Protein AF-0000000074127790 (afdb_homodimer)

Sequence (810 aa):
MAHENVTFEPETGVVMTSFTTVHQNMTSFNNGDETNGKPYKERYLEEALAYENTEAIDENEMELANRRDEEVSIQSRNGKGSQDVAQVRVKDPPPTPPQWQLYMHIAFFAMCGCLCRIGTDKIFGTLAVIENSGEVVNLSFISNMVGSFVLGALNASPMGSTRLGAMYKGLTTGFCGSYTTWSKWNQQLSLALVGETNTVSQSQVLSIVSWFIGFHSFIGSYCVGLDFGKDVGGRIGKKVSPNGPKISNIAVAVLLFSAAAGFIVGVIVDPTQTGKSIWMAVLFAPFGACIRAYLAKYKYERFMLPLGTLLANLLGALVLAAIHVINVRAVTCGSGTICWGSVVTYGIGTGFCACLTTVSTFMSEIYKLRPANPKFAYGYAILTVVICQVLCGIINGINYNYDTYMAHENVTFEPETGVVMTSFTTVHQNMTSFNNGDETNGKPYKERYLEEALAYENTEAIDENEMELANRRDEEVSIQSRNGKGSQDVAQVRVKDPPPTPPQWQLYMHIAFFAMCGCLCRIGTDKIFGTLAVIENSGEVVNLSFISNMVGSFVLGALNASPMGSTRLGAMYKGLTTGFCGSYTTWSKWNQQLSLALVGETNTVSQSQVLSIVSWFIGFHSFIGSYCVGLDFGKDVGGRIGKKVSPNGPKISNIAVAVLLFSAAAGFIVGVIVDPTQTGKSIWMAVLFAPFGACIRAYLAKYKYERFMLPLGTLLANLLGALVLAAIHVINVRAVTCGSGTICWGSVVTYGIGTGFCACLTTVSTFMSEIYKLRPANPKFAYGYAILTVVICQVLCGIINGINYNYDTY

pLDDT: mean 74.94, std 29.35, range [14.7, 98.81]

Organism: Ciona intestinalis (NCBI:txid7719)

Solvent-accessible surface area (backbone atoms only — not comparable to full-atom values): 42394 Å² total; per-residue (Å²): 126,90,83,76,91,72,87,73,85,90,80,82,88,88,81,85,88,78,91,74,85,74,78,86,88,84,80,85,77,85,72,86,71,84,72,86,81,73,86,83,68,80,79,69,57,80,78,60,60,79,70,53,73,72,57,78,67,70,74,66,67,60,54,55,58,55,45,56,59,46,58,66,54,60,83,60,69,75,84,67,81,82,70,72,71,70,66,72,66,71,70,71,74,72,79,78,71,60,66,68,56,34,49,49,29,19,28,37,27,5,27,51,11,31,49,49,26,54,48,43,36,56,54,43,21,63,33,46,67,16,71,47,60,72,44,63,58,33,57,48,48,65,27,21,25,53,19,8,18,51,39,19,19,48,72,42,19,45,52,71,76,32,79,42,46,39,57,42,43,6,48,44,54,7,18,20,18,15,20,4,32,31,19,60,44,50,47,40,39,27,43,16,44,66,28,75,61,42,57,50,68,30,13,38,47,23,31,54,51,25,52,54,43,46,53,20,25,28,40,39,28,21,51,52,13,29,57,49,10,43,60,50,25,67,70,70,54,67,86,69,63,90,58,42,46,61,52,51,52,52,52,43,50,52,48,34,54,51,47,54,53,51,32,53,50,38,41,72,64,42,87,45,62,66,56,22,20,53,28,36,11,35,68,30,8,27,59,15,23,49,50,31,58,59,35,54,73,44,61,41,72,94,69,69,40,63,46,16,58,52,49,27,30,43,53,17,27,45,52,40,46,52,50,50,53,51,59,72,68,44,80,78,60,63,89,94,56,77,44,61,69,59,27,51,50,38,9,42,38,61,4,19,21,18,13,22,3,36,37,27,60,54,38,51,51,36,60,66,34,31,85,79,36,47,69,57,24,52,46,54,52,50,49,56,50,51,55,43,42,53,56,34,27,50,57,52,38,53,57,56,52,49,70,76,96,137,80,92,75,94,76,80,79,77,84,82,80,90,82,75,89,71,87,75,76,89,80,85,80,82,71,74,79,83,65,79,72,73,81,73,76,79,74,76,77,72,78,69,60,67,70,63,56,75,71,56,69,85,61,60,85,65,70,68,69,69,60,55,58,60,55,47,59,61,47,57,65,53,58,75,57,67,76,87,78,84,76,72,76,73,74,67,74,68,74,74,72,74,74,79,80,72,59,66,69,56,34,49,47,27,18,27,38,28,7,28,51,10,29,47,50,25,54,49,44,34,58,53,43,21,63,36,46,66,16,71,47,60,74,43,62,59,32,57,49,48,65,27,21,25,51,19,8,18,53,38,19,18,50,72,42,19,44,52,73,77,32,80,40,48,37,58,42,44,7,48,43,53,6,17,21,20,14,20,4,33,32,18,62,42,50,47,40,38,27,42,17,44,67,28,75,61,43,58,52,67,29,12,37,46,24,32,53,50,25,51,56,44,46,54,20,25,28,40,39,27,20,51,52,12,28,55,48,11,43,59,51,26,66,70,69,52,66,86,69,64,91,58,42,47,62,53,50,51,52,51,43,50,53,49,34,55,52,47,53,52,50,33,54,49,38,42,71,66,43,86,45,60,66,56,22,19,52,27,36,11,36,69,29,6,27,60,15,22,49,52,30,57,60,34,52,73,44,64,40,73,93,70,68,40,64,46,15,57,53,49,28,32,42,52,17,28,46,53,38,46,52,48,50,53,50,59,72,68,43,82,77,64,63,90,94,55,79,44,61,70,59,26,52,51,38,9,42,39,60,5,20,21,18,14,23,3,36,36,28,60,54,36,51,52,38,61,65,34,30,84,80,35,48,68,57,24,51,46,55,53,50,50,56,50,50,55,44,40,54,56,33,27,51,58,52,39,51,57,56,49,49,71,77,96

InterPro domains:
  IPR003691 Fluoride-specific ion channel FluC [PF02537] (105-217)
  IPR003691 Fluoride-specific ion channel FluC [PF02537] (280-392)
  IPR003691 Fluoride-specific ion channel FluC [PTHR28259] (83-395)

Nearest PDB structures (foldseek):
  5d59-assembly1_A  TM=2.012E-01  e=2.785E-01  Streptococcus thermophilus LMG 18311
  5oxl-assembly1_A  TM=2.058E-01  e=3.542E-01  Streptococcus thermophilus LMG 18311
  6fmr-assembly1_A  TM=1.964E-01  e=4.504E-01  Streptococcus thermophilus LMG 18311
  6fmr-assembly1_A  TM=1.805E-01  e=5.978E-01  Streptococcus thermophilus LMG 18311
  5oxl-assembly1_A  TM=1.872E-01  e=3.696E-01  Streptococcus thermophilus LMG 18311

Radius of gyration: 36.31 Å; Cα contacts (8 Å, |Δi|>4): 1155; chains: 2; bounding box: 124×80×141 Å

Secondary structure (DSSP, 8-state):
-----------------------------------------GGGSTTSGGGGGGG---THHHHHHHHHHHHHHHTT-S--------------------HHHHHHHHHHHHHHHHHHHHHHHHHHHHHTT---TTSSS-TTHHHHHHHHHHHHHHHHSGGGGSS-HHHHHIIIIIIIHHHS-SHHHHHHHHHHHTTSSS-HHHHHHHHHHHHHHHHHHHHHHHHHHHHHHHHHHHHH-S---TTHHHHHHHHHHHHHHHHHHHHHHHHHH--SHHHHHHHHHHHHHHHHHHHHHHHTT--BTTTTB-HHHHHHHHHHHHHHHHHHHHHHHS-PPPTTS--HHHHHHHIIIIIIIHHH--SHHHHHHHHHHTTT-HHHHHHHHHHHHHHHHHHHHHHHHHHHHHHH-/---------------------------------------GGGGTHHHHTTTGGGS---THHHHHHHHHHHHHHHTT-S-S------------------HHHHHHHHHHHHHHHHHHHHHHHHHHHHHTT---TTSSS-TTHHHHHHHHHHHHHHHHSGGGGSS-HHHHHIIIIIIIHHHS-SHHHHHHHHHHHTTSSS-HHHHHHHHHHHHHHHHHHHHHHHHHHHHHHHHHHHHH-S---TTHHHHHHHHHHHHHHHHHHHHHHHHHH--SHHHHHHHHHHHHHHHHHHHHHHHTT--BTTTTB-HHHHHHHHHHHHHHHHHHHHHHHS-PPPTTS--HHHHHHHIIIIIIIHHH--SHHHHHHHHHHTTT-HHHHHHHHHHHHHHHHHHHHHHHHHHHHHHH-

Structure (mmCIF, N/CA/C/O backbone):
data_AF-0000000074127790-model_v1
#
loop_
_entity.id
_entity.type
_entity.pdbx_description
1 polymer 'Fluoride export protein 2'
#
loop_
_atom_site.group_PDB
_atom_site.id
_atom_site.type_symbol
_atom_site.label_atom_id
_atom_site.label_alt_id
_atom_site.label_comp_id
_atom_site.label_asym_id
_atom_site.label_entity_id
_atom_site.label_seq_id
_atom_site.pdbx_PDB_ins_code
_atom_site.Cartn_x
_atom_site.Cartn_y
_atom_site.Cartn_z
_atom_site.occupancy
_atom_site.B_iso_or_equiv
_atom_site.auth_seq_id
_atom_site.auth_comp_id
_atom_site.auth_asym_id
_atom_site.auth_atom_id
_atom_site.pdbx_PDB_model_num
ATOM 1 N N . MET A 1 1 ? -57.656 -28.078 -11.961 1 15.44 1 MET A N 1
ATOM 2 C CA . MET A 1 1 ? -57.594 -28.75 -13.258 1 15.44 1 MET A CA 1
ATOM 3 C C . MET A 1 1 ? -56.625 -28.047 -14.188 1 15.44 1 MET A C 1
ATOM 5 O O . MET A 1 1 ? -56.062 -28.672 -15.094 1 15.44 1 MET A O 1
ATOM 9 N N . ALA A 1 2 ? -56.688 -26.719 -14.43 1 18.33 2 ALA A N 1
ATOM 10 C CA . ALA A 1 2 ? -56.562 -26.453 -15.859 1 18.33 2 ALA A CA 1
ATOM 11 C C . ALA A 1 2 ? -55.156 -26.75 -16.375 1 18.33 2 ALA A C 1
ATOM 13 O O . ALA A 1 2 ? -54.156 -26.422 -15.703 1 18.33 2 ALA A O 1
ATOM 14 N N . HIS A 1 3 ? -55.031 -27.516 -17.391 1 17.53 3 HIS A N 1
ATOM 15 C CA . HIS A 1 3 ? -54.094 -28.219 -18.266 1 17.53 3 HIS A CA 1
ATOM 16 C C . HIS A 1 3 ? -53 -27.266 -18.766 1 17.53 3 HIS A C 1
ATOM 18 O O . HIS A 1 3 ? -53.125 -26.047 -18.641 1 17.53 3 HIS A O 1
ATOM 24 N N . GLU A 1 4 ? -52.438 -27.469 -20.016 1 17.39 4 GLU A N 1
ATOM 25 C CA . GLU A 1 4 ? -51.281 -28.031 -20.719 1 17.39 4 GLU A CA 1
ATOM 26 C C . GLU A 1 4 ? -50.594 -26.984 -21.578 1 17.39 4 GLU A C 1
ATOM 28 O O . GLU A 1 4 ? -49.375 -27.109 -21.859 1 17.39 4 GLU A O 1
ATOM 33 N N . ASN A 1 5 ? -51.156 -25.875 -22.141 1 17.92 5 ASN A N 1
ATOM 34 C CA . ASN A 1 5 ? -50.938 -25.781 -23.578 1 17.92 5 ASN A CA 1
ATOM 35 C C . ASN A 1 5 ? -49.5 -25.375 -23.891 1 17.92 5 ASN A C 1
ATOM 37 O O . ASN A 1 5 ? -49.062 -24.297 -23.469 1 17.92 5 ASN A O 1
ATOM 41 N N . VAL A 1 6 ? -48.5 -26.203 -24.484 1 19.45 6 VAL A N 1
ATOM 42 C CA . VAL A 1 6 ? -47.125 -26.5 -24.922 1 19.45 6 VAL A CA 1
ATOM 43 C C . VAL A 1 6 ? -46.844 -25.75 -26.219 1 19.45 6 VAL A C 1
ATOM 45 O O . VAL A 1 6 ? -47.031 -26.281 -27.312 1 19.45 6 VAL A O 1
ATOM 48 N N . THR A 1 7 ? -47.281 -24.641 -26.609 1 17.84 7 THR A N 1
ATOM 49 C CA . THR A 1 7 ? -47.25 -24.484 -28.062 1 17.84 7 THR A CA 1
ATOM 50 C C . THR A 1 7 ? -45.781 -24.453 -28.562 1 17.84 7 THR A C 1
ATOM 52 O O . THR A 1 7 ? -45 -23.625 -28.125 1 17.84 7 THR A O 1
ATOM 55 N N . PHE A 1 8 ? -45.125 -25.5 -29.359 1 17.86 8 PHE A N 1
ATOM 56 C CA . PHE A 1 8 ? -43.906 -26.016 -29.938 1 17.86 8 PHE A CA 1
ATOM 57 C C . PHE A 1 8 ? -43.531 -25.25 -31.203 1 17.86 8 PHE A C 1
ATOM 59 O O . PHE A 1 8 ? -42.5 -25.5 -31.797 1 17.86 8 PHE A O 1
ATOM 66 N N . GLU A 1 9 ? -43.906 -24.156 -31.625 1 17.09 9 GLU A N 1
ATOM 67 C CA . GLU A 1 9 ? -44 -24.188 -33.094 1 17.09 9 GLU A CA 1
ATOM 68 C C . GLU A 1 9 ? -42.656 -24.453 -33.719 1 17.09 9 GLU A C 1
ATOM 70 O O . GLU A 1 9 ? -41.594 -24.109 -33.156 1 17.09 9 GLU A O 1
ATOM 75 N N . PRO A 1 10 ? -42.625 -24.828 -35.094 1 16.59 10 PRO A N 1
ATOM 76 C CA . PRO A 1 10 ? -42 -25.688 -36.094 1 16.59 10 PRO A CA 1
ATOM 77 C C . PRO A 1 10 ? -40.719 -25.094 -36.625 1 16.59 10 PRO A C 1
ATOM 79 O O . PRO A 1 10 ? -40.406 -23.938 -36.375 1 16.59 10 PRO A O 1
ATOM 82 N N . GLU A 1 11 ? -40.219 -25.625 -37.906 1 15.88 11 GLU A N 1
ATOM 83 C CA . GLU A 1 11 ? -39.219 -26.312 -38.688 1 15.88 11 GLU A CA 1
ATOM 84 C C . GLU A 1 11 ? -38.531 -25.359 -39.688 1 15.88 11 GLU A C 1
ATOM 86 O O . GLU A 1 11 ? -37.531 -25.703 -40.281 1 15.88 11 GLU A O 1
ATOM 91 N N . THR A 1 12 ? -39 -24.203 -40.125 1 15.8 12 THR A N 1
ATOM 92 C CA . THR A 1 12 ? -39.062 -24.078 -41.594 1 15.8 12 THR A CA 1
ATOM 93 C C . THR A 1 12 ? -37.656 -24.078 -42.188 1 15.8 12 THR A C 1
ATOM 95 O O . THR A 1 12 ? -36.688 -23.734 -41.531 1 15.8 12 THR A O 1
ATOM 98 N N . GLY A 1 13 ? -37.562 -23.953 -43.594 1 15.85 13 GLY A N 1
ATOM 99 C CA . GLY A 1 13 ? -37.062 -24.5 -44.844 1 15.85 13 GLY A CA 1
ATOM 100 C C . GLY A 1 13 ? -35.688 -24 -45.25 1 15.85 13 GLY A C 1
ATOM 101 O O . GLY A 1 13 ? -35.188 -23.047 -44.656 1 15.85 13 GLY A O 1
ATOM 102 N N . VAL A 1 14 ? -35.312 -24.172 -46.625 1 16.28 14 VAL A N 1
ATOM 103 C CA . VAL A 1 14 ? -34.469 -24.844 -47.594 1 16.28 14 VAL A CA 1
ATOM 104 C C . VAL A 1 14 ? -33.375 -23.906 -48.062 1 16.28 14 VAL A C 1
ATOM 106 O O . VAL A 1 14 ? -33.406 -22.703 -47.812 1 16.28 14 VAL A O 1
ATOM 109 N N . VAL A 1 15 ? -33.25 -23.75 -49.438 1 15.47 15 VAL A N 1
ATOM 110 C CA . VAL A 1 15 ? -32.281 -24.281 -50.375 1 15.47 15 VAL A CA 1
ATOM 111 C C . VAL A 1 15 ? -31.312 -23.172 -50.812 1 15.47 15 VAL A C 1
ATOM 113 O O . VAL A 1 15 ? -30.094 -23.344 -50.781 1 15.47 15 VAL A O 1
ATOM 116 N N . MET A 1 16 ? -31.844 -22.062 -51.594 1 14.7 16 MET A N 1
ATOM 117 C CA . MET A 1 16 ? -31.484 -22.078 -53.031 1 14.7 16 MET A CA 1
ATOM 118 C C . MET A 1 16 ? -30.094 -21.484 -53.219 1 14.7 16 MET A C 1
ATOM 120 O O . MET A 1 16 ? -29.547 -20.844 -52.344 1 14.7 16 MET A O 1
ATOM 124 N N . THR A 1 17 ? -30.016 -20.359 -54.156 1 15.48 17 THR A N 1
ATOM 125 C CA . THR A 1 17 ? -29.578 -20.328 -55.531 1 15.48 17 THR A CA 1
ATOM 126 C C . THR A 1 17 ? -28.141 -19.797 -55.656 1 15.48 17 THR A C 1
ATOM 128 O O . THR A 1 17 ? -27.656 -19.125 -54.75 1 15.48 17 THR A O 1
ATOM 131 N N . SER A 1 18 ? -27.594 -19.719 -56.875 1 15.78 18 SER A N 1
ATOM 132 C CA . SER A 1 18 ? -26.516 -20.062 -57.781 1 15.78 18 SER A CA 1
ATOM 133 C C . SER A 1 18 ? -25.547 -18.891 -57.969 1 15.78 18 SER A C 1
ATOM 135 O O . SER A 1 18 ? -24.438 -19.062 -58.469 1 15.78 18 SER A O 1
ATOM 137 N N . PHE A 1 19 ? -26.016 -17.562 -57.812 1 15.53 19 PHE A N 1
ATOM 138 C CA . PHE A 1 19 ? -25.703 -16.766 -59 1 15.53 19 PHE A CA 1
ATOM 139 C C . PHE A 1 19 ? -24.203 -16.578 -59.125 1 15.53 19 PHE A C 1
ATOM 141 O O . PHE A 1 19 ? -23.5 -16.406 -58.125 1 15.53 19 PHE A O 1
ATOM 148 N N . THR A 1 20 ? -23.703 -16.484 -60.344 1 15.91 20 THR A N 1
ATOM 149 C CA . THR A 1 20 ? -22.734 -16.797 -61.375 1 15.91 20 THR A CA 1
ATOM 150 C C . THR A 1 20 ? -21.562 -15.812 -61.344 1 15.91 20 THR A C 1
ATOM 152 O O . THR A 1 20 ? -20.391 -16.219 -61.344 1 15.91 20 THR A O 1
ATOM 155 N N . THR A 1 21 ? -21.766 -14.516 -61.938 1 16.09 21 THR A N 1
ATOM 156 C CA . THR A 1 21 ? -21.047 -14.172 -63.156 1 16.09 21 THR A CA 1
ATOM 157 C C . THR A 1 21 ? -19.734 -13.469 -62.844 1 16.09 21 THR A C 1
ATOM 159 O O . THR A 1 21 ? -19.734 -12.352 -62.312 1 16.09 21 THR A O 1
ATOM 162 N N . VAL A 1 22 ? -18.656 -14.07 -62.5 1 16.62 22 VAL A N 1
ATOM 163 C CA . VAL A 1 22 ? -17.328 -13.602 -62.125 1 16.62 22 VAL A CA 1
ATOM 164 C C . VAL A 1 22 ? -16.656 -12.93 -63.312 1 16.62 22 VAL A C 1
ATOM 166 O O . VAL A 1 22 ? -15.562 -13.312 -63.719 1 16.62 22 VAL A O 1
ATOM 169 N N . HIS A 1 23 ? -17.5 -12.336 -64.25 1 15.59 23 HIS A N 1
ATOM 170 C CA . HIS A 1 23 ? -16.75 -12.312 -65.5 1 15.59 23 HIS A CA 1
ATOM 171 C C . HIS A 1 23 ? -15.367 -11.711 -65.312 1 15.59 23 HIS A C 1
ATOM 173 O O . HIS A 1 23 ? -15.102 -11.055 -64.312 1 15.59 23 HIS A O 1
ATOM 179 N N . GLN A 1 24 ? -14.961 -10.805 -66.438 1 15.67 24 GLN A N 1
ATOM 180 C CA . GLN A 1 24 ? -13.992 -10.969 -67.5 1 15.67 24 GLN A CA 1
ATOM 181 C C . GLN A 1 24 ? -12.703 -10.211 -67.188 1 15.67 24 GLN A C 1
ATOM 183 O O . GLN A 1 24 ? -11.609 -10.781 -67.25 1 15.67 24 GLN A O 1
ATOM 188 N N . ASN A 1 25 ? -12.523 -8.867 -67.75 1 16.98 25 ASN A N 1
ATOM 189 C CA . ASN A 1 25 ? -11.625 -8.5 -68.812 1 16.98 25 ASN A CA 1
ATOM 190 C C . ASN A 1 25 ? -10.273 -8.016 -68.312 1 16.98 25 ASN A C 1
ATOM 192 O O . ASN A 1 25 ? -10.203 -7.418 -67.25 1 16.98 25 ASN A O 1
ATOM 196 N N . MET A 1 26 ? -9.133 -8.227 -69.062 1 17 26 MET A N 1
ATOM 197 C CA . MET A 1 26 ? -7.68 -8.383 -69.062 1 17 26 MET A CA 1
ATOM 198 C C . MET A 1 26 ? -6.988 -7.031 -68.875 1 17 26 MET A C 1
ATOM 200 O O . MET A 1 26 ? -5.898 -6.945 -68.312 1 17 26 MET A O 1
ATOM 204 N N . THR A 1 27 ? -7.508 -5.891 -69.562 1 16.25 27 THR A N 1
ATOM 205 C CA . THR A 1 27 ? -6.562 -5.398 -70.562 1 16.25 27 THR A CA 1
ATOM 206 C C . THR A 1 27 ? -5.387 -4.695 -69.875 1 16.25 27 THR A C 1
ATOM 208 O O . THR A 1 27 ? -4.23 -5.02 -70.188 1 16.25 27 THR A O 1
ATOM 211 N N . SER A 1 28 ? -5.324 -3.277 -70.125 1 17.66 28 SER A N 1
ATOM 212 C CA . SER A 1 28 ? -4.363 -2.43 -70.812 1 17.66 28 SER A CA 1
ATOM 213 C C . SER A 1 28 ? -3.262 -1.953 -69.875 1 17.66 28 SER A C 1
ATOM 215 O O . SER A 1 28 ? -3.539 -1.502 -68.75 1 17.66 28 SER A O 1
ATOM 217 N N . PHE A 1 29 ? -1.926 -2.125 -70.25 1 19.09 29 PHE A N 1
ATOM 218 C CA . PHE A 1 29 ? -0.551 -2.172 -69.75 1 19.09 29 PHE A CA 1
ATOM 219 C C . PHE A 1 29 ? -0.023 -0.767 -69.5 1 19.09 29 PHE A C 1
ATOM 221 O O . PHE A 1 29 ? 1.175 -0.581 -69.25 1 19.09 29 PHE A O 1
ATOM 228 N N . ASN A 1 30 ? -0.869 0.312 -69.625 1 18.36 30 ASN A N 1
ATOM 229 C CA . ASN A 1 30 ? -0.159 1.482 -70.125 1 18.36 30 ASN A CA 1
ATOM 230 C C . ASN A 1 30 ? 1.012 1.861 -69.25 1 18.36 30 ASN A C 1
ATOM 232 O O . ASN A 1 30 ? 0.866 1.922 -68 1 18.36 30 ASN A O 1
ATOM 236 N N . ASN A 1 31 ? 2.184 2.094 -69.875 1 18.05 31 ASN A N 1
ATOM 237 C CA . ASN A 1 31 ? 3.639 2.059 -69.75 1 18.05 31 ASN A CA 1
ATOM 238 C C . ASN A 1 31 ? 4.168 3.229 -68.938 1 18.05 31 ASN A C 1
ATOM 240 O O . ASN A 1 31 ? 5.309 3.199 -68.5 1 18.05 31 ASN A O 1
ATOM 244 N N . GLY A 1 32 ? 3.506 4.441 -69.062 1 19.98 32 GLY A N 1
ATOM 245 C CA . GLY A 1 32 ? 4.398 5.551 -69.375 1 19.98 32 GLY A CA 1
ATOM 246 C C . GLY A 1 32 ? 5.309 5.91 -68.188 1 19.98 32 GLY A C 1
ATOM 247 O O . GLY A 1 32 ? 4.879 5.895 -67.062 1 19.98 32 GLY A O 1
ATOM 248 N N . ASP A 1 33 ? 6.598 6.008 -68.438 1 19.48 33 ASP A N 1
ATOM 249 C CA . ASP A 1 33 ? 7.906 5.93 -67.75 1 19.48 33 ASP A CA 1
ATOM 250 C C . ASP A 1 33 ? 8.156 7.152 -66.875 1 19.48 33 ASP A C 1
ATOM 252 O O . ASP A 1 33 ? 9.109 7.176 -66.125 1 19.48 33 ASP A O 1
ATOM 256 N N . GLU A 1 34 ? 7.434 8.312 -67 1 21.8 34 GLU A N 1
ATOM 257 C CA . GLU A 1 34 ? 8.312 9.484 -67 1 21.8 34 GLU A CA 1
ATOM 258 C C . GLU A 1 34 ? 8.984 9.688 -65.688 1 21.8 34 GLU A C 1
ATOM 260 O O . GLU A 1 34 ? 8.305 9.75 -64.625 1 21.8 34 GLU A O 1
ATOM 265 N N . THR A 1 35 ? 10.336 9.711 -65.5 1 20.62 35 THR A N 1
ATOM 266 C CA . THR A 1 35 ? 11.414 9.477 -64.5 1 20.62 35 THR A CA 1
ATOM 267 C C . THR A 1 35 ? 11.555 10.656 -63.562 1 20.62 35 THR A C 1
ATOM 269 O O . THR A 1 35 ? 12.438 10.656 -62.719 1 20.62 35 THR A O 1
ATOM 272 N N . ASN A 1 36 ? 10.695 11.719 -63.438 1 21.27 36 ASN A N 1
ATOM 273 C CA . ASN A 1 36 ? 11.438 12.938 -63.125 1 21.27 36 ASN A CA 1
ATOM 274 C C . ASN A 1 36 ? 12.188 12.805 -61.781 1 21.27 36 ASN A C 1
ATOM 276 O O . ASN A 1 36 ? 11.711 12.164 -60.875 1 21.27 36 ASN A O 1
ATOM 280 N N . GLY A 1 37 ? 13.5 13.344 -61.656 1 22.83 37 GLY A N 1
ATOM 281 C CA . GLY A 1 37 ? 14.773 13.305 -60.969 1 22.83 37 GLY A CA 1
ATOM 282 C C . GLY A 1 37 ? 14.688 13.781 -59.531 1 22.83 37 GLY A C 1
ATOM 283 O O . GLY A 1 37 ? 14.031 14.789 -59.25 1 22.83 37 GLY A O 1
ATOM 284 N N . LYS A 1 38 ? 15.109 13.062 -58.438 1 22.25 38 LYS A N 1
ATOM 285 C CA . LYS A 1 38 ? 14.906 12.883 -57 1 22.25 38 LYS A CA 1
ATOM 286 C C . LYS A 1 38 ? 15.594 13.984 -56.219 1 22.25 38 LYS A C 1
ATOM 288 O O . LYS A 1 38 ? 15.555 13.992 -54.969 1 22.25 38 LYS A O 1
ATOM 293 N N . PRO A 1 39 ? 15.594 15.273 -56.406 1 22.34 39 PRO A N 1
ATOM 294 C CA . PRO A 1 39 ? 16.875 15.75 -55.875 1 22.34 39 PRO A CA 1
ATOM 295 C C . PRO A 1 39 ? 17.031 15.523 -54.375 1 22.34 39 PRO A C 1
ATOM 297 O O . PRO A 1 39 ? 16.047 15.625 -53.625 1 22.34 39 PRO A O 1
ATOM 300 N N . TYR A 1 40 ? 18.094 14.703 -53.75 1 21.39 40 TYR A N 1
ATOM 301 C CA . TYR A 1 40 ? 18.531 13.945 -52.594 1 21.39 40 TYR A CA 1
ATOM 302 C C . TYR A 1 40 ? 18.75 14.867 -51.406 1 21.39 40 TYR A C 1
ATOM 304 O O . TYR A 1 40 ? 19.188 14.422 -50.344 1 21.39 40 TYR A O 1
ATOM 312 N N . LYS A 1 41 ? 18.844 16.188 -51.562 1 21.17 41 LYS A N 1
ATOM 313 C CA . LYS A 1 41 ? 19.688 16.953 -50.656 1 21.17 41 LYS A CA 1
ATOM 314 C C . LYS A 1 41 ? 19.172 16.906 -49.25 1 21.17 41 LYS A C 1
ATOM 316 O O . LYS A 1 41 ? 19.938 16.719 -48.281 1 21.17 41 LYS A O 1
ATOM 321 N N . GLU A 1 42 ? 18.109 17.641 -48.969 1 22.17 42 GLU A N 1
ATOM 322 C CA . GLU A 1 42 ? 18.016 18.406 -47.719 1 22.17 42 GLU A CA 1
ATOM 323 C C . GLU A 1 42 ? 17.578 17.531 -46.562 1 22.17 42 GLU A C 1
ATOM 325 O O . GLU A 1 42 ? 17.375 18.016 -45.438 1 22.17 42 GLU A O 1
ATOM 330 N N . ARG A 1 43 ? 17.031 16.391 -46.781 1 21.8 43 ARG A N 1
ATOM 331 C CA . ARG A 1 43 ? 16.406 15.68 -45.656 1 21.8 43 ARG A CA 1
ATOM 332 C C . ARG A 1 43 ? 17.438 15.25 -44.625 1 21.8 43 ARG A C 1
ATOM 334 O O . ARG A 1 43 ? 17.094 14.93 -43.5 1 21.8 43 ARG A O 1
ATOM 341 N N . TYR A 1 44 ? 18.656 14.797 -45.062 1 23.78 44 TYR A N 1
ATOM 342 C CA . TYR A 1 44 ? 19.562 13.961 -44.281 1 23.78 44 TYR A CA 1
ATOM 343 C C . TYR A 1 44 ? 20.156 14.734 -43.125 1 23.78 44 TYR A C 1
ATOM 345 O O . TYR A 1 44 ? 21 14.219 -42.375 1 23.78 44 TYR A O 1
ATOM 353 N N . LEU A 1 45 ? 20.094 16.062 -43.094 1 20.86 45 LEU A N 1
ATOM 354 C CA . LEU A 1 45 ? 21.047 16.812 -42.281 1 20.86 45 LEU A CA 1
ATOM 355 C C . LEU A 1 45 ? 20.828 16.578 -40.812 1 20.86 45 LEU A C 1
ATOM 357 O O . LEU A 1 45 ? 21.781 16.406 -40.031 1 20.86 45 LEU A O 1
ATOM 361 N N . GLU A 1 46 ? 19.625 16.828 -40.25 1 22.33 46 GLU A N 1
ATOM 362 C CA . GLU A 1 46 ? 19.594 17.141 -38.844 1 22.33 46 GLU A CA 1
ATOM 363 C C . GLU A 1 46 ? 19.766 15.875 -38 1 22.33 46 GLU A C 1
ATOM 365 O O . GLU A 1 46 ? 19.766 15.938 -36.75 1 22.33 46 GLU A O 1
ATOM 370 N N . GLU A 1 47 ? 19.719 14.641 -38.469 1 23.75 47 GLU A N 1
ATOM 371 C CA . GLU A 1 47 ? 20.016 13.422 -37.719 1 23.75 47 GLU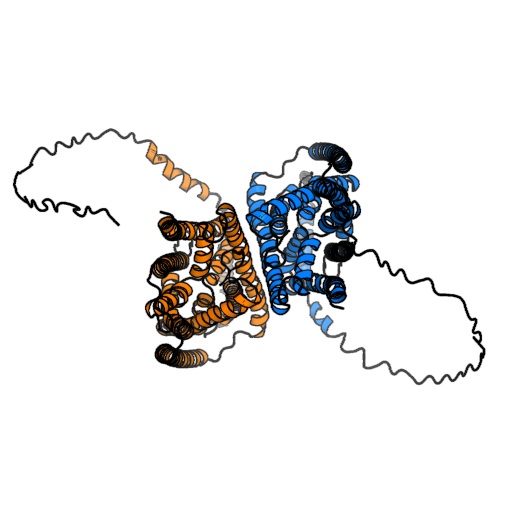 A CA 1
ATOM 372 C C . GLU A 1 47 ? 21.406 13.484 -37.094 1 23.75 47 GLU A C 1
ATOM 374 O O . GLU A 1 47 ? 21.641 12.875 -36.031 1 23.75 47 GLU A O 1
ATOM 379 N N . ALA A 1 48 ? 22.391 13.969 -37.75 1 24.28 48 ALA A N 1
ATOM 380 C CA . ALA A 1 48 ? 23.828 13.789 -37.562 1 24.28 48 ALA A CA 1
ATOM 381 C C . ALA A 1 48 ? 24.328 14.531 -36.344 1 24.28 48 ALA A C 1
ATOM 383 O O . ALA A 1 48 ? 25.328 14.125 -35.719 1 24.28 48 ALA A O 1
ATOM 384 N N . LEU A 1 49 ? 23.859 15.703 -36.094 1 23.62 49 LEU A N 1
ATOM 385 C CA . LEU A 1 49 ? 24.625 16.578 -35.188 1 23.62 49 LEU A CA 1
ATOM 386 C C . LEU A 1 49 ? 24.641 16.031 -33.781 1 23.62 49 LEU A C 1
ATOM 388 O O . LEU A 1 49 ? 25.609 16.25 -33.031 1 23.62 49 LEU A O 1
ATOM 392 N N . ALA A 1 50 ? 23.516 15.562 -33.344 1 23.42 50 ALA A N 1
ATOM 393 C CA . ALA A 1 50 ? 23.562 15.477 -31.875 1 23.42 50 ALA A CA 1
ATOM 394 C C . ALA A 1 50 ? 24.516 14.383 -31.422 1 23.42 50 ALA A C 1
ATOM 396 O O . ALA A 1 50 ? 24.688 14.141 -30.234 1 23.42 50 ALA A O 1
ATOM 397 N N . TYR A 1 51 ? 24.922 13.492 -32.375 1 23.36 51 TYR A N 1
ATOM 398 C CA . TYR A 1 51 ? 25.859 12.422 -32.031 1 23.36 51 TYR A CA 1
ATOM 399 C C . TYR A 1 51 ? 27.219 13 -31.625 1 23.36 51 TYR A C 1
ATOM 401 O O . TYR A 1 51 ? 28.172 12.25 -31.422 1 23.36 51 TYR A O 1
ATOM 409 N N . GLU A 1 52 ? 27.438 14.234 -31.984 1 23.75 52 GLU A N 1
ATOM 410 C CA . GLU A 1 52 ? 28.844 14.641 -31.844 1 23.75 52 GLU A CA 1
ATOM 411 C C . GLU A 1 52 ? 29.297 14.547 -30.406 1 23.75 52 GLU A C 1
ATOM 413 O O . GLU A 1 52 ? 30.484 14.336 -30.141 1 23.75 52 GLU A O 1
ATOM 418 N N . ASN A 1 53 ? 28.484 15.055 -29.547 1 23.84 53 ASN A N 1
ATOM 419 C CA . ASN A 1 53 ? 29.203 15.547 -28.375 1 23.84 53 ASN A CA 1
ATOM 420 C C . ASN A 1 53 ? 29.781 14.406 -27.547 1 23.84 53 ASN A C 1
ATOM 422 O O . ASN A 1 53 ? 30.281 14.625 -26.438 1 23.84 53 ASN A O 1
ATOM 426 N N . THR A 1 54 ? 29.297 13.203 -27.781 1 24.08 54 THR A N 1
ATOM 427 C CA . THR A 1 54 ? 29.781 12.242 -26.797 1 24.08 54 THR A CA 1
ATOM 428 C C . THR A 1 54 ? 31.266 11.977 -26.969 1 24.08 54 THR A C 1
ATOM 430 O O . THR A 1 54 ? 31.828 11.078 -26.328 1 24.08 54 THR A O 1
ATOM 433 N N . GLU A 1 55 ? 31.828 12.523 -27.984 1 24.83 55 GLU A N 1
ATOM 434 C CA . GLU A 1 55 ? 33.156 12.039 -28.266 1 24.83 55 GLU A CA 1
ATOM 435 C C . GLU A 1 55 ? 34.125 12.352 -27.125 1 24.83 55 GLU A C 1
ATOM 437 O O . GLU A 1 55 ? 35.219 11.789 -27.062 1 24.83 55 GLU A O 1
ATOM 442 N N . ALA A 1 56 ? 33.969 13.508 -26.516 1 24.25 56 ALA A N 1
ATOM 443 C CA . ALA A 1 56 ? 35.188 13.945 -25.859 1 24.25 56 ALA A CA 1
ATOM 444 C C . ALA A 1 56 ? 35.531 13.039 -24.688 1 24.25 56 ALA A C 1
ATOM 446 O O . ALA A 1 56 ? 35.125 13.289 -23.547 1 24.25 56 ALA A O 1
ATOM 447 N N . ILE A 1 57 ? 35.094 11.766 -24.734 1 23.95 57 ILE A N 1
ATOM 448 C CA . ILE A 1 57 ? 35.688 10.938 -23.703 1 23.95 57 ILE A CA 1
ATOM 449 C C . ILE A 1 57 ? 37.219 11.047 -23.766 1 23.95 57 ILE A C 1
ATOM 451 O O . ILE A 1 57 ? 37.812 10.742 -24.797 1 23.95 57 ILE A O 1
ATOM 455 N N . ASP A 1 58 ? 37.781 11.906 -22.953 1 23 58 ASP A N 1
ATOM 456 C CA . ASP A 1 58 ? 39.156 12.344 -22.734 1 23 58 ASP A CA 1
ATOM 457 C C . ASP A 1 58 ? 40.125 11.148 -22.688 1 23 58 ASP A C 1
ATOM 459 O O . ASP A 1 58 ? 39.781 10.109 -22.109 1 23 58 ASP A O 1
ATOM 463 N N . GLU A 1 59 ? 41.125 10.961 -23.594 1 26.77 59 GLU A N 1
ATOM 464 C CA . GLU A 1 59 ? 42.312 10.156 -23.875 1 26.77 59 GLU A CA 1
ATOM 465 C C . GLU A 1 59 ? 43.062 9.82 -22.609 1 26.77 59 GLU A C 1
ATOM 467 O O . GLU A 1 59 ? 43.812 8.828 -22.562 1 26.77 59 GLU A O 1
ATOM 472 N N . ASN A 1 60 ? 43 10.711 -21.641 1 26.34 60 ASN A N 1
ATOM 473 C CA . ASN A 1 60 ? 44.062 10.648 -20.625 1 26.34 60 ASN A CA 1
ATOM 474 C C . ASN A 1 60 ? 43.844 9.469 -19.688 1 26.34 60 ASN A C 1
ATOM 476 O O . ASN A 1 60 ? 44.812 8.945 -19.109 1 26.34 60 ASN A O 1
ATOM 480 N N . GLU A 1 61 ? 42.562 9.164 -19.391 1 27.62 61 GLU A N 1
ATOM 481 C CA . GLU A 1 61 ? 42.438 8.211 -18.297 1 27.62 61 GLU A CA 1
ATOM 482 C C . GLU A 1 61 ? 42.719 6.785 -18.781 1 27.62 61 GLU A C 1
ATOM 484 O O . GLU A 1 61 ? 42.812 5.859 -17.969 1 27.62 61 GLU A O 1
ATOM 489 N N . MET A 1 62 ? 42.656 6.531 -20.141 1 28.08 62 MET A N 1
ATOM 490 C CA . MET A 1 62 ? 43.062 5.23 -20.656 1 28.08 62 MET A CA 1
ATOM 491 C C . MET A 1 62 ? 44.531 4.934 -20.297 1 28.08 62 MET A C 1
ATOM 493 O O . MET A 1 62 ? 44.906 3.771 -20.172 1 28.08 62 MET A O 1
ATOM 497 N N . GLU A 1 63 ? 45.281 6.012 -20.359 1 28.98 63 GLU A N 1
ATOM 498 C CA . GLU A 1 63 ? 46.719 5.816 -20.172 1 28.98 63 GLU A CA 1
ATOM 499 C C . GLU A 1 63 ? 47.031 5.277 -18.781 1 28.98 63 GLU A C 1
ATOM 501 O O . GLU A 1 63 ? 48.031 4.578 -18.578 1 28.98 63 GLU A O 1
ATOM 506 N N . LEU A 1 64 ? 46.188 5.672 -17.828 1 28.14 64 LEU A N 1
ATOM 507 C CA . LEU A 1 64 ? 46.562 5.281 -16.484 1 28.14 64 LEU A CA 1
ATOM 508 C C . LEU A 1 64 ? 46.312 3.799 -16.25 1 28.14 64 LEU A C 1
ATOM 510 O O . LEU A 1 64 ? 47.031 3.137 -15.508 1 28.14 64 LEU A O 1
ATOM 514 N N . ALA A 1 65 ? 45.281 3.24 -16.922 1 28.83 65 ALA A N 1
ATOM 515 C CA . ALA A 1 65 ? 45.031 1.819 -16.688 1 28.83 65 ALA A CA 1
ATOM 516 C C . ALA A 1 65 ? 46.125 0.966 -17.328 1 28.83 65 ALA A C 1
ATOM 518 O O . ALA A 1 65 ? 46.5 -0.074 -16.781 1 28.83 65 ALA A O 1
ATOM 519 N N . ASN A 1 66 ? 46.469 1.388 -18.469 1 30.42 66 ASN A N 1
ATOM 520 C CA . ASN A 1 66 ? 47.531 0.608 -19.109 1 30.42 66 ASN A CA 1
ATOM 521 C C . ASN A 1 66 ? 48.812 0.615 -18.297 1 30.42 66 ASN A C 1
ATOM 523 O O . ASN A 1 66 ? 49.688 -0.224 -18.5 1 30.42 66 ASN A O 1
ATOM 527 N N . ARG A 1 67 ? 49.031 1.804 -17.641 1 29.47 67 ARG A N 1
ATOM 528 C CA . ARG A 1 67 ? 50.312 1.867 -16.953 1 29.47 67 ARG A CA 1
ATOM 529 C C . ARG A 1 67 ? 50.344 0.876 -15.789 1 29.47 67 ARG A C 1
ATOM 531 O O . ARG A 1 67 ? 51.438 0.49 -15.336 1 29.47 67 ARG A O 1
ATOM 538 N N . ARG A 1 68 ? 49.125 0.665 -15.195 1 29.41 68 ARG A N 1
ATOM 539 C CA . ARG A 1 68 ? 49.281 -0.22 -14.047 1 29.41 68 ARG A CA 1
ATOM 540 C C . ARG A 1 68 ? 49.625 -1.637 -14.492 1 29.41 68 ARG A C 1
ATOM 542 O O . ARG A 1 68 ? 50.281 -2.389 -13.742 1 29.41 68 ARG A O 1
ATOM 549 N N . ASP A 1 69 ? 49.094 -1.95 -15.711 1 31.23 69 ASP A N 1
ATOM 550 C CA . ASP A 1 69 ? 49.5 -3.27 -16.172 1 31.23 69 ASP A CA 1
ATOM 551 C C . ASP A 1 69 ? 51.031 -3.314 -16.375 1 31.23 69 ASP A C 1
ATOM 553 O O . ASP A 1 69 ? 51.656 -4.363 -16.219 1 31.23 69 ASP A O 1
ATOM 557 N N . GLU A 1 70 ? 51.438 -2.127 -16.922 1 30.88 70 GLU A N 1
ATOM 558 C CA . GLU A 1 70 ? 52.844 -2.188 -17.266 1 30.88 70 GLU A CA 1
ATOM 559 C C . GLU A 1 70 ? 53.719 -2.279 -16.016 1 30.88 70 GLU A C 1
ATOM 561 O O . GLU A 1 70 ? 54.812 -2.82 -16.047 1 30.88 70 GLU A O 1
ATOM 566 N N . GLU A 1 71 ? 53.25 -1.49 -15 1 32.09 71 GLU A N 1
ATOM 567 C CA . GLU A 1 71 ? 54.25 -1.455 -13.938 1 32.09 71 GLU A CA 1
ATOM 568 C C . GLU A 1 71 ? 54.469 -2.846 -13.352 1 32.09 71 GLU A C 1
ATOM 570 O O . GLU A 1 71 ? 55.531 -3.102 -12.742 1 32.09 71 GLU A O 1
ATOM 575 N N . VAL A 1 72 ? 53.406 -3.666 -13.391 1 32.09 72 VAL A N 1
ATOM 576 C CA . VAL A 1 72 ? 53.656 -4.961 -12.773 1 32.09 72 VAL A CA 1
ATOM 577 C C . VAL A 1 72 ? 54.594 -5.789 -13.664 1 32.09 72 VAL A C 1
ATOM 579 O O . VAL A 1 72 ? 55.125 -6.816 -13.234 1 32.09 72 VAL A O 1
ATOM 582 N N . SER A 1 73 ? 54.562 -5.281 -14.961 1 30.22 73 SER A N 1
ATOM 583 C CA . SER A 1 73 ? 55.406 -6.113 -15.805 1 30.22 73 SER A CA 1
ATOM 584 C C . SER A 1 73 ? 56.875 -5.973 -15.398 1 30.22 73 SER A C 1
ATOM 586 O O . SER A 1 73 ? 57.719 -6.754 -15.844 1 30.22 73 SER A O 1
ATOM 588 N N . ILE A 1 74 ? 57.25 -4.719 -14.93 1 29.73 74 ILE A N 1
ATOM 589 C CA . ILE A 1 74 ? 58.688 -4.484 -14.914 1 29.73 74 ILE A CA 1
ATOM 590 C C . ILE A 1 74 ? 59.344 -5.387 -13.875 1 29.73 74 ILE A C 1
ATOM 592 O O . ILE A 1 74 ? 60.562 -5.605 -13.906 1 29.73 74 ILE A O 1
ATOM 596 N N . GLN A 1 75 ? 58.75 -5.562 -12.703 1 30.36 75 GLN A N 1
ATOM 597 C CA . GLN A 1 75 ? 59.688 -6.129 -11.734 1 30.36 75 GLN A CA 1
ATOM 598 C C . GLN A 1 75 ? 60.125 -7.539 -12.141 1 30.36 75 GLN A C 1
ATOM 600 O O . GLN A 1 75 ? 59.688 -8.523 -11.539 1 30.36 75 GLN A O 1
ATOM 605 N N . SER A 1 76 ? 59.938 -7.863 -13.414 1 28.02 76 SER A N 1
ATOM 606 C CA . SER A 1 76 ? 60.156 -9.227 -13.891 1 28.02 76 SER A CA 1
ATOM 607 C C . SER A 1 76 ? 61.625 -9.625 -13.742 1 28.02 76 SER A C 1
ATOM 609 O O . SER A 1 76 ? 61.969 -10.789 -13.953 1 28.02 76 SER A O 1
ATOM 611 N N . ARG A 1 77 ? 62.594 -8.734 -13.945 1 27.03 77 ARG A N 1
ATOM 612 C CA . ARG A 1 77 ? 63.875 -9.273 -14.422 1 27.03 77 ARG A CA 1
ATOM 613 C C . ARG A 1 77 ? 64.625 -10.023 -13.312 1 27.03 77 ARG A C 1
ATOM 615 O O . ARG A 1 77 ? 65.5 -10.82 -13.586 1 27.03 77 ARG A O 1
ATOM 622 N N . ASN A 1 78 ? 64.812 -9.43 -12.203 1 29.69 78 ASN A N 1
ATOM 623 C CA . ASN A 1 78 ? 65.875 -10.016 -11.422 1 29.69 78 ASN A CA 1
ATOM 624 C C . ASN A 1 78 ? 65.5 -11.391 -10.891 1 29.69 78 ASN A C 1
ATOM 626 O O . ASN A 1 78 ? 64.375 -11.68 -10.664 1 29.69 78 ASN A O 1
ATOM 630 N N . GLY A 1 79 ? 66.312 -12.555 -11.023 1 28.45 79 GLY A N 1
ATOM 631 C CA . GLY A 1 79 ? 66.25 -14.008 -11.016 1 28.45 79 GLY A CA 1
ATOM 632 C C . GLY A 1 79 ? 65.562 -14.562 -9.789 1 28.45 79 GLY A C 1
ATOM 633 O O . GLY A 1 79 ? 65.625 -15.75 -9.5 1 28.45 79 GLY A O 1
ATOM 634 N N . LYS A 1 80 ? 65.438 -13.672 -8.625 1 30.19 80 LYS A N 1
ATOM 635 C CA . LYS A 1 80 ? 65.25 -14.398 -7.371 1 30.19 80 LYS A CA 1
ATOM 636 C C . LYS A 1 80 ? 64.125 -15.375 -7.453 1 30.19 80 LYS A C 1
ATOM 638 O O . LYS A 1 80 ? 63.25 -15.266 -8.336 1 30.19 80 LYS A O 1
ATOM 643 N N . GLY A 1 81 ? 63.781 -16.188 -6.23 1 29.33 81 GLY A N 1
ATOM 644 C CA . GLY A 1 81 ? 62.906 -17.344 -6.051 1 29.33 81 GLY A CA 1
ATOM 645 C C . GLY A 1 81 ? 61.531 -17.156 -6.66 1 29.33 81 GLY A C 1
ATOM 646 O O . GLY A 1 81 ? 61.062 -16.016 -6.82 1 29.33 81 GLY A O 1
ATOM 647 N N . SER A 1 82 ? 61.125 -17.953 -7.637 1 29.47 82 SER A N 1
ATOM 648 C CA . SER A 1 82 ? 59.812 -18.109 -8.258 1 29.47 82 SER A CA 1
ATOM 649 C C . SER A 1 82 ? 58.688 -17.969 -7.234 1 29.47 82 SER A C 1
ATOM 651 O O . SER A 1 82 ? 58.469 -18.844 -6.402 1 29.47 82 SER A O 1
ATOM 653 N N . GLN A 1 83 ? 58.719 -16.859 -6.367 1 30.44 83 GLN A N 1
ATOM 654 C CA . GLN A 1 83 ? 57.5 -16.781 -5.598 1 30.44 83 GLN A CA 1
ATOM 655 C C . GLN A 1 83 ? 56.281 -17.109 -6.465 1 30.44 83 GLN A C 1
ATOM 657 O O . GLN A 1 83 ? 56.062 -16.484 -7.5 1 30.44 83 GLN A O 1
ATOM 662 N N . ASP A 1 84 ? 55.938 -18.438 -6.535 1 30.41 84 ASP A N 1
ATOM 663 C CA . ASP A 1 84 ? 54.656 -18.906 -7.07 1 30.41 84 ASP A CA 1
ATOM 664 C C . ASP A 1 84 ? 53.531 -17.891 -6.793 1 30.41 84 ASP A C 1
ATOM 666 O O . ASP A 1 84 ? 53.281 -17.547 -5.637 1 30.41 84 ASP A O 1
ATOM 670 N N . VAL A 1 85 ? 53.469 -16.812 -7.488 1 33.59 85 VAL A N 1
ATOM 671 C CA . VAL A 1 85 ? 52.188 -16.125 -7.547 1 33.59 85 VAL A CA 1
ATOM 672 C C . VAL A 1 85 ? 51.031 -17.125 -7.484 1 33.59 85 VAL A C 1
ATOM 674 O O . VAL A 1 85 ? 50.844 -17.906 -8.414 1 33.59 85 VAL A O 1
ATOM 677 N N . ALA A 1 86 ? 50.812 -17.719 -6.293 1 33.69 86 ALA A N 1
ATOM 678 C CA . ALA A 1 86 ? 49.562 -18.453 -6.156 1 33.69 86 ALA A CA 1
ATOM 679 C C . ALA A 1 86 ? 48.469 -17.828 -6.984 1 33.69 86 ALA A C 1
ATOM 681 O O . ALA A 1 86 ? 48.125 -16.656 -6.789 1 33.69 86 ALA A O 1
ATOM 682 N N . GLN A 1 87 ? 48.469 -18.062 -8.266 1 31.52 87 GLN A N 1
ATOM 683 C CA . GLN A 1 87 ? 47.25 -17.828 -9.023 1 31.52 87 GLN A CA 1
ATOM 684 C C . GLN A 1 87 ? 46 -17.938 -8.125 1 31.52 87 GLN A C 1
ATOM 686 O O . GLN A 1 87 ? 45.75 -18.984 -7.555 1 31.52 87 GLN A O 1
ATOM 691 N N . VAL A 1 88 ? 45.781 -17.031 -7.312 1 36.88 88 VAL A N 1
ATOM 692 C CA . VAL A 1 88 ? 44.438 -17.047 -6.777 1 36.88 88 VAL A CA 1
ATOM 693 C C . VAL A 1 88 ? 43.469 -17.656 -7.805 1 36.88 88 VAL A C 1
ATOM 695 O O . VAL A 1 88 ? 43.25 -17.078 -8.867 1 36.88 88 VAL A O 1
ATOM 698 N N . ARG A 1 89 ? 43.594 -18.969 -8.086 1 32.31 89 ARG A N 1
ATOM 699 C CA . ARG A 1 89 ? 42.562 -19.609 -8.891 1 32.31 89 ARG A CA 1
ATOM 700 C C . ARG A 1 89 ? 41.219 -18.922 -8.688 1 32.31 89 ARG A C 1
ATOM 702 O O . ARG A 1 89 ? 40.688 -18.875 -7.566 1 32.31 89 ARG A O 1
ATOM 709 N N . VAL A 1 90 ? 41 -17.828 -9.297 1 38.53 90 VAL A N 1
ATOM 710 C CA . VAL A 1 90 ? 39.594 -17.438 -9.414 1 38.53 90 VAL A CA 1
ATOM 711 C C . VAL A 1 90 ? 38.719 -18.672 -9.414 1 38.53 90 VAL A C 1
ATOM 713 O O . VAL A 1 90 ? 38.812 -19.516 -10.305 1 38.53 90 VAL A O 1
ATOM 716 N N . LYS A 1 91 ? 38.531 -19.234 -8.273 1 42.88 91 LYS A N 1
ATOM 717 C CA . LYS A 1 91 ? 37.625 -20.375 -8.211 1 42.88 91 LYS A CA 1
ATOM 718 C C . LYS A 1 91 ? 36.562 -20.297 -9.297 1 42.88 91 LYS A C 1
ATOM 720 O O . LYS A 1 91 ? 35.938 -19.266 -9.492 1 42.88 91 LYS A O 1
ATOM 725 N N . ASP A 1 92 ? 36.5 -21.047 -10.367 1 42.81 92 ASP A N 1
ATOM 726 C CA . ASP A 1 92 ? 35.5 -21.188 -11.406 1 42.81 92 ASP A CA 1
ATOM 727 C C . ASP A 1 92 ? 34.094 -21.047 -10.812 1 42.81 92 ASP A C 1
ATOM 729 O O . ASP A 1 92 ? 33.812 -21.516 -9.711 1 42.81 92 ASP A O 1
ATOM 733 N N . PRO A 1 93 ? 33.281 -20.047 -11.281 1 53.19 93 PRO A N 1
ATOM 734 C CA . PRO A 1 93 ? 31.891 -20.047 -10.82 1 53.19 93 PRO A CA 1
ATOM 735 C C . PRO A 1 93 ? 31.266 -21.438 -10.828 1 53.19 93 PRO A C 1
ATOM 737 O O . PRO A 1 93 ? 31.641 -22.281 -11.641 1 53.19 93 PRO A O 1
ATOM 740 N N . PRO A 1 94 ? 30.844 -21.875 -9.672 1 57.25 94 PRO A N 1
ATOM 741 C CA . PRO A 1 94 ? 30.234 -23.203 -9.648 1 57.25 94 PRO A CA 1
ATOM 742 C C . PRO A 1 94 ? 29.469 -23.531 -10.938 1 57.25 94 PRO A C 1
ATOM 744 O O . PRO A 1 94 ? 28.969 -22.625 -11.602 1 57.25 94 PRO A O 1
ATOM 747 N N . PRO A 1 95 ? 29.734 -24.656 -11.531 1 58.41 95 PRO A N 1
ATOM 748 C CA . PRO A 1 95 ? 29.078 -25.047 -12.781 1 58.41 95 PRO A CA 1
ATOM 749 C C . PRO A 1 95 ? 27.562 -24.859 -12.742 1 58.41 95 PRO A C 1
ATOM 751 O O . PRO A 1 95 ? 26.938 -25.047 -11.695 1 58.41 95 PRO A O 1
ATOM 754 N N . THR A 1 96 ? 27.031 -24.266 -13.766 1 67.75 96 THR A N 1
ATOM 755 C CA . THR A 1 96 ? 25.594 -24.078 -13.945 1 67.75 96 THR A CA 1
ATOM 756 C C . THR A 1 96 ? 24.891 -25.438 -14.055 1 67.75 96 THR A C 1
ATOM 758 O O . THR A 1 96 ? 25.281 -26.281 -14.852 1 67.75 96 THR A O 1
ATOM 761 N N . PRO A 1 97 ? 24.062 -25.797 -13.078 1 72.88 97 PRO A N 1
ATOM 762 C CA . PRO A 1 97 ? 23.328 -27.062 -13.141 1 72.88 97 PRO A CA 1
ATOM 763 C C . PRO A 1 97 ? 22.656 -27.281 -14.492 1 72.88 97 PRO A C 1
ATOM 765 O O . PRO A 1 97 ? 22.344 -26.328 -15.203 1 72.88 97 PRO A O 1
ATOM 768 N N . PRO A 1 98 ? 22.531 -28.578 -14.852 1 83.12 98 PRO A N 1
ATOM 769 C CA . PRO A 1 98 ? 21.812 -28.906 -16.078 1 83.12 98 PRO A CA 1
ATOM 770 C C . PRO A 1 98 ? 20.391 -28.344 -16.078 1 83.12 98 PRO A C 1
ATOM 772 O O . PRO A 1 98 ? 19.75 -28.25 -15.023 1 83.12 98 PRO A O 1
ATOM 775 N N . GLN A 1 99 ? 19.922 -28.016 -17.188 1 88.69 99 GLN A N 1
ATOM 776 C CA . GLN A 1 99 ? 18.641 -27.344 -17.375 1 88.69 99 GLN A CA 1
ATOM 777 C C . GLN A 1 99 ? 17.5 -28.172 -16.812 1 88.69 99 GLN A C 1
ATOM 779 O O . GLN A 1 99 ? 16.562 -27.625 -16.234 1 88.69 99 GLN A O 1
ATOM 784 N N . TRP A 1 100 ? 17.625 -29.453 -16.984 1 90.69 100 TRP A N 1
ATOM 785 C CA . TRP A 1 100 ? 16.516 -30.297 -16.531 1 90.69 100 TRP A CA 1
ATOM 786 C C . TRP A 1 100 ? 16.375 -30.234 -15.016 1 90.69 100 TRP A C 1
ATOM 788 O O . TRP A 1 100 ? 15.266 -30.312 -14.484 1 90.69 100 TRP A O 1
ATOM 798 N N . GLN A 1 101 ? 17.453 -30.125 -14.305 1 92.44 101 GLN A N 1
ATOM 799 C CA . GLN A 1 101 ? 17.406 -30 -12.852 1 92.44 101 GLN A CA 1
ATOM 800 C C . GLN A 1 101 ? 16.75 -28.688 -12.43 1 92.44 101 GLN A C 1
ATOM 802 O O . GLN A 1 101 ? 15.984 -28.656 -11.461 1 92.44 101 GLN A O 1
ATOM 807 N N . LEU A 1 102 ? 17.047 -27.703 -13.188 1 93.62 102 LEU A N 1
ATOM 808 C CA . LEU A 1 102 ? 16.453 -26.391 -12.906 1 93.62 102 LEU A CA 1
ATOM 809 C C . LEU A 1 102 ? 14.938 -26.453 -13.039 1 93.62 102 LEU A C 1
ATOM 811 O O . LEU A 1 102 ? 14.219 -25.969 -12.164 1 93.62 102 LEU A O 1
ATOM 815 N N . TYR A 1 103 ? 14.461 -27.062 -14.062 1 96.38 103 TYR A N 1
ATOM 816 C CA . TYR A 1 103 ? 13.023 -27.094 -14.328 1 96.38 103 TYR A CA 1
ATOM 817 C C . TYR A 1 103 ? 12.312 -28.016 -13.344 1 96.38 103 TYR A C 1
ATOM 819 O O . TYR A 1 103 ? 11.156 -27.781 -12.992 1 96.38 103 TYR A O 1
ATOM 827 N N . MET A 1 104 ? 13.016 -29.016 -12.891 1 96.88 104 MET A N 1
ATOM 828 C CA . MET A 1 104 ? 12.43 -29.891 -11.875 1 96.88 104 MET A CA 1
ATOM 829 C C . MET A 1 104 ? 12.219 -29.125 -10.57 1 96.88 104 MET A C 1
ATOM 831 O O . MET A 1 104 ? 11.172 -29.266 -9.93 1 96.88 104 MET A O 1
ATOM 835 N N . HIS A 1 105 ? 13.203 -28.391 -10.195 1 97.88 105 HIS A N 1
ATOM 836 C CA . HIS A 1 105 ? 13.062 -27.578 -8.992 1 97.88 105 HIS A CA 1
ATOM 837 C C . HIS A 1 105 ? 11.961 -26.531 -9.156 1 97.88 105 HIS A C 1
ATOM 839 O O . HIS A 1 105 ? 11.156 -26.328 -8.242 1 97.88 105 HIS A O 1
ATOM 845 N N . ILE A 1 106 ? 11.883 -25.906 -10.297 1 98.19 106 ILE A N 1
ATOM 846 C CA . ILE A 1 106 ? 10.875 -24.891 -10.57 1 98.19 106 ILE A CA 1
ATOM 847 C C . ILE A 1 106 ? 9.484 -25.516 -10.516 1 98.19 106 ILE A C 1
ATOM 849 O O . ILE A 1 106 ? 8.562 -24.953 -9.922 1 98.19 106 ILE A O 1
ATOM 853 N N . ALA A 1 107 ? 9.383 -26.672 -11.055 1 98.5 107 ALA A N 1
ATOM 854 C CA . ALA A 1 107 ? 8.102 -27.359 -11.109 1 98.5 107 ALA A CA 1
ATOM 855 C C . ALA A 1 107 ? 7.598 -27.703 -9.711 1 98.5 107 ALA A C 1
ATOM 857 O O . ALA A 1 107 ? 6.449 -27.406 -9.367 1 98.5 107 ALA A O 1
ATOM 858 N N . PHE A 1 108 ? 8.438 -28.281 -8.922 1 98.38 108 PHE A N 1
ATOM 859 C CA . PHE A 1 108 ? 8.031 -28.688 -7.578 1 98.38 108 PHE A CA 1
ATOM 860 C C . PHE A 1 108 ? 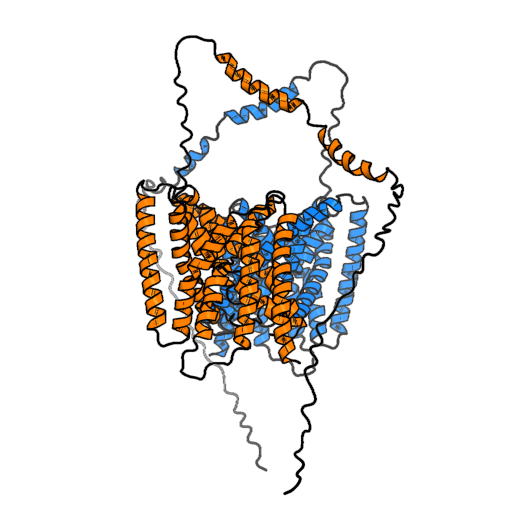7.668 -27.469 -6.738 1 98.38 108 PHE A C 1
ATOM 862 O O . PHE A 1 108 ? 6.629 -27.453 -6.074 1 98.38 108 PHE A O 1
ATOM 869 N N . PHE A 1 109 ? 8.469 -26.5 -6.773 1 98.75 109 PHE A N 1
ATOM 870 C CA . PHE A 1 109 ? 8.242 -25.328 -5.918 1 98.75 109 PHE A CA 1
ATOM 871 C C . PHE A 1 109 ? 7.102 -24.484 -6.457 1 98.75 109 PHE A C 1
ATOM 873 O O . PHE A 1 109 ? 6.492 -23.703 -5.715 1 98.75 109 PHE A O 1
ATOM 880 N N . ALA A 1 110 ? 6.82 -24.609 -7.734 1 98.81 110 ALA A N 1
ATOM 881 C CA . ALA A 1 110 ? 5.629 -23.953 -8.273 1 98.81 110 ALA A CA 1
ATOM 882 C C . ALA A 1 110 ? 4.359 -24.547 -7.664 1 98.81 110 ALA A C 1
ATOM 884 O O . ALA A 1 110 ? 3.402 -23.812 -7.387 1 98.81 110 ALA A O 1
ATOM 885 N N . MET A 1 111 ? 4.379 -25.844 -7.512 1 98.69 111 MET A N 1
ATOM 886 C CA . MET A 1 111 ? 3.244 -26.484 -6.859 1 98.69 111 MET A CA 1
ATOM 887 C C . MET A 1 111 ? 3.068 -25.969 -5.438 1 98.69 111 MET A C 1
ATOM 889 O O . MET A 1 111 ? 1.948 -25.688 -5.008 1 98.69 111 MET A O 1
ATOM 893 N N . CYS A 1 112 ? 4.145 -25.797 -4.758 1 98.62 112 CYS A N 1
ATOM 894 C CA . CYS A 1 112 ? 4.113 -25.281 -3.395 1 98.62 112 CYS A CA 1
ATOM 895 C C . CYS A 1 112 ? 3.617 -23.828 -3.371 1 98.62 112 CYS A C 1
ATOM 897 O O . CYS A 1 112 ? 2.801 -23.469 -2.523 1 98.62 112 CYS A O 1
ATOM 899 N N . GLY A 1 113 ? 4.117 -23.047 -4.289 1 98.75 113 GLY A N 1
ATOM 900 C CA . GLY A 1 113 ? 3.678 -21.656 -4.371 1 98.75 113 GLY A CA 1
ATOM 901 C C . GLY A 1 113 ? 2.197 -21.516 -4.668 1 98.75 113 GLY A C 1
ATOM 902 O O . GLY A 1 113 ? 1.516 -20.688 -4.07 1 98.75 113 GLY A O 1
ATOM 903 N N . CYS A 1 114 ? 1.76 -22.344 -5.547 1 98.56 114 CYS A N 1
ATOM 904 C CA . CYS A 1 114 ? 0.345 -22.344 -5.902 1 98.56 114 CYS A CA 1
ATOM 905 C C . CYS A 1 114 ? -0.521 -22.688 -4.695 1 98.56 114 CYS A C 1
ATOM 907 O O . CYS A 1 114 ? -1.518 -22 -4.43 1 98.56 114 CYS A O 1
ATOM 909 N N . LEU A 1 115 ? -0.107 -23.672 -3.988 1 97.75 115 LEU A N 1
ATOM 910 C CA . LEU A 1 115 ? -0.848 -24.094 -2.805 1 97.75 115 LEU A CA 1
ATOM 911 C C . LEU A 1 115 ? -0.845 -23 -1.74 1 97.75 115 LEU A C 1
ATOM 913 O O . LEU A 1 115 ? -1.869 -22.734 -1.103 1 97.75 115 LEU A O 1
ATOM 917 N N . CYS A 1 116 ? 0.292 -22.406 -1.542 1 97.94 116 CYS A N 1
ATOM 918 C CA . CYS A 1 116 ? 0.396 -21.328 -0.563 1 97.94 116 CYS A CA 1
ATOM 919 C C . CYS A 1 116 ? -0.475 -20.156 -0.962 1 97.94 116 CYS A C 1
ATOM 921 O O . CYS A 1 116 ? -1.097 -19.516 -0.107 1 97.94 116 CYS A O 1
ATOM 923 N N . ARG A 1 117 ? -0.492 -19.859 -2.213 1 97.69 117 ARG A N 1
ATOM 924 C CA . ARG A 1 117 ? -1.327 -18.75 -2.689 1 97.69 117 ARG A CA 1
ATOM 925 C C . ARG A 1 117 ? -2.803 -19.031 -2.422 1 97.69 117 ARG A C 1
ATOM 927 O O . ARG A 1 117 ? -3.521 -18.172 -1.914 1 97.69 117 ARG A O 1
ATOM 934 N N . ILE A 1 118 ? -3.244 -20.25 -2.766 1 96.81 118 ILE A N 1
ATOM 935 C CA . ILE A 1 118 ? -4.633 -20.625 -2.547 1 96.81 118 ILE A CA 1
ATOM 936 C C . ILE A 1 118 ? -4.957 -20.562 -1.057 1 96.81 118 ILE A C 1
ATOM 938 O O . ILE A 1 118 ? -6.004 -20.047 -0.664 1 96.81 118 ILE A O 1
ATOM 942 N N . GLY A 1 119 ? -4.047 -21.078 -0.265 1 95.88 119 GLY A N 1
ATOM 943 C CA . GLY A 1 119 ? -4.234 -21.016 1.176 1 95.88 119 GLY A CA 1
ATOM 944 C C . GLY A 1 119 ? -4.297 -19.609 1.723 1 95.88 119 GLY A C 1
ATOM 945 O O . GLY A 1 119 ? -5.16 -19.297 2.543 1 95.88 119 GLY A O 1
ATOM 946 N N . THR A 1 120 ? -3.385 -18.781 1.297 1 95.38 120 THR A N 1
ATOM 947 C CA . THR A 1 120 ? -3.348 -17.391 1.741 1 95.38 120 THR A CA 1
ATOM 948 C C . THR A 1 120 ? -4.625 -16.656 1.342 1 95.38 120 THR A C 1
ATOM 950 O O . THR A 1 120 ? -5.18 -15.891 2.129 1 95.38 120 THR A O 1
ATOM 953 N N . ASP A 1 121 ? -5.051 -16.875 0.175 1 92.94 121 ASP A N 1
ATOM 954 C CA . ASP A 1 121 ? -6.266 -16.234 -0.309 1 92.94 121 ASP A CA 1
ATOM 955 C C . ASP A 1 121 ? -7.484 -16.688 0.497 1 92.94 121 ASP A C 1
ATOM 957 O O . ASP A 1 121 ? -8.367 -15.883 0.788 1 92.94 121 ASP A O 1
ATOM 961 N N . LYS A 1 122 ? -7.531 -17.953 0.832 1 91.25 122 LYS A N 1
ATOM 962 C CA . LYS A 1 122 ? -8.656 -18.453 1.614 1 91.25 122 LYS A CA 1
ATOM 963 C C . LYS A 1 122 ? -8.641 -17.891 3.031 1 91.25 122 LYS A C 1
ATOM 965 O O . LYS A 1 122 ? -9.68 -17.469 3.547 1 91.25 122 LYS A O 1
ATOM 970 N N . ILE A 1 123 ? -7.477 -17.859 3.621 1 90.44 123 ILE A N 1
ATOM 971 C CA . ILE A 1 123 ? -7.336 -17.422 5.004 1 90.44 123 ILE A CA 1
ATOM 972 C C . ILE A 1 123 ? -7.594 -15.914 5.094 1 90.44 123 ILE A C 1
ATOM 974 O O . ILE A 1 123 ? -8.453 -15.469 5.859 1 90.44 123 ILE A O 1
ATOM 978 N N . PHE A 1 124 ? -6.98 -15.156 4.293 1 88.38 124 PHE A N 1
ATOM 979 C CA . PHE A 1 124 ? -7.059 -13.703 4.414 1 88.38 124 PHE A CA 1
ATOM 980 C C . PHE A 1 124 ? -8.289 -13.164 3.701 1 88.38 124 PHE A C 1
ATOM 982 O O . PHE A 1 124 ? -8.734 -12.047 3.971 1 88.38 124 PHE A O 1
ATOM 989 N N . GLY A 1 125 ? -8.742 -13.906 2.76 1 84.31 125 GLY A N 1
ATOM 990 C CA . GLY A 1 125 ? -10.008 -13.492 2.184 1 84.31 125 GLY A CA 1
ATOM 991 C C . GLY A 1 125 ? -11.102 -13.312 3.219 1 84.31 125 GLY A C 1
ATOM 992 O O . GLY A 1 125 ? -11.789 -12.281 3.229 1 84.31 125 GLY A O 1
ATOM 993 N N . THR A 1 126 ? -11.156 -14.25 4.133 1 78.56 126 THR A N 1
ATOM 994 C CA . THR A 1 126 ? -12.172 -14.219 5.176 1 78.56 126 THR A CA 1
ATOM 995 C C . THR A 1 126 ? -11.742 -13.312 6.324 1 78.56 126 THR A C 1
ATOM 997 O O . THR A 1 126 ? -12.523 -12.484 6.793 1 78.56 126 THR A O 1
ATOM 1000 N N . LEU A 1 127 ? -10.508 -13.414 6.691 1 75.94 127 LEU A N 1
ATOM 1001 C CA . LEU A 1 127 ? -10.047 -12.734 7.898 1 75.94 127 LEU A CA 1
ATOM 1002 C C . LEU A 1 127 ? -9.859 -11.242 7.652 1 75.94 127 LEU A C 1
ATOM 1004 O O . LEU A 1 127 ? -10.031 -10.43 8.562 1 75.94 127 LEU A O 1
ATOM 1008 N N . ALA A 1 128 ? -9.555 -10.875 6.418 1 71.38 128 ALA A N 1
ATOM 1009 C CA . ALA A 1 128 ? -9.328 -9.461 6.105 1 71.38 128 ALA A CA 1
ATOM 1010 C C . ALA A 1 128 ? -10.508 -8.875 5.332 1 71.38 128 ALA A C 1
ATOM 1012 O O . ALA A 1 128 ? -10.484 -7.711 4.938 1 71.38 128 ALA A O 1
ATOM 1013 N N . VAL A 1 129 ? -11.492 -9.703 5.117 1 72.94 129 VAL A N 1
ATOM 1014 C CA . VAL A 1 129 ? -12.734 -9.297 4.473 1 72.94 129 VAL A CA 1
ATOM 1015 C C . VAL A 1 129 ? -12.43 -8.688 3.104 1 72.94 129 VAL A C 1
ATOM 1017 O O . VAL A 1 129 ? -12.859 -7.574 2.803 1 72.94 129 VAL A O 1
ATOM 1020 N N . ILE A 1 130 ? -11.664 -9.383 2.303 1 73.69 130 ILE A N 1
ATOM 1021 C CA . ILE A 1 130 ? -11.25 -8.852 1.01 1 73.69 130 ILE A CA 1
ATOM 1022 C C . ILE A 1 130 ? -11.727 -9.773 -0.108 1 73.69 130 ILE A C 1
ATOM 1024 O O . ILE A 1 130 ? -11.086 -9.875 -1.156 1 73.69 130 ILE A O 1
ATOM 1028 N N . GLU A 1 131 ? -12.742 -10.461 0.074 1 73.44 131 GLU A N 1
ATOM 1029 C CA . GLU A 1 131 ? -13.242 -11.43 -0.898 1 73.44 131 GLU A CA 1
ATOM 1030 C C . GLU A 1 131 ? -13.961 -10.734 -2.051 1 73.44 131 GLU A C 1
ATOM 1032 O O . GLU A 1 131 ? -14.039 -11.273 -3.154 1 73.44 131 GLU A O 1
ATOM 1037 N N . ASN A 1 132 ? -14.312 -9.523 -1.762 1 66.44 132 ASN A N 1
ATOM 1038 C CA . ASN A 1 132 ? -15.094 -8.805 -2.764 1 66.44 132 ASN A CA 1
ATOM 1039 C C . ASN A 1 132 ? -14.203 -8.016 -3.713 1 66.44 132 ASN A C 1
ATOM 1041 O O . ASN A 1 132 ? -13.25 -7.367 -3.275 1 66.44 132 ASN A O 1
ATOM 1045 N N . SER A 1 133 ? -14.523 -8.117 -5.016 1 66.12 133 SER A N 1
ATOM 1046 C CA . SER A 1 133 ? -13.758 -7.398 -6.031 1 66.12 133 SER A CA 1
ATOM 1047 C C . SER A 1 133 ? -14.062 -5.902 -5.996 1 66.12 133 SER A C 1
ATOM 1049 O O . SER A 1 133 ? -13.328 -5.102 -6.574 1 66.12 133 SER A O 1
ATOM 1051 N N . GLY A 1 134 ? -14.969 -5.578 -5.254 1 72.69 134 GLY A N 1
ATOM 1052 C CA . GLY A 1 134 ? -15.352 -4.18 -5.211 1 72.69 134 GLY A CA 1
ATOM 1053 C C . GLY A 1 134 ? -14.625 -3.387 -4.141 1 72.69 134 GLY A C 1
ATOM 1054 O O . GLY A 1 134 ? -15.102 -2.336 -3.707 1 72.69 134 GLY A O 1
ATOM 1055 N N . GLU A 1 135 ? -13.477 -3.914 -3.729 1 81.06 135 GLU A N 1
ATOM 1056 C CA . GLU A 1 135 ? -12.68 -3.232 -2.717 1 81.06 135 GLU A CA 1
ATOM 1057 C C . GLU A 1 135 ? -11.273 -2.926 -3.236 1 81.06 135 GLU A C 1
ATOM 1059 O O . GLU A 1 135 ? -10.828 -3.52 -4.219 1 81.06 135 GLU A O 1
ATOM 1064 N N . VAL A 1 136 ? -10.609 -2.035 -2.602 1 84.06 136 VAL A N 1
ATOM 1065 C CA . VAL A 1 136 ? -9.281 -1.594 -3.018 1 84.06 136 VAL A CA 1
ATOM 1066 C C . VAL A 1 136 ? -8.289 -2.742 -2.867 1 84.06 136 VAL A C 1
ATOM 1068 O O . VAL A 1 136 ? -7.379 -2.895 -3.686 1 84.06 136 VAL A O 1
ATOM 1071 N N . VAL A 1 137 ? -8.477 -3.496 -1.806 1 87.75 137 VAL A N 1
ATOM 1072 C CA . VAL A 1 137 ? -7.645 -4.664 -1.535 1 87.75 137 VAL A CA 1
ATOM 1073 C C . VAL A 1 137 ? -8.453 -5.938 -1.751 1 87.75 137 VAL A C 1
ATOM 1075 O O . VAL A 1 137 ? -9.508 -6.121 -1.143 1 87.75 137 VAL A O 1
ATOM 1078 N N . ASN A 1 138 ? -7.922 -6.742 -2.65 1 88.31 138 ASN A N 1
ATOM 1079 C CA . ASN A 1 138 ? -8.672 -7.934 -3.035 1 88.31 138 ASN A CA 1
ATOM 1080 C C . ASN A 1 138 ? -7.824 -9.195 -2.914 1 88.31 138 ASN A C 1
ATOM 1082 O O . ASN A 1 138 ? -6.746 -9.164 -2.318 1 88.31 138 ASN A O 1
ATOM 1086 N N . LEU A 1 139 ? -8.422 -10.219 -3.383 1 89 139 LEU A N 1
ATOM 1087 C CA . LEU A 1 139 ? -7.719 -11.5 -3.307 1 89 139 LEU A CA 1
ATOM 1088 C C . LEU A 1 139 ? -6.41 -11.445 -4.09 1 89 139 LEU A C 1
ATOM 1090 O O . LEU A 1 139 ? -6.289 -10.688 -5.059 1 89 139 LEU A O 1
ATOM 1094 N N . SER A 1 140 ? -5.395 -12.172 -3.678 1 91.81 140 SER A N 1
ATOM 1095 C CA . SER A 1 140 ? -4.051 -12.281 -4.23 1 91.81 140 SER A CA 1
ATOM 1096 C C . SER A 1 140 ? -3.182 -11.102 -3.807 1 91.81 140 SER A C 1
ATOM 1098 O O . SER A 1 140 ? -1.986 -11.062 -4.102 1 91.81 140 SER A O 1
ATOM 1100 N N . PHE A 1 141 ? -3.842 -10.109 -3.131 1 93.94 141 PHE A N 1
ATOM 1101 C CA . PHE A 1 141 ? -3.08 -8.961 -2.666 1 93.94 141 PHE A CA 1
ATOM 1102 C C . PHE A 1 141 ? -2.061 -9.375 -1.612 1 93.94 141 PHE A C 1
ATOM 1104 O O . PHE A 1 141 ? -0.875 -9.055 -1.729 1 93.94 141 PHE A O 1
ATOM 1111 N N . ILE A 1 142 ? -2.523 -10.133 -0.63 1 94.5 142 ILE A N 1
ATOM 1112 C CA . ILE A 1 142 ? -1.655 -10.539 0.471 1 94.5 142 ILE A CA 1
ATOM 1113 C C . ILE A 1 142 ? -0.614 -11.531 -0.03 1 94.5 142 ILE A C 1
ATOM 1115 O O . ILE A 1 142 ? 0.548 -11.484 0.38 1 94.5 142 ILE A O 1
ATOM 1119 N N . SER A 1 143 ? -1.021 -12.445 -0.85 1 97.12 143 SER A N 1
ATOM 1120 C CA . SER A 1 143 ? -0.058 -13.383 -1.416 1 97.12 143 SER A CA 1
ATOM 1121 C C . SER A 1 143 ? 1.014 -12.656 -2.223 1 97.12 143 SER A C 1
ATOM 1123 O O . SER A 1 143 ? 2.188 -13.031 -2.18 1 97.12 143 SER A O 1
ATOM 1125 N N . ASN A 1 144 ? 0.641 -11.633 -2.967 1 97.81 144 ASN A N 1
ATOM 1126 C CA . ASN A 1 144 ? 1.596 -10.828 -3.717 1 97.81 144 ASN A CA 1
ATOM 1127 C C . ASN A 1 144 ? 2.562 -10.094 -2.789 1 97.81 144 ASN A C 1
ATOM 1129 O O . ASN A 1 144 ? 3.744 -9.945 -3.107 1 97.81 144 ASN A O 1
ATOM 1133 N N . MET A 1 145 ? 2.08 -9.664 -1.686 1 97.38 145 MET A N 1
ATOM 1134 C CA . MET A 1 145 ? 2.941 -9.008 -0.708 1 97.38 145 MET A CA 1
ATOM 1135 C C . MET A 1 145 ? 3.928 -9.992 -0.097 1 97.38 145 MET A C 1
ATOM 1137 O O . MET A 1 145 ? 5.133 -9.742 -0.077 1 97.38 145 MET A O 1
ATOM 1141 N N . VAL A 1 146 ? 3.42 -11.102 0.379 1 97.19 146 VAL A N 1
ATOM 1142 C CA . VAL A 1 146 ? 4.246 -12.078 1.075 1 97.19 146 VAL A CA 1
ATOM 1143 C C . VAL A 1 146 ? 5.254 -12.688 0.102 1 97.19 146 VAL A C 1
ATOM 1145 O O . VAL A 1 146 ? 6.422 -12.875 0.444 1 97.19 146 VAL A O 1
ATOM 1148 N N . GLY A 1 147 ? 4.777 -13.039 -1.057 1 98.31 147 GLY A N 1
ATOM 1149 C CA . GLY A 1 147 ? 5.684 -13.57 -2.061 1 98.31 147 GLY A CA 1
ATOM 1150 C C . GLY A 1 147 ? 6.797 -12.609 -2.43 1 98.31 147 GLY A C 1
ATOM 1151 O O . GLY A 1 147 ? 7.941 -13.023 -2.629 1 98.31 147 GLY A O 1
ATOM 1152 N N . SER A 1 148 ? 6.48 -11.336 -2.557 1 98.44 148 SER A N 1
ATOM 1153 C CA . SER A 1 148 ? 7.492 -10.328 -2.854 1 98.44 148 SER A CA 1
ATOM 1154 C C . SER A 1 148 ? 8.484 -10.188 -1.707 1 98.44 148 SER A C 1
ATOM 1156 O O . SER A 1 148 ? 9.68 -10 -1.936 1 98.44 148 SER A O 1
ATOM 1158 N N . PHE A 1 149 ? 7.996 -10.281 -0.517 1 98.12 149 PHE A N 1
ATOM 1159 C CA . PHE A 1 149 ? 8.867 -10.25 0.653 1 98.12 149 PHE A CA 1
ATOM 1160 C C . PHE A 1 149 ? 9.852 -11.406 0.626 1 98.12 149 PHE A C 1
ATOM 1162 O O . PHE A 1 149 ? 11.055 -11.219 0.849 1 98.12 149 PHE A O 1
ATOM 1169 N N . VAL A 1 150 ? 9.344 -12.57 0.39 1 97.81 150 VAL A N 1
ATOM 1170 C CA . VAL A 1 150 ? 10.18 -13.766 0.391 1 97.81 150 VAL A CA 1
ATOM 1171 C C . VAL A 1 150 ? 11.219 -13.672 -0.728 1 97.81 150 VAL A C 1
ATOM 1173 O O . VAL A 1 150 ? 12.383 -14.023 -0.533 1 97.81 150 VAL A O 1
ATOM 1176 N N . LEU A 1 151 ? 10.805 -13.227 -1.903 1 98 151 LEU A N 1
ATOM 1177 C CA . LEU A 1 151 ? 11.758 -13.07 -2.998 1 98 151 LEU A CA 1
ATOM 1178 C C . LEU A 1 151 ? 12.859 -12.086 -2.625 1 98 151 LEU A C 1
ATOM 1180 O O . LEU A 1 151 ? 14.031 -12.32 -2.904 1 98 151 LEU A O 1
ATOM 1184 N N . GLY A 1 152 ? 12.414 -10.953 -2.027 1 97.62 152 GLY A N 1
ATOM 1185 C CA . GLY A 1 152 ? 13.414 -10.008 -1.561 1 97.62 152 GLY A CA 1
ATOM 1186 C C . GLY A 1 152 ? 14.414 -10.625 -0.604 1 97.62 152 GLY A C 1
ATOM 1187 O O . GLY A 1 152 ? 15.625 -10.422 -0.753 1 97.62 152 GLY A O 1
ATOM 1188 N N . ALA A 1 153 ? 13.922 -11.352 0.33 1 96.25 153 ALA A N 1
ATOM 1189 C CA . ALA A 1 153 ? 14.781 -12.008 1.312 1 96.25 153 ALA A CA 1
ATOM 1190 C C . ALA A 1 153 ? 15.75 -12.977 0.638 1 96.25 153 ALA A C 1
ATOM 1192 O O . ALA A 1 153 ? 16.938 -13.016 0.981 1 96.25 153 ALA A O 1
ATOM 1193 N N . LEU A 1 154 ? 15.297 -13.727 -0.318 1 95.44 154 LEU A N 1
ATOM 1194 C CA . LEU A 1 154 ? 16.125 -14.695 -1.019 1 95.44 154 LEU A CA 1
ATOM 1195 C C . LEU A 1 154 ? 17.172 -13.992 -1.888 1 95.44 154 LEU A C 1
ATOM 1197 O O . LEU A 1 154 ? 18.312 -14.43 -1.958 1 95.44 154 LEU A O 1
ATOM 1201 N N . ASN A 1 155 ? 16.75 -12.914 -2.58 1 94.94 155 ASN A N 1
ATOM 1202 C CA . ASN A 1 155 ? 17.656 -12.164 -3.441 1 94.94 155 ASN A CA 1
ATOM 1203 C C . ASN A 1 155 ? 18.812 -11.57 -2.646 1 94.94 155 ASN A C 1
ATOM 1205 O O . ASN A 1 155 ? 19.922 -11.43 -3.168 1 94.94 155 ASN A O 1
ATOM 1209 N N . ALA A 1 156 ? 18.547 -11.242 -1.429 1 93.88 156 ALA A N 1
ATOM 1210 C CA . ALA A 1 156 ? 19.578 -10.617 -0.607 1 93.88 156 ALA A CA 1
ATOM 1211 C C . ALA A 1 156 ? 20.359 -11.672 0.17 1 93.88 156 ALA A C 1
ATOM 1213 O O . ALA A 1 156 ? 21.422 -11.375 0.724 1 93.88 156 ALA A O 1
ATOM 1214 N N . SER A 1 157 ? 19.828 -12.82 0.242 1 90.19 157 SER A N 1
ATOM 1215 C CA . SER A 1 157 ? 20.516 -13.898 0.938 1 90.19 157 SER A CA 1
ATOM 1216 C C . SER A 1 157 ? 21.703 -14.406 0.13 1 90.19 157 SER A C 1
ATOM 1218 O O . SER A 1 157 ? 21.75 -14.234 -1.09 1 90.19 157 SER A O 1
ATOM 1220 N N . PRO A 1 158 ? 22.656 -15.039 0.777 1 88.06 158 PRO A N 1
ATOM 1221 C CA . PRO A 1 158 ? 23.812 -15.555 0.057 1 88.06 158 PRO A CA 1
ATOM 1222 C C . PRO A 1 158 ? 23.516 -16.828 -0.73 1 88.06 158 PRO A C 1
ATOM 1224 O O . PRO A 1 158 ? 24.391 -17.344 -1.427 1 88.06 158 PRO A O 1
ATOM 1227 N N . MET A 1 159 ? 22.406 -17.281 -0.691 1 84.44 159 MET A N 1
ATOM 1228 C CA . MET A 1 159 ? 22.047 -18.547 -1.317 1 84.44 159 MET A CA 1
ATOM 1229 C C . MET A 1 159 ? 22.328 -18.516 -2.818 1 84.44 159 MET A C 1
ATOM 1231 O O . MET A 1 159 ? 22.719 -19.516 -3.408 1 84.44 159 MET A O 1
ATOM 1235 N N . GLY A 1 160 ? 22.062 -17.438 -3.375 1 83.75 160 GLY A N 1
ATOM 1236 C CA . GLY A 1 160 ? 22.266 -17.297 -4.809 1 83.75 160 GLY A CA 1
ATOM 1237 C C . GLY A 1 160 ? 23.719 -17.516 -5.23 1 83.75 160 GLY A C 1
ATOM 1238 O O . GLY A 1 160 ? 23.984 -17.797 -6.398 1 83.75 160 GLY A O 1
ATOM 1239 N N . SER A 1 161 ? 24.562 -17.438 -4.312 1 83 161 SER A N 1
ATOM 1240 C CA . SER A 1 161 ? 25.984 -17.578 -4.609 1 83 161 SER A CA 1
ATOM 1241 C C . SER A 1 161 ? 26.5 -18.938 -4.156 1 83 161 SER A C 1
ATOM 1243 O O . SER A 1 161 ? 27.719 -19.188 -4.172 1 83 161 SER A O 1
ATOM 1245 N N . THR A 1 162 ? 25.672 -19.766 -3.779 1 83.94 162 THR A N 1
ATOM 1246 C CA . THR A 1 162 ? 26.078 -21.094 -3.336 1 83.94 162 THR A CA 1
ATOM 1247 C C . THR A 1 162 ? 25.922 -22.109 -4.465 1 83.94 162 THR A C 1
ATOM 1249 O O . THR A 1 162 ? 25.5 -21.766 -5.57 1 83.94 162 THR A O 1
ATOM 1252 N N . ARG A 1 163 ? 26.312 -23.406 -4.117 1 80.31 163 ARG A N 1
ATOM 1253 C CA . ARG A 1 163 ? 26.234 -24.469 -5.117 1 80.31 163 ARG A CA 1
ATOM 1254 C C . ARG A 1 163 ? 24.781 -24.922 -5.316 1 80.31 163 ARG A C 1
ATOM 1256 O O . ARG A 1 163 ? 24.516 -25.766 -6.176 1 80.31 163 ARG A O 1
ATOM 1263 N N . LEU A 1 164 ? 23.969 -24.344 -4.535 1 89.06 164 LEU A N 1
ATOM 1264 C CA . LEU A 1 164 ? 22.562 -24.734 -4.609 1 89.06 164 LEU A CA 1
ATOM 1265 C C . LEU A 1 164 ? 21.812 -23.875 -5.621 1 89.06 164 LEU A C 1
ATOM 1267 O O . LEU A 1 164 ? 20.734 -23.344 -5.32 1 89.06 164 LEU A O 1
ATOM 1271 N N . GLY A 1 165 ? 22.297 -23.812 -6.789 1 88.88 165 GLY A N 1
ATOM 1272 C CA . GLY A 1 165 ? 21.719 -22.969 -7.828 1 88.88 165 GLY A CA 1
ATOM 1273 C C . GLY A 1 165 ? 20.328 -23.406 -8.25 1 88.88 165 GLY A C 1
ATOM 1274 O O . GLY A 1 165 ? 19.438 -22.562 -8.406 1 88.88 165 GLY A O 1
ATOM 1275 N N . ALA A 1 166 ? 20.156 -24.688 -8.391 1 92.5 166 ALA A N 1
ATOM 1276 C CA . ALA A 1 166 ? 18.859 -25.203 -8.805 1 92.5 166 ALA A CA 1
ATOM 1277 C C . ALA A 1 166 ? 17.797 -24.953 -7.734 1 92.5 166 ALA A C 1
ATOM 1279 O O . ALA A 1 166 ? 16.672 -24.562 -8.047 1 92.5 166 ALA A O 1
ATOM 1280 N N . MET A 1 167 ? 18.188 -25.109 -6.512 1 93.44 167 MET A N 1
ATOM 1281 C CA . MET A 1 167 ? 17.281 -24.859 -5.391 1 93.44 167 MET A CA 1
ATOM 1282 C C . MET A 1 167 ? 16.922 -23.375 -5.312 1 93.44 167 MET A C 1
ATOM 1284 O O . MET A 1 167 ? 15.773 -23.031 -5.059 1 93.44 167 MET A O 1
ATOM 1288 N N . TYR A 1 168 ? 17.906 -22.594 -5.543 1 93.81 168 TYR A N 1
ATOM 1289 C CA . TYR A 1 168 ? 17.688 -21.141 -5.523 1 93.81 168 TYR A CA 1
ATOM 1290 C C . TYR A 1 168 ? 16.703 -20.734 -6.605 1 93.81 168 TYR A C 1
ATOM 1292 O O . TYR A 1 168 ? 15.789 -19.938 -6.348 1 93.81 168 TYR A O 1
ATOM 1300 N N . LYS A 1 169 ? 16.828 -21.281 -7.727 1 94.5 169 LYS A N 1
ATOM 1301 C CA . LYS A 1 169 ? 15.906 -20.984 -8.82 1 94.5 169 LYS A CA 1
ATOM 1302 C C . LYS A 1 169 ? 14.516 -21.547 -8.547 1 94.5 169 LYS A C 1
ATOM 1304 O O . LYS A 1 169 ? 13.508 -20.938 -8.906 1 94.5 169 LYS A O 1
ATOM 1309 N N . GLY A 1 170 ? 14.516 -22.688 -7.984 1 97.44 170 GLY A N 1
ATOM 1310 C CA . GLY A 1 170 ? 13.242 -23.266 -7.578 1 97.44 170 GLY A CA 1
ATOM 1311 C C . GLY A 1 170 ? 12.492 -22.422 -6.57 1 97.44 170 GLY A C 1
ATOM 1312 O O . GLY A 1 170 ? 11.281 -22.234 -6.684 1 97.44 170 GLY A O 1
ATOM 1313 N N . LEU A 1 171 ? 13.219 -21.844 -5.703 1 97.12 171 LEU A N 1
ATOM 1314 C CA . LEU A 1 171 ? 12.602 -21.047 -4.648 1 97.12 171 LEU A CA 1
ATOM 1315 C C . LEU A 1 171 ? 12.219 -19.656 -5.164 1 97.12 171 LEU A C 1
ATOM 1317 O O . LEU A 1 171 ? 11.156 -19.125 -4.809 1 97.12 171 LEU A O 1
ATOM 1321 N N . THR A 1 172 ? 13 -19.062 -6.004 1 96.88 172 THR A N 1
ATOM 1322 C CA . THR A 1 172 ? 12.742 -17.719 -6.5 1 96.88 172 THR A CA 1
ATOM 1323 C C . THR A 1 172 ? 11.75 -17.75 -7.66 1 96.88 172 THR A C 1
ATOM 1325 O O . THR A 1 172 ? 10.609 -17.312 -7.52 1 96.88 172 THR A O 1
ATOM 1328 N N . THR A 1 173 ? 12.086 -18.484 -8.688 1 96.25 173 THR A N 1
ATOM 1329 C CA . THR A 1 173 ? 11.258 -18.531 -9.891 1 96.25 173 THR A CA 1
ATOM 1330 C C . THR A 1 173 ? 10.062 -19.453 -9.688 1 96.25 173 THR A C 1
ATOM 1332 O O . THR A 1 173 ? 8.945 -19.156 -10.109 1 96.25 173 THR A O 1
ATOM 1335 N N . GLY A 1 174 ? 10.305 -20.531 -9.086 1 98.25 174 GLY A N 1
ATOM 1336 C CA . GLY A 1 174 ? 9.25 -21.516 -8.891 1 98.25 174 GLY A CA 1
ATOM 1337 C C . GLY A 1 174 ? 8.281 -21.141 -7.789 1 98.25 174 GLY A C 1
ATOM 1338 O O . GLY A 1 174 ? 7.098 -20.891 -8.055 1 98.25 174 GLY A O 1
ATOM 1339 N N . PHE A 1 175 ? 8.75 -21.016 -6.578 1 98.62 175 PHE A N 1
ATOM 1340 C CA . PHE A 1 175 ? 7.895 -20.781 -5.418 1 98.62 175 PHE A CA 1
ATOM 1341 C C . PHE A 1 175 ? 7.371 -19.344 -5.406 1 98.62 175 PHE A C 1
ATOM 1343 O O . PHE A 1 175 ? 6.16 -19.125 -5.441 1 98.62 175 PHE A O 1
ATOM 1350 N N . CYS A 1 176 ? 8.289 -18.375 -5.367 1 98.44 176 CYS A N 1
ATOM 1351 C CA . CYS A 1 176 ? 7.867 -16.984 -5.258 1 98.44 176 CYS A CA 1
ATOM 1352 C C . CYS A 1 176 ? 7.051 -16.562 -6.473 1 98.44 176 CYS A C 1
ATOM 1354 O O . CYS A 1 176 ? 6.035 -15.875 -6.34 1 98.44 176 CYS A O 1
ATOM 1356 N N . GLY A 1 177 ? 7.465 -17 -7.641 1 98.12 177 GLY A N 1
ATOM 1357 C CA . GLY A 1 177 ? 6.738 -16.672 -8.859 1 98.12 177 GLY A CA 1
ATOM 1358 C C . GLY A 1 177 ? 5.332 -17.234 -8.883 1 98.12 177 GLY A C 1
ATOM 1359 O O . GLY A 1 177 ? 4.438 -16.656 -9.516 1 98.12 177 GLY A O 1
ATOM 1360 N N . SER A 1 178 ? 5.164 -18.312 -8.188 1 98.69 178 SER A N 1
ATOM 1361 C CA . SER A 1 178 ? 3.857 -18.969 -8.203 1 98.69 178 SER A CA 1
ATOM 1362 C C . SER A 1 178 ? 3.033 -18.594 -6.98 1 98.69 178 SER A C 1
ATOM 1364 O O . SER A 1 178 ? 1.816 -18.781 -6.961 1 98.69 178 SER A O 1
ATOM 1366 N N . TYR A 1 179 ? 3.744 -18.141 -6.008 1 98.62 179 TYR A N 1
ATOM 1367 C CA . TYR A 1 179 ? 3.051 -17.609 -4.836 1 98.62 179 TYR A CA 1
ATOM 1368 C C . TYR A 1 179 ? 2.395 -16.281 -5.148 1 98.62 179 TYR A C 1
ATOM 1370 O O . TYR A 1 179 ? 1.371 -15.922 -4.555 1 98.62 179 TYR A O 1
ATOM 1378 N N . THR A 1 180 ? 3.018 -15.555 -6.051 1 98.5 180 THR A N 1
ATOM 1379 C CA . THR A 1 180 ? 2.449 -14.297 -6.52 1 98.5 180 THR A CA 1
ATOM 1380 C C . THR A 1 180 ? 1.783 -14.477 -7.883 1 98.5 180 THR A C 1
ATOM 1382 O O . THR A 1 180 ? 2.037 -15.461 -8.578 1 98.5 180 THR A O 1
ATOM 1385 N N . THR A 1 181 ? 0.962 -13.617 -8.227 1 98.44 181 THR A N 1
ATOM 1386 C CA . THR A 1 181 ? 0.31 -13.711 -9.523 1 98.44 181 THR A CA 1
ATOM 1387 C C . THR A 1 181 ? -0.157 -12.344 -10 1 98.44 181 THR A C 1
ATOM 1389 O O . THR A 1 181 ? -0.692 -11.555 -9.219 1 98.44 181 THR A O 1
ATOM 1392 N N . TRP A 1 182 ? 0.061 -12.055 -11.195 1 98.25 182 TRP A N 1
ATOM 1393 C CA . TRP A 1 182 ? -0.375 -10.828 -11.852 1 98.25 182 TRP A CA 1
ATOM 1394 C C . TRP A 1 182 ? -1.764 -11 -12.461 1 98.25 182 TRP A C 1
ATOM 1396 O O . TRP A 1 182 ? -2.594 -10.086 -12.398 1 98.25 182 TRP A O 1
ATOM 1406 N N . SER A 1 183 ? -2.016 -12.102 -13.031 1 97.62 183 SER A N 1
ATOM 1407 C CA . SER A 1 183 ? -3.221 -12.312 -13.828 1 97.62 183 SER A CA 1
ATOM 1408 C C . SER A 1 183 ? -4.477 -12.188 -12.969 1 97.62 183 SER A C 1
ATOM 1410 O O . SER A 1 183 ? -5.43 -11.508 -13.352 1 97.62 183 SER A O 1
ATOM 1412 N N . LYS A 1 184 ? -4.449 -12.812 -11.805 1 95.31 184 LYS A N 1
ATOM 1413 C CA . LYS A 1 184 ? -5.629 -12.773 -10.945 1 95.31 184 LYS A CA 1
ATOM 1414 C C . LYS A 1 184 ? -5.871 -11.359 -10.414 1 95.31 184 LYS A C 1
ATOM 1416 O O . LYS A 1 184 ? -7.012 -10.898 -10.367 1 95.31 184 LYS A O 1
ATOM 1421 N N . TRP A 1 185 ? -4.848 -10.75 -10.008 1 94.75 185 TRP A N 1
ATOM 1422 C CA . TRP A 1 185 ? -4.961 -9.383 -9.508 1 94.75 185 TRP A CA 1
ATOM 1423 C C . TRP A 1 185 ? -5.43 -8.438 -10.602 1 94.75 185 TRP A C 1
ATOM 1425 O O . TRP A 1 185 ? -6.34 -7.633 -10.391 1 94.75 185 TRP A O 1
ATOM 1435 N N . ASN A 1 186 ? -4.844 -8.57 -11.766 1 95.81 186 ASN A N 1
ATOM 1436 C CA . ASN A 1 186 ? -5.219 -7.773 -12.93 1 95.81 186 ASN A CA 1
ATOM 1437 C C . ASN A 1 186 ? -6.676 -7.992 -13.312 1 95.81 186 ASN A C 1
ATOM 1439 O O . ASN A 1 186 ? -7.375 -7.047 -13.688 1 95.81 186 ASN A O 1
ATOM 1443 N N . GLN A 1 187 ? -7.066 -9.195 -13.258 1 93.5 187 GLN A N 1
ATOM 1444 C CA . GLN A 1 187 ? -8.43 -9.531 -13.648 1 93.5 187 GLN A CA 1
ATOM 1445 C C . GLN A 1 187 ? -9.453 -8.836 -12.75 1 93.5 187 GLN A C 1
ATOM 1447 O O . GLN A 1 187 ? -10.453 -8.297 -13.227 1 93.5 187 GLN A O 1
ATOM 1452 N N . GLN A 1 188 ? -9.219 -8.867 -11.5 1 90.56 188 GLN A N 1
ATOM 1453 C CA . GLN A 1 188 ? -10.133 -8.242 -10.547 1 90.56 188 GLN A CA 1
ATOM 1454 C C . GLN A 1 188 ? -10.219 -6.734 -10.781 1 90.56 188 GLN A C 1
ATOM 1456 O O . GLN A 1 188 ? -11.305 -6.152 -10.719 1 90.56 188 GLN A O 1
ATOM 1461 N N . LEU A 1 189 ? -9.117 -6.172 -11.031 1 91.56 189 LEU A N 1
ATOM 1462 C CA . LEU A 1 189 ? -9.102 -4.73 -11.25 1 91.56 189 LEU A CA 1
ATOM 1463 C C . LEU A 1 189 ? -9.719 -4.383 -12.602 1 91.56 189 LEU A C 1
ATOM 1465 O O . LEU A 1 189 ? -10.336 -3.322 -12.75 1 91.56 189 LEU A O 1
ATOM 1469 N N . SER A 1 190 ? -9.555 -5.27 -13.531 1 91.44 190 SER A N 1
ATOM 1470 C CA . SER A 1 190 ? -10.188 -5.059 -14.836 1 91.44 190 SER A CA 1
ATOM 1471 C C . SER A 1 190 ? -11.703 -5.133 -14.734 1 91.44 190 SER A C 1
ATOM 1473 O O . SER A 1 190 ? -12.414 -4.348 -15.367 1 91.44 190 SER A O 1
ATOM 1475 N N . LEU A 1 191 ? -12.172 -6.066 -13.953 1 87.56 191 LEU A N 1
ATOM 1476 C CA . LEU A 1 191 ? -13.609 -6.191 -13.75 1 87.56 191 LEU A CA 1
ATOM 1477 C C . LEU A 1 191 ? -14.172 -4.969 -13.039 1 87.56 191 LEU A C 1
ATOM 1479 O O . LEU A 1 191 ? -15.266 -4.508 -13.359 1 87.56 191 LEU A O 1
ATOM 1483 N N . ALA A 1 192 ? -13.445 -4.52 -12.086 1 84 192 ALA A N 1
ATOM 1484 C CA . ALA A 1 192 ? -13.859 -3.293 -11.406 1 84 192 ALA A CA 1
ATOM 1485 C C . ALA A 1 192 ? -13.875 -2.113 -12.375 1 84 192 ALA A C 1
ATOM 1487 O O . ALA A 1 192 ? -14.773 -1.276 -12.328 1 84 192 ALA A O 1
ATOM 1488 N N . LEU A 1 193 ? -12.938 -2.023 -13.211 1 85.5 193 LEU A N 1
ATOM 1489 C CA . LEU A 1 193 ? -12.789 -0.911 -14.141 1 85.5 193 LEU A CA 1
ATOM 1490 C C . LEU A 1 193 ? -13.953 -0.858 -15.125 1 85.5 193 LEU A C 1
ATOM 1492 O O . LEU A 1 193 ? -14.414 0.225 -15.492 1 85.5 193 LEU A O 1
ATOM 1496 N N . VAL A 1 194 ? -14.445 -2.012 -15.484 1 84.38 194 VAL A N 1
ATOM 1497 C CA . VAL A 1 194 ? -15.508 -2.051 -16.484 1 84.38 194 VAL A CA 1
ATOM 1498 C C . VAL A 1 194 ? -16.859 -1.889 -15.812 1 84.38 194 VAL A C 1
ATOM 1500 O O . VAL A 1 194 ? -17.891 -1.731 -16.484 1 84.38 194 VAL A O 1
ATOM 1503 N N . GLY A 1 195 ? -16.938 -1.729 -14.438 1 75.56 195 GLY A N 1
ATOM 1504 C CA . GLY A 1 195 ? -18.156 -1.358 -13.734 1 75.56 195 GLY A CA 1
ATOM 1505 C C . GLY A 1 195 ? -18.953 -2.555 -13.258 1 75.56 195 GLY A C 1
ATOM 1506 O O . GLY A 1 195 ? -20.172 -2.461 -13.07 1 75.56 195 GLY A O 1
ATOM 1507 N N . GLU A 1 196 ? -18.391 -3.643 -13.102 1 66.56 196 GLU A N 1
ATOM 1508 C CA . GLU A 1 196 ? -19.141 -4.82 -12.664 1 66.56 196 GLU A CA 1
ATOM 1509 C C . GLU A 1 196 ? -19.422 -4.777 -11.164 1 66.56 196 GLU A C 1
ATOM 1511 O O . GLU A 1 196 ? -20.375 -5.402 -10.688 1 66.56 196 GLU A O 1
ATOM 1516 N N . THR A 1 197 ? -18.797 -3.998 -10.43 1 63.28 197 THR A N 1
ATOM 1517 C CA . THR A 1 197 ? -18.875 -4.145 -8.984 1 63.28 197 THR A CA 1
ATOM 1518 C C . THR A 1 197 ? -19.578 -2.947 -8.359 1 63.28 197 THR A C 1
ATOM 1520 O O . THR A 1 197 ? -20.328 -3.098 -7.387 1 63.28 197 THR A O 1
ATOM 1523 N N . ASN A 1 198 ? -19.281 -1.72 -8.82 1 66 198 ASN A N 1
ATOM 1524 C CA . ASN A 1 198 ? -19.844 -0.463 -8.328 1 66 198 ASN A CA 1
ATOM 1525 C C . ASN A 1 198 ? -20.312 0.427 -9.477 1 66 198 ASN A C 1
ATOM 1527 O O . ASN A 1 198 ? -20.406 -0.027 -10.617 1 66 198 ASN A O 1
ATOM 1531 N N . THR A 1 199 ? -20.781 1.617 -9 1 72.69 199 THR A N 1
ATOM 1532 C CA . THR A 1 199 ? -21.016 2.555 -10.086 1 72.69 199 THR A CA 1
ATOM 1533 C C . THR A 1 199 ? -19.766 2.715 -10.945 1 72.69 199 THR A C 1
ATOM 1535 O O . THR A 1 199 ? -18.641 2.459 -10.477 1 72.69 199 THR A O 1
ATOM 1538 N N . VAL A 1 200 ? -20 3.027 -12.117 1 70.81 200 VAL A N 1
ATOM 1539 C CA . VAL A 1 200 ? -18.906 3.086 -13.07 1 70.81 200 VAL A CA 1
ATOM 1540 C C . VAL A 1 200 ? -17.812 4.023 -12.555 1 70.81 200 VAL A C 1
ATOM 1542 O O . VAL A 1 200 ? -16.625 3.68 -12.57 1 70.81 200 VAL A O 1
ATOM 1545 N N . SER A 1 201 ? -18.219 5.121 -12.102 1 71.56 201 SER A N 1
ATOM 1546 C CA . SER A 1 201 ? -17.234 6.102 -11.633 1 71.56 201 SER A CA 1
ATOM 1547 C C . SER A 1 201 ? -16.5 5.598 -10.398 1 71.56 201 SER A C 1
ATOM 1549 O O . SER A 1 201 ? -15.281 5.754 -10.297 1 71.56 201 SER A O 1
ATOM 1551 N N . GLN A 1 202 ? -17.219 4.988 -9.523 1 76.81 202 GLN A N 1
ATOM 1552 C CA . GLN A 1 202 ? -16.609 4.465 -8.305 1 76.81 202 GLN A CA 1
ATOM 1553 C C . GLN A 1 202 ? -15.625 3.336 -8.625 1 76.81 202 GLN A C 1
ATOM 1555 O O . GLN A 1 202 ? -14.523 3.289 -8.07 1 76.81 202 GLN A O 1
ATOM 1560 N N . SER A 1 203 ? -16.062 2.613 -9.555 1 77.38 203 SER A N 1
ATOM 1561 C CA . SER A 1 203 ? -15.25 1.454 -9.922 1 77.38 203 SER A CA 1
ATOM 1562 C C . SER A 1 203 ? -13.945 1.879 -10.586 1 77.38 203 SER A C 1
ATOM 1564 O O . SER A 1 203 ? -12.898 1.276 -10.352 1 77.38 203 SER A O 1
ATOM 1566 N N . GLN A 1 204 ? -14.023 2.893 -11.391 1 81.62 204 GLN A N 1
ATOM 1567 C CA . GLN A 1 204 ? -12.836 3.359 -12.094 1 81.62 204 GLN A CA 1
ATOM 1568 C C . GLN A 1 204 ? -11.82 3.961 -11.117 1 81.62 204 GLN A C 1
ATOM 1570 O O . GLN A 1 204 ? -10.633 3.65 -11.188 1 81.62 204 GLN A O 1
ATOM 1575 N N . VAL A 1 205 ? -12.289 4.754 -10.25 1 85 205 VAL A N 1
ATOM 1576 C CA . VAL A 1 205 ? -11.398 5.387 -9.281 1 85 205 VAL A CA 1
ATOM 1577 C C . VAL A 1 205 ? -10.812 4.332 -8.344 1 85 205 VAL A C 1
ATOM 1579 O O . VAL A 1 205 ? -9.617 4.363 -8.031 1 85 205 VAL A O 1
ATOM 1582 N N . LEU A 1 206 ? -11.641 3.451 -7.984 1 83.88 206 LEU A N 1
ATOM 1583 C CA . LEU A 1 206 ? -11.211 2.365 -7.113 1 83.88 206 LEU A CA 1
ATOM 1584 C C . LEU A 1 206 ? -10.094 1.556 -7.77 1 83.88 206 LEU A C 1
ATOM 1586 O O . LEU A 1 206 ? -9.109 1.203 -7.117 1 83.88 206 LEU A O 1
ATOM 1590 N N . SER A 1 207 ? -10.32 1.275 -9.016 1 86.12 207 SER A N 1
ATOM 1591 C CA . SER A 1 207 ? -9.328 0.492 -9.734 1 86.12 207 SER A CA 1
ATOM 1592 C C . SER A 1 207 ? -7.992 1.229 -9.812 1 86.12 207 SER A C 1
ATOM 1594 O O . SER A 1 207 ? -6.934 0.635 -9.586 1 86.12 207 SER A O 1
ATOM 1596 N N . ILE A 1 208 ? -8.031 2.492 -10.023 1 88.12 208 ILE A N 1
ATOM 1597 C CA . ILE A 1 208 ? -6.824 3.293 -10.141 1 88.12 208 ILE A CA 1
ATOM 1598 C C . ILE A 1 208 ? -6.109 3.357 -8.797 1 88.12 208 ILE A C 1
ATOM 1600 O O . ILE A 1 208 ? -4.895 3.17 -8.719 1 88.12 208 ILE A O 1
ATOM 1604 N N . VAL A 1 209 ? -6.852 3.535 -7.797 1 89.94 209 VAL A N 1
ATOM 1605 C CA . VAL A 1 209 ? -6.297 3.613 -6.449 1 89.94 209 VAL A CA 1
ATOM 1606 C C . VAL A 1 209 ? -5.68 2.271 -6.066 1 89.94 209 VAL A C 1
ATOM 1608 O O . VAL A 1 209 ? -4.613 2.227 -5.449 1 89.94 209 VAL A O 1
ATOM 1611 N N . SER A 1 210 ? -6.293 1.237 -6.445 1 91 210 SER A N 1
ATOM 1612 C CA . SER A 1 210 ? -5.812 -0.105 -6.133 1 91 210 SER A CA 1
ATOM 1613 C C . SER A 1 210 ? -4.473 -0.383 -6.809 1 91 210 SER A C 1
ATOM 1615 O O . SER A 1 210 ? -3.617 -1.069 -6.242 1 91 210 SER A O 1
ATOM 1617 N N . TRP A 1 211 ? -4.309 0.108 -8 1 93.75 211 TRP A N 1
ATOM 1618 C CA . TRP A 1 211 ? -3.041 -0.06 -8.711 1 93.75 211 TRP A CA 1
ATOM 1619 C C . TRP A 1 211 ? -1.903 0.619 -7.953 1 93.75 211 TRP A C 1
ATOM 1621 O O . TRP A 1 211 ? -0.841 0.026 -7.754 1 93.75 211 TRP A O 1
ATOM 1631 N N . PHE A 1 212 ? -2.123 1.806 -7.469 1 93.31 212 PHE A N 1
ATOM 1632 C CA . PHE A 1 212 ? -1.085 2.545 -6.762 1 93.31 212 PHE A CA 1
ATOM 1633 C C . PHE A 1 212 ? -0.75 1.871 -5.434 1 93.31 212 PHE A C 1
ATOM 1635 O O . PHE A 1 212 ? 0.422 1.652 -5.125 1 93.31 212 PHE A O 1
ATOM 1642 N N . ILE A 1 213 ? -1.759 1.53 -4.738 1 94.31 213 ILE A N 1
ATOM 1643 C CA . ILE A 1 213 ? -1.568 0.917 -3.428 1 94.31 213 ILE A CA 1
ATOM 1644 C C . ILE A 1 213 ? -0.895 -0.444 -3.588 1 94.31 213 ILE A C 1
ATOM 1646 O O . ILE A 1 213 ? -0.024 -0.81 -2.795 1 94.31 213 ILE A O 1
ATOM 1650 N N . GLY A 1 214 ? -1.29 -1.166 -4.582 1 96 214 GLY A N 1
ATOM 1651 C CA . GLY A 1 214 ? -0.678 -2.459 -4.844 1 96 214 GLY A CA 1
ATOM 1652 C C . GLY A 1 214 ? 0.802 -2.365 -5.164 1 96 214 GLY A C 1
ATOM 1653 O O . GLY A 1 214 ? 1.621 -3.049 -4.543 1 96 214 GLY A O 1
ATOM 1654 N N . PHE A 1 215 ? 1.133 -1.498 -6.082 1 96.06 215 PHE A N 1
ATOM 1655 C CA . PHE A 1 215 ? 2.531 -1.337 -6.461 1 96.06 215 PHE A CA 1
ATOM 1656 C C . PHE A 1 215 ? 3.377 -0.937 -5.258 1 96.06 215 PHE A C 1
ATOM 1658 O O . PHE A 1 215 ? 4.457 -1.486 -5.043 1 96.06 215 PHE A O 1
ATOM 1665 N N . HIS A 1 216 ? 2.873 -0.025 -4.496 1 95.69 216 HIS A N 1
ATOM 1666 C CA . HIS A 1 216 ? 3.611 0.402 -3.314 1 95.69 216 HIS A CA 1
ATOM 1667 C C . HIS A 1 216 ? 3.779 -0.746 -2.324 1 95.69 216 HIS A C 1
ATOM 1669 O O . HIS A 1 216 ? 4.863 -0.939 -1.77 1 95.69 216 HIS A O 1
ATOM 1675 N N . SER A 1 217 ? 2.758 -1.489 -2.123 1 96.62 217 SER A N 1
ATOM 1676 C CA . SER A 1 217 ? 2.775 -2.559 -1.13 1 96.62 217 SER A CA 1
ATOM 1677 C C . SER A 1 217 ? 3.705 -3.691 -1.554 1 96.62 217 SER A C 1
ATOM 1679 O O . SER A 1 217 ? 4.469 -4.215 -0.738 1 96.62 217 SER A O 1
ATOM 1681 N N . PHE A 1 218 ? 3.598 -4.035 -2.828 1 98.06 218 PHE A N 1
ATOM 1682 C CA . PHE A 1 218 ? 4.383 -5.164 -3.311 1 98.06 218 PHE A CA 1
ATOM 1683 C C . PHE A 1 218 ? 5.863 -4.805 -3.377 1 98.06 218 PHE A C 1
ATOM 1685 O O . PHE A 1 218 ? 6.719 -5.578 -2.939 1 98.06 218 PHE A O 1
ATOM 1692 N N . ILE A 1 219 ? 6.168 -3.596 -3.869 1 96.75 219 ILE A N 1
ATOM 1693 C CA . ILE A 1 219 ? 7.559 -3.152 -3.926 1 96.75 219 ILE A CA 1
ATOM 1694 C C . ILE A 1 219 ? 8.094 -2.943 -2.51 1 96.75 219 ILE A C 1
ATOM 1696 O O . ILE A 1 219 ? 9.242 -3.277 -2.217 1 96.75 219 ILE A O 1
ATOM 1700 N N . GLY A 1 220 ? 7.254 -2.34 -1.698 1 96.31 220 GLY A N 1
ATOM 1701 C CA . GLY A 1 220 ? 7.648 -2.168 -0.31 1 96.31 220 GLY A CA 1
ATOM 1702 C C . GLY A 1 220 ? 7.953 -3.48 0.39 1 96.31 220 GLY A C 1
ATOM 1703 O O . GLY A 1 220 ? 8.93 -3.576 1.139 1 96.31 220 GLY A O 1
ATOM 1704 N N . SER A 1 221 ? 7.156 -4.461 0.188 1 97.44 221 SER A N 1
ATOM 1705 C CA . SER A 1 221 ? 7.383 -5.777 0.772 1 97.44 221 SER A CA 1
ATOM 1706 C C . SER A 1 221 ? 8.688 -6.387 0.273 1 97.44 221 SER A C 1
ATOM 1708 O O . SER A 1 221 ? 9.414 -7.027 1.037 1 97.44 221 SER A O 1
ATOM 1710 N N . TYR A 1 222 ? 8.945 -6.238 -1.037 1 97.69 222 TYR A N 1
ATOM 1711 C CA . TYR A 1 222 ? 10.211 -6.703 -1.596 1 97.69 222 TYR A CA 1
ATOM 1712 C C . TYR A 1 222 ? 11.398 -6.035 -0.904 1 97.69 222 TYR A C 1
ATOM 1714 O O . TYR A 1 222 ? 12.383 -6.695 -0.565 1 97.69 222 TYR A O 1
ATOM 1722 N N . CYS A 1 223 ? 11.297 -4.711 -0.626 1 95.06 223 CYS A N 1
ATOM 1723 C CA . CYS A 1 223 ? 12.359 -3.945 0.013 1 95.06 223 CYS A CA 1
ATOM 1724 C C . CYS A 1 223 ? 12.594 -4.422 1.441 1 95.06 223 CYS A C 1
ATOM 1726 O O . CYS A 1 223 ? 13.734 -4.574 1.869 1 95.06 223 CYS A O 1
ATOM 1728 N N . VAL A 1 224 ? 11.531 -4.605 2.123 1 95.31 224 VAL A N 1
ATOM 1729 C CA . VAL A 1 224 ? 11.656 -5.109 3.486 1 95.31 224 VAL A CA 1
ATOM 1730 C C . VAL A 1 224 ? 12.289 -6.5 3.467 1 95.31 224 VAL A C 1
ATOM 1732 O O . VAL A 1 224 ? 13.078 -6.844 4.348 1 95.31 224 VAL A O 1
ATOM 1735 N N . GLY A 1 225 ? 11.875 -7.277 2.484 1 96.75 225 GLY A N 1
ATOM 1736 C CA . GLY A 1 225 ? 12.492 -8.586 2.305 1 96.75 225 GLY A CA 1
ATOM 1737 C C . GLY A 1 225 ? 13.984 -8.516 2.08 1 96.75 225 GLY A C 1
ATOM 1738 O O . GLY A 1 225 ? 14.734 -9.336 2.609 1 96.75 225 GLY A O 1
ATOM 1739 N N . LEU A 1 226 ? 14.445 -7.57 1.312 1 95.38 226 LEU A N 1
ATOM 1740 C CA . LEU A 1 226 ? 15.867 -7.383 1.071 1 95.38 226 LEU A CA 1
ATOM 1741 C C . LEU A 1 226 ? 16.609 -7.129 2.379 1 95.38 226 LEU A C 1
ATOM 1743 O O . LEU A 1 226 ? 17.656 -7.734 2.631 1 95.38 226 LEU A O 1
ATOM 1747 N N . ASP A 1 227 ? 16.062 -6.23 3.166 1 93.69 227 ASP A N 1
ATOM 1748 C CA . ASP A 1 227 ? 16.688 -5.902 4.438 1 93.69 227 ASP A CA 1
ATOM 1749 C C . ASP A 1 227 ? 16.719 -7.113 5.367 1 93.69 227 ASP A C 1
ATOM 1751 O O . ASP A 1 227 ? 17.719 -7.352 6.059 1 93.69 227 ASP A O 1
ATOM 1755 N N . PHE A 1 228 ? 15.602 -7.82 5.359 1 93.31 228 PHE A N 1
ATOM 1756 C CA . PHE A 1 228 ? 15.508 -9.023 6.172 1 93.31 228 PHE A CA 1
ATOM 1757 C C . PHE A 1 228 ? 16.516 -10.062 5.715 1 93.31 228 PHE A C 1
ATOM 1759 O O . PHE A 1 228 ? 17.188 -10.703 6.543 1 93.31 228 PHE A O 1
ATOM 1766 N N . GLY A 1 229 ? 16.594 -10.289 4.402 1 92.81 229 GLY A N 1
ATOM 1767 C CA . GLY A 1 229 ? 17.531 -11.258 3.84 1 92.81 229 GLY A CA 1
ATOM 1768 C C . GLY A 1 229 ? 18.984 -10.93 4.125 1 92.81 229 GLY A C 1
ATOM 1769 O O . GLY A 1 229 ? 19.781 -11.828 4.379 1 92.81 229 GLY A O 1
ATOM 1770 N N . LYS A 1 230 ? 19.312 -9.68 4.094 1 90.19 230 LYS A N 1
ATOM 1771 C CA . LYS A 1 230 ? 20.672 -9.234 4.402 1 90.19 230 LYS A CA 1
ATOM 1772 C C . LYS A 1 230 ? 21.016 -9.523 5.855 1 90.19 230 LYS A C 1
ATOM 1774 O O . LYS A 1 230 ? 22.125 -9.977 6.152 1 90.19 230 LYS A O 1
ATOM 1779 N N . ASP A 1 231 ? 20.109 -9.273 6.68 1 88.06 231 ASP A N 1
ATOM 1780 C CA . ASP A 1 231 ? 20.344 -9.461 8.109 1 88.06 231 ASP A CA 1
ATOM 1781 C C . ASP A 1 231 ? 20.453 -10.945 8.453 1 88.06 231 ASP A C 1
ATOM 1783 O O . ASP A 1 231 ? 21.422 -11.375 9.086 1 88.06 231 ASP A O 1
ATOM 1787 N N . VAL A 1 232 ? 19.531 -11.734 7.949 1 85.88 232 VAL A N 1
ATOM 1788 C CA . VAL A 1 232 ? 19.469 -13.156 8.273 1 85.88 232 VAL A CA 1
ATOM 1789 C C . VAL A 1 232 ? 20.516 -13.922 7.461 1 85.88 232 VAL A C 1
ATOM 1791 O O . VAL A 1 232 ? 21.141 -14.859 7.961 1 85.88 232 VAL A O 1
ATOM 1794 N N . GLY A 1 233 ? 20.609 -13.578 6.195 1 82.12 233 GLY A N 1
ATOM 1795 C CA . GLY A 1 233 ? 21.594 -14.211 5.336 1 82.12 233 GLY A CA 1
ATOM 1796 C C . GLY A 1 233 ? 23 -14.094 5.859 1 82.12 233 GLY A C 1
ATOM 1797 O O . GLY A 1 233 ? 23.797 -15.039 5.77 1 82.12 233 GLY A O 1
ATOM 1798 N N . GLY A 1 234 ? 23.266 -12.938 6.402 1 75 234 GLY A N 1
ATOM 1799 C CA . GLY A 1 234 ? 24.578 -12.75 7.008 1 75 234 GLY A CA 1
ATOM 1800 C C . GLY A 1 234 ? 24.844 -13.695 8.164 1 75 234 GLY A C 1
ATOM 1801 O O . GLY A 1 234 ? 25.984 -14.102 8.383 1 75 234 GLY A O 1
ATOM 1802 N N . ARG A 1 235 ? 23.812 -14.164 8.773 1 80.44 235 ARG A N 1
ATOM 1803 C CA . ARG A 1 235 ? 23.953 -15.055 9.922 1 80.44 235 ARG A CA 1
ATOM 1804 C C . ARG A 1 235 ? 24.062 -16.5 9.484 1 80.44 235 ARG A C 1
ATOM 1806 O O . ARG A 1 235 ? 24.719 -17.312 10.133 1 80.44 235 ARG A O 1
ATOM 1813 N N . ILE A 1 236 ? 23.328 -16.859 8.398 1 79.62 236 ILE A N 1
ATOM 1814 C CA . ILE A 1 236 ? 23.312 -18.234 7.914 1 79.62 236 ILE A CA 1
ATOM 1815 C C . ILE A 1 236 ? 24.609 -18.531 7.176 1 79.62 236 ILE A C 1
ATOM 1817 O O . ILE A 1 236 ? 25.172 -19.625 7.305 1 79.62 236 ILE A O 1
ATOM 1821 N N . GLY A 1 237 ? 25.219 -17.734 6.508 1 74.19 237 GLY A N 1
ATOM 1822 C CA . GLY A 1 237 ? 26.484 -17.906 5.797 1 74.19 237 GLY A CA 1
ATOM 1823 C C . GLY A 1 237 ? 26.312 -18.609 4.461 1 74.19 237 GLY A C 1
ATOM 1824 O O . GLY A 1 237 ? 25.188 -18.812 3.996 1 74.19 237 GLY A O 1
ATOM 1825 N N . LYS A 1 238 ? 27.469 -18.984 3.781 1 78.38 238 LYS A N 1
ATOM 1826 C CA . LYS A 1 238 ? 27.5 -19.516 2.422 1 78.38 238 LYS A CA 1
ATOM 1827 C C . LYS A 1 238 ? 27.969 -20.969 2.404 1 78.38 238 LYS A C 1
ATOM 1829 O O . LYS A 1 238 ? 28.172 -21.547 1.336 1 78.38 238 LYS A O 1
ATOM 1834 N N . LYS A 1 239 ? 28.078 -21.547 3.482 1 79.06 239 LYS A N 1
ATOM 1835 C CA . LYS A 1 239 ? 28.688 -22.875 3.498 1 79.06 239 LYS A CA 1
ATOM 1836 C C . LYS A 1 239 ? 27.672 -23.953 3.188 1 79.06 239 LYS A C 1
ATOM 1838 O O . LYS A 1 239 ? 26.641 -24.062 3.865 1 79.06 239 LYS A O 1
ATOM 1843 N N . VAL A 1 240 ? 27.938 -24.703 2.043 1 83.5 240 VAL A N 1
ATOM 1844 C CA . VAL A 1 240 ? 27.094 -25.812 1.631 1 83.5 240 VAL A CA 1
ATOM 1845 C C . VAL A 1 240 ? 27.953 -27.047 1.398 1 83.5 240 VAL A C 1
ATOM 1847 O O . VAL A 1 240 ? 29.047 -26.969 0.847 1 83.5 240 VAL A O 1
ATOM 1850 N N . SER A 1 241 ? 27.453 -28.172 1.93 1 85.56 241 SER A N 1
ATOM 1851 C CA . SER A 1 241 ? 28.172 -29.422 1.71 1 85.56 241 SER A CA 1
ATOM 1852 C C . SER A 1 241 ? 28.344 -29.703 0.222 1 85.56 241 SER A C 1
ATOM 1854 O O . SER A 1 241 ? 27.5 -29.344 -0.592 1 85.56 241 SER A O 1
ATOM 1856 N N . PRO A 1 242 ? 29.453 -30.344 -0.198 1 86 242 PRO A N 1
ATOM 1857 C CA . PRO A 1 242 ? 29.703 -30.656 -1.606 1 86 242 PRO A CA 1
ATOM 1858 C C . PRO A 1 242 ? 28.625 -31.547 -2.215 1 86 242 PRO A C 1
ATOM 1860 O O . PRO A 1 242 ? 28.375 -31.484 -3.422 1 86 242 PRO A O 1
ATOM 1863 N N . ASN A 1 243 ? 27.984 -32.344 -1.384 1 90.5 243 ASN A N 1
ATOM 1864 C CA . ASN A 1 243 ? 26.922 -33.219 -1.886 1 90.5 243 ASN A CA 1
ATOM 1865 C C . ASN A 1 243 ? 25.562 -32.531 -1.82 1 90.5 243 ASN A C 1
ATOM 1867 O O . ASN A 1 243 ? 24.547 -33.125 -2.135 1 90.5 243 ASN A O 1
ATOM 1871 N N . GLY A 1 244 ? 25.594 -31.422 -1.431 1 88.12 244 GLY A N 1
ATOM 1872 C CA . GLY A 1 244 ? 24.359 -30.656 -1.246 1 88.12 244 GLY A CA 1
ATOM 1873 C C . GLY A 1 244 ? 23.5 -30.609 -2.492 1 88.12 244 GLY A C 1
ATOM 1874 O O . GLY A 1 244 ? 22.328 -30.969 -2.453 1 88.12 244 GLY A O 1
ATOM 1875 N N . PRO A 1 245 ? 24.047 -30.281 -3.609 1 90.19 245 PRO A N 1
ATOM 1876 C CA . PRO A 1 245 ? 23.25 -30.203 -4.844 1 90.19 245 PRO A CA 1
ATOM 1877 C C . PRO A 1 245 ? 22.672 -31.547 -5.25 1 90.19 245 PRO A C 1
ATOM 1879 O O . PRO A 1 245 ? 21.516 -31.625 -5.691 1 90.19 245 PRO A O 1
ATOM 1882 N N . LYS A 1 246 ? 23.469 -32.562 -5.137 1 91.94 246 LYS A N 1
ATOM 1883 C CA . LYS A 1 246 ? 22.984 -33.906 -5.488 1 91.94 246 LYS A CA 1
ATOM 1884 C C . LYS A 1 246 ? 21.812 -34.312 -4.602 1 91.94 246 LYS A C 1
ATOM 1886 O O . LYS A 1 246 ? 20.812 -34.844 -5.09 1 91.94 246 LYS A O 1
ATOM 1891 N N . ILE A 1 247 ? 21.969 -34.125 -3.322 1 93.88 247 ILE A N 1
ATOM 1892 C CA . ILE A 1 247 ? 20.922 -34.469 -2.359 1 93.88 247 ILE A CA 1
ATOM 1893 C C . ILE A 1 247 ? 19.656 -33.656 -2.641 1 93.88 247 ILE A C 1
ATOM 1895 O O . ILE A 1 247 ? 18.547 -34.219 -2.627 1 93.88 247 ILE A O 1
ATOM 1899 N N . SER A 1 248 ? 19.859 -32.375 -2.877 1 94.06 248 SER A N 1
ATOM 1900 C CA . SER A 1 248 ? 18.719 -31.516 -3.158 1 94.06 248 SER A CA 1
ATOM 1901 C C . SER A 1 248 ? 17.984 -31.953 -4.426 1 94.06 248 SER A C 1
ATOM 1903 O O . SER A 1 248 ? 16.75 -31.984 -4.465 1 94.06 248 SER A O 1
ATOM 1905 N N . ASN A 1 249 ? 18.641 -32.344 -5.434 1 94.81 249 ASN A N 1
ATOM 1906 C CA . ASN A 1 249 ? 18.047 -32.781 -6.699 1 94.81 249 ASN A CA 1
ATOM 1907 C C . ASN A 1 249 ? 17.25 -34.062 -6.543 1 94.81 249 ASN A C 1
ATOM 1909 O O . ASN A 1 249 ? 16.141 -34.188 -7.086 1 94.81 249 ASN A O 1
ATOM 1913 N N . ILE A 1 250 ? 17.797 -34.969 -5.801 1 95.62 250 ILE A N 1
ATOM 1914 C CA . ILE A 1 250 ? 17.125 -36.25 -5.59 1 95.62 250 ILE A CA 1
ATOM 1915 C C . ILE A 1 250 ? 15.859 -36.031 -4.75 1 95.62 250 ILE A C 1
ATOM 1917 O O . ILE A 1 250 ? 14.797 -36.531 -5.074 1 95.62 250 ILE A O 1
ATOM 1921 N N . ALA A 1 251 ? 16.031 -35.25 -3.719 1 96.62 251 ALA A N 1
ATOM 1922 C CA . ALA A 1 251 ? 14.906 -35 -2.832 1 96.62 251 ALA A CA 1
ATOM 1923 C C . ALA A 1 251 ? 13.773 -34.312 -3.586 1 96.62 251 ALA A C 1
ATOM 1925 O O . ALA A 1 251 ? 12.609 -34.719 -3.469 1 96.62 251 ALA A O 1
ATOM 1926 N N . VAL A 1 252 ? 14.109 -33.281 -4.379 1 97.12 252 VAL A N 1
ATOM 1927 C CA . VAL A 1 252 ? 13.102 -32.531 -5.098 1 97.12 252 VAL A CA 1
ATOM 1928 C C . VAL A 1 252 ? 12.445 -33.406 -6.164 1 97.12 252 VAL A C 1
ATOM 1930 O O . VAL A 1 252 ? 11.242 -33.281 -6.406 1 97.12 252 VAL A O 1
ATOM 1933 N N . ALA A 1 253 ? 13.195 -34.281 -6.789 1 96.44 253 ALA A N 1
ATOM 1934 C CA . ALA A 1 253 ? 12.641 -35.188 -7.781 1 96.44 253 ALA A CA 1
ATOM 1935 C C . ALA A 1 253 ? 11.617 -36.125 -7.152 1 96.44 253 ALA A C 1
ATOM 1937 O O . ALA A 1 253 ? 10.523 -36.312 -7.695 1 96.44 253 ALA A O 1
ATOM 1938 N N . VAL A 1 254 ? 11.977 -36.688 -6.012 1 97.38 254 VAL A N 1
ATOM 1939 C CA . VAL A 1 254 ? 11.094 -37.594 -5.312 1 97.38 254 VAL A CA 1
ATOM 1940 C C . VAL A 1 254 ? 9.828 -36.875 -4.863 1 97.38 254 VAL A C 1
ATOM 1942 O O . VAL A 1 254 ? 8.719 -37.375 -5.012 1 97.38 254 VAL A O 1
ATOM 1945 N N . LEU A 1 255 ? 10.047 -35.688 -4.387 1 97.88 255 LEU A N 1
ATOM 1946 C CA . LEU A 1 255 ? 8.922 -34.906 -3.906 1 97.88 255 LEU A CA 1
ATOM 1947 C C . LEU A 1 255 ? 8.016 -34.5 -5.059 1 97.88 255 LEU A C 1
ATOM 1949 O O . LEU A 1 255 ? 6.789 -34.5 -4.926 1 97.88 255 LEU A O 1
ATOM 1953 N N . LEU A 1 256 ? 8.602 -34.094 -6.168 1 97.69 256 LEU A N 1
ATOM 1954 C CA . LEU A 1 256 ? 7.832 -33.688 -7.332 1 97.69 256 LEU A CA 1
ATOM 1955 C C . LEU A 1 256 ? 6.957 -34.812 -7.852 1 97.69 256 LEU A C 1
ATOM 1957 O O . LEU A 1 256 ? 5.762 -34.625 -8.086 1 97.69 256 LEU A O 1
ATOM 1961 N N . PHE A 1 257 ? 7.492 -36 -7.996 1 97.12 257 PHE A N 1
ATOM 1962 C CA . PHE A 1 257 ? 6.754 -37.125 -8.547 1 97.12 257 PHE A CA 1
ATOM 1963 C C . PHE A 1 257 ? 5.707 -37.625 -7.555 1 97.12 257 PHE A C 1
ATOM 1965 O O . PHE A 1 257 ? 4.598 -38 -7.945 1 97.12 257 PHE A O 1
ATOM 1972 N N . SER A 1 258 ? 6.098 -37.625 -6.289 1 97.69 258 SER A N 1
ATOM 1973 C CA . SER A 1 258 ? 5.129 -38.031 -5.27 1 97.69 258 SER A CA 1
ATOM 1974 C C . SER A 1 258 ? 3.973 -37.031 -5.195 1 97.69 258 SER A C 1
ATOM 1976 O O . SER A 1 258 ? 2.814 -37.438 -5.051 1 97.69 258 SER A O 1
ATOM 1978 N N . ALA A 1 259 ? 4.312 -35.75 -5.301 1 97.44 259 ALA A N 1
ATOM 1979 C CA . ALA A 1 259 ? 3.275 -34.75 -5.277 1 97.44 259 ALA A CA 1
ATOM 1980 C C . ALA A 1 259 ? 2.365 -34.844 -6.496 1 97.44 259 ALA A C 1
ATOM 1982 O O . ALA A 1 259 ? 1.14 -34.781 -6.375 1 97.44 259 ALA A O 1
ATOM 1983 N N . ALA A 1 260 ? 2.938 -35 -7.672 1 97.31 260 ALA A N 1
ATOM 1984 C CA . ALA A 1 260 ? 2.148 -35.156 -8.898 1 97.31 260 ALA A CA 1
ATOM 1985 C C . ALA A 1 260 ? 1.183 -36.312 -8.797 1 97.31 260 ALA A C 1
ATOM 1987 O O . ALA A 1 260 ? 0.001 -36.188 -9.125 1 97.31 260 ALA A O 1
ATOM 1988 N N . ALA A 1 261 ? 1.678 -37.438 -8.305 1 97.62 261 ALA A N 1
ATOM 1989 C CA . ALA A 1 261 ? 0.836 -38.625 -8.141 1 97.62 261 ALA A CA 1
ATOM 1990 C C . ALA A 1 261 ? -0.27 -38.344 -7.117 1 97.62 261 ALA A C 1
ATOM 1992 O O . ALA A 1 261 ? -1.425 -38.719 -7.34 1 97.62 261 ALA A O 1
ATOM 1993 N N . GLY A 1 262 ? 0.122 -37.812 -6.035 1 97.25 262 GLY A N 1
ATOM 1994 C CA . GLY A 1 262 ? -0.851 -37.5 -5 1 97.25 262 GLY A CA 1
ATOM 1995 C C . GLY A 1 262 ? -1.95 -36.562 -5.473 1 97.25 262 GLY A C 1
ATOM 1996 O O . GLY A 1 262 ? -3.125 -36.781 -5.16 1 97.25 262 GLY A O 1
ATOM 1997 N N . PHE A 1 263 ? -1.614 -35.531 -6.207 1 97.38 263 PHE A N 1
ATOM 1998 C CA . PHE A 1 263 ? -2.604 -34.562 -6.668 1 97.38 263 PHE A CA 1
ATOM 1999 C C . PHE A 1 263 ? -3.49 -35.156 -7.746 1 97.38 263 PHE A C 1
ATOM 2001 O O . PHE A 1 263 ? -4.676 -34.844 -7.84 1 97.38 263 PHE A O 1
ATOM 2008 N N . ILE A 1 264 ? -2.943 -36.031 -8.609 1 97.19 264 ILE A N 1
ATOM 2009 C CA . ILE A 1 264 ? -3.754 -36.75 -9.594 1 97.19 264 ILE A CA 1
ATOM 2010 C C . ILE A 1 264 ? -4.793 -37.625 -8.883 1 97.19 264 ILE A C 1
ATOM 2012 O O . ILE A 1 264 ? -5.973 -37.594 -9.242 1 97.19 264 ILE A O 1
ATOM 2016 N N . VAL A 1 265 ? -4.355 -38.344 -7.82 1 97.38 265 VAL A N 1
ATOM 2017 C CA . VAL A 1 265 ? -5.266 -39.156 -7.035 1 97.38 265 VAL A CA 1
ATOM 2018 C C . VAL A 1 265 ? -6.324 -38.281 -6.375 1 97.38 265 VAL A C 1
ATOM 2020 O O . VAL A 1 265 ? -7.492 -38.656 -6.289 1 97.38 265 VAL A O 1
ATOM 2023 N N . GLY A 1 266 ? -5.875 -37.125 -5.93 1 96.75 266 GLY A N 1
ATOM 2024 C CA . GLY A 1 266 ? -6.809 -36.188 -5.332 1 96.75 266 GLY A CA 1
ATOM 2025 C C . GLY A 1 266 ? -7.91 -35.75 -6.281 1 96.75 266 GLY A C 1
ATOM 2026 O O . GLY A 1 266 ? -9.078 -35.719 -5.902 1 96.75 266 GLY A O 1
ATOM 2027 N N . VAL A 1 267 ? -7.59 -35.5 -7.535 1 96.06 267 VAL A N 1
ATOM 2028 C CA . VAL A 1 267 ? -8.57 -35.062 -8.539 1 96.06 267 VAL A CA 1
ATOM 2029 C C . VAL A 1 267 ? -9.57 -36.188 -8.773 1 96.06 267 VAL A C 1
ATOM 2031 O O . VAL A 1 267 ? -10.766 -35.938 -8.961 1 96.06 267 VAL A O 1
ATOM 2034 N N . ILE A 1 268 ? -9.117 -37.438 -8.68 1 95.5 268 ILE A N 1
ATOM 2035 C CA . ILE A 1 268 ? -9.945 -38.594 -9.008 1 95.5 268 ILE A CA 1
ATOM 2036 C C . ILE A 1 268 ? -10.844 -38.938 -7.82 1 95.5 268 ILE A C 1
ATOM 2038 O O . ILE A 1 268 ? -12.039 -39.188 -7.988 1 95.5 268 ILE A O 1
ATOM 2042 N N . VAL A 1 269 ? -10.352 -38.812 -6.59 1 95.88 269 VAL A N 1
ATOM 2043 C CA . VAL A 1 269 ? -11.023 -39.406 -5.445 1 95.88 269 VAL A CA 1
ATOM 2044 C C . VAL A 1 269 ? -11.828 -38.344 -4.695 1 95.88 269 VAL A C 1
ATOM 2046 O O . VAL A 1 269 ? -12.836 -38.688 -4.062 1 95.88 269 VAL A O 1
ATOM 2049 N N . ASP A 1 270 ? -11.375 -37.156 -4.656 1 95.62 270 ASP A N 1
ATOM 2050 C CA . ASP A 1 270 ? -12.086 -36.125 -3.912 1 95.62 270 ASP A CA 1
ATOM 2051 C C . ASP A 1 270 ? -13.508 -35.938 -4.449 1 95.62 270 ASP A C 1
ATOM 2053 O O . ASP A 1 270 ? -13.703 -35.688 -5.645 1 95.62 270 ASP A O 1
ATOM 2057 N N . PRO A 1 271 ? -14.492 -36.062 -3.645 1 93.31 271 PRO A N 1
ATOM 2058 C CA . PRO A 1 271 ? -15.883 -36 -4.117 1 93.31 271 PRO A CA 1
ATOM 2059 C C . PRO A 1 271 ? -16.391 -34.562 -4.242 1 93.31 271 PRO A C 1
ATOM 2061 O O . PRO A 1 271 ? -17.469 -34.344 -4.809 1 93.31 271 PRO A O 1
ATOM 2064 N N . THR A 1 272 ? -15.656 -33.656 -3.76 1 93.56 272 THR A N 1
ATOM 2065 C CA . THR A 1 272 ? -16.156 -32.281 -3.725 1 93.56 272 THR A CA 1
ATOM 2066 C C . THR A 1 272 ? -15.664 -31.484 -4.934 1 93.56 272 THR A C 1
ATOM 2068 O O . THR A 1 272 ? -14.547 -31.703 -5.41 1 93.56 272 THR A O 1
ATOM 2071 N N . GLN A 1 273 ? -16.453 -30.594 -5.41 1 92.31 273 GLN A N 1
ATOM 2072 C CA . GLN A 1 273 ? -16.125 -29.688 -6.508 1 92.31 273 GLN A CA 1
ATOM 2073 C C . GLN A 1 273 ? -14.906 -28.828 -6.164 1 92.31 273 GLN A C 1
ATOM 2075 O O . GLN A 1 273 ? -13.992 -28.672 -6.984 1 92.31 273 GLN A O 1
ATOM 2080 N N . THR A 1 274 ? -14.836 -28.25 -4.973 1 93.25 274 THR A N 1
ATOM 2081 C CA . THR A 1 274 ? -13.766 -27.359 -4.527 1 93.25 274 THR A CA 1
ATOM 2082 C C . THR A 1 274 ? -12.445 -28.109 -4.426 1 93.25 274 THR A C 1
ATOM 2084 O O . THR A 1 274 ? -11.406 -27.625 -4.875 1 93.25 274 THR A O 1
ATOM 2087 N N . GLY A 1 275 ? -12.523 -29.219 -3.795 1 96.06 275 GLY A N 1
ATOM 2088 C CA . GLY A 1 275 ? -11.312 -30.031 -3.67 1 96.06 275 GLY A CA 1
ATOM 2089 C C . GLY A 1 275 ? -10.695 -30.391 -5.008 1 96.06 275 GLY A C 1
ATOM 2090 O O . GLY A 1 275 ? -9.5 -30.219 -5.215 1 96.06 275 GLY A O 1
ATOM 2091 N N . LYS A 1 276 ? -11.508 -30.891 -5.906 1 96.25 276 LYS A N 1
ATOM 2092 C CA . LYS A 1 276 ? -11.031 -31.25 -7.238 1 96.25 276 LYS A CA 1
ATOM 2093 C C . LYS A 1 276 ? -10.422 -30.062 -7.957 1 96.25 276 LYS A C 1
ATOM 2095 O O . LYS A 1 276 ? -9.469 -30.203 -8.719 1 96.25 276 LYS A O 1
ATOM 2100 N N . SER A 1 277 ? -11.031 -28.922 -7.789 1 96.25 277 SER A N 1
ATOM 2101 C CA . SER A 1 277 ? -10.531 -27.703 -8.414 1 96.25 277 SER A CA 1
ATOM 2102 C C . SER A 1 277 ? -9.148 -27.344 -7.875 1 96.25 277 SER A C 1
ATOM 2104 O O . SER A 1 277 ? -8.266 -26.953 -8.641 1 96.25 277 SER A O 1
ATOM 2106 N N . ILE A 1 278 ? -8.898 -27.453 -6.605 1 97.69 278 ILE A N 1
ATOM 2107 C CA . ILE A 1 278 ? -7.629 -27.109 -5.98 1 97.69 278 ILE A CA 1
ATOM 2108 C C . ILE A 1 278 ? -6.543 -28.078 -6.438 1 97.69 278 ILE A C 1
ATOM 2110 O O . ILE A 1 278 ? -5.445 -27.672 -6.816 1 97.69 278 ILE A O 1
ATOM 2114 N N . TRP A 1 279 ? -6.918 -29.359 -6.391 1 98.06 279 TRP A N 1
ATOM 2115 C CA . TRP A 1 279 ? -5.957 -30.359 -6.844 1 98.06 279 TRP A CA 1
ATOM 2116 C C . TRP A 1 279 ? -5.547 -30.109 -8.289 1 98.06 279 TRP A C 1
ATOM 2118 O O . TRP A 1 279 ? -4.371 -30.219 -8.633 1 98.06 279 TRP A O 1
ATOM 2128 N N . MET A 1 280 ? -6.5 -29.812 -9.094 1 97.75 280 MET A N 1
ATOM 2129 C CA . MET A 1 280 ? -6.258 -29.547 -10.508 1 97.75 280 MET A CA 1
ATOM 2130 C C . MET A 1 280 ? -5.367 -28.328 -10.695 1 97.75 280 MET A C 1
ATOM 2132 O O . MET A 1 280 ? -4.469 -28.328 -11.539 1 97.75 280 MET A O 1
ATOM 2136 N N . ALA A 1 281 ? -5.613 -27.281 -9.93 1 98.38 281 ALA A N 1
ATOM 2137 C CA . ALA A 1 281 ? -4.816 -26.047 -10.008 1 98.38 281 ALA A CA 1
ATOM 2138 C C . ALA A 1 281 ? -3.346 -26.344 -9.711 1 98.38 281 ALA A C 1
ATOM 2140 O O . ALA A 1 281 ? -2.461 -25.859 -10.43 1 98.38 281 ALA A O 1
ATOM 2141 N N . VAL A 1 282 ? -3.104 -27.109 -8.719 1 98.62 282 VAL A N 1
ATOM 2142 C CA . VAL A 1 282 ? -1.732 -27.406 -8.32 1 98.62 282 VAL A CA 1
ATOM 2143 C C . VAL A 1 282 ? -1.046 -28.234 -9.406 1 98.62 282 VAL A C 1
ATOM 2145 O O . VAL A 1 282 ? 0.146 -28.047 -9.672 1 98.62 282 VAL A O 1
ATOM 2148 N N . LEU A 1 283 ? -1.798 -29.078 -10.055 1 98.31 283 LEU A N 1
ATOM 2149 C CA . LEU A 1 283 ? -1.255 -29.922 -11.109 1 98.31 283 LEU A CA 1
ATOM 2150 C C . LEU A 1 283 ? -0.864 -29.094 -12.328 1 98.31 283 LEU A C 1
ATOM 2152 O O . LEU A 1 283 ? 0.064 -29.453 -13.055 1 98.31 283 LEU A O 1
ATOM 2156 N N . PHE A 1 284 ? -1.526 -27.984 -12.531 1 98.56 284 PHE A N 1
ATOM 2157 C CA . PHE A 1 284 ? -1.271 -27.156 -13.695 1 98.56 284 PHE A CA 1
ATOM 2158 C C . PHE A 1 284 ? -0.179 -26.141 -13.406 1 98.56 284 PHE A C 1
ATOM 2160 O O . PHE A 1 284 ? 0.366 -25.531 -14.328 1 98.56 284 PHE A O 1
ATOM 2167 N N . ALA A 1 285 ? 0.201 -25.938 -12.164 1 98.75 285 ALA A N 1
ATOM 2168 C CA . ALA A 1 285 ? 1.12 -24.891 -11.711 1 98.75 285 ALA A CA 1
ATOM 2169 C C . ALA A 1 285 ? 2.486 -25.047 -12.375 1 98.75 285 ALA A C 1
ATOM 2171 O O . ALA A 1 285 ? 3.051 -24.062 -12.875 1 98.75 285 ALA A O 1
ATOM 2172 N N . PRO A 1 286 ? 3.043 -26.297 -12.469 1 98.62 286 PRO A N 1
ATOM 2173 C CA . PRO A 1 286 ? 4.383 -26.453 -13.039 1 98.62 286 PRO A CA 1
ATOM 2174 C C . PRO A 1 286 ? 4.469 -25.984 -14.492 1 98.62 286 PRO A C 1
ATOM 2176 O O . PRO A 1 286 ? 5.496 -25.453 -14.906 1 98.62 286 PRO A O 1
ATOM 2179 N N . PHE A 1 287 ? 3.457 -26.141 -15.211 1 98.38 287 PHE A N 1
ATOM 2180 C CA . PHE A 1 287 ? 3.484 -25.766 -16.625 1 98.38 287 PHE A CA 1
ATOM 2181 C C . PHE A 1 287 ? 3.574 -24.266 -16.797 1 98.38 287 PHE A C 1
ATOM 2183 O O . PHE A 1 287 ? 4.355 -23.766 -17.609 1 98.38 287 PHE A O 1
ATOM 2190 N N . GLY A 1 288 ? 2.793 -23.531 -16.016 1 98.69 288 GLY A N 1
ATOM 2191 C CA . GLY A 1 288 ? 2.881 -22.078 -16.062 1 98.69 288 GLY A CA 1
ATOM 2192 C C . GLY A 1 288 ? 4.234 -21.547 -15.633 1 98.69 288 GLY A C 1
ATOM 2193 O O . GLY A 1 288 ? 4.828 -20.703 -16.312 1 98.69 288 GLY A O 1
ATOM 2194 N N . ALA A 1 289 ? 4.719 -22.078 -14.594 1 98.62 289 ALA A N 1
ATOM 2195 C CA . ALA A 1 289 ? 5.98 -21.625 -14.023 1 98.62 289 ALA A CA 1
ATOM 2196 C C . ALA A 1 289 ? 7.148 -21.906 -14.961 1 98.62 289 ALA A C 1
ATOM 2198 O O . ALA A 1 289 ? 8.062 -21.094 -15.094 1 98.62 289 ALA A O 1
ATOM 2199 N N . CYS A 1 290 ? 7.137 -23.094 -15.57 1 98.06 290 CYS A N 1
ATOM 2200 C CA . CYS A 1 290 ? 8.227 -23.469 -16.453 1 98.06 290 CYS A CA 1
ATOM 2201 C C . CYS A 1 290 ? 8.234 -22.625 -17.719 1 98.06 290 CYS A C 1
ATOM 2203 O O . CYS A 1 290 ? 9.297 -22.25 -18.219 1 98.06 290 CYS A O 1
ATOM 2205 N N . ILE A 1 291 ? 7.102 -22.328 -18.25 1 98 291 ILE A N 1
ATOM 2206 C CA . ILE A 1 291 ? 7.023 -21.453 -19.422 1 98 291 ILE A CA 1
ATOM 2207 C C . ILE A 1 291 ? 7.527 -20.062 -19.047 1 98 291 ILE A C 1
ATOM 2209 O O . ILE A 1 291 ? 8.25 -19.438 -19.812 1 98 291 ILE A O 1
ATOM 2213 N N . ARG A 1 292 ? 7.113 -19.594 -17.875 1 97.69 292 ARG A N 1
ATOM 2214 C CA . ARG A 1 292 ? 7.602 -18.312 -17.406 1 97.69 292 ARG A CA 1
ATOM 2215 C C . ARG A 1 292 ? 9.125 -18.297 -17.328 1 97.69 292 ARG A C 1
ATOM 2217 O O . ARG A 1 292 ? 9.766 -17.328 -17.734 1 97.69 292 ARG A O 1
ATOM 2224 N N . ALA A 1 293 ? 9.664 -19.359 -16.766 1 96.06 293 ALA A N 1
ATOM 2225 C CA . ALA A 1 293 ? 11.117 -19.469 -16.656 1 96.06 293 ALA A CA 1
ATOM 2226 C C . ALA A 1 293 ? 11.773 -19.453 -18.031 1 96.06 293 ALA A C 1
ATOM 2228 O O . ALA A 1 293 ? 12.844 -18.875 -18.203 1 96.06 293 ALA A O 1
ATOM 2229 N N . TYR A 1 294 ? 11.148 -20.141 -18.906 1 94.81 294 TYR A N 1
ATOM 2230 C CA . TYR A 1 294 ? 11.664 -20.172 -20.266 1 94.81 294 TYR A CA 1
ATOM 2231 C C . TYR A 1 294 ? 11.625 -18.781 -20.891 1 94.81 294 TYR A C 1
ATOM 2233 O O . TYR A 1 294 ? 12.578 -18.375 -21.562 1 94.81 294 TYR A O 1
ATOM 2241 N N . LEU A 1 295 ? 10.578 -18.031 -20.734 1 94.25 295 LEU A N 1
ATOM 2242 C CA . LEU A 1 295 ? 10.398 -16.703 -21.297 1 94.25 295 LEU A CA 1
ATOM 2243 C C . LEU A 1 295 ? 11.367 -15.703 -20.672 1 94.25 295 LEU A C 1
ATOM 2245 O O . LEU A 1 295 ? 11.719 -14.703 -21.297 1 94.25 295 LEU A O 1
ATOM 2249 N N . ALA A 1 296 ? 11.773 -15.992 -19.469 1 90.12 296 ALA A N 1
ATOM 2250 C CA . ALA A 1 296 ? 12.625 -15.078 -18.719 1 90.12 296 ALA A CA 1
ATOM 2251 C C . ALA A 1 296 ? 13.977 -14.906 -19.406 1 90.12 296 ALA A C 1
ATOM 2253 O O . ALA A 1 296 ? 14.688 -13.93 -19.141 1 90.12 296 ALA A O 1
ATOM 2254 N N . LYS A 1 297 ? 14.328 -15.805 -20.297 1 84.62 297 LYS A N 1
ATOM 2255 C CA . LYS A 1 297 ? 15.602 -15.75 -21 1 84.62 297 LYS A CA 1
ATOM 2256 C C . LYS A 1 297 ? 15.609 -14.625 -22.031 1 84.62 297 LYS A C 1
ATOM 2258 O O . LYS A 1 297 ? 16.672 -14.172 -22.469 1 84.62 297 LYS A O 1
ATOM 2263 N N . TYR A 1 298 ? 14.469 -14.266 -22.359 1 82 298 TYR A N 1
ATOM 2264 C CA . TYR A 1 298 ? 14.359 -13.25 -23.406 1 82 298 TYR A CA 1
ATOM 2265 C C . TYR A 1 298 ? 14.367 -11.852 -22.812 1 82 298 TYR A C 1
ATOM 2267 O O . TYR A 1 298 ? 13.539 -11.523 -21.953 1 82 298 TYR A O 1
ATOM 2275 N N . LYS A 1 299 ? 15.469 -11.086 -23.109 1 75.88 299 LYS A N 1
ATOM 2276 C CA . LYS A 1 299 ? 15.594 -9.688 -22.703 1 75.88 299 LYS A CA 1
ATOM 2277 C C . LYS A 1 299 ? 15.797 -8.781 -23.922 1 75.88 299 LYS A C 1
ATOM 2279 O O . LYS A 1 299 ? 16.375 -9.203 -24.922 1 75.88 299 LYS A O 1
ATOM 2284 N N . TYR A 1 300 ? 15.031 -7.77 -23.891 1 64.81 300 TYR A N 1
ATOM 2285 C CA . TYR A 1 300 ? 15.297 -6.812 -24.953 1 64.81 300 TYR A CA 1
ATOM 2286 C C . TYR A 1 300 ? 16.469 -5.91 -24.594 1 64.81 300 TYR A C 1
ATOM 2288 O O . TYR A 1 300 ? 16.406 -5.164 -23.625 1 64.81 300 TYR A O 1
ATOM 2296 N N . GLU A 1 301 ? 17.594 -6.121 -25.203 1 63.53 301 GLU A N 1
ATOM 2297 C CA . GLU A 1 301 ? 18.906 -5.543 -24.922 1 63.53 301 GLU A CA 1
ATOM 2298 C C . GLU A 1 301 ? 18.844 -4.016 -24.953 1 63.53 301 GLU A C 1
ATOM 2300 O O . GLU A 1 301 ? 19.484 -3.354 -24.125 1 63.53 301 GLU A O 1
ATOM 2305 N N . ARG A 1 302 ? 18.156 -3.492 -25.953 1 53.91 302 ARG A N 1
ATOM 2306 C CA . ARG A 1 302 ? 18.312 -2.053 -26.141 1 53.91 302 ARG A CA 1
ATOM 2307 C C . ARG A 1 302 ? 17.797 -1.283 -24.922 1 53.91 302 ARG A C 1
ATOM 2309 O O . ARG A 1 302 ? 18.375 -0.257 -24.547 1 53.91 302 ARG A O 1
ATOM 2316 N N . PHE A 1 303 ? 16.797 -1.846 -24.281 1 58.41 303 PHE A N 1
ATOM 2317 C CA . PHE A 1 303 ? 16.281 -1.057 -23.172 1 58.41 303 PHE A CA 1
ATOM 2318 C C . PHE A 1 303 ? 16.25 -1.88 -21.891 1 58.41 303 PHE A C 1
ATOM 2320 O O . PHE A 1 303 ? 15.75 -1.415 -20.859 1 58.41 303 PHE A O 1
ATOM 2327 N N . MET A 1 304 ? 17.016 -2.928 -21.953 1 67.44 304 MET A N 1
ATOM 2328 C CA . MET A 1 304 ? 17.031 -3.803 -20.781 1 67.44 304 MET A CA 1
ATOM 2329 C C . MET A 1 304 ? 15.609 -4.039 -20.281 1 67.44 304 MET A C 1
ATOM 2331 O O . MET A 1 304 ? 15.383 -4.094 -19.062 1 67.44 304 MET A O 1
ATOM 2335 N N . LEU A 1 305 ? 14.688 -3.902 -21.219 1 79.75 305 LEU A N 1
ATOM 2336 C CA . LEU A 1 305 ? 13.297 -4.176 -20.875 1 79.75 305 LEU A CA 1
ATOM 2337 C C . LEU A 1 305 ? 13.086 -5.66 -20.609 1 79.75 305 LEU A C 1
ATOM 2339 O O . LEU A 1 305 ? 13.414 -6.5 -21.453 1 79.75 305 LEU A O 1
ATOM 2343 N N . PRO A 1 306 ? 12.617 -5.969 -19.406 1 89.06 306 PRO A N 1
ATOM 2344 C CA . PRO A 1 306 ? 12.336 -7.375 -19.109 1 89.06 306 PRO A CA 1
ATOM 2345 C C . PRO A 1 306 ? 11.164 -7.922 -19.922 1 89.06 306 PRO A C 1
ATOM 2347 O O . PRO A 1 306 ? 10.078 -8.125 -19.375 1 89.06 306 PRO A O 1
ATOM 2350 N N . LEU A 1 307 ? 11.422 -8.281 -21.156 1 90.62 307 LEU A N 1
ATOM 2351 C CA . LEU A 1 307 ? 10.391 -8.695 -22.094 1 90.62 307 LEU A CA 1
ATOM 2352 C C . LEU A 1 307 ? 9.766 -10.023 -21.672 1 90.62 307 LEU A C 1
ATOM 2354 O O . LEU A 1 307 ? 8.578 -10.258 -21.922 1 90.62 307 LEU A O 1
ATOM 2358 N N . GLY A 1 308 ? 10.555 -10.836 -21.125 1 93.94 308 GLY A N 1
ATOM 2359 C CA . GLY A 1 308 ? 10.055 -12.133 -20.688 1 93.94 308 GLY A CA 1
ATOM 2360 C C . GLY A 1 308 ? 8.906 -12.031 -19.703 1 93.94 308 GLY A C 1
ATOM 2361 O O . GLY A 1 308 ? 7.84 -12.602 -19.922 1 93.94 308 GLY A O 1
ATOM 2362 N N . THR A 1 309 ? 9.133 -11.273 -18.672 1 94.75 309 THR A N 1
ATOM 2363 C CA . THR A 1 309 ? 8.109 -11.086 -17.641 1 94.75 309 THR A CA 1
ATOM 2364 C C . THR A 1 309 ? 6.895 -10.359 -18.219 1 94.75 309 THR A C 1
ATOM 2366 O O . THR A 1 309 ? 5.754 -10.688 -17.891 1 94.75 309 THR A O 1
ATOM 2369 N N . LEU A 1 310 ? 7.125 -9.383 -19.062 1 95.81 310 LEU A N 1
ATOM 2370 C CA . LEU A 1 310 ? 6.035 -8.641 -19.688 1 95.81 310 LEU A CA 1
ATOM 2371 C C . LEU A 1 310 ? 5.141 -9.57 -20.5 1 95.81 310 LEU A C 1
ATOM 2373 O O . LEU A 1 310 ? 3.914 -9.508 -20.391 1 95.81 310 LEU A O 1
ATOM 2377 N N . LEU A 1 311 ? 5.758 -10.406 -21.234 1 96.19 311 LEU A N 1
ATOM 2378 C CA . LEU A 1 311 ? 5.008 -11.32 -22.078 1 96.19 311 LEU A CA 1
ATOM 2379 C C . LEU A 1 311 ? 4.254 -12.352 -21.25 1 96.19 311 LEU A C 1
ATOM 2381 O O . LEU A 1 311 ? 3.1 -12.672 -21.531 1 96.19 311 LEU A O 1
ATOM 2385 N N . ALA A 1 312 ? 4.906 -12.891 -20.266 1 97.81 312 ALA A N 1
ATOM 2386 C CA . ALA A 1 312 ? 4.262 -13.859 -19.391 1 97.81 312 ALA A CA 1
ATOM 2387 C C . ALA A 1 312 ? 3.037 -13.258 -18.703 1 97.81 312 ALA A C 1
ATOM 2389 O O . ALA A 1 312 ? 1.966 -13.867 -18.688 1 97.81 312 ALA A O 1
ATOM 2390 N N . ASN A 1 313 ? 3.156 -12.07 -18.172 1 98.06 313 ASN A N 1
ATOM 2391 C CA . ASN A 1 313 ? 2.061 -11.398 -17.484 1 98.06 313 ASN A CA 1
ATOM 2392 C C . ASN A 1 313 ? 0.929 -11.039 -18.438 1 98.06 313 ASN A C 1
ATOM 2394 O O . ASN A 1 313 ? -0.247 -11.172 -18.094 1 98.06 313 ASN A O 1
ATOM 2398 N N . LEU A 1 314 ? 1.297 -10.648 -19.578 1 97.69 314 LEU A N 1
ATOM 2399 C CA . LEU A 1 314 ? 0.29 -10.289 -20.578 1 97.69 314 LEU A CA 1
ATOM 2400 C C . LEU A 1 314 ? -0.484 -11.523 -21.031 1 97.69 314 LEU A C 1
ATOM 2402 O O . LEU A 1 314 ? -1.717 -11.516 -21.047 1 97.69 314 LEU A O 1
ATOM 2406 N N . LEU A 1 315 ? 0.226 -12.562 -21.375 1 98 315 LEU A N 1
ATOM 2407 C CA . LEU A 1 315 ? -0.396 -13.781 -21.891 1 98 315 LEU A CA 1
ATOM 2408 C C . LEU A 1 315 ? -1.293 -14.414 -20.828 1 98 315 LEU A C 1
ATOM 2410 O O . LEU A 1 315 ? -2.434 -14.781 -21.109 1 98 315 LEU A O 1
ATOM 2414 N N . GLY A 1 316 ? -0.755 -14.492 -19.641 1 98.44 316 GLY A N 1
ATOM 2415 C CA . GLY A 1 316 ? -1.552 -15.062 -18.578 1 98.44 316 GLY A CA 1
ATOM 2416 C C . GLY A 1 316 ? -2.797 -14.25 -18.25 1 98.44 316 GLY A C 1
ATOM 2417 O O . GLY A 1 316 ? -3.859 -14.82 -18 1 98.44 316 GLY A O 1
ATOM 2418 N N . ALA A 1 317 ? -2.682 -12.953 -18.297 1 98.25 317 ALA A N 1
ATOM 2419 C CA . ALA A 1 317 ? -3.822 -12.086 -18.031 1 98.25 317 ALA A CA 1
ATOM 2420 C C . ALA A 1 317 ? -4.902 -12.25 -19.094 1 98.25 317 ALA A C 1
ATOM 2422 O O . ALA A 1 317 ? -6.094 -12.289 -18.781 1 98.25 317 ALA A O 1
ATOM 2423 N N . LEU A 1 318 ? -4.516 -12.383 -20.328 1 97.69 318 LEU A N 1
ATOM 2424 C CA . LEU A 1 318 ? -5.457 -12.5 -21.438 1 97.69 318 LEU A CA 1
ATOM 2425 C C . LEU A 1 318 ? -6.184 -13.844 -21.391 1 97.69 318 LEU A C 1
ATOM 2427 O O . LEU A 1 318 ? -7.402 -13.898 -21.578 1 97.69 318 LEU A O 1
ATOM 2431 N N . VAL A 1 319 ? -5.426 -14.867 -21.141 1 97.88 319 VAL A N 1
ATOM 2432 C CA . VAL A 1 319 ? -6.031 -16.188 -21.062 1 97.88 319 VAL A CA 1
ATOM 2433 C C . VAL A 1 319 ? -7.023 -16.25 -19.906 1 97.88 319 VAL A C 1
ATOM 2435 O O . VAL A 1 319 ? -8.117 -16.797 -20.031 1 97.88 319 VAL A O 1
ATOM 2438 N N . LEU A 1 320 ? -6.66 -15.664 -18.797 1 97.19 320 LEU A N 1
ATOM 2439 C CA . LEU A 1 320 ? -7.555 -15.68 -17.641 1 97.19 320 LEU A CA 1
ATOM 2440 C C . LEU A 1 320 ? -8.836 -14.906 -17.922 1 97.19 320 LEU A C 1
ATOM 2442 O O . LEU A 1 320 ? -9.922 -15.32 -17.531 1 97.19 320 LEU A O 1
ATOM 2446 N N . ALA A 1 321 ? -8.719 -13.766 -18.562 1 96.06 321 ALA A N 1
ATOM 2447 C CA . ALA A 1 321 ? -9.898 -12.992 -18.938 1 96.06 321 ALA A CA 1
ATOM 2448 C C . ALA A 1 321 ? -10.82 -13.805 -19.844 1 96.06 321 ALA A C 1
ATOM 2450 O O . ALA A 1 321 ? -12.039 -13.789 -19.672 1 96.06 321 ALA A O 1
ATOM 2451 N N . ALA A 1 322 ? -10.242 -14.523 -20.812 1 94.88 322 ALA A N 1
ATOM 2452 C CA . ALA A 1 322 ? -11.023 -15.359 -21.719 1 94.88 322 ALA A CA 1
ATOM 2453 C C . ALA A 1 322 ? -11.734 -16.484 -20.969 1 94.88 322 ALA A C 1
ATOM 2455 O O . ALA A 1 322 ? -12.906 -16.766 -21.25 1 94.88 322 ALA A O 1
ATOM 2456 N N . ILE A 1 323 ? -11.016 -17.062 -20.094 1 94.25 323 ILE A N 1
ATOM 2457 C CA . ILE A 1 323 ? -11.578 -18.141 -19.281 1 94.25 323 ILE A CA 1
ATOM 2458 C C . ILE A 1 323 ? -12.742 -17.609 -18.453 1 94.25 323 ILE A C 1
ATOM 2460 O O . ILE A 1 323 ? -13.742 -18.312 -18.266 1 94.25 323 ILE A O 1
ATOM 2464 N N . HIS A 1 324 ? -12.586 -16.453 -17.891 1 90.69 324 HIS A N 1
ATOM 2465 C CA . HIS A 1 324 ? -13.656 -15.844 -17.109 1 90.69 324 HIS A CA 1
ATOM 2466 C C . HIS A 1 324 ? -14.922 -15.688 -17.938 1 90.69 324 HIS A C 1
ATOM 2468 O O . HIS A 1 324 ? -16.016 -15.992 -17.453 1 90.69 324 HIS A O 1
ATOM 2474 N N . VAL A 1 325 ? -14.805 -15.266 -19.141 1 88.88 325 VAL A N 1
ATOM 2475 C CA . VAL A 1 325 ? -15.945 -15.102 -20.031 1 88.88 325 VAL A CA 1
ATOM 2476 C C . VAL A 1 325 ? -16.578 -16.453 -20.328 1 88.88 325 VAL A C 1
ATOM 2478 O O . VAL A 1 325 ? -17.812 -16.594 -20.312 1 88.88 325 VAL A O 1
ATOM 2481 N N . ILE A 1 326 ? -15.734 -17.469 -20.547 1 87.69 326 ILE A N 1
ATOM 2482 C CA . ILE A 1 326 ? -16.219 -18.812 -20.812 1 87.69 326 ILE A CA 1
ATOM 2483 C C . ILE A 1 326 ? -17.016 -19.328 -19.609 1 87.69 326 ILE A C 1
ATOM 2485 O O . ILE A 1 326 ? -18.094 -19.906 -19.781 1 87.69 326 ILE A O 1
ATOM 2489 N N . ASN A 1 327 ? -16.562 -19.062 -18.438 1 87.75 327 ASN A N 1
ATOM 2490 C CA . ASN A 1 327 ? -17.219 -19.562 -17.219 1 87.75 327 ASN A CA 1
ATOM 2491 C C . ASN A 1 327 ? -18.547 -18.844 -16.984 1 87.75 327 ASN A C 1
ATOM 2493 O O . ASN A 1 327 ? -19.5 -19.453 -16.516 1 87.75 327 ASN A O 1
ATOM 2497 N N . VAL A 1 328 ? -18.578 -17.609 -17.219 1 84 328 VAL A N 1
ATOM 2498 C CA . VAL A 1 328 ? -19.797 -16.828 -16.969 1 84 328 VAL A CA 1
ATOM 2499 C C . VAL A 1 328 ? -20.875 -17.203 -17.984 1 84 328 VAL A C 1
ATOM 2501 O O . VAL A 1 328 ? -22.062 -17.219 -17.672 1 84 328 VAL A O 1
ATOM 2504 N N . ARG A 1 329 ? -20.453 -17.656 -19.094 1 84.12 329 ARG A N 1
ATOM 2505 C CA . ARG A 1 329 ? -21.406 -17.969 -20.172 1 84.12 329 ARG A CA 1
ATOM 2506 C C . ARG A 1 329 ? -21.75 -19.453 -20.172 1 84.12 329 ARG A C 1
ATOM 2508 O O . ARG A 1 329 ? -22.719 -19.875 -20.797 1 84.12 329 ARG A O 1
ATOM 2515 N N . ALA A 1 330 ? -20.875 -20.125 -19.625 1 78.69 330 ALA A N 1
ATOM 2516 C CA . ALA A 1 330 ? -21.109 -21.578 -19.609 1 78.69 330 ALA A CA 1
ATOM 2517 C C . ALA A 1 330 ? -22.312 -21.922 -18.75 1 78.69 330 ALA A C 1
ATOM 2519 O O . ALA A 1 330 ? -22.641 -21.219 -17.797 1 78.69 330 ALA A O 1
ATOM 2520 N N . VAL A 1 331 ? -23.047 -22.938 -19.156 1 66.38 331 VAL A N 1
ATOM 2521 C CA . VAL A 1 331 ? -24.234 -23.438 -18.453 1 66.38 331 VAL A CA 1
ATOM 2522 C C . VAL A 1 331 ? -23.812 -24.109 -17.156 1 66.38 331 VAL A C 1
ATOM 2524 O O . VAL A 1 331 ? -22.812 -24.812 -17.109 1 66.38 331 VAL A O 1
ATOM 2527 N N . THR A 1 332 ? -24.234 -23.531 -15.977 1 67.69 332 THR A N 1
ATOM 2528 C CA . THR A 1 332 ? -23.969 -24.047 -14.641 1 67.69 332 THR A CA 1
ATOM 2529 C C . THR A 1 332 ? -24.453 -25.484 -14.5 1 67.69 332 THR A C 1
ATOM 2531 O O . THR A 1 332 ? -25.5 -25.844 -15.039 1 67.69 332 THR A O 1
ATOM 2534 N N . CYS A 1 333 ? -23.469 -26.328 -14.266 1 72.5 333 CYS A N 1
ATOM 2535 C CA . CYS A 1 333 ? -23.844 -27.703 -13.984 1 72.5 333 CYS A CA 1
ATOM 2536 C C . CYS A 1 333 ? -24.828 -27.781 -12.82 1 72.5 333 CYS A C 1
ATOM 2538 O O . CYS A 1 333 ? -24.906 -26.859 -12.008 1 72.5 333 CYS A O 1
ATOM 2540 N N . GLY A 1 334 ? -25.844 -28.656 -12.875 1 64 334 GLY A N 1
ATOM 2541 C CA . GLY A 1 334 ? -26.859 -28.844 -11.844 1 64 334 GLY A CA 1
ATOM 2542 C C . GLY A 1 334 ? -26.25 -29.078 -10.469 1 64 334 GLY A C 1
ATOM 2543 O O . GLY A 1 334 ? -25.062 -29.359 -10.344 1 64 334 GLY A O 1
ATOM 2544 N N . SER A 1 335 ? -27 -28.859 -9.43 1 69.62 335 SER A N 1
ATOM 2545 C CA . SER A 1 335 ? -26.625 -29.062 -8.031 1 69.62 335 SER A CA 1
ATOM 2546 C C . SER A 1 335 ? -26.203 -30.5 -7.762 1 69.62 335 SER A C 1
ATOM 2548 O O . SER A 1 335 ? -26.828 -31.438 -8.258 1 69.62 335 SER A O 1
ATOM 2550 N N . GLY A 1 336 ? -25.047 -30.797 -7.152 1 70.19 336 GLY A N 1
ATOM 2551 C CA . GLY A 1 336 ? -24.641 -32.094 -6.656 1 70.19 336 GLY A CA 1
ATOM 2552 C C . GLY A 1 336 ? -23.688 -32.844 -7.586 1 70.19 336 GLY A C 1
ATOM 2553 O O . GLY A 1 336 ? -23.109 -33.844 -7.219 1 70.19 336 GLY A O 1
ATOM 2554 N N . THR A 1 337 ? -23.703 -32.375 -8.836 1 83.69 337 THR A N 1
ATOM 2555 C CA . THR A 1 337 ? -22.797 -33.062 -9.742 1 83.69 337 THR A CA 1
ATOM 2556 C C . THR A 1 337 ? -21.531 -32.25 -9.961 1 83.69 337 THR A C 1
ATOM 2558 O O . THR A 1 337 ? -21.531 -31.016 -9.805 1 83.69 337 THR A O 1
ATOM 2561 N N . ILE A 1 338 ? -20.469 -33 -10.18 1 89.19 338 ILE A N 1
ATOM 2562 C CA . ILE A 1 338 ? -19.188 -32.375 -10.453 1 89.19 338 ILE A CA 1
ATOM 2563 C C . ILE A 1 338 ? -19.219 -31.703 -11.828 1 89.19 338 ILE A C 1
ATOM 2565 O O . ILE A 1 338 ? -19.562 -32.344 -12.82 1 89.19 338 ILE A O 1
ATOM 2569 N N . CYS A 1 339 ? -18.984 -30.453 -11.883 1 89.88 339 CYS A N 1
ATOM 2570 C CA . CYS A 1 339 ? -18.859 -29.719 -13.141 1 89.88 339 CYS A CA 1
ATOM 2571 C C . CYS A 1 339 ? -17.406 -29.703 -13.602 1 89.88 339 CYS A C 1
ATOM 2573 O O . CYS A 1 339 ? -16.656 -28.781 -13.258 1 89.88 339 CYS A O 1
ATOM 2575 N N . TRP A 1 340 ? -17.031 -30.594 -14.453 1 91.56 340 TRP A N 1
ATOM 2576 C CA . TRP A 1 340 ? -15.641 -30.766 -14.844 1 91.56 340 TRP A CA 1
ATOM 2577 C C . TRP A 1 340 ? -15.141 -29.531 -15.609 1 91.56 340 TRP A C 1
ATOM 2579 O O . TRP A 1 340 ? -13.953 -29.203 -15.531 1 91.56 340 TRP A O 1
ATOM 2589 N N . GLY A 1 341 ? -16.047 -28.922 -16.359 1 90.31 341 GLY A N 1
ATOM 2590 C CA . GLY A 1 341 ? -15.664 -27.688 -17.031 1 90.31 341 GLY A CA 1
ATOM 2591 C C . GLY A 1 341 ? -15.125 -26.625 -16.078 1 90.31 341 GLY A C 1
ATOM 2592 O O . GLY A 1 341 ? -14.094 -26.016 -16.344 1 90.31 341 GLY A O 1
ATOM 2593 N N . SER A 1 342 ? -15.789 -26.531 -14.984 1 91.5 342 SER A N 1
ATOM 2594 C CA . SER A 1 342 ? -15.383 -25.562 -13.977 1 91.5 342 SER A CA 1
ATOM 2595 C C . SER A 1 342 ? -14.086 -25.984 -13.289 1 91.5 342 SER A C 1
ATOM 2597 O O . SER A 1 342 ? -13.273 -25.141 -12.906 1 91.5 342 SER A O 1
ATOM 2599 N N . VAL A 1 343 ? -13.898 -27.266 -13.078 1 93.69 343 VAL A N 1
ATOM 2600 C CA . VAL A 1 343 ? -12.695 -27.797 -12.445 1 93.69 343 VAL A CA 1
ATOM 2601 C C . VAL A 1 343 ? -11.477 -27.5 -13.32 1 93.69 343 VAL A C 1
ATOM 2603 O O . VAL A 1 343 ? -10.461 -27 -12.828 1 93.69 343 VAL A O 1
ATOM 2606 N N . VAL A 1 344 ? -11.641 -27.719 -14.586 1 94.62 344 VAL A N 1
ATOM 2607 C CA . VAL A 1 344 ? -10.531 -27.531 -15.523 1 94.62 344 VAL A CA 1
ATOM 2608 C C . VAL A 1 344 ? -10.227 -26.047 -15.68 1 94.62 344 VAL A C 1
ATOM 2610 O O . VAL A 1 344 ? -9.062 -25.656 -15.703 1 94.62 344 VAL A O 1
ATOM 2613 N N . THR A 1 345 ? -11.289 -25.203 -15.75 1 94.94 345 THR A N 1
ATOM 2614 C CA . THR A 1 345 ? -11.055 -23.766 -15.922 1 94.94 345 THR A CA 1
ATOM 2615 C C . THR A 1 345 ? -10.43 -23.172 -14.664 1 94.94 345 THR A C 1
ATOM 2617 O O . THR A 1 345 ? -9.625 -22.234 -14.742 1 94.94 345 THR A O 1
ATOM 2620 N N . TYR A 1 346 ? -10.773 -23.719 -13.547 1 95.38 346 TYR A N 1
ATOM 2621 C CA . TYR A 1 346 ? -10.102 -23.297 -12.32 1 95.38 346 TYR A CA 1
ATOM 2622 C C . TYR A 1 346 ? -8.633 -23.688 -12.336 1 95.38 346 TYR A C 1
ATOM 2624 O O . TYR A 1 346 ? -7.773 -22.922 -11.891 1 95.38 346 TYR A O 1
ATOM 2632 N N . GLY A 1 347 ? -8.359 -24.906 -12.812 1 97.5 347 GLY A N 1
ATOM 2633 C CA . GLY A 1 347 ? -6.988 -25.359 -12.969 1 97.5 347 GLY A CA 1
ATOM 2634 C C . GLY A 1 347 ? -6.172 -24.484 -13.898 1 97.5 347 GLY A C 1
ATOM 2635 O O . GLY A 1 347 ? -5.02 -24.156 -13.602 1 97.5 347 GLY A O 1
ATOM 2636 N N . ILE A 1 348 ? -6.766 -24.078 -14.938 1 97.5 348 ILE A N 1
ATOM 2637 C CA . ILE A 1 348 ? -6.07 -23.234 -15.906 1 97.5 348 ILE A CA 1
ATOM 2638 C C . ILE A 1 348 ? -5.891 -21.828 -15.336 1 97.5 348 ILE A C 1
ATOM 2640 O O . ILE A 1 348 ? -4.801 -21.266 -15.422 1 97.5 348 ILE A O 1
ATOM 2644 N N . GLY A 1 349 ? -6.887 -21.281 -14.742 1 97.5 349 GLY A N 1
ATOM 2645 C CA . GLY A 1 349 ? -6.84 -19.922 -14.219 1 97.5 349 GLY A CA 1
ATOM 2646 C C . GLY A 1 349 ? -5.961 -19.797 -12.992 1 97.5 349 GLY A C 1
ATOM 2647 O O . GLY A 1 349 ? -5.051 -18.953 -12.969 1 97.5 349 GLY A O 1
ATOM 2648 N N . THR A 1 350 ? -6.148 -20.641 -12.023 1 97 350 THR A N 1
ATOM 2649 C CA . THR A 1 350 ? -5.5 -20.531 -10.719 1 97 350 THR A CA 1
ATOM 2650 C C . THR A 1 350 ? -4.184 -21.297 -10.703 1 97 350 THR A C 1
ATOM 2652 O O . THR A 1 350 ? -3.291 -21 -9.906 1 97 350 THR A O 1
ATOM 2655 N N . GLY A 1 351 ? -4.102 -22.266 -11.57 1 98.31 351 GLY A N 1
ATOM 2656 C CA . GLY A 1 351 ? -2.883 -23.047 -11.648 1 98.31 351 GLY A CA 1
ATOM 2657 C C . GLY A 1 351 ? -1.95 -22.594 -12.758 1 98.31 351 GLY A C 1
ATOM 2658 O O . GLY A 1 351 ? -0.905 -21.984 -12.484 1 98.31 351 GLY A O 1
ATOM 2659 N N . PHE A 1 352 ? -2.375 -22.656 -13.945 1 98.56 352 PHE A N 1
ATOM 2660 C CA . PHE A 1 352 ? -1.527 -22.375 -15.094 1 98.56 352 PHE A CA 1
ATOM 2661 C C . PHE A 1 352 ? -1.3 -20.875 -15.242 1 98.56 352 PHE A C 1
ATOM 2663 O O . PHE A 1 352 ? -0.162 -20.406 -15.164 1 98.56 352 PHE A O 1
ATOM 2670 N N . CYS A 1 353 ? -2.34 -20.062 -15.383 1 98.5 353 CYS A N 1
ATOM 2671 C CA . CYS A 1 353 ? -2.215 -18.625 -15.641 1 98.5 353 CYS A CA 1
ATOM 2672 C C . CYS A 1 353 ? -1.577 -17.922 -14.453 1 98.5 353 CYS A C 1
ATOM 2674 O O . CYS A 1 353 ? -0.688 -17.078 -14.633 1 98.5 353 CYS A O 1
ATOM 2676 N N . ALA A 1 354 ? -2.021 -18.281 -13.281 1 98.31 354 ALA A N 1
ATOM 2677 C CA . ALA A 1 354 ? -1.521 -17.609 -12.086 1 98.31 354 ALA A CA 1
ATOM 2678 C C . ALA A 1 354 ? -0.05 -17.938 -11.852 1 98.31 354 ALA A C 1
ATOM 2680 O O . ALA A 1 354 ? 0.686 -17.125 -11.266 1 98.31 354 ALA A O 1
ATOM 2681 N N . CYS A 1 355 ? 0.378 -19.078 -12.305 1 98.62 355 CYS A N 1
ATOM 2682 C CA . CYS A 1 355 ? 1.774 -19.453 -12.117 1 98.62 355 CYS A CA 1
ATOM 2683 C C . CYS A 1 355 ? 2.613 -19.047 -13.32 1 98.62 355 CYS A C 1
ATOM 2685 O O . CYS A 1 355 ? 3.844 -19.016 -13.25 1 98.62 355 CYS A O 1
ATOM 2687 N N . LEU A 1 356 ? 1.993 -18.75 -14.375 1 98.62 356 LEU A N 1
ATOM 2688 C CA . LEU A 1 356 ? 2.66 -18.156 -15.531 1 98.62 356 LEU A CA 1
ATOM 2689 C C . LEU A 1 356 ? 2.996 -16.688 -15.266 1 98.62 356 LEU A C 1
ATOM 2691 O O . LEU A 1 356 ? 4.012 -16.188 -15.75 1 98.62 356 LEU A O 1
ATOM 2695 N N . THR A 1 357 ? 2.143 -16.047 -14.57 1 98.62 357 THR A N 1
ATOM 2696 C CA . THR A 1 357 ? 2.316 -14.625 -14.289 1 98.62 357 THR A CA 1
ATOM 2697 C C . THR A 1 357 ? 2.9 -14.414 -12.891 1 98.62 357 THR A C 1
ATOM 2699 O O . THR A 1 357 ? 2.854 -15.32 -12.055 1 98.62 357 THR A O 1
ATOM 2702 N N . THR A 1 358 ? 3.498 -13.312 -12.672 1 98.31 358 THR A N 1
ATOM 2703 C CA . THR A 1 358 ? 4.121 -13.07 -11.375 1 98.31 358 THR A CA 1
ATOM 2704 C C . THR A 1 358 ? 4.16 -11.57 -11.07 1 98.31 358 THR A C 1
ATOM 2706 O O . THR A 1 358 ? 4.246 -10.75 -11.977 1 98.31 358 THR A O 1
ATOM 2709 N N . VAL A 1 359 ? 4.035 -11.25 -9.797 1 98.25 359 VAL A N 1
ATOM 2710 C CA . VAL A 1 359 ? 4.184 -9.875 -9.32 1 98.25 359 VAL A CA 1
ATOM 2711 C C . VAL A 1 359 ? 5.559 -9.703 -8.672 1 98.25 359 VAL A C 1
ATOM 2713 O O . VAL A 1 359 ? 6.184 -8.648 -8.797 1 98.25 359 VAL A O 1
ATOM 2716 N N . SER A 1 360 ? 6.039 -10.719 -7.988 1 97.94 360 SER A N 1
ATOM 2717 C CA . SER A 1 360 ? 7.281 -10.602 -7.234 1 97.94 360 SER A CA 1
ATOM 2718 C C . SER A 1 360 ? 8.453 -10.266 -8.148 1 97.94 360 SER A C 1
ATOM 2720 O O . SER A 1 360 ? 9.203 -9.328 -7.891 1 97.94 360 SER A O 1
ATOM 2722 N N . THR A 1 361 ? 8.594 -11.008 -9.289 1 96.5 361 THR A N 1
ATOM 2723 C CA . THR A 1 361 ? 9.664 -10.734 -10.242 1 96.5 361 THR A CA 1
ATOM 2724 C C . THR A 1 361 ? 9.453 -9.383 -10.914 1 96.5 361 THR A C 1
ATOM 2726 O O . THR A 1 361 ? 10.414 -8.633 -11.117 1 96.5 361 THR A O 1
ATOM 2729 N N . PHE A 1 362 ? 8.25 -9.117 -11.25 1 96.62 362 PHE A N 1
ATOM 2730 C CA . PHE A 1 362 ? 7.914 -7.836 -11.867 1 96.62 362 PHE A CA 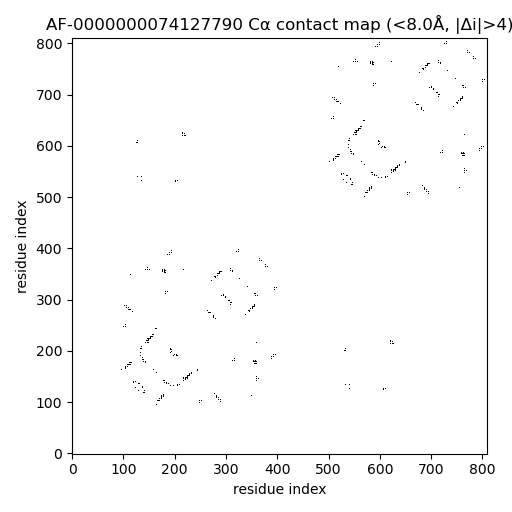1
ATOM 2731 C C . PHE A 1 362 ? 8.344 -6.68 -10.977 1 96.62 362 PHE A C 1
ATOM 2733 O O . PHE A 1 362 ? 8.969 -5.727 -11.445 1 96.62 362 PHE A O 1
ATOM 2740 N N . MET A 1 363 ? 8.047 -6.762 -9.68 1 96.94 363 MET A N 1
ATOM 2741 C CA . MET A 1 363 ? 8.414 -5.727 -8.719 1 96.94 363 MET A CA 1
ATOM 2742 C C . MET A 1 363 ? 9.93 -5.645 -8.562 1 96.94 363 MET A C 1
ATOM 2744 O O . MET A 1 363 ? 10.484 -4.551 -8.453 1 96.94 363 MET A O 1
ATOM 2748 N N . SER A 1 364 ? 10.562 -6.789 -8.492 1 95.88 364 SER A N 1
ATOM 2749 C CA . SER A 1 364 ? 12.016 -6.809 -8.359 1 95.88 364 SER A CA 1
ATOM 2750 C C . SER A 1 364 ? 12.695 -6.133 -9.547 1 95.88 364 SER A C 1
ATOM 2752 O O . SER A 1 364 ? 13.695 -5.438 -9.383 1 95.88 364 SER A O 1
ATOM 2754 N N . GLU A 1 365 ? 12.188 -6.367 -10.719 1 94.38 365 GLU A N 1
ATOM 2755 C CA . GLU A 1 365 ? 12.734 -5.746 -11.914 1 94.38 365 GLU A CA 1
ATOM 2756 C C . GLU A 1 365 ? 12.57 -4.23 -11.883 1 94.38 365 GLU A C 1
ATOM 2758 O O . GLU A 1 365 ? 13.492 -3.492 -12.227 1 94.38 365 GLU A O 1
ATOM 2763 N N . ILE A 1 366 ? 11.406 -3.781 -11.461 1 95 366 ILE A N 1
ATOM 2764 C CA . ILE A 1 366 ? 11.156 -2.348 -11.352 1 95 366 ILE A CA 1
ATOM 2765 C C . ILE A 1 366 ? 12.102 -1.74 -10.312 1 95 366 ILE A C 1
ATOM 2767 O O . ILE A 1 366 ? 12.68 -0.674 -10.539 1 95 366 ILE A O 1
ATOM 2771 N N . TYR A 1 367 ? 12.188 -2.404 -9.211 1 94.56 367 TYR A N 1
ATOM 2772 C CA . TYR A 1 367 ? 13.062 -1.942 -8.141 1 94.56 367 TYR A CA 1
ATOM 2773 C C . TYR A 1 367 ? 14.492 -1.781 -8.633 1 94.56 367 TYR A C 1
ATOM 2775 O O . TYR A 1 367 ? 15.164 -0.801 -8.305 1 94.56 367 TYR A O 1
ATOM 2783 N N . LYS A 1 368 ? 14.961 -2.707 -9.422 1 92.62 368 LYS A N 1
ATOM 2784 C CA . LYS A 1 368 ? 16.344 -2.719 -9.883 1 92.62 368 LYS A CA 1
ATOM 2785 C C . LYS A 1 368 ? 16.562 -1.706 -11 1 92.62 368 LYS A C 1
ATOM 2787 O O . LYS A 1 368 ? 17.656 -1.179 -11.172 1 92.62 368 LYS A O 1
ATOM 2792 N N . LEU A 1 369 ? 15.539 -1.401 -11.734 1 91.38 369 LEU A N 1
ATOM 2793 C CA . LEU A 1 369 ? 15.633 -0.466 -12.852 1 91.38 369 LEU A CA 1
ATOM 2794 C C . LEU A 1 369 ? 15.586 0.976 -12.359 1 91.38 369 LEU A C 1
ATOM 2796 O O . LEU A 1 369 ? 16.156 1.87 -12.984 1 91.38 369 LEU A O 1
ATOM 2800 N N . ARG A 1 370 ? 14.984 1.268 -11.227 1 91.75 370 ARG A N 1
ATOM 2801 C CA . ARG A 1 370 ? 14.641 2.605 -10.75 1 91.75 370 ARG A CA 1
ATOM 2802 C C . ARG A 1 370 ? 15.898 3.436 -10.508 1 91.75 370 ARG A C 1
ATOM 2804 O O . ARG A 1 370 ? 15.984 4.582 -10.953 1 91.75 370 ARG A O 1
ATOM 2811 N N . PRO A 1 371 ? 16.875 2.854 -9.812 1 88.38 371 PRO A N 1
ATOM 2812 C CA . PRO A 1 371 ? 18.062 3.666 -9.531 1 88.38 371 PRO A CA 1
ATOM 2813 C C . PRO A 1 371 ? 18.797 4.09 -10.805 1 88.38 371 PRO A C 1
ATOM 2815 O O . PRO A 1 371 ? 19.344 5.195 -10.875 1 88.38 371 PRO A O 1
ATOM 2818 N N . ALA A 1 372 ? 18.734 3.252 -11.805 1 86.38 372 ALA A N 1
ATOM 2819 C CA . ALA A 1 372 ? 19.438 3.543 -13.047 1 86.38 372 ALA A CA 1
ATOM 2820 C C . ALA A 1 372 ? 18.625 4.488 -13.93 1 86.38 372 ALA A C 1
ATOM 2822 O O . ALA A 1 372 ? 19.172 5.426 -14.516 1 86.38 372 ALA A O 1
ATOM 2823 N N . ASN A 1 373 ? 17.422 4.273 -14.008 1 90.5 373 ASN A N 1
ATOM 2824 C CA . ASN A 1 373 ? 16.547 5.055 -14.859 1 90.5 373 ASN A CA 1
ATOM 2825 C C . ASN A 1 373 ? 15.102 5.027 -14.359 1 90.5 373 ASN A C 1
ATOM 2827 O O . ASN A 1 373 ? 14.289 4.246 -14.852 1 90.5 373 ASN A O 1
ATOM 2831 N N . PRO A 1 374 ? 14.758 5.984 -13.539 1 91.56 374 PRO A N 1
ATOM 2832 C CA . PRO A 1 374 ? 13.414 5.984 -12.953 1 91.56 374 PRO A CA 1
ATOM 2833 C C . PRO A 1 374 ? 12.32 6.121 -14.008 1 91.56 374 PRO A C 1
ATOM 2835 O O . PRO A 1 374 ? 11.258 5.496 -13.883 1 91.56 374 PRO A O 1
ATOM 2838 N N . LYS A 1 375 ? 12.523 6.957 -15.008 1 91 375 LYS A N 1
ATOM 2839 C CA . LYS A 1 375 ? 11.508 7.152 -16.031 1 91 375 LYS A CA 1
ATOM 2840 C C . LYS A 1 375 ? 11.203 5.844 -16.766 1 91 375 LYS A C 1
ATOM 2842 O O . LYS A 1 375 ? 10.047 5.547 -17.062 1 91 375 LYS A O 1
ATOM 2847 N N . PHE A 1 376 ? 12.297 5.152 -16.984 1 91.5 376 PHE A N 1
ATOM 2848 C CA . PHE A 1 376 ? 12.125 3.869 -17.656 1 91.5 376 PHE A CA 1
ATOM 2849 C C . PHE A 1 376 ? 11.414 2.871 -16.75 1 91.5 376 PHE A C 1
ATOM 2851 O O . PHE A 1 376 ? 10.562 2.104 -17.219 1 91.5 376 PHE A O 1
ATOM 2858 N N . ALA A 1 377 ? 11.812 2.857 -15.492 1 93.81 377 ALA A N 1
ATOM 2859 C CA . ALA A 1 377 ? 11.18 1.956 -14.531 1 93.81 377 ALA A CA 1
ATOM 2860 C C . ALA A 1 377 ? 9.68 2.213 -14.438 1 93.81 377 ALA A C 1
ATOM 2862 O O . ALA A 1 377 ? 8.883 1.276 -14.508 1 93.81 377 ALA A O 1
ATOM 2863 N N . TYR A 1 378 ? 9.289 3.471 -14.328 1 94.19 378 TYR A N 1
ATOM 2864 C CA . TYR A 1 378 ? 7.883 3.842 -14.25 1 94.19 378 TYR A CA 1
ATOM 2865 C C . TYR A 1 378 ? 7.168 3.547 -15.562 1 94.19 378 TYR A C 1
ATOM 2867 O O . TYR A 1 378 ? 6.008 3.123 -15.562 1 94.19 378 TYR A O 1
ATOM 2875 N N . GLY A 1 379 ? 7.82 3.855 -16.672 1 93.94 379 GLY A N 1
ATOM 2876 C CA . GLY A 1 379 ? 7.246 3.541 -17.969 1 93.94 379 GLY A CA 1
ATOM 2877 C C . GLY A 1 379 ? 6.949 2.062 -18.141 1 93.94 379 GLY A C 1
ATOM 2878 O O . GLY A 1 379 ? 5.895 1.695 -18.656 1 93.94 379 GLY A O 1
ATOM 2879 N N . TYR A 1 380 ? 7.914 1.194 -17.734 1 94.06 380 TYR A N 1
ATOM 2880 C CA . TYR A 1 380 ? 7.746 -0.254 -17.797 1 94.06 380 TYR A CA 1
ATOM 2881 C C . TYR A 1 380 ? 6.539 -0.696 -16.984 1 94.06 380 TYR A C 1
ATOM 2883 O O . TYR A 1 380 ? 5.742 -1.517 -17.438 1 94.06 380 TYR A O 1
ATOM 2891 N N . ALA A 1 381 ? 6.391 -0.11 -15.805 1 96.12 381 ALA A N 1
ATOM 2892 C CA . ALA A 1 381 ? 5.262 -0.43 -14.93 1 96.12 381 ALA A CA 1
ATOM 2893 C C . ALA A 1 381 ? 3.943 -0.003 -15.57 1 96.12 381 ALA A C 1
ATOM 2895 O O . ALA A 1 381 ? 3.002 -0.797 -15.648 1 96.12 381 ALA A O 1
ATOM 2896 N N . ILE A 1 382 ? 3.867 1.23 -16.047 1 95.94 382 ILE A N 1
ATOM 2897 C CA . ILE A 1 382 ? 2.65 1.802 -16.625 1 95.94 382 ILE A CA 1
ATOM 2898 C C . ILE A 1 382 ? 2.277 1.055 -17.906 1 95.94 382 ILE A C 1
ATOM 2900 O O . ILE A 1 382 ? 1.102 0.765 -18.141 1 95.94 382 ILE A O 1
ATOM 2904 N N . LEU A 1 383 ? 3.27 0.763 -18.641 1 95.44 383 LEU A N 1
ATOM 2905 C CA . LEU A 1 383 ? 3.033 0.041 -19.891 1 95.44 383 LEU A CA 1
ATOM 2906 C C . LEU A 1 383 ? 2.391 -1.315 -19.625 1 95.44 383 LEU A C 1
ATOM 2908 O O . LEU A 1 383 ? 1.43 -1.698 -20.297 1 95.44 383 LEU A O 1
ATOM 2912 N N . THR A 1 384 ? 2.938 -2.074 -18.703 1 96.62 384 THR A N 1
ATOM 2913 C CA . THR A 1 384 ? 2.408 -3.391 -18.359 1 96.62 384 THR A CA 1
ATOM 2914 C C . THR A 1 384 ? 0.954 -3.289 -17.906 1 96.62 384 THR A C 1
ATOM 2916 O O . THR A 1 384 ? 0.103 -4.059 -18.359 1 96.62 384 THR A O 1
ATOM 2919 N N . VAL A 1 385 ? 0.653 -2.279 -17.047 1 97.06 385 VAL A N 1
ATOM 2920 C CA . VAL A 1 385 ? -0.691 -2.09 -16.516 1 97.06 385 VAL A CA 1
ATOM 2921 C C . VAL A 1 385 ? -1.648 -1.714 -17.641 1 97.06 385 VAL A C 1
ATOM 2923 O O . VAL A 1 385 ? -2.719 -2.311 -17.781 1 97.06 385 VAL A O 1
ATOM 2926 N N . VAL A 1 386 ? -1.301 -0.737 -18.438 1 96.56 386 VAL A N 1
ATOM 2927 C CA . VAL A 1 386 ? -2.188 -0.171 -19.453 1 96.56 386 VAL A CA 1
ATOM 2928 C C . VAL A 1 386 ? -2.512 -1.228 -20.5 1 96.56 386 VAL A C 1
ATOM 2930 O O . VAL A 1 386 ? -3.6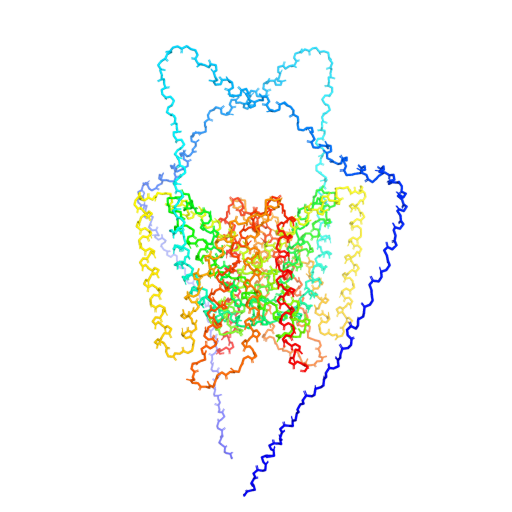78 -1.424 -20.859 1 96.56 386 VAL A O 1
ATOM 2933 N N . ILE A 1 387 ? -1.488 -1.948 -20.953 1 97 387 ILE A N 1
ATOM 2934 C CA . ILE A 1 387 ? -1.715 -2.939 -22 1 97 387 ILE A CA 1
ATOM 2935 C C . ILE A 1 387 ? -2.609 -4.055 -21.469 1 97 387 ILE A C 1
ATOM 2937 O O . ILE A 1 387 ? -3.543 -4.488 -22.156 1 97 387 ILE A O 1
ATOM 2941 N N . CYS A 1 388 ? -2.357 -4.547 -20.266 1 97.5 388 CYS A N 1
ATOM 2942 C CA . CYS A 1 388 ? -3.162 -5.617 -19.688 1 97.5 388 CYS A CA 1
ATOM 2943 C C . CYS A 1 388 ? -4.586 -5.145 -19.422 1 97.5 388 CYS A C 1
ATOM 2945 O O . CYS A 1 388 ? -5.547 -5.859 -19.719 1 97.5 388 CYS A O 1
ATOM 2947 N N . GLN A 1 389 ? -4.727 -3.914 -18.875 1 95.06 389 GLN A N 1
ATOM 2948 C CA . GLN A 1 389 ? -6.047 -3.406 -18.531 1 95.06 389 GLN A CA 1
ATOM 2949 C C . GLN A 1 389 ? -6.863 -3.102 -19.781 1 95.06 389 GLN A C 1
ATOM 2951 O O . GLN A 1 389 ? -8.078 -3.311 -19.812 1 95.06 389 GLN A O 1
ATOM 2956 N N . VAL A 1 390 ? -6.258 -2.57 -20.797 1 95.19 390 VAL A N 1
ATOM 2957 C CA . VAL A 1 390 ? -6.969 -2.246 -22.031 1 95.19 390 VAL A CA 1
ATOM 2958 C C . VAL A 1 390 ? -7.445 -3.529 -22.703 1 95.19 390 VAL A C 1
ATOM 2960 O O . VAL A 1 390 ? -8.625 -3.662 -23.031 1 95.19 390 VAL A O 1
ATOM 2963 N N . LEU A 1 391 ? -6.562 -4.508 -22.891 1 96.38 391 LEU A N 1
ATOM 2964 C CA . LEU A 1 391 ? -6.91 -5.73 -23.594 1 96.38 391 LEU A CA 1
ATOM 2965 C C . LEU A 1 391 ? -7.883 -6.578 -22.781 1 96.38 391 LEU A C 1
ATOM 2967 O O . LEU A 1 391 ? -8.867 -7.09 -23.328 1 96.38 391 LEU A O 1
ATOM 2971 N N . CYS A 1 392 ? -7.582 -6.754 -21.5 1 96 392 CYS A N 1
ATOM 2972 C CA . CYS A 1 392 ? -8.508 -7.496 -20.641 1 96 392 CYS A CA 1
ATOM 2973 C C . CYS A 1 392 ? -9.828 -6.75 -20.5 1 96 392 CYS A C 1
ATOM 2975 O O . CYS A 1 392 ? -10.891 -7.371 -20.422 1 96 392 CYS A O 1
ATOM 2977 N N . GLY A 1 393 ? -9.75 -5.402 -20.422 1 91.81 393 GLY A N 1
ATOM 2978 C CA . GLY A 1 393 ? -10.945 -4.586 -20.359 1 91.81 393 GLY A CA 1
ATOM 2979 C C . GLY A 1 393 ? -11.852 -4.742 -21.562 1 91.81 393 GLY A C 1
ATOM 2980 O O . GLY A 1 393 ? -13.078 -4.734 -21.422 1 91.81 393 GLY A O 1
ATOM 2981 N N . ILE A 1 394 ? -11.297 -4.863 -22.688 1 92.38 394 ILE A N 1
ATOM 2982 C CA . ILE A 1 394 ? -12.062 -5.082 -23.906 1 92.38 394 ILE A CA 1
ATOM 2983 C C . ILE A 1 394 ? -12.789 -6.426 -23.828 1 92.38 394 ILE A C 1
ATOM 2985 O O . ILE A 1 394 ? -13.984 -6.512 -24.109 1 92.38 394 ILE A O 1
ATOM 2989 N N . ILE A 1 395 ? -12.086 -7.434 -23.391 1 92.88 395 ILE A N 1
ATOM 2990 C CA . ILE A 1 395 ? -12.664 -8.766 -23.281 1 92.88 395 ILE A CA 1
ATOM 2991 C C . ILE A 1 395 ? -13.797 -8.758 -22.25 1 92.88 395 ILE A C 1
ATOM 2993 O O . ILE A 1 395 ? -14.914 -9.195 -22.547 1 92.88 395 ILE A O 1
ATOM 2997 N N . ASN A 1 396 ? -13.539 -8.227 -21.109 1 90.25 396 ASN A N 1
ATOM 2998 C CA . ASN A 1 396 ? -14.523 -8.195 -20.031 1 90.25 396 ASN A CA 1
ATOM 2999 C C . ASN A 1 396 ? -15.664 -7.23 -20.344 1 90.25 396 ASN A C 1
ATOM 3001 O O . ASN A 1 396 ? -16.812 -7.473 -19.969 1 90.25 396 ASN A O 1
ATOM 3005 N N . GLY A 1 397 ? -15.312 -6.133 -20.922 1 84.88 397 GLY A N 1
ATOM 3006 C CA . GLY A 1 397 ? -16.312 -5.148 -21.297 1 84.88 397 GLY A CA 1
ATOM 3007 C C . GLY A 1 397 ? -17.312 -5.672 -22.312 1 84.88 397 GLY A C 1
ATOM 3008 O O . GLY A 1 397 ? -18.516 -5.434 -22.172 1 84.88 397 GLY A O 1
ATOM 3009 N N . ILE A 1 398 ? -16.859 -6.375 -23.281 1 81.31 398 ILE A N 1
ATOM 3010 C CA . ILE A 1 398 ? -17.719 -6.973 -24.297 1 81.31 398 ILE A CA 1
ATOM 3011 C C . ILE A 1 398 ? -18.672 -7.973 -23.625 1 81.31 398 ILE A C 1
ATOM 3013 O O . ILE A 1 398 ? -19.859 -8.016 -23.953 1 81.31 398 ILE A O 1
ATOM 3017 N N . ASN A 1 399 ? -18.172 -8.695 -22.719 1 79.25 399 ASN A N 1
ATOM 3018 C CA . ASN A 1 399 ? -18.984 -9.672 -22.016 1 79.25 399 ASN A CA 1
ATOM 3019 C C . ASN A 1 399 ? -20.047 -9 -21.141 1 79.25 399 ASN A C 1
ATOM 3021 O O . ASN A 1 399 ? -21.188 -9.461 -21.094 1 79.25 399 ASN A O 1
ATOM 3025 N N . TYR A 1 400 ? -19.641 -7.969 -20.422 1 75.19 400 TYR A N 1
ATOM 3026 C CA . TYR A 1 400 ? -20.562 -7.25 -19.547 1 75.19 400 TYR A CA 1
ATOM 3027 C C . TYR A 1 400 ? -21.656 -6.578 -20.344 1 75.19 400 TYR A C 1
ATOM 3029 O O . TYR A 1 400 ? -22.828 -6.602 -19.938 1 75.19 400 TYR A O 1
ATOM 3037 N N . ASN A 1 401 ? -21.328 -5.941 -21.391 1 69.31 401 ASN A N 1
ATOM 3038 C CA . ASN A 1 401 ? -22.297 -5.215 -22.203 1 69.31 401 ASN A CA 1
ATOM 3039 C C . ASN A 1 401 ? -23.172 -6.164 -23.031 1 69.31 401 ASN A C 1
ATOM 3041 O O . ASN A 1 401 ? -24.25 -5.793 -23.484 1 69.31 401 ASN A O 1
ATOM 3045 N N . TYR A 1 402 ? -22.594 -7.32 -23.25 1 62.22 402 TYR A N 1
ATOM 3046 C CA . TYR A 1 402 ? -23.422 -8.281 -23.984 1 62.22 402 TYR A CA 1
ATOM 3047 C C . TYR A 1 402 ? -24.672 -8.633 -23.203 1 62.22 402 TYR A C 1
ATOM 3049 O O . TYR A 1 402 ? -25.734 -8.875 -23.781 1 62.22 402 TYR A O 1
ATOM 3057 N N . ASP A 1 403 ? -24.5 -8.672 -21.875 1 52.84 403 ASP A N 1
ATOM 3058 C CA . ASP A 1 403 ? -25.688 -8.984 -21.094 1 52.84 403 ASP A CA 1
ATOM 3059 C C . ASP A 1 403 ? -26.641 -7.801 -21.062 1 52.84 403 ASP A C 1
ATOM 3061 O O . ASP A 1 403 ? -27.828 -7.965 -20.75 1 52.84 403 ASP A O 1
ATOM 3065 N N . THR A 1 404 ? -26.141 -6.582 -21.188 1 45.47 404 THR A N 1
ATOM 3066 C CA . THR A 1 404 ? -27.031 -5.43 -21.172 1 45.47 404 THR A CA 1
ATOM 3067 C C . THR A 1 404 ? -27.734 -5.281 -22.516 1 45.47 404 THR A C 1
ATOM 3069 O O . THR A 1 404 ? -28.703 -4.531 -22.641 1 45.47 404 THR A O 1
ATOM 3072 N N . TYR A 1 405 ? -27.172 -5.914 -23.625 1 35.97 405 TYR A N 1
ATOM 3073 C CA . TYR A 1 405 ? -27.953 -5.91 -24.859 1 35.97 405 TYR A CA 1
ATOM 3074 C C . TYR A 1 405 ? -28.828 -7.152 -24.953 1 35.97 405 TYR A C 1
ATOM 3076 O O . TYR A 1 405 ? -28.406 -8.25 -24.594 1 35.97 405 TYR A O 1
ATOM 3084 N N . MET B 1 1 ? -55.781 -4.984 37.281 1 16.77 1 MET B N 1
ATOM 3085 C CA . MET B 1 1 ? -56.062 -4.484 38.625 1 16.77 1 MET B CA 1
ATOM 3086 C C . MET B 1 1 ? -54.781 -4.16 39.375 1 16.77 1 MET B C 1
ATOM 3088 O O . MET B 1 1 ? -54.625 -3.062 39.906 1 16.77 1 MET B O 1
ATOM 3092 N N . ALA B 1 2 ? -54.25 -5.082 40.188 1 15.23 2 ALA B N 1
ATOM 3093 C CA . ALA B 1 2 ? -54 -4.879 41.594 1 15.23 2 ALA B CA 1
ATOM 3094 C C . ALA B 1 2 ? -52.688 -4.156 41.844 1 15.23 2 ALA B C 1
ATOM 3096 O O . ALA B 1 2 ? -52.625 -3.154 42.562 1 15.23 2 ALA B O 1
ATOM 3097 N N . HIS B 1 3 ? -51.562 -4.973 42.219 1 17.45 3 HIS B N 1
ATOM 3098 C CA . HIS B 1 3 ? -50.969 -4.918 43.562 1 17.45 3 HIS B CA 1
ATOM 3099 C C . HIS B 1 3 ? -49.906 -3.812 43.625 1 17.45 3 HIS B C 1
ATOM 3101 O O . HIS B 1 3 ? -49.281 -3.455 42.625 1 17.45 3 HIS B O 1
ATOM 3107 N N . GLU B 1 4 ? -49.625 -3.348 44.688 1 16.53 4 GLU B N 1
ATOM 3108 C CA . GLU B 1 4 ? -49.344 -2.254 45.625 1 16.53 4 GLU B CA 1
ATOM 3109 C C . GLU B 1 4 ? -47.875 -1.901 45.625 1 16.53 4 GLU B C 1
ATOM 3111 O O . GLU B 1 4 ? -47.5 -0.733 45.469 1 16.53 4 GLU B O 1
ATOM 3116 N N . ASN B 1 5 ? -46.969 -2.775 46.312 1 17.75 5 ASN B N 1
ATOM 3117 C CA . ASN B 1 5 ? -46.406 -2.229 47.531 1 17.75 5 ASN B CA 1
ATOM 3118 C C . ASN B 1 5 ? -45.125 -1.448 47.25 1 17.75 5 ASN B C 1
ATOM 3120 O O . ASN B 1 5 ? -44.25 -1.909 46.531 1 17.75 5 ASN B O 1
ATOM 3124 N N . VAL B 1 6 ? -44.875 -0.208 47.688 1 18.52 6 VAL B N 1
ATOM 3125 C CA . VAL B 1 6 ? -44.281 1.127 47.656 1 18.52 6 VAL B CA 1
ATOM 3126 C C . VAL B 1 6 ? -42.875 1.084 48.219 1 18.52 6 VAL B C 1
ATOM 3128 O O . VAL B 1 6 ? -41.938 1.641 47.625 1 18.52 6 VAL B O 1
ATOM 3131 N N . THR B 1 7 ? -42.562 0.413 49.406 1 16.42 7 THR B N 1
ATOM 3132 C CA . THR B 1 7 ? -42.094 1.406 50.406 1 16.42 7 THR B CA 1
ATOM 3133 C C . THR B 1 7 ? -40.594 1.477 50.438 1 16.42 7 THR B C 1
ATOM 3135 O O . THR B 1 7 ? -39.938 0.543 50.906 1 16.42 7 THR B O 1
ATOM 3138 N N . PHE B 1 8 ? -39.781 1.746 49.438 1 18.58 8 PHE B N 1
ATOM 3139 C CA . PHE B 1 8 ? -38.344 1.465 49.469 1 18.58 8 PHE B CA 1
ATOM 3140 C C . PHE B 1 8 ? -37.656 2.275 50.562 1 18.58 8 PHE B C 1
ATOM 3142 O O . PHE B 1 8 ? -37.656 3.508 50.531 1 18.58 8 PHE B O 1
ATOM 3149 N N . GLU B 1 9 ? -37.469 1.527 51.594 1 16.09 9 GLU B N 1
ATOM 3150 C CA . GLU B 1 9 ? -37.125 2.105 52.906 1 16.09 9 GLU B CA 1
ATOM 3151 C C . GLU B 1 9 ? -35.812 2.916 52.812 1 16.09 9 GLU B C 1
ATOM 3153 O O . GLU B 1 9 ? -35.031 2.736 51.875 1 16.09 9 GLU B O 1
ATOM 3158 N N . PRO B 1 10 ? -35.125 2.99 54 1 16.5 10 PRO B N 1
ATOM 3159 C CA . PRO B 1 10 ? -34.688 4.121 54.812 1 16.5 10 PRO B CA 1
ATOM 3160 C C . PRO B 1 10 ? -33.219 4.488 54.594 1 16.5 10 PRO B C 1
ATOM 3162 O O . PRO B 1 10 ? -32.438 3.65 54.156 1 16.5 10 PRO B O 1
ATOM 3165 N N . GLU B 1 11 ? -32.719 5.637 54.781 1 16.38 11 GLU B N 1
ATOM 3166 C CA . GLU B 1 11 ? -31.812 6.762 54.594 1 16.38 11 GLU B CA 1
ATOM 3167 C C . GLU B 1 11 ? -30.547 6.578 55.438 1 16.38 11 GLU B C 1
ATOM 3169 O O . GLU B 1 11 ? -29.719 7.488 55.531 1 16.38 11 GLU B O 1
ATOM 3174 N N . THR B 1 12 ? -30.203 5.262 55.906 1 16.36 12 THR B N 1
ATOM 3175 C CA . THR B 1 12 ? -29.609 5.543 57.219 1 16.36 12 THR B CA 1
ATOM 3176 C C . THR B 1 12 ? -28.328 6.34 57.062 1 16.36 12 THR B C 1
ATOM 3178 O O . THR B 1 12 ? -27.688 6.309 56 1 16.36 12 THR B O 1
ATOM 3181 N N . GLY B 1 13 ? -27.547 6.566 58.219 1 16.11 13 GLY B N 1
ATOM 3182 C CA . GLY B 1 13 ? -26.891 7.609 59 1 16.11 13 GLY B CA 1
ATOM 3183 C C . GLY B 1 13 ? -25.422 7.77 58.656 1 16.11 13 GLY B C 1
ATOM 3184 O O . GLY B 1 13 ? -24.688 6.781 58.562 1 16.11 13 GLY B O 1
ATOM 3185 N N . VAL B 1 14 ? -24.922 8.891 58 1 16.36 14 VAL B N 1
ATOM 3186 C CA . VAL B 1 14 ? -23.812 9.602 57.375 1 16.36 14 VAL B CA 1
ATOM 3187 C C . VAL B 1 14 ? -22.594 9.602 58.281 1 16.36 14 VAL B C 1
ATOM 3189 O O . VAL B 1 14 ? -21.5 9.234 57.875 1 16.36 14 VAL B O 1
ATOM 3192 N N . VAL B 1 15 ? -22.516 10.391 59.406 1 15.93 15 VAL B N 1
ATOM 3193 C CA . VAL B 1 15 ? -21.656 11.57 59.312 1 15.93 15 VAL B CA 1
ATOM 3194 C C . VAL B 1 15 ? -20.328 11.305 60.031 1 15.93 15 VAL B C 1
ATOM 3196 O O . VAL B 1 15 ? -19.375 12.062 59.906 1 15.93 15 VAL B O 1
ATOM 3199 N N . MET B 1 16 ? -20.031 10.172 60.812 1 15.68 16 MET B N 1
ATOM 3200 C CA . MET B 1 16 ? -19.406 10.695 62.031 1 15.68 16 MET B CA 1
ATOM 3201 C C . MET B 1 16 ? -17.969 11.117 61.75 1 15.68 16 MET B C 1
ATOM 3203 O O . MET B 1 16 ? -17.203 10.359 61.156 1 15.68 16 MET B O 1
ATOM 3207 N N . THR B 1 17 ? -17.484 12.367 62.062 1 15.92 17 THR B N 1
ATOM 3208 C CA . THR B 1 17 ? -16.469 13.383 61.844 1 15.92 17 THR B CA 1
ATOM 3209 C C . THR B 1 17 ? -15.195 13.047 62.625 1 15.92 17 THR B C 1
ATOM 3211 O O . THR B 1 17 ? -14.195 13.758 62.531 1 15.92 17 THR B O 1
ATOM 3214 N N . SER B 1 18 ? -15.023 11.93 63.438 1 15.77 18 SER B N 1
ATOM 3215 C CA . SER B 1 18 ? -14.258 12.375 64.625 1 15.77 18 SER B CA 1
ATOM 3216 C C . SER B 1 18 ? -12.789 12.57 64.25 1 15.77 18 SER B C 1
ATOM 3218 O O . SER B 1 18 ? -12.133 11.648 63.75 1 15.77 18 SER B O 1
ATOM 3220 N N . PHE B 1 19 ? -12.164 13.773 64.188 1 16.12 19 PHE B N 1
ATOM 3221 C CA . PHE B 1 19 ? -10.914 14.383 63.75 1 16.12 19 PHE B CA 1
ATOM 3222 C C . PHE B 1 19 ? -9.766 13.992 64.625 1 16.12 19 PHE B C 1
ATOM 3224 O O . PHE B 1 19 ? -8.602 14.258 64.375 1 16.12 19 PHE B O 1
ATOM 3231 N N . THR B 1 20 ? -10.008 13.562 65.938 1 15.73 20 THR B N 1
ATOM 3232 C CA . THR B 1 20 ? -9.133 14.289 66.812 1 15.73 20 THR B CA 1
ATOM 3233 C C . THR B 1 20 ? -7.676 13.914 66.562 1 15.73 20 THR B C 1
ATOM 3235 O O . THR B 1 20 ? -6.828 14.789 66.375 1 15.73 20 THR B O 1
ATOM 3238 N N . THR B 1 21 ? -7.078 13.242 67.688 1 16.61 21 THR B N 1
ATOM 3239 C CA . THR B 1 21 ? -6.09 13.727 68.625 1 16.61 21 THR B CA 1
ATOM 3240 C C . THR B 1 21 ? -4.676 13.406 68.125 1 16.61 21 THR B C 1
ATOM 3242 O O . THR B 1 21 ? -4.484 12.57 67.25 1 16.61 21 THR B O 1
ATOM 3245 N N . VAL B 1 22 ? -3.801 12.969 69.125 1 16.7 22 VAL B N 1
ATOM 3246 C CA . VAL B 1 22 ? -2.643 13.477 69.812 1 16.7 22 VAL B CA 1
ATOM 3247 C C . VAL B 1 22 ? -1.368 12.836 69.312 1 16.7 22 VAL B C 1
ATOM 3249 O O . VAL B 1 22 ? -0.406 13.531 68.938 1 16.7 22 VAL B O 1
ATOM 3252 N N . HIS B 1 23 ? -1.088 11.562 69.688 1 17.55 23 HIS B N 1
ATOM 3253 C CA . HIS B 1 23 ? 0.09 11.266 70.5 1 17.55 23 HIS B CA 1
ATOM 3254 C C . HIS B 1 23 ? 1.335 11.133 69.625 1 17.55 23 HIS B C 1
ATOM 3256 O O . HIS B 1 23 ? 1.241 10.766 68.438 1 17.55 23 HIS B O 1
ATOM 3262 N N . GLN B 1 24 ? 2.541 11.445 70.25 1 19.06 24 GLN B N 1
ATOM 3263 C CA . GLN B 1 24 ? 3.938 11.859 70.125 1 19.06 24 GLN B CA 1
ATOM 3264 C C . GLN B 1 24 ? 4.828 10.695 69.688 1 19.06 24 GLN B C 1
ATOM 3266 O O . GLN B 1 24 ? 5.258 9.898 70.5 1 19.06 24 GLN B O 1
ATOM 3271 N N . ASN B 1 25 ? 4.445 9.867 68.75 1 16.83 25 ASN B N 1
ATOM 3272 C CA . ASN B 1 25 ? 5.125 8.602 68.5 1 16.83 25 ASN B CA 1
ATOM 3273 C C . ASN B 1 25 ? 6.598 8.805 68.188 1 16.83 25 ASN B C 1
ATOM 3275 O O . ASN B 1 25 ? 6.918 9.242 67.062 1 16.83 25 ASN B O 1
ATOM 3279 N N . MET B 1 26 ? 7.363 9.219 69.188 1 18.06 26 MET B N 1
ATOM 3280 C CA . MET B 1 26 ? 8.781 9.547 69.062 1 18.06 26 MET B CA 1
ATOM 3281 C C . MET B 1 26 ? 9.586 8.383 68.5 1 18.06 26 MET B C 1
ATOM 3283 O O . MET B 1 26 ? 10.75 8.539 68.125 1 18.06 26 MET B O 1
ATOM 3287 N N . THR B 1 27 ? 8.977 7.168 68.812 1 17.17 27 THR B N 1
ATOM 3288 C CA . THR B 1 27 ? 10.016 6.207 69.188 1 17.17 27 THR B CA 1
ATOM 3289 C C . THR B 1 27 ? 11.117 6.172 68.125 1 17.17 27 THR B C 1
ATOM 3291 O O . THR B 1 27 ? 10.93 6.641 67 1 17.17 27 THR B O 1
ATOM 3294 N N . SER B 1 28 ? 11.945 5.125 68.312 1 19.69 28 SER B N 1
ATOM 3295 C CA . SER B 1 28 ? 13.32 4.641 68.438 1 19.69 28 SER B CA 1
ATOM 3296 C C . SER B 1 28 ? 13.828 4.23 67.062 1 19.69 28 SER B C 1
ATOM 3298 O O . SER B 1 28 ? 13.258 3.35 66.375 1 19.69 28 SER B O 1
ATOM 3300 N N . PHE B 1 29 ? 14.266 5.172 66.188 1 19.42 29 PHE B N 1
ATOM 3301 C CA . PHE B 1 29 ? 14.711 4.973 64.812 1 19.42 29 PHE B CA 1
ATOM 3302 C C . PHE B 1 29 ? 15.859 3.973 64.75 1 19.42 29 PHE B C 1
ATOM 3304 O O . PHE B 1 29 ? 17.016 4.32 65.062 1 19.42 29 PHE B O 1
ATOM 3311 N N . ASN B 1 30 ? 15.602 2.811 65.438 1 18.73 30 ASN B N 1
ATOM 3312 C CA . ASN B 1 30 ? 16.734 1.889 65.562 1 18.73 30 ASN B CA 1
ATOM 3313 C C . ASN B 1 30 ? 17.328 1.564 64.188 1 18.73 30 ASN B C 1
ATOM 3315 O O . ASN B 1 30 ? 17.562 0.396 63.844 1 18.73 30 ASN B O 1
ATOM 3319 N N . ASN B 1 31 ? 16.953 2.219 63.094 1 18.95 31 ASN B N 1
ATOM 3320 C CA . ASN B 1 31 ? 17.375 1.484 61.906 1 18.95 31 ASN B CA 1
ATOM 3321 C C . ASN B 1 31 ? 18.875 1.179 61.938 1 18.95 31 ASN B C 1
ATOM 3323 O O . ASN B 1 31 ? 19.688 2.082 62.125 1 18.95 31 ASN B O 1
ATOM 3327 N N . GLY B 1 32 ? 19.141 0.001 62.406 1 19.92 32 GLY B N 1
ATOM 3328 C CA . GLY B 1 32 ? 20.359 -0.807 62.406 1 19.92 32 GLY B CA 1
ATOM 3329 C C . GLY B 1 32 ? 21.172 -0.687 61.156 1 19.92 32 GLY B C 1
ATOM 3330 O O . GLY B 1 32 ? 20.625 -0.777 60.031 1 19.92 32 GLY B O 1
ATOM 3331 N N . ASP B 1 33 ? 22.219 0.058 61.125 1 21.83 33 ASP B N 1
ATOM 3332 C CA . ASP B 1 33 ? 23.266 0.479 60.188 1 21.83 33 ASP B CA 1
ATOM 3333 C C . ASP B 1 33 ? 23.891 -0.724 59.5 1 21.83 33 ASP B C 1
ATOM 3335 O O . ASP B 1 33 ? 24.953 -0.602 58.875 1 21.83 33 ASP B O 1
ATOM 3339 N N . GLU B 1 34 ? 23.219 -1.958 59.562 1 22.22 34 GLU B N 1
ATOM 3340 C CA . GLU B 1 34 ? 24.172 -3.023 59.312 1 22.22 34 GLU B CA 1
ATOM 3341 C C . GLU B 1 34 ? 24.812 -2.869 57.906 1 22.22 34 GLU B C 1
ATOM 3343 O O . GLU B 1 34 ? 24.109 -2.729 56.906 1 22.22 34 GLU B O 1
ATOM 3348 N N . THR B 1 35 ? 26.094 -2.496 57.781 1 23.3 35 THR B N 1
ATOM 3349 C CA . THR B 1 35 ? 27.156 -2.227 56.812 1 23.3 35 THR B CA 1
ATOM 3350 C C . THR B 1 35 ? 27.359 -3.428 55.875 1 23.3 35 THR B C 1
ATOM 3352 O O . THR B 1 35 ? 28.328 -3.473 55.125 1 23.3 35 THR B O 1
ATOM 3355 N N . ASN B 1 36 ? 26.328 -4.277 55.562 1 22.17 36 ASN B N 1
ATOM 3356 C CA . ASN B 1 36 ? 26.75 -5.578 55.062 1 22.17 36 ASN B CA 1
ATOM 3357 C C . ASN B 1 36 ? 27.672 -5.43 53.844 1 22.17 36 ASN B C 1
ATOM 3359 O O . ASN B 1 36 ? 27.547 -4.473 53.094 1 22.17 36 ASN B O 1
ATOM 3363 N N . GLY B 1 37 ? 28.766 -6.246 53.781 1 23.84 37 GLY B N 1
ATOM 3364 C CA . GLY B 1 37 ? 30 -6.539 53.062 1 23.84 37 GLY B CA 1
ATOM 3365 C C . GLY B 1 37 ? 29.797 -6.816 51.594 1 23.84 37 GLY B C 1
ATOM 3366 O O . GLY B 1 37 ? 29.562 -7.957 51.188 1 23.84 37 GLY B O 1
ATOM 3367 N N . LYS B 1 38 ? 29.125 -5.969 50.875 1 23.66 38 LYS B N 1
ATOM 3368 C CA . LYS B 1 38 ? 28.844 -6.219 49.469 1 23.66 38 LYS B CA 1
ATOM 3369 C C . LYS B 1 38 ? 30.125 -6.496 48.688 1 23.66 38 LYS B C 1
ATOM 3371 O O . LYS B 1 38 ? 31.047 -5.672 48.688 1 23.66 38 LYS B O 1
ATOM 3376 N N . PRO B 1 39 ? 30.469 -7.742 48.5 1 22.91 39 PRO B N 1
ATOM 3377 C CA . PRO B 1 39 ? 31.797 -8.055 47.938 1 22.91 39 PRO B CA 1
ATOM 3378 C C . PRO B 1 39 ? 32.031 -7.383 46.594 1 22.91 39 PRO B C 1
ATOM 3380 O O . PRO B 1 39 ? 31.078 -7.043 45.875 1 22.91 39 PRO B O 1
ATOM 3383 N N . TYR B 1 40 ? 33.25 -6.77 46.188 1 21.02 40 TYR B N 1
ATOM 3384 C CA . TYR B 1 40 ? 33.938 -5.887 45.281 1 21.02 40 TYR B CA 1
ATOM 3385 C C . TYR B 1 40 ? 33.781 -6.391 43.844 1 21.02 40 TYR B C 1
ATOM 3387 O O . TYR B 1 40 ? 34.188 -5.707 42.906 1 21.02 40 TYR B O 1
ATOM 3395 N N . LYS B 1 41 ? 33.406 -7.605 43.594 1 23.16 41 LYS B N 1
ATOM 3396 C CA . LYS B 1 41 ? 33.844 -8.172 42.312 1 23.16 41 LYS B CA 1
ATOM 3397 C C . LYS B 1 41 ? 33.094 -7.523 41.156 1 23.16 41 LYS B C 1
ATOM 3399 O O . LYS B 1 41 ? 33.531 -7.609 40 1 23.16 41 LYS B O 1
ATOM 3404 N N . GLU B 1 42 ? 31.797 -7.141 41.406 1 22.25 42 GLU B N 1
ATOM 3405 C CA . GLU B 1 42 ? 31.016 -7.02 40.188 1 22.25 42 GLU B CA 1
ATOM 3406 C C . GLU B 1 42 ? 31.359 -5.734 39.438 1 22.25 42 GLU B C 1
ATOM 3408 O O . GLU B 1 42 ? 30.703 -5.383 38.438 1 22.25 42 GLU B O 1
ATOM 3413 N N . ARG B 1 43 ? 32.062 -4.766 40 1 25.25 43 ARG B N 1
ATOM 3414 C CA . ARG B 1 43 ? 32.344 -3.459 39.406 1 25.25 43 ARG B CA 1
ATOM 3415 C C . ARG B 1 43 ? 33.094 -3.6 38.094 1 25.25 43 ARG B C 1
ATOM 3417 O O . ARG B 1 43 ? 33.062 -2.676 37.25 1 25.25 43 ARG B O 1
ATOM 3424 N N . TYR B 1 44 ? 33.938 -4.637 37.906 1 24.34 44 TYR B N 1
ATOM 3425 C CA . TYR B 1 44 ? 35.031 -4.586 36.938 1 24.34 44 TYR B CA 1
ATOM 3426 C C . TYR B 1 44 ? 34.469 -4.68 35.5 1 24.34 44 TYR B C 1
ATOM 3428 O O . TYR B 1 44 ? 35.188 -4.363 34.531 1 24.34 44 TYR B O 1
ATOM 3436 N N . LEU B 1 45 ? 33.344 -5.371 35.344 1 23.03 45 LEU B N 1
ATOM 3437 C CA . LEU B 1 45 ? 33.156 -5.781 33.969 1 23.03 45 LEU B CA 1
ATOM 3438 C C . LEU B 1 45 ? 32.75 -4.594 33.094 1 23.03 45 LEU B C 1
ATOM 3440 O O . LEU B 1 45 ? 32.688 -4.707 31.859 1 23.03 45 LEU B O 1
ATOM 3444 N N . GLU B 1 46 ? 32.25 -3.482 33.688 1 24.41 46 GLU B N 1
ATOM 3445 C CA . GLU B 1 46 ? 31.828 -2.363 32.875 1 24.41 46 GLU B CA 1
ATOM 3446 C C . GLU B 1 46 ? 33 -1.814 32.062 1 24.41 46 GLU B C 1
ATOM 3448 O O . GLU B 1 46 ? 32.812 -1.318 30.938 1 24.41 46 GLU B O 1
ATOM 3453 N N . GLU B 1 47 ? 34.156 -1.67 32.656 1 26.7 47 GLU B N 1
ATOM 3454 C CA . GLU B 1 47 ? 35.281 -0.938 32.094 1 26.7 47 GLU B CA 1
ATOM 3455 C C . GLU B 1 47 ? 35.812 -1.624 30.844 1 26.7 47 GLU B C 1
ATOM 3457 O O . GLU B 1 47 ? 36.344 -0.968 29.953 1 26.7 47 GLU B O 1
ATOM 3462 N N . ALA B 1 48 ? 35.844 -2.973 30.797 1 25.23 48 ALA B N 1
ATOM 3463 C CA . ALA B 1 48 ? 36.625 -3.643 29.781 1 25.23 48 ALA B CA 1
ATOM 3464 C C . ALA B 1 48 ? 36.062 -3.418 28.391 1 25.23 48 ALA B C 1
ATOM 3466 O O . ALA B 1 48 ? 36.812 -3.352 27.406 1 25.23 48 ALA B O 1
ATOM 3467 N N . LEU B 1 49 ? 34.75 -3.434 28.266 1 25.31 49 LEU B N 1
ATOM 3468 C CA . LEU B 1 49 ? 34.312 -3.521 26.875 1 25.31 49 LEU B CA 1
ATOM 3469 C C . LEU B 1 49 ? 34.594 -2.211 26.141 1 25.31 49 LEU B C 1
ATOM 3471 O O . LEU B 1 49 ? 34.312 -2.102 24.938 1 25.31 49 LEU B O 1
ATOM 3475 N N . ALA B 1 50 ? 34.844 -1.08 26.828 1 25.25 50 ALA B N 1
ATOM 3476 C CA . ALA B 1 50 ? 35.219 0.187 26.203 1 25.25 50 ALA B CA 1
ATOM 3477 C C . ALA B 1 50 ? 36.469 0.041 25.359 1 25.25 50 ALA B C 1
ATOM 3479 O O . ALA B 1 50 ? 36.719 0.836 24.453 1 25.25 50 ALA B O 1
ATOM 3480 N N . TYR B 1 51 ? 37.438 -0.744 25.922 1 24.48 51 TYR B N 1
ATOM 3481 C CA . TYR B 1 51 ? 38.812 -0.61 25.484 1 24.48 51 TYR B CA 1
ATOM 3482 C C . TYR B 1 51 ? 38.969 -1.114 24.047 1 24.48 51 TYR B C 1
ATOM 3484 O O . TYR B 1 51 ? 39.844 -0.643 23.312 1 24.48 51 TYR B O 1
ATOM 3492 N N . GLU B 1 52 ? 38.406 -2.342 23.812 1 24.05 52 GLU B N 1
ATOM 3493 C CA . GLU B 1 52 ? 39.188 -3.061 22.797 1 24.05 52 GLU B CA 1
ATOM 3494 C C . GLU B 1 52 ? 39.031 -2.406 21.438 1 24.05 52 GLU B C 1
ATOM 3496 O O . GLU B 1 52 ? 39.812 -2.701 20.516 1 24.05 52 GLU B O 1
ATOM 3501 N N . ASN B 1 53 ? 37.844 -1.87 21.172 1 23.83 53 ASN B N 1
ATOM 3502 C CA . ASN B 1 53 ? 37.75 -1.682 19.719 1 23.83 53 ASN B CA 1
ATOM 3503 C C . ASN B 1 53 ? 38.656 -0.523 19.266 1 23.83 53 ASN B C 1
ATOM 3505 O O . ASN B 1 53 ? 38.406 0.045 18.188 1 23.83 53 ASN B O 1
ATOM 3509 N N . THR B 1 54 ? 39.375 0.044 20.234 1 25.31 54 THR B N 1
ATOM 3510 C CA . THR B 1 54 ? 40.188 1.221 19.891 1 25.31 54 THR B CA 1
ATOM 3511 C C . THR B 1 54 ? 41.156 0.912 18.75 1 25.31 54 THR B C 1
ATOM 3513 O O . THR B 1 54 ? 41.656 1.824 18.094 1 25.31 54 THR B O 1
ATOM 3516 N N . GLU B 1 55 ? 41.781 -0.266 18.859 1 23.39 55 GLU B N 1
ATOM 3517 C CA . GLU B 1 55 ? 43.188 -0.223 18.469 1 23.39 55 GLU B CA 1
ATOM 3518 C C . GLU B 1 55 ? 43.344 0.023 16.969 1 23.39 55 GLU B C 1
ATOM 3520 O O . GLU B 1 55 ? 44.219 0.775 16.547 1 23.39 55 GLU B O 1
ATOM 3525 N N . ALA B 1 56 ? 42.875 -0.941 16.109 1 24.73 56 ALA B N 1
ATOM 3526 C CA . ALA B 1 56 ? 43.719 -1.114 14.93 1 24.73 56 ALA B CA 1
ATOM 3527 C C . ALA B 1 56 ? 43.562 0.052 13.961 1 24.73 56 ALA B C 1
ATOM 3529 O O . ALA B 1 56 ? 42.688 0.032 13.094 1 24.73 56 ALA B O 1
ATOM 3530 N N . ILE B 1 57 ? 43.281 1.28 14.516 1 24.91 57 ILE B N 1
ATOM 3531 C CA . ILE B 1 57 ? 43.312 2.414 13.594 1 24.91 57 ILE B CA 1
ATOM 3532 C C . ILE B 1 57 ? 44.625 2.43 12.82 1 24.91 57 ILE B C 1
ATOM 3534 O O . ILE B 1 57 ? 45.688 2.572 13.414 1 24.91 57 ILE B O 1
ATOM 3538 N N . ASP B 1 58 ? 44.719 1.629 11.75 1 23.92 58 ASP B N 1
ATOM 3539 C CA . ASP B 1 58 ? 45.906 1.477 10.914 1 23.92 58 ASP B CA 1
ATOM 3540 C C . ASP B 1 58 ? 46.531 2.83 10.609 1 23.92 58 ASP B C 1
ATOM 3542 O O . ASP B 1 58 ? 45.812 3.812 10.359 1 23.92 58 ASP B O 1
ATOM 3546 N N . GLU B 1 59 ? 47.75 3.119 11.055 1 26.7 59 GLU B N 1
ATOM 3547 C CA . GLU B 1 59 ? 48.781 4.172 11.016 1 26.7 59 GLU B CA 1
ATOM 3548 C C . GLU B 1 59 ? 48.844 4.809 9.633 1 26.7 59 GLU B C 1
ATOM 3550 O O . GLU B 1 59 ? 49.219 5.977 9.5 1 26.7 59 GLU B O 1
ATOM 3555 N N . ASN B 1 60 ? 48.688 3.965 8.633 1 26.66 60 ASN B N 1
ATOM 3556 C CA . ASN B 1 60 ? 49.219 4.418 7.363 1 26.66 60 ASN B CA 1
ATOM 3557 C C . ASN B 1 60 ? 48.406 5.574 6.781 1 26.66 60 ASN B C 1
ATOM 3559 O O . ASN B 1 60 ? 48.938 6.367 5.996 1 26.66 60 ASN B O 1
ATOM 3563 N N . GLU B 1 61 ? 47.062 5.496 7.035 1 27.88 61 GLU B N 1
ATOM 3564 C CA . GLU B 1 61 ? 46.281 6.465 6.266 1 27.88 61 GLU B CA 1
ATOM 3565 C C . GLU B 1 61 ? 46.406 7.863 6.871 1 27.88 61 GLU B C 1
ATOM 3567 O O . GLU B 1 61 ? 45.906 8.836 6.293 1 27.88 61 GLU B O 1
ATOM 3572 N N . MET B 1 62 ? 46.875 7.938 8.172 1 27.88 62 MET B N 1
ATOM 3573 C CA . MET B 1 62 ? 47.094 9.25 8.758 1 27.88 62 MET B CA 1
ATOM 3574 C C . MET B 1 62 ? 48.188 10.016 7.988 1 27.88 62 MET B C 1
ATOM 3576 O O . MET B 1 62 ? 48.156 11.25 7.957 1 27.88 62 MET B O 1
ATOM 3580 N N . GLU B 1 63 ? 49.188 9.242 7.574 1 29 63 GLU B N 1
ATOM 3581 C CA . GLU B 1 63 ? 50.344 9.906 6.977 1 29 63 GLU B CA 1
ATOM 3582 C C . GLU B 1 63 ? 49.938 10.625 5.688 1 29 63 GLU B C 1
ATOM 3584 O O . GLU B 1 63 ? 50.562 11.641 5.336 1 29 63 GLU B O 1
ATOM 3589 N N . LEU B 1 64 ? 49.031 10.023 4.965 1 28.73 64 LEU B N 1
ATOM 3590 C CA . LEU B 1 64 ? 48.75 10.625 3.662 1 28.73 64 LEU B CA 1
ATOM 3591 C C . LEU B 1 64 ? 48.031 11.953 3.811 1 28.73 64 LEU B C 1
ATOM 3593 O O . LEU B 1 64 ? 48.188 12.859 2.998 1 28.73 64 LEU B O 1
ATOM 3597 N N . ALA B 1 65 ? 47.25 12.086 4.906 1 28.69 65 ALA B N 1
ATOM 3598 C CA . ALA B 1 65 ? 46.562 13.344 5.066 1 28.69 65 ALA B CA 1
ATOM 3599 C C . ALA B 1 65 ? 47.5 14.484 5.391 1 28.69 65 ALA B C 1
ATOM 3601 O O . ALA B 1 65 ? 47.312 15.617 4.945 1 28.69 65 ALA B O 1
ATOM 3602 N N . ASN B 1 66 ? 48.438 14.133 6.195 1 30.88 66 ASN B N 1
ATOM 3603 C CA . ASN B 1 66 ? 49.375 15.18 6.57 1 30.88 66 ASN B CA 1
ATOM 3604 C C . ASN B 1 66 ? 50.188 15.664 5.367 1 30.88 66 ASN B C 1
ATOM 3606 O O . ASN B 1 66 ? 50.75 16.766 5.379 1 30.88 66 ASN B O 1
ATOM 3610 N N . ARG B 1 67 ? 50.5 14.68 4.496 1 30.83 67 ARG B N 1
ATOM 3611 C CA . ARG B 1 67 ? 51.438 15.102 3.449 1 30.83 67 ARG B CA 1
ATOM 3612 C C . ARG B 1 67 ? 50.781 16.094 2.504 1 30.83 67 ARG B C 1
ATOM 3614 O O . ARG B 1 67 ? 51.469 16.859 1.816 1 30.83 67 ARG B O 1
ATOM 3621 N N . ARG B 1 68 ? 49.438 15.953 2.309 1 29.58 68 ARG B N 1
ATOM 3622 C CA . ARG B 1 68 ? 48.906 16.891 1.321 1 29.58 68 ARG B CA 1
ATOM 3623 C C . ARG B 1 68 ? 48.938 18.312 1.85 1 29.58 68 ARG B C 1
ATOM 3625 O O . ARG B 1 68 ? 48.906 19.281 1.072 1 29.58 68 ARG B O 1
ATOM 3632 N N . ASP B 1 69 ? 48.844 18.406 3.209 1 30.61 69 ASP B N 1
ATOM 3633 C CA . ASP B 1 69 ? 49 19.781 3.705 1 30.61 69 ASP B CA 1
ATOM 3634 C C . ASP B 1 69 ? 50.375 20.328 3.361 1 30.61 69 ASP B C 1
ATOM 3636 O O . ASP B 1 69 ? 50.5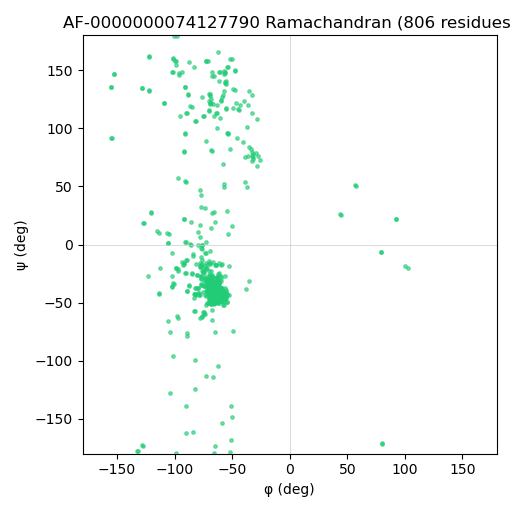31 21.531 3.139 1 30.61 69 ASP B O 1
ATOM 3640 N N . GLU B 1 70 ? 51.281 19.359 3.473 1 30.72 70 GLU B N 1
ATOM 3641 C CA . GLU B 1 70 ? 52.656 19.891 3.316 1 30.72 70 GLU B CA 1
ATOM 3642 C C . GLU B 1 70 ? 52.906 20.312 1.875 1 30.72 70 GLU B C 1
ATOM 3644 O O . GLU B 1 70 ? 53.719 21.188 1.623 1 30.72 70 GLU B O 1
ATOM 3649 N N . GLU B 1 71 ? 52.344 19.484 0.946 1 32.94 71 GLU B N 1
ATOM 3650 C CA . GLU B 1 71 ? 52.875 19.828 -0.37 1 32.94 71 GLU B CA 1
ATOM 3651 C C . GLU B 1 71 ? 52.469 21.25 -0.777 1 32.94 71 GLU B C 1
ATOM 3653 O O . GLU B 1 71 ? 53.062 21.828 -1.68 1 32.94 71 GLU B O 1
ATOM 3658 N N . VAL B 1 72 ? 51.281 21.672 -0.232 1 31.56 72 VAL B N 1
ATOM 3659 C CA . VAL B 1 72 ? 50.938 23.016 -0.663 1 31.56 72 VAL B CA 1
ATOM 3660 C C . VAL B 1 72 ? 51.906 24.031 -0.059 1 31.56 72 VAL B C 1
ATOM 3662 O O . VAL B 1 72 ? 51.938 25.188 -0.478 1 31.56 72 VAL B O 1
ATOM 3665 N N . SER B 1 73 ? 52.469 23.453 1.082 1 29.81 73 SER B N 1
ATOM 3666 C CA . SER B 1 73 ? 53.312 24.469 1.679 1 29.81 73 SER B CA 1
ATOM 3667 C C . SER B 1 73 ? 54.5 24.797 0.773 1 29.81 73 SER B C 1
ATOM 3669 O O . SER B 1 73 ? 55.25 25.75 1.02 1 29.81 73 SER B O 1
ATOM 3671 N N . ILE B 1 74 ? 54.875 23.688 0.067 1 29.81 74 ILE B N 1
ATOM 3672 C CA . ILE B 1 74 ? 56.25 23.906 -0.443 1 29.81 74 ILE B CA 1
ATOM 3673 C C . ILE B 1 74 ? 56.219 25.016 -1.483 1 29.81 74 ILE B C 1
ATOM 3675 O O . ILE B 1 74 ? 57.25 25.641 -1.759 1 29.81 74 ILE B O 1
ATOM 3679 N N . GLN B 1 75 ? 55.156 24.938 -2.35 1 30.53 75 GLN B N 1
ATOM 3680 C CA . GLN B 1 75 ? 55.531 25.75 -3.5 1 30.53 75 GLN B CA 1
ATOM 3681 C C . GLN B 1 75 ? 55.594 27.219 -3.129 1 30.53 75 GLN B C 1
ATOM 3683 O O . GLN B 1 75 ? 54.75 28.016 -3.533 1 30.53 75 GLN B O 1
ATOM 3688 N N . SER B 1 76 ? 55.594 27.438 -1.826 1 27.61 76 SER B N 1
ATOM 3689 C CA . SER B 1 76 ? 55.531 28.812 -1.338 1 27.61 76 SER B CA 1
ATOM 3690 C C . SER B 1 76 ? 56.719 29.625 -1.852 1 27.61 76 SER B C 1
ATOM 3692 O O . SER B 1 76 ? 56.812 30.828 -1.567 1 27.61 76 SER B O 1
ATOM 3694 N N . ARG B 1 77 ? 57.844 28.969 -2.104 1 24.77 77 ARG B N 1
ATOM 3695 C CA . ARG B 1 77 ? 58.969 29.859 -1.997 1 24.77 77 ARG B CA 1
ATOM 3696 C C . ARG B 1 77 ? 59 30.875 -3.137 1 24.77 77 ARG B C 1
ATOM 3698 O O . ARG B 1 77 ? 59.812 31.812 -3.139 1 24.77 77 ARG B O 1
ATOM 3705 N N . ASN B 1 78 ? 58.656 30.406 -4.328 1 28.95 78 ASN B N 1
ATOM 3706 C CA . ASN B 1 78 ? 59.281 31.359 -5.25 1 28.95 78 ASN B CA 1
ATOM 3707 C C . ASN B 1 78 ? 58.562 32.719 -5.207 1 28.95 78 ASN B C 1
ATOM 3709 O O . ASN B 1 78 ? 57.375 32.781 -4.805 1 28.95 78 ASN B O 1
ATOM 3713 N N . GLY B 1 79 ? 59.094 33.938 -5.582 1 28.34 79 GLY B N 1
ATOM 3714 C CA . GLY B 1 79 ? 59.031 35.344 -5.25 1 28.34 79 GLY B CA 1
ATOM 3715 C C . GLY B 1 79 ? 57.656 35.938 -5.461 1 28.34 79 GLY B C 1
ATOM 3716 O O . GLY B 1 79 ? 57.094 36.562 -4.559 1 28.34 79 GLY B O 1
ATOM 3717 N N . LYS B 1 80 ? 57.438 36.781 -6.629 1 31.5 80 LYS B N 1
ATOM 3718 C CA . LYS B 1 80 ? 56.75 38.062 -6.777 1 31.5 80 LYS B CA 1
ATOM 3719 C C . LYS B 1 80 ? 55.25 37.875 -6.812 1 31.5 80 LYS B C 1
ATOM 3721 O O . LYS B 1 80 ? 54.5 38.781 -6.391 1 31.5 80 LYS B O 1
ATOM 3726 N N . GLY B 1 81 ? 54.688 37.125 -7.883 1 30.69 81 GLY B N 1
ATOM 3727 C CA . GLY B 1 81 ? 53.375 37.469 -8.352 1 30.69 81 GLY B CA 1
ATOM 3728 C C . GLY B 1 81 ? 52.25 37.062 -7.391 1 30.69 81 GLY B C 1
ATOM 3729 O O . GLY B 1 81 ? 52.188 35.906 -6.988 1 30.69 81 GLY B O 1
ATOM 3730 N N . SER B 1 82 ? 51.875 37.938 -6.438 1 30.81 82 SER B N 1
ATOM 3731 C CA . SER B 1 82 ? 50.781 37.844 -5.473 1 30.81 82 SER B CA 1
ATOM 3732 C C . SER B 1 82 ? 49.531 37.219 -6.113 1 30.81 82 SER B C 1
ATOM 3734 O O . SER B 1 82 ? 48.875 37.875 -6.953 1 30.81 82 SER B O 1
ATOM 3736 N N . GLN B 1 83 ? 49.594 36.031 -6.738 1 30.44 83 GLN B N 1
ATOM 3737 C CA . GLN B 1 83 ? 48.312 35.5 -7.188 1 30.44 83 GLN B CA 1
ATOM 3738 C C . GLN B 1 83 ? 47.25 35.625 -6.098 1 30.44 83 GLN B C 1
ATOM 3740 O O . GLN B 1 83 ? 47.438 35.125 -4.988 1 30.44 83 GLN B O 1
ATOM 3745 N N . ASP B 1 84 ? 46.469 36.75 -6.07 1 32.09 84 ASP B N 1
ATOM 3746 C CA . ASP B 1 84 ? 45.219 36.906 -5.305 1 32.09 84 ASP B CA 1
ATOM 3747 C C . ASP B 1 84 ? 44.406 35.625 -5.273 1 32.09 84 ASP B C 1
ATOM 3749 O O . ASP B 1 84 ? 44.031 35.125 -6.32 1 32.09 84 ASP B O 1
ATOM 3753 N N . VAL B 1 85 ? 44.75 34.688 -4.531 1 34.19 85 VAL B N 1
ATOM 3754 C CA . VAL B 1 85 ? 43.844 33.594 -4.191 1 34.19 85 VAL B CA 1
ATOM 3755 C C . VAL B 1 85 ? 42.438 34.156 -3.969 1 34.19 85 VAL B C 1
ATOM 3757 O O . VAL B 1 85 ? 42.188 34.906 -3.012 1 34.19 85 VAL B O 1
ATOM 3760 N N . ALA B 1 86 ? 41.688 34.531 -5.066 1 34.59 86 ALA B N 1
ATOM 3761 C CA . ALA B 1 86 ? 40.281 34.781 -4.926 1 34.59 86 ALA B CA 1
ATOM 3762 C C . ALA B 1 86 ? 39.656 33.875 -3.875 1 34.59 86 ALA B C 1
ATOM 3764 O O . ALA B 1 86 ? 39.688 32.656 -4.004 1 34.59 86 ALA B O 1
ATOM 3765 N N . GLN B 1 87 ? 39.75 34.219 -2.635 1 32.75 87 GLN B N 1
ATOM 3766 C CA . GLN B 1 87 ? 38.906 33.625 -1.598 1 32.75 87 GLN B CA 1
ATOM 3767 C C . GLN B 1 87 ? 37.531 33.281 -2.139 1 32.75 87 GLN B C 1
ATOM 3769 O O . GLN B 1 87 ? 36.812 34.188 -2.57 1 32.75 87 GLN B O 1
ATOM 3774 N N . VAL B 1 88 ? 37.344 32.312 -2.848 1 37.25 88 VAL B N 1
ATOM 3775 C CA . VAL B 1 88 ? 35.969 31.844 -3.061 1 37.25 88 VAL B CA 1
ATOM 3776 C C . VAL B 1 88 ? 35.156 32.125 -1.812 1 37.25 88 VAL B C 1
ATOM 3778 O O . VAL B 1 88 ? 35.375 31.531 -0.755 1 37.25 88 VAL B O 1
ATOM 3781 N N . ARG B 1 89 ? 34.781 33.375 -1.525 1 32.59 89 ARG B N 1
ATOM 3782 C CA . ARG B 1 89 ? 33.812 33.656 -0.48 1 32.59 89 ARG B CA 1
ATOM 3783 C C . ARG B 1 89 ? 32.75 32.562 -0.418 1 32.59 89 ARG B C 1
ATOM 3785 O O . ARG B 1 89 ? 32.031 32.312 -1.401 1 32.59 89 ARG B O 1
ATOM 3792 N N . VAL B 1 90 ? 32.969 31.5 0.241 1 39.25 90 VAL B N 1
ATOM 3793 C CA . VAL B 1 90 ? 31.859 30.641 0.635 1 39.25 90 VAL B CA 1
ATOM 3794 C C . VAL B 1 90 ? 30.625 31.5 0.895 1 39.25 90 VAL B C 1
ATOM 3796 O O . VAL B 1 90 ? 30.625 32.344 1.784 1 39.25 90 VAL B O 1
ATOM 3799 N N . LYS B 1 91 ? 29.953 31.891 -0.11 1 43.47 91 LYS B N 1
ATOM 3800 C CA . LYS B 1 91 ? 28.719 32.656 0.066 1 43.47 91 LYS B CA 1
ATOM 3801 C C . LYS B 1 91 ? 28 32.219 1.348 1 43.47 91 LYS B C 1
ATOM 3803 O O . LYS B 1 91 ? 27.844 31.047 1.62 1 43.47 91 LYS B O 1
ATOM 3808 N N . ASP B 1 92 ? 27.828 32.969 2.414 1 43.31 92 ASP B N 1
ATOM 3809 C CA . ASP B 1 92 ? 27.078 32.812 3.658 1 43.31 92 ASP B CA 1
ATOM 3810 C C . ASP B 1 92 ? 25.719 32.156 3.4 1 43.31 92 ASP B C 1
ATOM 3812 O O . ASP B 1 92 ? 25.062 32.469 2.398 1 43.31 92 ASP B O 1
ATOM 3816 N N . PRO B 1 93 ? 25.375 31 4.047 1 53.75 93 PRO B N 1
ATOM 3817 C CA . PRO B 1 93 ? 24.016 30.484 3.924 1 53.75 93 PRO B CA 1
ATOM 3818 C C . PRO B 1 93 ? 22.953 31.562 4.133 1 53.75 93 PRO B C 1
ATOM 3820 O O . PRO B 1 93 ? 23.188 32.531 4.859 1 53.75 93 PRO B O 1
ATOM 3823 N N . PRO B 1 94 ? 22.125 31.75 3.158 1 57.69 94 PRO B N 1
ATOM 3824 C CA . PRO B 1 94 ? 21.094 32.781 3.316 1 57.69 94 PRO B CA 1
ATOM 3825 C C . PRO B 1 94 ? 20.578 32.875 4.746 1 57.69 94 PRO B C 1
ATOM 3827 O O . PRO B 1 94 ? 20.594 31.891 5.48 1 57.69 94 PRO B O 1
ATOM 3830 N N . PRO B 1 95 ? 20.5 34.062 5.297 1 58.53 95 PRO B N 1
ATOM 3831 C CA . PRO B 1 95 ? 20.031 34.25 6.672 1 58.53 95 PRO B CA 1
ATOM 3832 C C . PRO B 1 95 ? 18.734 33.531 6.973 1 58.53 95 PRO B C 1
ATOM 3834 O O . PRO B 1 95 ? 17.859 33.438 6.102 1 58.53 95 PRO B O 1
ATOM 3837 N N . THR B 1 96 ? 18.656 32.844 8.078 1 67.81 96 THR B N 1
ATOM 3838 C CA . THR B 1 96 ? 17.469 32.156 8.578 1 67.81 96 THR B CA 1
ATOM 3839 C C . THR B 1 96 ? 16.359 33.156 8.898 1 67.81 96 THR B C 1
ATOM 3841 O O . THR B 1 96 ? 16.594 34.125 9.617 1 67.81 96 THR B O 1
ATOM 3844 N N . PRO B 1 97 ? 15.258 33.156 8.172 1 72.75 97 PRO B N 1
ATOM 3845 C CA . PRO B 1 97 ? 14.148 34.062 8.445 1 72.75 97 PRO B CA 1
ATOM 3846 C C . PRO B 1 97 ? 13.758 34.094 9.922 1 72.75 97 PRO B C 1
ATOM 3848 O O . PRO B 1 97 ? 13.977 33.125 10.641 1 72.75 97 PRO B O 1
ATOM 3851 N N . PRO B 1 98 ? 13.25 35.281 10.352 1 82.94 98 PRO B N 1
ATOM 3852 C CA . PRO B 1 98 ? 12.75 35.344 11.727 1 82.94 98 PRO B CA 1
ATOM 3853 C C . PRO B 1 98 ? 11.664 34.312 12.023 1 82.94 98 PRO B C 1
ATOM 3855 O O . PRO B 1 98 ? 10.891 33.969 11.133 1 82.94 98 PRO B O 1
ATOM 3858 N N . GLN B 1 99 ? 11.609 33.906 13.172 1 88.44 99 GLN B N 1
ATOM 3859 C CA . GLN B 1 99 ? 10.742 32.812 13.609 1 88.44 99 GLN B CA 1
ATOM 3860 C C . GLN B 1 99 ? 9.273 33.125 13.359 1 88.44 99 GLN B C 1
ATOM 3862 O O . GLN B 1 99 ? 8.492 32.25 12.984 1 88.44 99 GLN B O 1
ATOM 3867 N N . TRP B 1 100 ? 8.953 34.375 13.555 1 90.62 100 TRP B N 1
ATOM 3868 C CA . TRP B 1 100 ? 7.547 34.75 13.398 1 90.62 100 TRP B CA 1
ATOM 3869 C C . TRP B 1 100 ? 7.102 34.562 11.953 1 90.62 100 TRP B C 1
ATOM 3871 O O . TRP B 1 100 ? 5.953 34.219 11.688 1 90.62 100 TRP B O 1
ATOM 3881 N N . GLN B 1 101 ? 7.961 34.812 11.016 1 92.31 101 GLN B N 1
ATOM 3882 C CA . GLN B 1 101 ? 7.629 34.625 9.609 1 92.31 101 GLN B CA 1
ATOM 3883 C C . GLN B 1 101 ? 7.422 33.156 9.281 1 92.31 101 GLN B C 1
ATOM 3885 O O . GLN B 1 101 ? 6.527 32.812 8.516 1 92.31 101 GLN B O 1
ATOM 3890 N N . LEU B 1 102 ? 8.227 32.375 9.922 1 93.56 102 LEU B N 1
ATOM 3891 C CA . LEU B 1 102 ? 8.102 30.938 9.727 1 93.56 102 LEU B CA 1
ATOM 3892 C C . LEU B 1 102 ? 6.746 30.438 10.203 1 93.56 102 LEU B C 1
ATOM 3894 O O . LEU B 1 102 ? 6.066 29.703 9.484 1 93.56 102 LEU B O 1
ATOM 3898 N N . TYR B 1 103 ? 6.32 30.875 11.328 1 96.38 103 TYR B N 1
ATOM 3899 C CA . TYR B 1 103 ? 5.074 30.406 11.914 1 96.38 103 TYR B CA 1
ATOM 3900 C C . TYR B 1 103 ? 3.871 30.953 11.156 1 96.38 103 TYR B C 1
ATOM 3902 O O . TYR B 1 103 ? 2.838 30.281 11.047 1 96.38 103 TYR B O 1
ATOM 3910 N N . MET B 1 104 ? 4.047 32.125 10.586 1 96.81 104 MET B N 1
ATOM 3911 C CA . MET B 1 104 ? 2.967 32.656 9.773 1 96.81 104 MET B CA 1
ATOM 3912 C C . MET B 1 104 ? 2.756 31.828 8.516 1 96.81 104 MET B C 1
ATOM 3914 O O . MET B 1 104 ? 1.618 31.562 8.133 1 96.81 104 MET B O 1
ATOM 3918 N N . HIS B 1 105 ? 3.836 31.484 7.902 1 97.88 105 HIS B N 1
ATOM 3919 C CA . HIS B 1 105 ? 3.736 30.625 6.727 1 97.88 105 HIS B CA 1
ATOM 3920 C C . HIS B 1 105 ? 3.16 29.266 7.086 1 97.88 105 HIS B C 1
ATOM 3922 O O . HIS B 1 105 ? 2.305 28.734 6.371 1 97.88 105 HIS B O 1
ATOM 3928 N N . ILE B 1 106 ? 3.566 28.719 8.195 1 98.19 106 ILE B N 1
ATOM 3929 C CA . ILE B 1 106 ? 3.086 27.406 8.648 1 98.19 106 ILE B CA 1
ATOM 3930 C C . ILE B 1 106 ? 1.588 27.484 8.93 1 98.19 106 ILE B C 1
ATOM 3932 O O . ILE B 1 106 ? 0.829 26.594 8.531 1 98.19 106 ILE B O 1
ATOM 3936 N N . ALA B 1 107 ? 1.195 28.547 9.523 1 98.5 107 ALA B N 1
ATOM 3937 C CA . ALA B 1 107 ? -0.206 28.719 9.891 1 98.5 107 ALA B CA 1
ATOM 3938 C C . ALA B 1 107 ? -1.097 28.781 8.656 1 98.5 107 ALA B C 1
ATOM 3940 O O . ALA B 1 107 ? -2.105 28.078 8.57 1 98.5 107 ALA B O 1
ATOM 3941 N N . PHE B 1 108 ? -0.719 29.609 7.723 1 98.38 108 PHE B N 1
ATOM 3942 C CA . PHE B 1 108 ? -1.534 29.766 6.527 1 98.38 108 PHE B CA 1
ATOM 3943 C C . PHE B 1 108 ? -1.608 28.469 5.738 1 98.38 108 PHE B C 1
ATOM 3945 O O . PHE B 1 108 ? -2.691 28.047 5.324 1 98.38 108 PHE B O 1
ATOM 3952 N N . PHE B 1 109 ? -0.523 27.859 5.555 1 98.69 109 PHE B N 1
ATOM 3953 C CA . PHE B 1 109 ? -0.492 26.656 4.727 1 98.69 109 PHE B CA 1
ATOM 3954 C C . PHE B 1 109 ? -1.09 25.469 5.473 1 98.69 109 PHE B C 1
ATOM 3956 O O . PHE B 1 109 ? -1.522 24.5 4.852 1 98.69 109 PHE B O 1
ATOM 3963 N N . ALA B 1 110 ? -1.104 25.531 6.785 1 98.81 110 ALA B N 1
ATOM 3964 C CA . ALA B 1 110 ? -1.822 24.516 7.551 1 98.81 110 ALA B CA 1
ATOM 3965 C C . ALA B 1 110 ? -3.32 24.578 7.266 1 98.81 110 ALA B C 1
ATOM 3967 O O . ALA B 1 110 ? -3.982 23.547 7.18 1 98.81 110 ALA B O 1
ATOM 3968 N N . MET B 1 111 ? -3.812 25.797 7.168 1 98.69 111 MET B N 1
ATOM 3969 C CA . MET B 1 111 ? -5.219 25.953 6.816 1 98.69 111 MET B CA 1
ATOM 3970 C C . MET B 1 111 ? -5.508 25.344 5.445 1 98.69 111 MET B C 1
ATOM 3972 O O . MET B 1 111 ? -6.516 24.656 5.27 1 98.69 111 MET B O 1
ATOM 3976 N N . CYS B 1 112 ? -4.621 25.531 4.531 1 98.62 112 CYS B N 1
ATOM 3977 C CA . CYS B 1 112 ? -4.766 24.984 3.189 1 98.62 112 CYS B CA 1
ATOM 3978 C C . CYS B 1 112 ? -4.691 23.453 3.217 1 98.62 112 CYS B C 1
ATOM 3980 O O . CYS B 1 112 ? -5.484 22.781 2.559 1 98.62 112 CYS B O 1
ATOM 3982 N N . GLY B 1 113 ? -3.746 22.953 3.961 1 98.69 113 GLY B N 1
ATOM 3983 C CA . GLY B 1 113 ? -3.617 21.5 4.082 1 98.69 113 GLY B CA 1
ATOM 3984 C C . GLY B 1 113 ? -4.836 20.844 4.699 1 98.69 113 GLY B C 1
ATOM 3985 O O . GLY B 1 113 ? -5.285 19.797 4.23 1 98.69 113 GLY B O 1
ATOM 3986 N N . CYS B 1 114 ? -5.34 21.484 5.695 1 98.56 114 CYS B N 1
ATOM 3987 C CA . CYS B 1 114 ? -6.539 20.984 6.359 1 98.56 114 CYS B CA 1
ATOM 3988 C C . CYS B 1 114 ? -7.715 20.938 5.391 1 98.56 114 CYS B C 1
ATOM 3990 O O . CYS B 1 114 ? -8.43 19.938 5.328 1 98.56 114 CYS B O 1
ATOM 3992 N N . LEU B 1 115 ? -7.855 21.969 4.645 1 97.69 115 LEU B N 1
ATOM 3993 C CA . LEU B 1 115 ? -8.945 22.047 3.678 1 97.69 115 LEU B CA 1
ATOM 3994 C C . LEU B 1 115 ? -8.781 20.984 2.596 1 97.69 115 LEU B C 1
ATOM 3996 O O . LEU B 1 115 ? -9.758 20.344 2.193 1 97.69 115 LEU B O 1
ATOM 4000 N N . CYS B 1 116 ? -7.582 20.844 2.119 1 97.88 116 CYS B N 1
ATOM 4001 C CA . CYS B 1 116 ? -7.316 19.844 1.099 1 97.88 116 CYS B CA 1
ATOM 4002 C C . CYS B 1 116 ? -7.582 18.438 1.632 1 97.88 116 CYS B C 1
ATOM 4004 O O . CYS B 1 116 ? -8.102 17.578 0.913 1 97.88 116 CYS B O 1
ATOM 4006 N N . ARG B 1 117 ? -7.215 18.203 2.848 1 97.69 117 ARG B N 1
ATOM 4007 C CA . ARG B 1 117 ? -7.465 16.891 3.451 1 97.69 117 ARG B CA 1
ATOM 4008 C C . ARG B 1 117 ? -8.961 16.609 3.533 1 97.69 117 ARG B C 1
ATOM 4010 O O . ARG B 1 117 ? -9.406 15.523 3.168 1 97.69 117 ARG B O 1
ATOM 4017 N N . ILE B 1 118 ? -9.727 17.594 4.016 1 96.81 118 ILE B N 1
ATOM 4018 C CA . ILE B 1 118 ? -11.172 17.438 4.129 1 96.81 118 ILE B CA 1
ATOM 4019 C C . ILE B 1 118 ? -11.773 17.203 2.748 1 96.81 118 ILE B C 1
ATOM 4021 O O . ILE B 1 118 ? -12.617 16.312 2.578 1 96.81 118 ILE B O 1
ATOM 4025 N N . GLY B 1 119 ? -11.297 17.969 1.8 1 95.88 119 GLY B N 1
ATOM 4026 C CA . GLY B 1 119 ? -11.773 17.781 0.436 1 95.88 119 GLY B CA 1
ATOM 4027 C C . GLY B 1 119 ? -11.438 16.422 -0.142 1 95.88 119 GLY B C 1
ATOM 4028 O O . GLY B 1 119 ? -12.281 15.781 -0.762 1 95.88 119 GLY B O 1
ATOM 4029 N N . THR B 1 120 ? -10.211 16 0.028 1 95.31 120 THR B N 1
ATOM 4030 C CA . THR B 1 120 ? -9.773 14.703 -0.473 1 95.31 120 THR B CA 1
ATOM 4031 C C . THR B 1 120 ? -10.578 13.578 0.172 1 95.31 120 THR B C 1
ATOM 4033 O O . THR B 1 120 ? -10.969 12.625 -0.503 1 95.31 120 THR B O 1
ATOM 4036 N N . ASP B 1 121 ? -10.789 13.68 1.414 1 93 121 ASP B N 1
ATOM 4037 C CA . ASP B 1 121 ? -11.539 12.656 2.129 1 93 121 ASP B CA 1
ATOM 4038 C C . ASP B 1 121 ? -12.984 12.594 1.634 1 93 121 ASP B C 1
ATOM 4040 O O . ASP B 1 121 ? -13.555 11.508 1.515 1 93 121 ASP B O 1
ATOM 4044 N N . LYS B 1 122 ? -13.562 13.742 1.372 1 91.25 122 LYS B N 1
ATOM 4045 C CA . LYS B 1 122 ? -14.938 13.773 0.882 1 91.25 122 LYS B CA 1
ATOM 4046 C C . LYS B 1 122 ? -15.031 13.188 -0.524 1 91.25 122 LYS B C 1
ATOM 4048 O O . LYS B 1 122 ? -15.93 12.398 -0.814 1 91.25 122 LYS B O 1
ATOM 4053 N N . ILE B 1 123 ? -14.102 13.562 -1.354 1 90.5 123 ILE B N 1
ATOM 4054 C CA . ILE B 1 123 ? -14.125 13.148 -2.752 1 90.5 123 ILE B CA 1
ATOM 4055 C C . ILE B 1 123 ? -13.836 11.648 -2.848 1 90.5 123 ILE B C 1
ATOM 4057 O O . ILE B 1 123 ? -14.625 10.891 -3.418 1 90.5 123 ILE B O 1
ATOM 4061 N N . PHE B 1 124 ? -12.82 11.203 -2.238 1 88.44 124 PHE B N 1
ATOM 4062 C CA . PHE B 1 124 ? -12.383 9.828 -2.402 1 88.44 124 PHE B CA 1
ATOM 4063 C C . PHE B 1 124 ? -13.148 8.898 -1.458 1 88.44 124 PHE B C 1
ATOM 4065 O O . PHE B 1 124 ? -13.195 7.691 -1.674 1 88.44 124 PHE B O 1
ATOM 4072 N N . GLY B 1 125 ? -13.609 9.461 -0.407 1 84.25 125 GLY B N 1
ATOM 4073 C CA . GLY B 1 125 ? -14.477 8.641 0.42 1 84.25 125 GLY B CA 1
ATOM 4074 C C . GLY B 1 125 ? -15.625 8.023 -0.354 1 84.25 125 GLY B C 1
ATOM 4075 O O . GLY B 1 125 ? -15.875 6.824 -0.254 1 84.25 125 GLY B O 1
ATOM 4076 N N . THR B 1 126 ? -16.219 8.836 -1.181 1 78.62 126 THR B N 1
ATOM 4077 C CA . THR B 1 126 ? -17.359 8.398 -1.973 1 78.62 126 THR B CA 1
ATOM 4078 C C . THR B 1 126 ? -16.906 7.66 -3.225 1 78.62 126 THR B C 1
ATOM 4080 O O . THR B 1 126 ? -17.422 6.586 -3.543 1 78.62 126 THR B O 1
ATOM 4083 N N . LEU B 1 127 ? -15.906 8.18 -3.852 1 76 127 LEU B N 1
ATOM 4084 C CA . LEU B 1 127 ? -15.508 7.672 -5.16 1 76 127 LEU B CA 1
ATOM 4085 C C . LEU B 1 127 ? -14.742 6.359 -5.023 1 76 127 LEU B C 1
ATOM 4087 O O . LEU B 1 127 ? -14.805 5.504 -5.91 1 76 127 LEU B O 1
ATOM 4091 N N . ALA B 1 128 ? -14.055 6.188 -3.914 1 71.56 128 ALA B N 1
ATOM 4092 C CA . ALA B 1 128 ? -13.273 4.965 -3.723 1 71.56 128 ALA B CA 1
ATOM 4093 C C . ALA B 1 128 ? -13.953 4.027 -2.732 1 71.56 128 ALA B C 1
ATOM 4095 O O . ALA B 1 128 ? -13.414 2.969 -2.398 1 71.56 128 ALA B O 1
ATOM 4096 N N . VAL B 1 129 ? -15.094 4.445 -2.258 1 72.88 129 VAL B N 1
ATOM 4097 C CA . VAL B 1 129 ? -15.922 3.637 -1.37 1 72.88 129 VAL B CA 1
ATOM 4098 C C . VAL B 1 129 ? -15.125 3.246 -0.129 1 72.88 129 VAL B C 1
ATOM 4100 O O . VAL B 1 129 ? -15.023 2.062 0.21 1 72.88 129 VAL B O 1
ATOM 4103 N N . ILE B 1 130 ? -14.5 4.207 0.502 1 74 130 ILE B N 1
ATOM 4104 C CA . ILE B 1 130 ? -13.641 3.918 1.645 1 74 130 ILE B CA 1
ATOM 4105 C C . ILE B 1 130 ? -14.156 4.652 2.881 1 74 130 ILE B C 1
ATOM 4107 O O . ILE B 1 130 ? -13.375 5.023 3.76 1 74 130 ILE B O 1
ATOM 4111 N N . GLU B 1 131 ? -15.359 4.914 2.963 1 73.12 131 GLU B N 1
ATOM 4112 C CA . GLU B 1 131 ? -15.945 5.676 4.062 1 73.12 131 GLU B CA 1
ATOM 4113 C C . GLU B 1 131 ? -16.078 4.812 5.316 1 73.12 131 GLU B C 1
ATOM 4115 O O . GLU B 1 131 ? -16.109 5.332 6.434 1 73.12 131 GLU B O 1
ATOM 4120 N N . ASN B 1 132 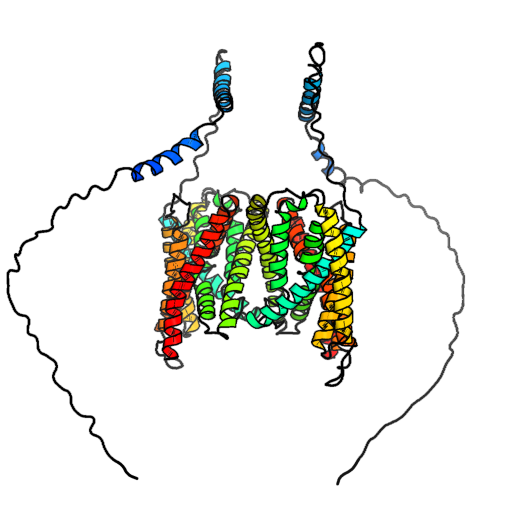? -16.031 3.549 5.055 1 66.44 132 ASN B N 1
ATOM 4121 C CA . ASN B 1 132 ? -16.25 2.637 6.172 1 66.44 132 ASN B CA 1
ATOM 4122 C C . ASN B 1 132 ? -14.938 2.27 6.863 1 66.44 132 ASN B C 1
ATOM 4124 O O . ASN B 1 132 ? -13.93 1.999 6.199 1 66.44 132 ASN B O 1
ATOM 4128 N N . SER B 1 133 ? -14.977 2.291 8.203 1 66 133 SER B N 1
ATOM 4129 C CA . SER B 1 133 ? -13.797 1.949 8.992 1 66 133 SER B CA 1
ATOM 4130 C C . SER B 1 133 ? -13.531 0.448 8.969 1 66 133 SER B C 1
ATOM 4132 O O . SER B 1 133 ? -12.438 -0 9.328 1 66 133 SER B O 1
ATOM 4134 N N . GLY B 1 134 ? -14.383 -0.216 8.438 1 72.56 134 GLY B N 1
ATOM 4135 C CA . GLY B 1 134 ? -14.227 -1.662 8.422 1 72.56 134 GLY B CA 1
ATOM 4136 C C . GLY B 1 134 ? -13.523 -2.176 7.188 1 72.56 134 GLY B C 1
ATOM 4137 O O . GLY B 1 134 ? -13.664 -3.344 6.82 1 72.56 134 GLY B O 1
ATOM 4138 N N . GLU B 1 135 ? -12.766 -1.289 6.555 1 81 135 GLU B N 1
ATOM 4139 C CA . GLU B 1 135 ? -12.023 -1.672 5.359 1 81 135 GLU B CA 1
ATOM 4140 C C . GLU B 1 135 ? -10.531 -1.426 5.535 1 81 135 GLU B C 1
ATOM 4142 O O . GLU B 1 135 ? -10.117 -0.663 6.414 1 81 135 GLU B O 1
ATOM 4147 N N . VAL B 1 136 ? -9.75 -2.037 4.73 1 84.31 136 VAL B N 1
ATOM 4148 C CA . VAL B 1 136 ? -8.297 -1.943 4.816 1 84.31 136 VAL B CA 1
ATOM 4149 C C . VAL B 1 136 ? -7.852 -0.519 4.492 1 84.31 136 VAL B C 1
ATOM 4151 O O . VAL B 1 136 ? -6.902 -0.007 5.09 1 84.31 136 VAL B O 1
ATOM 4154 N N . VAL B 1 137 ? -8.539 0.062 3.537 1 87.94 137 VAL B N 1
ATOM 4155 C CA . VAL B 1 137 ? -8.273 1.438 3.135 1 87.94 137 VAL B CA 1
ATOM 4156 C C . VAL B 1 137 ? -9.422 2.338 3.58 1 87.94 137 VAL B C 1
ATOM 4158 O O . VAL B 1 137 ? -10.578 2.094 3.234 1 87.94 137 VAL B O 1
ATOM 4161 N N . ASN B 1 138 ? -9.039 3.324 4.367 1 88.44 138 ASN B N 1
ATOM 4162 C CA . ASN B 1 138 ? -10.062 4.172 4.961 1 88.44 138 ASN B CA 1
ATOM 4163 C C . ASN B 1 138 ? -9.789 5.652 4.711 1 88.44 138 ASN B C 1
ATOM 4165 O O . ASN B 1 138 ? -8.93 5.996 3.896 1 88.44 138 ASN B O 1
ATOM 4169 N N . LEU B 1 139 ? -10.594 6.402 5.348 1 88.94 139 LEU B N 1
ATOM 4170 C CA . LEU B 1 139 ? -10.445 7.844 5.168 1 88.94 139 LEU B CA 1
ATOM 4171 C C . LEU B 1 139 ? -9.07 8.305 5.637 1 88.94 139 LEU B C 1
ATOM 4173 O O . LEU B 1 139 ? -8.469 7.691 6.52 1 88.94 139 LEU B O 1
ATOM 4177 N N . SER B 1 140 ? -8.508 9.336 5.035 1 91.69 140 SER B N 1
ATOM 4178 C CA . SER B 1 140 ? -7.207 9.953 5.27 1 91.69 140 SER B CA 1
ATOM 4179 C C . SER B 1 140 ? -6.09 9.156 4.609 1 91.69 140 SER B C 1
ATOM 4181 O O . SER B 1 140 ? -4.93 9.57 4.621 1 91.69 140 SER B O 1
ATOM 4183 N N . PHE B 1 141 ? -6.473 7.969 4.062 1 93.88 141 PHE B N 1
ATOM 4184 C CA . PHE B 1 141 ? -5.465 7.156 3.385 1 93.88 141 PHE B CA 1
ATOM 4185 C C . PHE B 1 141 ? -4.934 7.871 2.15 1 93.88 141 PHE B C 1
ATOM 4187 O O . PHE B 1 141 ? -3.719 8.016 1.982 1 93.88 141 PHE B O 1
ATOM 4194 N N . ILE B 1 142 ? -5.852 8.375 1.339 1 94.5 142 ILE B N 1
ATOM 4195 C CA . ILE B 1 142 ? -5.465 9.023 0.089 1 94.5 142 ILE B CA 1
ATOM 4196 C C . ILE B 1 142 ? -4.773 10.352 0.388 1 94.5 142 ILE B C 1
ATOM 4198 O O . ILE B 1 142 ? -3.797 10.711 -0.274 1 94.5 142 ILE B O 1
ATOM 4202 N N . SER B 1 143 ? -5.297 11.078 1.318 1 97.12 143 SER B N 1
ATOM 4203 C CA . SER B 1 143 ? -4.645 12.328 1.695 1 97.12 143 SER B CA 1
ATOM 4204 C C . SER B 1 143 ? -3.229 12.078 2.207 1 97.12 143 SER B C 1
ATOM 4206 O O . SER B 1 143 ? -2.312 12.852 1.918 1 97.12 143 SER B O 1
ATOM 4208 N N . ASN B 1 144 ? -3.021 11.016 2.973 1 97.81 144 ASN B N 1
ATOM 4209 C CA . ASN B 1 144 ? -1.694 10.648 3.453 1 97.81 144 ASN B CA 1
ATOM 4210 C C . ASN B 1 144 ? -0.763 10.281 2.303 1 97.81 144 ASN B C 1
ATOM 4212 O O . ASN B 1 144 ? 0.429 10.586 2.34 1 97.81 144 ASN B O 1
ATOM 4216 N N . MET B 1 145 ? -1.283 9.656 1.317 1 97.38 145 MET B N 1
ATOM 4217 C CA . MET B 1 145 ? -0.486 9.312 0.143 1 97.38 145 MET B CA 1
ATOM 4218 C C . MET B 1 145 ? -0.09 10.57 -0.629 1 97.38 145 MET B C 1
ATOM 4220 O O . MET B 1 145 ? 1.088 10.773 -0.929 1 97.38 145 MET B O 1
ATOM 4224 N N . VAL B 1 146 ? -1.06 11.391 -0.932 1 97.19 146 VAL B N 1
ATOM 4225 C CA . VAL B 1 146 ? -0.827 12.578 -1.752 1 97.19 146 VAL B CA 1
ATOM 4226 C C . VAL B 1 146 ? 0.078 13.547 -1.004 1 97.19 146 VAL B C 1
ATOM 4228 O O . VAL B 1 146 ? 0.994 14.133 -1.592 1 97.19 146 VAL B O 1
ATOM 4231 N N . GLY B 1 147 ? -0.213 13.75 0.249 1 98.31 147 GLY B N 1
ATOM 4232 C CA . GLY B 1 147 ? 0.639 14.617 1.046 1 98.31 147 GLY B CA 1
ATOM 4233 C C . GLY B 1 147 ? 2.078 14.141 1.114 1 98.31 147 GLY B C 1
ATOM 4234 O O . GLY B 1 147 ? 3.006 14.953 1.07 1 98.31 147 GLY B O 1
ATOM 4235 N N . SER B 1 148 ? 2.277 12.852 1.247 1 98.44 148 SER B N 1
ATOM 4236 C CA . SER B 1 148 ? 3.625 12.289 1.269 1 98.44 148 SER B CA 1
ATOM 4237 C C . SER B 1 148 ? 4.32 12.477 -0.077 1 98.44 148 SER B C 1
ATOM 4239 O O . SER B 1 148 ? 5.523 12.742 -0.13 1 98.44 148 SER B O 1
ATOM 4241 N N . PHE B 1 149 ? 3.576 12.336 -1.123 1 98.06 149 PHE B N 1
ATOM 4242 C CA . PHE B 1 149 ? 4.113 12.57 -2.459 1 98.06 149 PHE B CA 1
ATOM 4243 C C . PHE B 1 149 ? 4.59 14.016 -2.602 1 98.06 149 PHE B C 1
ATOM 4245 O O . PHE B 1 149 ? 5.691 14.258 -3.094 1 98.06 149 PHE B O 1
ATOM 4252 N N . VAL B 1 150 ? 3.766 14.914 -2.209 1 97.88 150 VAL B N 1
ATOM 4253 C CA . VAL B 1 150 ? 4.082 16.328 -2.346 1 97.88 150 VAL B CA 1
ATOM 4254 C C . VAL B 1 150 ? 5.301 16.672 -1.491 1 97.88 150 VAL B C 1
ATOM 4256 O O . VAL B 1 150 ? 6.184 17.422 -1.925 1 97.88 150 VAL B O 1
ATOM 4259 N N . LEU B 1 151 ? 5.363 16.156 -0.272 1 98.06 151 LEU B N 1
ATOM 4260 C CA . LEU B 1 151 ? 6.523 16.406 0.575 1 98.06 151 LEU B CA 1
ATOM 4261 C C . LEU B 1 151 ? 7.797 15.867 -0.075 1 98.06 151 LEU B C 1
ATOM 4263 O O . LEU B 1 151 ? 8.836 16.531 -0.057 1 98.06 151 LEU B O 1
ATOM 4267 N N . GLY B 1 152 ? 7.664 14.633 -0.609 1 97.62 152 GLY B N 1
ATOM 4268 C CA . GLY B 1 152 ? 8.812 14.094 -1.325 1 97.62 152 GLY B CA 1
ATOM 4269 C C . GLY B 1 152 ? 9.281 14.992 -2.455 1 97.62 152 GLY B C 1
ATOM 4270 O O . GLY B 1 152 ? 10.477 15.258 -2.588 1 97.62 152 GLY B O 1
ATOM 4271 N N . ALA B 1 153 ? 8.359 15.453 -3.217 1 96.31 153 ALA B N 1
ATOM 4272 C CA . ALA B 1 153 ? 8.68 16.328 -4.34 1 96.31 153 ALA B CA 1
ATOM 4273 C C . ALA B 1 153 ? 9.352 17.609 -3.859 1 96.31 153 ALA B C 1
ATOM 4275 O O . ALA B 1 153 ? 10.328 18.062 -4.457 1 96.31 153 ALA B O 1
ATOM 4276 N N . LEU B 1 154 ? 8.883 18.188 -2.793 1 95.44 154 LEU B N 1
ATOM 4277 C CA . LEU B 1 154 ? 9.445 19.422 -2.254 1 95.44 154 LEU B CA 1
ATOM 4278 C C . LEU B 1 154 ? 10.836 19.188 -1.672 1 95.44 154 LEU B C 1
ATOM 4280 O O . LEU B 1 154 ? 11.734 20.016 -1.843 1 95.44 154 LEU B O 1
ATOM 4284 N N . ASN B 1 155 ? 10.992 18.047 -0.958 1 94.94 155 ASN B N 1
ATOM 4285 C CA . ASN B 1 155 ? 12.281 17.719 -0.357 1 94.94 155 ASN B CA 1
ATOM 4286 C C . ASN B 1 155 ? 13.367 17.562 -1.417 1 94.94 155 ASN B C 1
ATOM 4288 O O . ASN B 1 155 ? 14.539 17.859 -1.166 1 94.94 155 ASN B O 1
ATOM 4292 N N . ALA B 1 156 ? 12.961 17.109 -2.562 1 93.81 156 ALA B N 1
ATOM 4293 C CA . ALA B 1 156 ? 13.938 16.859 -3.623 1 93.81 156 ALA B CA 1
ATOM 4294 C C . ALA B 1 156 ? 14.094 18.094 -4.508 1 93.81 156 ALA B C 1
ATOM 4296 O O . ALA B 1 156 ? 15.039 18.188 -5.301 1 93.81 156 ALA B O 1
ATOM 4297 N N . SER B 1 157 ? 13.164 18.953 -4.402 1 90.12 157 SER B N 1
ATOM 4298 C CA . SER B 1 157 ? 13.242 20.188 -5.191 1 90.12 157 SER B CA 1
ATOM 4299 C C . SER B 1 157 ? 14.312 21.125 -4.652 1 90.12 157 SER B C 1
ATOM 4301 O O . SER B 1 157 ? 14.688 21.047 -3.482 1 90.12 157 SER B O 1
ATOM 4303 N N . PRO B 1 158 ? 14.797 22.031 -5.477 1 87.94 158 PRO B N 1
ATOM 4304 C CA . PRO B 1 158 ? 15.828 22.953 -5.023 1 87.94 158 PRO B CA 1
ATOM 4305 C C . PRO B 1 158 ? 15.273 24.062 -4.133 1 87.94 158 PRO B C 1
ATOM 4307 O O . PRO B 1 158 ? 16.031 24.906 -3.629 1 87.94 158 PRO B O 1
ATOM 4310 N N . MET B 1 159 ? 14.086 24.094 -3.891 1 84.38 159 MET B N 1
ATOM 4311 C CA . MET B 1 159 ? 13.453 25.172 -3.146 1 84.38 159 MET B CA 1
ATOM 4312 C C . MET B 1 159 ? 14.055 25.297 -1.75 1 84.38 159 MET B C 1
ATOM 4314 O O . MET B 1 159 ? 14.18 26.406 -1.22 1 84.38 159 MET B O 1
ATOM 4318 N N . GLY B 1 160 ? 14.344 24.234 -1.191 1 83.62 160 GLY B N 1
ATOM 4319 C CA . GLY B 1 160 ? 14.898 24.234 0.151 1 83.62 160 GLY B CA 1
ATOM 4320 C C . GLY B 1 160 ? 16.219 24.969 0.246 1 83.62 160 GLY B C 1
ATOM 4321 O O . GLY B 1 160 ? 16.625 25.391 1.332 1 83.62 160 GLY B O 1
ATOM 4322 N N . SER B 1 161 ? 16.797 25.188 -0.851 1 82.94 161 SER B N 1
ATOM 4323 C CA . SER B 1 161 ? 18.094 25.844 -0.877 1 82.94 161 SER B CA 1
ATOM 4324 C C . SER B 1 161 ? 17.969 27.281 -1.381 1 82.94 161 SER B C 1
ATOM 4326 O O . SER B 1 161 ? 18.984 27.938 -1.628 1 82.94 161 SER B O 1
ATOM 4328 N N . THR B 1 162 ? 16.812 27.734 -1.509 1 83.88 162 THR B N 1
ATOM 4329 C CA . THR B 1 162 ? 16.609 29.094 -1.977 1 83.88 162 THR B CA 1
ATOM 4330 C C . THR B 1 162 ? 16.359 30.047 -0.803 1 83.88 162 THR B C 1
ATOM 4332 O O . THR B 1 162 ? 16.344 29.609 0.353 1 83.88 162 THR B O 1
ATOM 4335 N N . ARG B 1 163 ? 16.141 31.359 -1.182 1 80.12 163 ARG B N 1
ATOM 4336 C CA . ARG B 1 163 ? 15.914 32.375 -0.149 1 80.12 163 ARG B CA 1
ATOM 4337 C C . ARG B 1 163 ? 14.484 32.281 0.389 1 80.12 163 ARG B C 1
ATOM 4339 O O . ARG B 1 163 ? 14.125 33 1.322 1 80.12 163 ARG B O 1
ATOM 4346 N N . LEU B 1 164 ? 13.773 31.406 -0.202 1 89.12 164 LEU B N 1
ATOM 4347 C CA . LEU B 1 164 ? 12.375 31.266 0.202 1 89.12 164 LEU B CA 1
ATOM 4348 C C . LEU B 1 164 ? 12.242 30.234 1.318 1 89.12 164 LEU B C 1
ATOM 4350 O O . LEU B 1 164 ? 11.391 29.344 1.242 1 89.12 164 LEU B O 1
ATOM 4354 N N . GLY B 1 165 ? 12.953 30.406 2.344 1 89 165 GLY B N 1
ATOM 4355 C CA . GLY B 1 165 ? 12.984 29.453 3.445 1 89 165 GLY B CA 1
ATOM 4356 C C . GLY B 1 165 ? 11.664 29.359 4.188 1 89 165 GLY B C 1
ATOM 4357 O O . GLY B 1 165 ? 11.203 28.266 4.508 1 89 165 GLY B O 1
ATOM 4358 N N . ALA B 1 166 ? 11.07 30.516 4.418 1 92.62 166 ALA B N 1
ATOM 4359 C CA . ALA B 1 166 ? 9.797 30.547 5.133 1 92.62 166 ALA B CA 1
ATOM 4360 C C . ALA B 1 166 ? 8.695 29.859 4.32 1 92.62 166 ALA B C 1
ATOM 4362 O O . ALA B 1 166 ? 7.883 29.109 4.863 1 92.62 166 ALA B O 1
ATOM 4363 N N . MET B 1 167 ? 8.711 30.109 3.061 1 93.38 167 MET B N 1
ATOM 4364 C CA . MET B 1 167 ? 7.738 29.484 2.162 1 93.38 167 MET B CA 1
ATOM 4365 C C . MET B 1 167 ? 7.938 27.969 2.102 1 93.38 167 MET B C 1
ATOM 4367 O O . MET B 1 167 ? 6.965 27.219 2.1 1 93.38 167 MET B O 1
ATOM 4371 N N . TYR B 1 168 ? 9.164 27.609 2.068 1 93.81 168 TYR B N 1
ATOM 4372 C CA . TYR B 1 168 ? 9.492 26.188 2.039 1 93.81 168 TYR B CA 1
ATOM 4373 C C . TYR B 1 168 ? 8.992 25.484 3.297 1 93.81 168 TYR B C 1
ATOM 4375 O O . TYR B 1 168 ? 8.391 24.406 3.221 1 93.81 168 TYR B O 1
ATOM 4383 N N . LYS B 1 169 ? 9.156 26.094 4.383 1 94.5 169 LYS B N 1
ATOM 4384 C CA . LYS B 1 169 ? 8.688 25.531 5.641 1 94.5 169 LYS B CA 1
ATOM 4385 C C . LYS B 1 169 ? 7.16 25.531 5.711 1 94.5 169 LYS B C 1
ATOM 4387 O O . LYS B 1 169 ? 6.555 24.609 6.27 1 94.5 169 LYS B O 1
ATOM 4392 N N . GLY B 1 170 ? 6.621 26.578 5.215 1 97.38 170 GLY B N 1
ATOM 4393 C CA . GLY B 1 170 ? 5.168 26.625 5.133 1 97.38 170 GLY B CA 1
ATOM 4394 C C . GLY B 1 170 ? 4.578 25.516 4.285 1 97.38 170 GLY B C 1
ATOM 4395 O O . GLY B 1 170 ? 3.568 24.922 4.66 1 97.38 170 GLY B O 1
ATOM 4396 N N . LEU B 1 171 ? 5.242 25.203 3.246 1 97.12 171 LEU B N 1
ATOM 4397 C CA . LEU B 1 171 ? 4.738 24.188 2.326 1 97.12 171 LEU B CA 1
ATOM 4398 C C . LEU B 1 171 ? 5.008 22.781 2.859 1 97.12 171 LEU B C 1
ATOM 4400 O O . LEU B 1 171 ? 4.164 21.891 2.734 1 97.12 171 LEU B O 1
ATOM 4404 N N . THR B 1 172 ? 6.125 22.562 3.484 1 96.88 172 THR B N 1
ATOM 4405 C CA . THR B 1 172 ? 6.496 21.234 3.965 1 96.88 172 THR B CA 1
ATOM 4406 C C . THR B 1 172 ? 5.852 20.953 5.316 1 96.88 172 THR B C 1
ATOM 4408 O O . THR B 1 172 ? 4.969 20.094 5.422 1 96.88 172 THR B O 1
ATOM 4411 N N . THR B 1 173 ? 6.105 21.797 6.27 1 96.25 173 THR B N 1
ATOM 4412 C CA . THR B 1 173 ? 5.609 21.594 7.629 1 96.25 173 THR B CA 1
ATOM 4413 C C . THR B 1 173 ? 4.148 22.016 7.738 1 96.25 173 THR B C 1
ATOM 4415 O O . THR B 1 173 ? 3.348 21.344 8.391 1 96.25 173 THR B O 1
ATOM 4418 N N . GLY B 1 174 ? 3.828 23.078 7.137 1 98.25 174 GLY B N 1
ATOM 4419 C CA . GLY B 1 174 ? 2.473 23.609 7.223 1 98.25 174 GLY B CA 1
ATOM 4420 C C . GLY B 1 174 ? 1.487 22.844 6.352 1 98.25 174 GLY B C 1
ATOM 4421 O O . GLY B 1 174 ? 0.571 22.203 6.859 1 98.25 174 GLY B O 1
ATOM 4422 N N . PHE B 1 175 ? 1.693 22.844 5.066 1 98.56 175 PHE B N 1
ATOM 4423 C CA . PHE B 1 175 ? 0.748 22.281 4.113 1 98.56 175 PHE B CA 1
ATOM 4424 C C . PHE B 1 175 ? 0.794 20.75 4.156 1 98.56 175 PHE B C 1
ATOM 4426 O O . PHE B 1 175 ? -0.21 20.109 4.453 1 98.56 175 PHE B O 1
ATOM 4433 N N . CYS B 1 176 ? 1.977 20.172 3.879 1 98.44 176 CYS B N 1
ATOM 4434 C CA . CYS B 1 176 ? 2.082 18.719 3.809 1 98.44 176 CYS B CA 1
ATOM 4435 C C . CYS B 1 176 ? 1.769 18.094 5.156 1 98.44 176 CYS B C 1
ATOM 4437 O O . CYS B 1 176 ? 1.069 17.078 5.227 1 98.44 176 CYS B O 1
ATOM 4439 N N . GLY B 1 177 ? 2.238 18.703 6.211 1 98.12 177 GLY B N 1
ATOM 4440 C CA . GLY B 1 177 ? 1.979 18.188 7.547 1 98.12 177 GLY B CA 1
ATOM 4441 C C . GLY B 1 177 ? 0.507 18.188 7.914 1 98.12 177 GLY B C 1
ATOM 4442 O O . GLY B 1 177 ? 0.054 17.359 8.711 1 98.12 177 GLY B O 1
ATOM 4443 N N . SER B 1 178 ? -0.194 19.094 7.32 1 98.69 178 SER B N 1
ATOM 4444 C CA . SER B 1 178 ? -1.607 19.234 7.664 1 98.69 178 SER B CA 1
ATOM 4445 C C . SER B 1 178 ? -2.49 18.531 6.637 1 98.69 178 SER B C 1
ATOM 4447 O O . SER B 1 178 ? -3.664 18.266 6.902 1 98.69 178 SER B O 1
ATOM 4449 N N . TYR B 1 179 ? -1.902 18.328 5.516 1 98.56 179 TYR B N 1
ATOM 4450 C CA . TYR B 1 179 ? -2.598 17.531 4.508 1 98.56 179 TYR B CA 1
ATOM 4451 C C . TYR B 1 179 ? -2.633 16.062 4.902 1 98.56 179 TYR B C 1
ATOM 4453 O O . TYR B 1 179 ? -3.562 15.336 4.539 1 98.56 179 TYR B O 1
ATOM 4461 N N . THR B 1 180 ? -1.604 15.664 5.609 1 98.5 180 THR B N 1
ATOM 4462 C CA . THR B 1 180 ? -1.552 14.305 6.141 1 98.5 180 THR B CA 1
ATOM 4463 C C . THR B 1 180 ? -1.914 14.289 7.625 1 98.5 180 THR B C 1
ATOM 4465 O O . THR B 1 180 ? -1.883 15.328 8.289 1 98.5 180 THR B O 1
ATOM 4468 N N . THR B 1 181 ? -2.277 13.203 8.102 1 98.44 181 THR B N 1
ATOM 4469 C CA . THR B 1 181 ? -2.609 13.109 9.516 1 98.44 181 THR B CA 1
ATOM 4470 C C . THR B 1 181 ? -2.424 11.688 10.023 1 98.44 181 THR B C 1
ATOM 4472 O O . THR B 1 181 ? -2.795 10.727 9.344 1 98.44 181 THR B O 1
ATOM 4475 N N . TRP B 1 182 ? -1.847 11.555 11.133 1 98.25 182 TRP B N 1
ATOM 4476 C CA . TRP B 1 182 ? -1.647 10.281 11.812 1 98.25 182 TRP B CA 1
ATOM 4477 C C . TRP B 1 182 ? -2.828 9.961 12.727 1 98.25 182 TRP B C 1
ATOM 4479 O O . TRP B 1 182 ? -3.262 8.812 12.805 1 98.25 182 TRP B O 1
ATOM 4489 N N . SER B 1 183 ? -3.336 10.922 13.391 1 97.56 183 SER B N 1
ATOM 4490 C CA . SER B 1 183 ? -4.324 10.711 14.445 1 97.56 183 SER B CA 1
ATOM 4491 C C . SER B 1 183 ? -5.605 10.102 13.883 1 97.56 183 SER B C 1
ATOM 4493 O O . SER B 1 183 ? -6.133 9.141 14.445 1 97.56 183 SER B O 1
ATOM 4495 N N . LYS B 1 184 ? -6.066 10.641 12.766 1 95.25 184 LYS B N 1
ATOM 4496 C CA . LYS B 1 184 ? -7.309 10.133 12.195 1 95.25 184 LYS B CA 1
ATOM 4497 C C . LYS B 1 184 ? -7.129 8.711 11.672 1 95.25 184 LYS B C 1
ATOM 4499 O O . LYS B 1 184 ? -7.996 7.855 11.859 1 95.25 184 LYS B O 1
ATOM 4504 N N . TRP B 1 185 ? -6.066 8.492 11.023 1 94.69 185 TRP B N 1
ATOM 4505 C CA . TRP B 1 185 ? -5.781 7.164 10.5 1 94.69 185 TRP B CA 1
ATOM 4506 C C . TRP B 1 185 ? -5.617 6.156 11.633 1 94.69 185 TRP B C 1
ATOM 4508 O O . TRP B 1 185 ? -6.199 5.07 11.594 1 94.69 185 TRP B O 1
ATOM 4518 N N . ASN B 1 186 ? -4.879 6.555 12.633 1 95.81 186 ASN B N 1
ATOM 4519 C CA . ASN B 1 186 ? -4.664 5.723 13.812 1 95.81 186 ASN B CA 1
ATOM 4520 C C . ASN B 1 186 ? -5.98 5.41 14.523 1 95.81 186 ASN B C 1
ATOM 4522 O O . ASN B 1 186 ? -6.184 4.293 15 1 95.81 186 ASN B O 1
ATOM 4526 N N . GLN B 1 187 ? -6.781 6.379 14.617 1 93.44 187 GLN B N 1
ATOM 4527 C CA . GLN B 1 187 ? -8.047 6.207 15.32 1 93.44 187 GLN B CA 1
ATOM 4528 C C . GLN B 1 187 ? -8.914 5.152 14.633 1 93.44 187 GLN B C 1
ATOM 4530 O O . GLN B 1 187 ? -9.523 4.312 15.305 1 93.44 187 GLN B O 1
ATOM 4535 N N . GLN B 1 188 ? -8.992 5.223 13.367 1 90.5 188 GLN B N 1
ATOM 4536 C CA . GLN B 1 188 ? -9.805 4.266 12.625 1 90.5 188 GLN B CA 1
ATOM 4537 C C . GLN B 1 188 ? -9.281 2.844 12.797 1 90.5 188 GLN B C 1
ATOM 4539 O O . GLN B 1 188 ? -10.062 1.904 12.961 1 90.5 188 GLN B O 1
ATOM 4544 N N . LEU B 1 189 ? -8.023 2.732 12.773 1 91.56 189 LEU B N 1
ATOM 4545 C CA . LEU B 1 189 ? -7.438 1.406 12.922 1 91.56 189 LEU B CA 1
ATOM 4546 C C . LEU B 1 189 ? -7.57 0.911 14.359 1 91.56 189 LEU B C 1
ATOM 4548 O O . LEU B 1 189 ? -7.703 -0.292 14.594 1 91.56 189 LEU B O 1
ATOM 4552 N N . SER B 1 190 ? -7.527 1.835 15.273 1 91.38 190 SER B N 1
ATOM 4553 C CA . SER B 1 190 ? -7.727 1.465 16.672 1 91.38 190 SER B CA 1
ATOM 4554 C C . SER B 1 190 ? -9.148 0.971 16.922 1 91.38 190 SER B C 1
ATOM 4556 O O . SER B 1 190 ? -9.359 0.011 17.656 1 91.38 190 SER B O 1
ATOM 4558 N N . LEU B 1 191 ? -10.094 1.639 16.297 1 87.56 191 LEU B N 1
ATOM 4559 C CA . LEU B 1 191 ? -11.484 1.223 16.422 1 87.56 191 LEU B CA 1
ATOM 4560 C C . LEU B 1 191 ? -11.703 -0.153 15.812 1 87.56 191 LEU B C 1
ATOM 4562 O O . LEU B 1 191 ? -12.453 -0.969 16.344 1 87.56 191 LEU B O 1
ATOM 4566 N N . ALA B 1 192 ? -11.094 -0.351 14.711 1 84 192 ALA B N 1
ATOM 4567 C CA . ALA B 1 192 ? -11.164 -1.673 14.086 1 84 192 ALA B CA 1
ATOM 4568 C C . ALA B 1 192 ? -10.523 -2.732 14.984 1 84 192 ALA B C 1
ATOM 4570 O O . ALA B 1 192 ? -11.047 -3.842 15.109 1 84 192 ALA B O 1
ATOM 4571 N N . LEU B 1 193 ? -9.469 -2.43 15.57 1 85.38 193 LEU B N 1
ATOM 4572 C CA . LEU B 1 193 ? -8.711 -3.367 16.391 1 85.38 193 LEU B CA 1
ATOM 4573 C C . LEU B 1 193 ? -9.523 -3.801 17.609 1 85.38 193 LEU B C 1
ATOM 4575 O O . LEU B 1 193 ? -9.461 -4.961 18.031 1 85.38 193 LEU B O 1
ATOM 4579 N N . VAL B 1 194 ? -10.305 -2.895 18.141 1 84.44 194 VAL B N 1
ATOM 4580 C CA . VAL B 1 194 ? -11.047 -3.203 19.344 1 84.44 194 VAL B CA 1
ATOM 4581 C C . VAL B 1 194 ? -12.367 -3.883 18.984 1 84.44 194 VAL B C 1
ATOM 4583 O O . VAL B 1 194 ? -13.086 -4.371 19.859 1 84.44 194 VAL B O 1
ATOM 4586 N N . GLY B 1 195 ? -12.68 -4.105 17.656 1 75.69 195 GLY B N 1
ATOM 4587 C CA . GLY B 1 195 ? -13.805 -4.926 17.219 1 75.69 195 GLY B CA 1
ATOM 4588 C C . GLY B 1 195 ? -15.07 -4.129 16.984 1 75.69 195 GLY B C 1
ATOM 4589 O O . GLY B 1 195 ? -16.172 -4.668 17.078 1 75.69 195 GLY B O 1
ATOM 4590 N N . GLU B 1 196 ? -15.016 -2.922 16.766 1 66.81 196 GLU B N 1
ATOM 4591 C CA . GLU B 1 196 ? -16.219 -2.117 16.562 1 66.81 196 GLU B CA 1
ATOM 4592 C C . GLU B 1 196 ? -16.797 -2.328 15.164 1 66.81 196 GLU B C 1
ATOM 4594 O O . GLU B 1 196 ? -17.984 -2.105 14.93 1 66.81 196 GLU B O 1
ATOM 4599 N N . THR B 1 197 ? -16.109 -2.854 14.258 1 63.28 197 THR B N 1
ATOM 4600 C CA . THR B 1 197 ? -16.562 -2.814 12.875 1 63.28 197 THR B CA 1
ATOM 4601 C C . THR B 1 197 ? -16.906 -4.215 12.375 1 63.28 197 THR B C 1
ATOM 4603 O O . THR B 1 197 ? -17.844 -4.395 11.602 1 63.28 197 THR B O 1
ATOM 4606 N N . ASN B 1 198 ? -16.078 -5.238 12.695 1 66.06 198 ASN B N 1
ATOM 4607 C CA . ASN B 1 198 ? -16.234 -6.633 12.297 1 66.06 198 ASN B CA 1
ATOM 4608 C C . ASN B 1 198 ? -16.062 -7.578 13.477 1 66.06 198 ASN B C 1
ATOM 4610 O O . ASN B 1 198 ? -16.047 -7.141 14.633 1 66.06 198 ASN B O 1
ATOM 4614 N N . THR B 1 199 ? -16.172 -8.883 13.055 1 72.44 199 THR B N 1
ATOM 4615 C CA . THR B 1 199 ? -15.797 -9.789 14.133 1 72.44 199 THR B CA 1
ATOM 4616 C C . THR B 1 199 ? -14.406 -9.445 14.672 1 72.44 199 THR B C 1
ATOM 4618 O O . THR B 1 199 ? -13.602 -8.828 13.977 1 72.44 199 THR B O 1
ATOM 4621 N N . VAL B 1 200 ? -14.258 -9.773 15.867 1 70.38 200 VAL B N 1
ATOM 4622 C CA . VAL B 1 200 ? -13.031 -9.383 16.547 1 70.38 200 VAL B CA 1
ATOM 4623 C C . VAL B 1 200 ? -11.812 -9.883 15.766 1 70.38 200 VAL B C 1
ATOM 4625 O O . VAL B 1 200 ? -10.867 -9.125 15.531 1 70.38 200 VAL B O 1
ATOM 4628 N N . SER B 1 201 ? -11.898 -11.062 15.367 1 71.31 201 SER B N 1
ATOM 4629 C CA . SER B 1 201 ? -10.758 -11.633 14.656 1 71.31 201 SER B CA 1
ATOM 4630 C C . SER B 1 201 ? -10.547 -10.945 13.312 1 71.31 201 SER B C 1
ATOM 4632 O O . SER B 1 201 ? -9.406 -10.648 12.93 1 71.31 201 SER B O 1
ATOM 4634 N N . GLN B 1 202 ? -11.602 -10.688 12.641 1 76.5 202 GLN B N 1
ATOM 4635 C CA . GLN B 1 202 ? -11.516 -10.031 11.336 1 76.5 202 GLN B CA 1
ATOM 4636 C C . GLN B 1 202 ? -10.969 -8.609 11.477 1 76.5 202 GLN B C 1
ATOM 4638 O O . GLN B 1 202 ? -10.109 -8.195 10.695 1 76.5 202 GLN B O 1
ATOM 4643 N N . SER B 1 203 ? -11.422 -8.055 12.516 1 77.5 203 SER B N 1
ATOM 4644 C CA . SER B 1 203 ? -11.031 -6.668 12.742 1 77.5 203 SER B CA 1
ATOM 4645 C C . SER B 1 203 ? -9.547 -6.555 13.078 1 77.5 203 SER B C 1
ATOM 4647 O O . SER B 1 203 ? -8.875 -5.621 12.641 1 77.5 203 SER B O 1
ATOM 4649 N N . GLN B 1 204 ? -9.07 -7.488 13.828 1 81.69 204 GLN B N 1
ATOM 4650 C CA . GLN B 1 204 ? -7.668 -7.453 14.227 1 81.69 204 GLN B CA 1
ATOM 4651 C C . GLN B 1 204 ? -6.75 -7.684 13.023 1 81.69 204 GLN B C 1
ATOM 4653 O O . GLN B 1 204 ? -5.773 -6.953 12.836 1 81.69 204 GLN B O 1
ATOM 4658 N N . VAL B 1 205 ? -7.066 -8.641 12.258 1 85.06 205 VAL B N 1
ATOM 4659 C CA . VAL B 1 205 ? -6.246 -8.945 11.086 1 85.06 205 VAL B CA 1
ATOM 4660 C C . VAL B 1 205 ? -6.316 -7.789 10.086 1 85.06 205 VAL B C 1
ATOM 4662 O O . VAL B 1 205 ? -5.301 -7.398 9.516 1 85.06 205 VAL B O 1
ATOM 4665 N N . LEU B 1 206 ? -7.473 -7.293 9.961 1 84.12 206 LEU B N 1
ATOM 4666 C CA . LEU B 1 206 ? -7.676 -6.164 9.062 1 84.12 206 LEU B CA 1
ATOM 4667 C C . LEU B 1 206 ? -6.82 -4.973 9.484 1 84.12 206 LEU B C 1
ATOM 4669 O O . LEU B 1 206 ? -6.211 -4.312 8.641 1 84.12 206 LEU B O 1
ATOM 4673 N N . SER B 1 207 ? -6.844 -4.73 10.758 1 86.12 207 SER B N 1
ATOM 4674 C CA . SER B 1 207 ? -6.07 -3.605 11.273 1 86.12 207 SER B CA 1
ATOM 4675 C C . SER B 1 207 ? -4.582 -3.795 11.016 1 86.12 207 SER B C 1
ATOM 4677 O O . SER B 1 207 ? -3.896 -2.865 10.586 1 86.12 207 SER B O 1
ATOM 4679 N N . ILE B 1 208 ? -4.113 -4.977 11.172 1 88.19 208 ILE B N 1
ATOM 4680 C CA . ILE B 1 208 ? -2.695 -5.27 10.984 1 88.19 208 ILE B CA 1
ATOM 4681 C C . ILE B 1 208 ? -2.332 -5.125 9.508 1 88.19 208 ILE B C 1
ATOM 4683 O O . ILE B 1 208 ? -1.319 -4.512 9.164 1 88.19 208 ILE B O 1
ATOM 4687 N N . VAL B 1 209 ? -3.156 -5.617 8.695 1 89.88 209 VAL B N 1
ATOM 4688 C CA . VAL B 1 209 ? -2.93 -5.547 7.254 1 89.88 209 VAL B CA 1
ATOM 4689 C C . VAL B 1 209 ? -2.953 -4.09 6.797 1 89.88 209 VAL B C 1
ATOM 4691 O O . VAL B 1 209 ? -2.143 -3.682 5.961 1 89.88 209 VAL B O 1
ATOM 4694 N N . SER B 1 210 ? -3.801 -3.334 7.359 1 90.94 210 SER B N 1
ATOM 4695 C CA . SER B 1 210 ? -3.928 -1.924 7.008 1 90.94 210 SER B CA 1
ATOM 4696 C C . SER B 1 210 ? -2.668 -1.146 7.375 1 90.94 210 SER B C 1
ATOM 4698 O O . SER B 1 210 ? -2.277 -0.219 6.664 1 90.94 210 SER B O 1
ATOM 4700 N N . TRP B 1 211 ? -2.08 -1.491 8.484 1 93.69 211 TRP B N 1
ATOM 4701 C CA . TRP B 1 211 ? -0.839 -0.84 8.891 1 93.69 211 TRP B CA 1
ATOM 4702 C C . TRP B 1 211 ? 0.267 -1.088 7.871 1 93.69 211 TRP B C 1
ATOM 4704 O O . TRP B 1 211 ? 0.963 -0.155 7.461 1 93.69 211 TRP B O 1
ATOM 4714 N N . PHE B 1 212 ? 0.395 -2.295 7.402 1 93.38 212 PHE B N 1
ATOM 4715 C CA . PHE B 1 212 ? 1.444 -2.633 6.449 1 93.38 212 PHE B CA 1
ATOM 4716 C C . PHE B 1 212 ? 1.204 -1.944 5.109 1 93.38 212 PHE B C 1
ATOM 4718 O O . PHE B 1 212 ? 2.115 -1.329 4.551 1 93.38 212 PHE B O 1
ATOM 4725 N N . ILE B 1 213 ? 0.021 -2.027 4.672 1 94.25 213 ILE B N 1
ATOM 4726 C CA . ILE B 1 213 ? -0.324 -1.446 3.379 1 94.25 213 ILE B CA 1
ATOM 4727 C C . ILE B 1 213 ? -0.178 0.073 3.439 1 94.25 213 ILE B C 1
ATOM 4729 O O . ILE B 1 213 ? 0.298 0.696 2.488 1 94.25 213 ILE B O 1
ATOM 4733 N N . GLY B 1 214 ? -0.581 0.646 4.527 1 96 214 GLY B N 1
ATOM 4734 C CA . GLY B 1 214 ? -0.44 2.084 4.703 1 96 214 GLY B CA 1
ATOM 4735 C C . GLY B 1 214 ? 1.004 2.549 4.68 1 96 214 GLY B C 1
ATOM 4736 O O . GLY B 1 214 ? 1.355 3.459 3.924 1 96 214 GLY B O 1
ATOM 4737 N N . PHE B 1 215 ? 1.824 1.903 5.457 1 96.06 215 PHE B N 1
ATOM 4738 C CA . PHE B 1 215 ? 3.232 2.279 5.508 1 96.06 215 PHE B CA 1
ATOM 4739 C C . PHE B 1 215 ? 3.873 2.164 4.129 1 96.06 215 PHE B C 1
ATOM 4741 O O . PHE B 1 215 ? 4.602 3.062 3.701 1 96.06 215 PHE B O 1
ATOM 4748 N N . HIS B 1 216 ? 3.582 1.092 3.469 1 95.75 216 HIS B N 1
ATOM 4749 C CA . HIS B 1 216 ? 4.145 0.912 2.135 1 95.75 216 HIS B CA 1
ATOM 4750 C C . HIS B 1 216 ? 3.654 1.996 1.18 1 95.75 216 HIS B C 1
ATOM 4752 O O . HIS B 1 216 ? 4.441 2.543 0.401 1 95.75 216 HIS B O 1
ATOM 4758 N N . SER B 1 217 ? 2.424 2.309 1.243 1 96.56 217 SER B N 1
ATOM 4759 C CA . SER B 1 217 ? 1.826 3.266 0.317 1 96.56 217 SER B CA 1
ATOM 4760 C C . SER B 1 217 ? 2.348 4.676 0.567 1 96.56 217 SER B C 1
ATOM 4762 O O . SER B 1 217 ? 2.664 5.402 -0.377 1 96.56 217 SER B O 1
ATOM 4764 N N . PHE B 1 218 ? 2.41 5.02 1.85 1 98.06 218 PHE B N 1
ATOM 4765 C CA . PHE B 1 218 ? 2.816 6.375 2.191 1 98.06 218 PHE B CA 1
ATOM 4766 C C . PHE B 1 218 ? 4.301 6.582 1.908 1 98.06 218 PHE B C 1
ATOM 4768 O O . PHE B 1 218 ? 4.691 7.598 1.325 1 98.06 218 PHE B O 1
ATOM 4775 N N . ILE B 1 219 ? 5.121 5.594 2.258 1 96.69 219 ILE B N 1
ATOM 4776 C CA . ILE B 1 219 ? 6.551 5.688 1.984 1 96.69 219 ILE B CA 1
ATOM 4777 C C . ILE B 1 219 ? 6.793 5.625 0.478 1 96.69 219 ILE B C 1
ATOM 4779 O O . ILE B 1 219 ? 7.648 6.344 -0.05 1 96.69 219 ILE B O 1
ATOM 4783 N N . GLY B 1 220 ? 6.078 4.727 -0.139 1 96.31 220 GLY B N 1
ATOM 4784 C CA . GLY B 1 220 ? 6.188 4.652 -1.587 1 96.31 220 GLY B CA 1
ATOM 4785 C C . GLY B 1 220 ? 5.828 5.949 -2.283 1 96.31 220 GLY B C 1
ATOM 4786 O O . GLY B 1 220 ? 6.508 6.363 -3.227 1 96.31 220 GLY B O 1
ATOM 4787 N N . SER B 1 221 ? 4.789 6.574 -1.862 1 97.44 221 SER B N 1
ATOM 4788 C CA . SER B 1 221 ? 4.383 7.859 -2.426 1 97.44 221 SER B CA 1
ATOM 4789 C C . SER B 1 221 ? 5.453 8.922 -2.207 1 97.44 221 SER B C 1
ATOM 4791 O O . SER B 1 221 ? 5.703 9.75 -3.086 1 97.44 221 SER B O 1
ATOM 4793 N N . TYR B 1 222 ? 6.031 8.938 -0.998 1 97.62 222 TYR B N 1
ATOM 4794 C CA . TYR B 1 222 ? 7.129 9.859 -0.718 1 97.62 222 TYR B CA 1
ATOM 4795 C C . TYR B 1 222 ? 8.289 9.633 -1.685 1 97.62 222 TYR B C 1
ATOM 4797 O O . TYR B 1 222 ? 8.859 10.594 -2.209 1 97.62 222 TYR B O 1
ATOM 4805 N N . CYS B 1 223 ? 8.609 8.352 -1.99 1 95.12 223 CYS B N 1
ATOM 4806 C 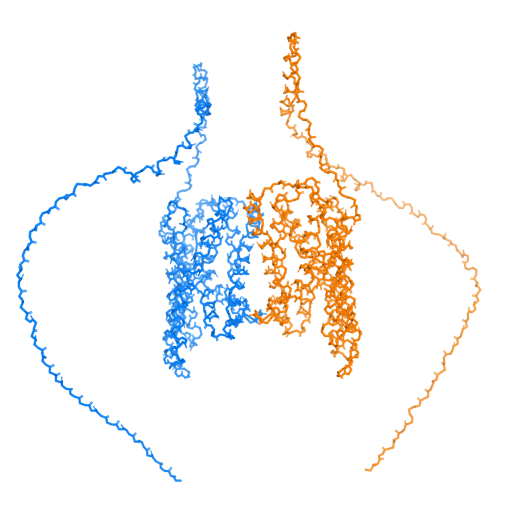CA . CYS B 1 223 ? 9.703 8 -2.883 1 95.12 223 CYS B CA 1
ATOM 4807 C C . CYS B 1 223 ? 9.422 8.469 -4.305 1 95.12 223 CYS B C 1
ATOM 4809 O O . CYS B 1 223 ? 10.312 9.008 -4.973 1 95.12 223 CYS B O 1
ATOM 4811 N N . VAL B 1 224 ? 8.25 8.227 -4.723 1 95.31 224 VAL B N 1
ATOM 4812 C CA . VAL B 1 224 ? 7.879 8.68 -6.055 1 95.31 224 VAL B CA 1
ATOM 4813 C C . VAL B 1 224 ? 7.945 10.203 -6.121 1 95.31 224 VAL B C 1
ATOM 4815 O O . VAL B 1 224 ? 8.344 10.773 -7.141 1 95.31 224 VAL B O 1
ATOM 4818 N N . GLY B 1 225 ? 7.512 10.828 -5.039 1 96.81 225 GLY B N 1
ATOM 4819 C CA . GLY B 1 225 ? 7.633 12.273 -4.945 1 96.81 225 GLY B CA 1
ATOM 4820 C C . GLY B 1 225 ? 9.062 12.758 -5.07 1 96.81 225 GLY B C 1
ATOM 4821 O O . GLY B 1 225 ? 9.328 13.773 -5.719 1 96.81 225 GLY B O 1
ATOM 4822 N N . LEU B 1 226 ? 9.984 12.078 -4.465 1 95.5 226 LEU B N 1
ATOM 4823 C CA . LEU B 1 226 ? 11.398 12.43 -4.559 1 95.5 226 LEU B CA 1
ATOM 4824 C C . LEU B 1 226 ? 11.867 12.406 -6.008 1 95.5 226 LEU B C 1
ATOM 4826 O O . LEU B 1 226 ? 12.539 13.344 -6.461 1 95.5 226 LEU B O 1
ATOM 4830 N N . ASP B 1 227 ? 11.516 11.344 -6.688 1 93.75 227 ASP B N 1
ATOM 4831 C CA . ASP B 1 227 ? 11.922 11.211 -8.086 1 93.75 227 ASP B CA 1
ATOM 4832 C C . ASP B 1 227 ? 11.297 12.305 -8.945 1 93.75 227 ASP B C 1
ATOM 4834 O O . ASP B 1 227 ? 11.953 12.852 -9.836 1 93.75 227 ASP B O 1
ATOM 4838 N N . PHE B 1 228 ? 10.031 12.555 -8.656 1 93.38 228 PHE B N 1
ATOM 4839 C CA . PHE B 1 228 ? 9.328 13.609 -9.383 1 93.38 228 PHE B CA 1
ATOM 4840 C C . PHE B 1 228 ? 9.969 14.969 -9.125 1 93.38 228 PHE B C 1
ATOM 4842 O O . PHE B 1 228 ? 10.156 15.758 -10.047 1 93.38 228 PHE B O 1
ATOM 4849 N N . GLY B 1 229 ? 10.258 15.266 -7.852 1 92.94 229 GLY B N 1
ATOM 4850 C CA . GLY B 1 229 ? 10.867 16.531 -7.477 1 92.94 229 GLY B CA 1
ATOM 4851 C C . GLY B 1 229 ? 12.242 16.734 -8.094 1 92.94 229 GLY B C 1
ATOM 4852 O O . GLY B 1 229 ? 12.594 17.844 -8.484 1 92.94 229 GLY B O 1
ATOM 4853 N N . LYS B 1 230 ? 12.984 15.68 -8.195 1 90.19 230 LYS B N 1
ATOM 4854 C CA . LYS B 1 230 ? 14.305 15.75 -8.812 1 90.19 230 LYS B CA 1
ATOM 4855 C C . LYS B 1 230 ? 14.195 16.094 -10.297 1 90.19 230 LYS B C 1
ATOM 4857 O O . LYS B 1 230 ? 14.969 16.891 -10.82 1 90.19 230 LYS B O 1
ATOM 4862 N N . ASP B 1 231 ? 13.281 15.484 -10.906 1 88.12 231 ASP B N 1
ATOM 4863 C CA . ASP B 1 231 ? 13.102 15.688 -12.336 1 88.12 231 ASP B CA 1
ATOM 4864 C C . ASP B 1 231 ? 12.586 17.094 -12.633 1 88.12 231 ASP B C 1
ATOM 4866 O O . ASP B 1 231 ? 13.156 17.812 -13.453 1 88.12 231 ASP B O 1
ATOM 4870 N N . VAL B 1 232 ? 11.57 17.5 -11.906 1 85.75 232 VAL B N 1
ATOM 4871 C CA . VAL B 1 232 ? 10.922 18.797 -12.141 1 85.75 232 VAL B CA 1
ATOM 4872 C C . VAL B 1 232 ? 11.773 19.906 -11.547 1 85.75 232 VAL B C 1
ATOM 4874 O O . VAL B 1 232 ? 11.875 21 -12.133 1 85.75 232 VAL B O 1
ATOM 4877 N N . GLY B 1 233 ? 12.266 19.688 -10.359 1 81.81 233 GLY B N 1
ATOM 4878 C CA . GLY B 1 233 ? 13.117 20.688 -9.719 1 81.81 233 GLY B CA 1
ATOM 4879 C C . GLY B 1 233 ? 14.328 21.062 -10.555 1 81.81 233 GLY B C 1
ATOM 4880 O O . GLY B 1 233 ? 14.711 22.234 -10.602 1 81.81 233 GLY B O 1
ATOM 4881 N N . GLY B 1 234 ? 14.836 20.047 -11.195 1 74.81 234 GLY B N 1
ATOM 4882 C CA . GLY B 1 234 ? 15.961 20.312 -12.086 1 74.81 234 GLY B CA 1
ATOM 4883 C C . GLY B 1 234 ? 15.594 21.25 -13.227 1 74.81 234 GLY B C 1
ATOM 4884 O O . GLY B 1 234 ? 16.438 22.031 -13.688 1 74.81 234 GLY B O 1
ATOM 4885 N N . ARG B 1 235 ? 14.367 21.281 -13.562 1 80.5 235 ARG B N 1
ATOM 4886 C CA . ARG B 1 235 ? 13.914 22.109 -14.672 1 80.5 235 ARG B CA 1
ATOM 4887 C C . ARG B 1 235 ? 13.586 23.516 -14.211 1 80.5 235 ARG B C 1
ATOM 4889 O O . ARG B 1 235 ? 13.742 24.484 -14.961 1 80.5 235 ARG B O 1
ATOM 4896 N N . ILE B 1 236 ? 13.055 23.625 -12.969 1 79.5 236 ILE B N 1
ATOM 4897 C CA . ILE B 1 236 ? 12.648 24.922 -12.438 1 79.5 236 ILE B CA 1
ATOM 4898 C C . ILE B 1 236 ? 13.883 25.719 -11.992 1 79.5 236 ILE B C 1
ATOM 4900 O O . ILE B 1 236 ? 13.953 26.922 -12.195 1 79.5 236 ILE B O 1
ATOM 4904 N N . GLY B 1 237 ? 14.867 25.203 -11.523 1 74.06 237 GLY B N 1
ATOM 4905 C CA . GLY B 1 237 ? 16.094 25.859 -11.102 1 74.06 237 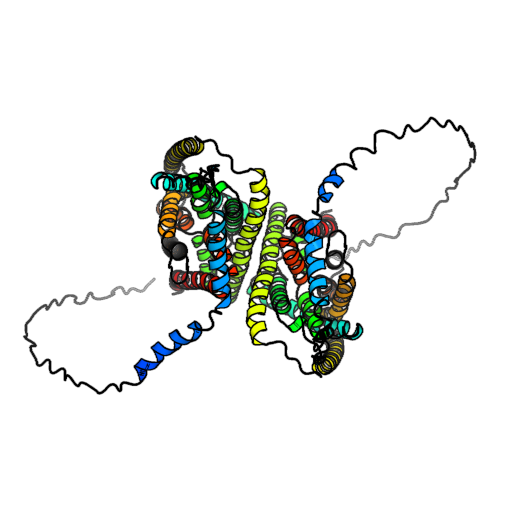GLY B CA 1
ATOM 4906 C C . GLY B 1 237 ? 15.992 26.5 -9.734 1 74.06 237 GLY B C 1
ATOM 4907 O O . GLY B 1 237 ? 15.008 26.297 -9.023 1 74.06 237 GLY B O 1
ATOM 4908 N N . LYS B 1 238 ? 17.047 27.312 -9.32 1 78.12 238 LYS B N 1
ATOM 4909 C CA . LYS B 1 238 ? 17.188 27.875 -7.977 1 78.12 238 LYS B CA 1
ATOM 4910 C C . LYS B 1 238 ? 17.094 29.406 -8.008 1 78.12 238 LYS B C 1
ATOM 4912 O O . LYS B 1 238 ? 17.312 30.062 -6.992 1 78.12 238 LYS B O 1
ATOM 4917 N N . LYS B 1 239 ? 16.703 29.938 -9.047 1 79.12 239 LYS B N 1
ATOM 4918 C CA . LYS B 1 239 ? 16.781 31.391 -9.148 1 79.12 239 LYS B CA 1
ATOM 4919 C C . LYS B 1 239 ? 15.531 32.031 -8.57 1 79.12 239 LYS B C 1
ATOM 4921 O O . LYS B 1 239 ? 14.414 31.734 -9 1 79.12 239 LYS B O 1
ATOM 4926 N N . VAL B 1 240 ? 15.766 32.875 -7.484 1 83.38 240 VAL B N 1
ATOM 4927 C CA . VAL B 1 240 ? 14.688 33.625 -6.844 1 83.38 240 VAL B CA 1
ATOM 4928 C C . VAL B 1 240 ? 15.062 35.094 -6.758 1 83.38 240 VAL B C 1
ATOM 4930 O O . VAL B 1 240 ? 16.219 35.438 -6.477 1 83.38 240 VAL B O 1
ATOM 4933 N N . SER B 1 241 ? 14.094 35.938 -7.121 1 85.5 241 SER B N 1
ATOM 4934 C CA . SER B 1 241 ? 14.328 37.375 -7.016 1 85.5 241 SER B CA 1
ATOM 4935 C C . SER B 1 241 ? 14.727 37.75 -5.594 1 85.5 241 SER B C 1
ATOM 4937 O O . SER B 1 241 ? 14.266 37.156 -4.625 1 85.5 241 SER B O 1
ATOM 4939 N N . PRO B 1 242 ? 15.578 38.781 -5.406 1 85.88 242 PRO B N 1
ATOM 4940 C CA . PRO B 1 242 ? 16 39.219 -4.078 1 85.88 242 PRO B CA 1
ATOM 4941 C C . PRO B 1 242 ? 14.844 39.688 -3.207 1 85.88 242 PRO B C 1
ATOM 4943 O O . PRO B 1 242 ? 14.906 39.594 -1.979 1 85.88 242 PRO B O 1
ATOM 4946 N N . ASN B 1 243 ? 13.789 40.156 -3.834 1 90.31 243 ASN B N 1
ATOM 4947 C CA . ASN B 1 243 ? 12.625 40.594 -3.074 1 90.31 243 ASN B CA 1
ATOM 4948 C C . ASN B 1 243 ? 11.625 39.469 -2.859 1 90.31 243 ASN B C 1
ATOM 4950 O O . ASN B 1 243 ? 10.555 39.688 -2.297 1 90.31 243 ASN B O 1
ATOM 4954 N N . GLY B 1 244 ? 11.969 38.438 -3.293 1 88.06 244 GLY B N 1
ATOM 4955 C CA . GLY B 1 244 ? 11.094 37.281 -3.229 1 88.06 244 GLY B CA 1
ATOM 4956 C C . GLY B 1 244 ? 10.609 36.969 -1.822 1 88.06 244 GLY B C 1
ATOM 4957 O O . GLY B 1 244 ? 9.406 36.875 -1.578 1 88.06 244 GLY B O 1
ATOM 4958 N N . PRO B 1 245 ? 11.477 36.906 -0.872 1 90.25 245 PRO B N 1
ATOM 4959 C CA . PRO B 1 245 ? 11.07 36.625 0.504 1 90.25 245 PRO B CA 1
ATOM 4960 C C . PRO B 1 245 ? 10.141 37.688 1.086 1 90.25 245 PRO B C 1
ATOM 4962 O O . PRO B 1 245 ? 9.172 37.344 1.779 1 90.25 245 PRO B O 1
ATOM 4965 N N . LYS B 1 246 ? 10.445 38.906 0.836 1 91.88 246 LYS B N 1
ATOM 4966 C CA . LYS B 1 246 ? 9.602 40 1.343 1 91.88 246 LYS B CA 1
ATOM 4967 C C . LYS B 1 246 ? 8.195 39.906 0.76 1 91.88 246 LYS B C 1
ATOM 4969 O O . LYS B 1 246 ? 7.203 40.062 1.484 1 91.88 246 LYS B O 1
ATOM 4974 N N . ILE B 1 247 ? 8.117 39.688 -0.517 1 93.88 247 ILE B N 1
ATOM 4975 C CA . ILE B 1 247 ? 6.836 39.625 -1.203 1 93.88 247 ILE B CA 1
ATOM 4976 C C . ILE B 1 247 ? 6.047 38.406 -0.677 1 93.88 247 ILE B C 1
ATOM 4978 O O . ILE B 1 247 ? 4.848 38.531 -0.414 1 93.88 247 ILE B O 1
ATOM 4982 N N . SER B 1 248 ? 6.754 37.312 -0.548 1 94 248 SER B N 1
ATOM 4983 C CA . SER B 1 248 ? 6.098 36.094 -0.054 1 94 248 SER B CA 1
ATOM 4984 C C . SER B 1 248 ? 5.57 36.312 1.363 1 94 248 SER B C 1
ATOM 4986 O O . SER B 1 248 ? 4.453 35.875 1.68 1 94 248 SER B O 1
ATOM 4988 N N . ASN B 1 249 ? 6.25 36.938 2.203 1 94.81 249 ASN B N 1
ATOM 4989 C CA . ASN B 1 249 ? 5.844 37.188 3.586 1 94.81 249 ASN B CA 1
ATOM 4990 C C . ASN B 1 249 ? 4.617 38.094 3.668 1 94.81 249 ASN B C 1
ATOM 4992 O O . ASN B 1 249 ? 3.703 37.812 4.453 1 94.81 249 ASN B O 1
ATOM 4996 N N . ILE B 1 250 ? 4.609 39.094 2.865 1 95.62 250 ILE B N 1
ATOM 4997 C CA . ILE B 1 250 ? 3.482 40 2.865 1 95.62 250 ILE B CA 1
ATOM 4998 C C . ILE B 1 250 ? 2.238 39.312 2.322 1 95.62 250 ILE B C 1
ATOM 5000 O O . ILE B 1 250 ? 1.154 39.438 2.902 1 95.62 250 ILE B O 1
ATOM 5004 N N . ALA B 1 251 ? 2.441 38.625 1.261 1 96.56 251 ALA B N 1
ATOM 5005 C CA . ALA B 1 251 ? 1.322 37.906 0.64 1 96.56 251 ALA B CA 1
ATOM 5006 C C . ALA B 1 251 ? 0.714 36.906 1.6 1 96.56 251 ALA B C 1
ATOM 5008 O O . ALA B 1 251 ? -0.507 36.844 1.766 1 96.56 251 ALA B O 1
ATOM 5009 N N . VAL B 1 252 ? 1.566 36.125 2.244 1 97.06 252 VAL B N 1
ATOM 5010 C CA . VAL B 1 252 ? 1.098 35.094 3.141 1 97.06 252 VAL B CA 1
ATOM 5011 C C . VAL B 1 252 ? 0.423 35.688 4.359 1 97.06 252 VAL B C 1
ATOM 5013 O O . VAL B 1 252 ? -0.571 35.188 4.863 1 97.06 252 VAL B O 1
ATOM 5016 N N . ALA B 1 253 ? 0.926 36.812 4.84 1 96.38 253 ALA B N 1
ATOM 5017 C CA . ALA B 1 253 ? 0.314 37.5 5.973 1 96.38 253 ALA B CA 1
ATOM 5018 C C . ALA B 1 253 ? -1.095 37.969 5.629 1 96.38 253 ALA B C 1
ATOM 5020 O O . ALA B 1 253 ? -2.029 37.781 6.41 1 96.38 253 ALA B O 1
ATOM 5021 N N . VAL B 1 254 ? -1.218 38.562 4.465 1 97.31 254 VAL B N 1
ATOM 5022 C CA . VAL B 1 254 ? -2.512 39.094 4.027 1 97.31 254 VAL B CA 1
ATOM 5023 C C . VAL B 1 254 ? -3.488 37.906 3.838 1 97.31 254 VAL B C 1
ATOM 5025 O O . VAL B 1 254 ? -4.648 38 4.25 1 97.31 254 VAL B O 1
ATOM 5028 N N . LEU B 1 255 ? -2.979 36.875 3.271 1 97.81 255 LEU B N 1
ATOM 5029 C CA . LEU B 1 255 ? -3.822 35.719 3.02 1 97.81 255 LEU B CA 1
ATOM 5030 C C . LEU B 1 255 ? -4.23 35.031 4.328 1 97.81 255 LEU B C 1
ATOM 5032 O O . LEU B 1 255 ? -5.371 34.594 4.473 1 97.81 255 LEU B O 1
ATOM 5036 N N . LEU B 1 256 ? -3.314 34.938 5.258 1 97.62 256 LEU B N 1
ATOM 5037 C CA . LEU B 1 256 ? -3.592 34.312 6.547 1 97.62 256 LEU B CA 1
ATOM 5038 C C . LEU B 1 256 ? -4.684 35.094 7.297 1 97.62 256 LEU B C 1
ATOM 5040 O O . LEU B 1 256 ? -5.641 34.469 7.785 1 97.62 256 LEU B O 1
ATOM 5044 N N . PHE B 1 257 ? -4.594 36.406 7.375 1 97.12 257 PHE B N 1
ATOM 5045 C CA . PHE B 1 257 ? -5.551 37.219 8.125 1 97.12 257 PHE B CA 1
ATOM 5046 C C . PHE B 1 257 ? -6.898 37.25 7.414 1 97.12 257 PHE B C 1
ATOM 5048 O O . PHE B 1 257 ? -7.945 37.219 8.062 1 97.12 257 PHE B O 1
ATOM 5055 N N . SER B 1 258 ? -6.84 37.344 6.105 1 97.62 258 SER B N 1
ATOM 5056 C CA . SER B 1 258 ? -8.086 37.312 5.344 1 97.62 258 SER B CA 1
ATOM 5057 C C . SER B 1 258 ? -8.789 35.969 5.484 1 97.62 258 SER B C 1
ATOM 5059 O O . SER B 1 258 ? -10.016 35.906 5.625 1 97.62 258 SER B O 1
ATOM 5061 N N . ALA B 1 259 ? -7.988 34.906 5.457 1 97.44 259 ALA B N 1
ATOM 5062 C CA . ALA B 1 259 ? -8.555 33.562 5.621 1 97.44 259 ALA B CA 1
ATOM 5063 C C . ALA B 1 259 ? -9.148 33.406 7.016 1 97.44 259 ALA B C 1
ATOM 5065 O O . ALA B 1 259 ? -10.25 32.875 7.168 1 97.44 259 ALA B O 1
ATOM 5066 N N . ALA B 1 260 ? -8.422 33.812 8.031 1 97.38 260 ALA B N 1
ATOM 5067 C CA . ALA B 1 260 ? -8.906 33.688 9.406 1 97.38 260 ALA B CA 1
ATOM 5068 C C . ALA B 1 260 ? -10.234 34.438 9.578 1 97.38 260 ALA B C 1
ATOM 5070 O O . ALA B 1 260 ? -11.18 33.875 10.156 1 97.38 260 ALA B O 1
ATOM 5071 N N . ALA B 1 261 ? -10.312 35.625 9.039 1 97.62 261 ALA B N 1
ATOM 5072 C CA . ALA B 1 261 ? -11.539 36.406 9.117 1 97.62 261 ALA B CA 1
ATOM 5073 C C . ALA B 1 261 ? -12.68 35.719 8.352 1 97.62 261 ALA B C 1
ATOM 5075 O O . ALA B 1 261 ? -13.805 35.656 8.844 1 97.62 261 ALA B O 1
ATOM 5076 N N . GLY B 1 262 ? -12.367 35.281 7.195 1 97.31 262 GLY B N 1
ATOM 5077 C CA . GLY B 1 262 ? -13.367 34.625 6.391 1 97.31 262 GLY B CA 1
ATOM 5078 C C . GLY B 1 262 ? -13.914 33.344 7.051 1 97.31 262 GLY B C 1
ATOM 5079 O O . GLY B 1 262 ? -15.117 33.094 7.02 1 97.31 262 GLY B O 1
ATOM 5080 N N . PHE B 1 263 ? -13.062 32.562 7.645 1 97.38 263 PHE B N 1
ATOM 5081 C CA . PHE B 1 263 ? -13.5 31.312 8.273 1 97.38 263 PHE B CA 1
ATOM 5082 C C . PHE B 1 263 ? -14.281 31.594 9.547 1 97.38 263 PHE B C 1
ATOM 5084 O O . PHE B 1 263 ? -15.211 30.859 9.891 1 97.38 263 PHE B O 1
ATOM 5091 N N . ILE B 1 264 ? -13.914 32.656 10.305 1 97.19 264 ILE B N 1
ATOM 5092 C CA . ILE B 1 264 ? -14.688 33.062 11.477 1 97.19 264 ILE B CA 1
ATOM 5093 C C . ILE B 1 264 ? -16.094 33.438 11.055 1 97.19 264 ILE B C 1
ATOM 5095 O O . ILE B 1 264 ? -17.078 33.031 11.672 1 97.19 264 ILE B O 1
ATOM 5099 N N . VAL B 1 265 ? -16.219 34.219 9.953 1 97.31 265 VAL B N 1
ATOM 5100 C CA . VAL B 1 265 ? -17.516 34.625 9.422 1 97.31 265 VAL B CA 1
ATOM 5101 C C . VAL B 1 265 ? -18.297 33.406 8.977 1 97.31 265 VAL B C 1
ATOM 5103 O O . VAL B 1 265 ? -19.5 33.312 9.172 1 97.31 265 VAL B O 1
ATOM 5106 N N . GLY B 1 266 ? -17.578 32.469 8.414 1 96.75 266 GLY B N 1
ATOM 5107 C CA . GLY B 1 266 ? -18.203 31.234 8 1 96.75 266 GLY B CA 1
ATOM 5108 C C . GLY B 1 266 ? -18.828 30.484 9.156 1 96.75 266 GLY B C 1
ATOM 5109 O O . GLY B 1 266 ? -19.953 29.984 9.047 1 96.75 266 GLY B O 1
ATOM 5110 N N . VAL B 1 267 ? -18.156 30.391 10.281 1 96.06 267 VAL B N 1
ATOM 5111 C CA . VAL B 1 267 ? -18.656 29.703 11.453 1 96.06 267 VAL B CA 1
ATOM 5112 C C . VAL B 1 267 ? -19.922 30.391 11.961 1 96.06 267 VAL B C 1
ATOM 5114 O O . VAL B 1 267 ? -20.875 29.719 12.398 1 96.06 267 VAL B O 1
ATOM 5117 N N . ILE B 1 268 ? -19.984 31.688 11.82 1 95.5 268 ILE B N 1
ATOM 5118 C CA . ILE B 1 268 ? -21.078 32.469 12.375 1 95.5 268 ILE B CA 1
ATOM 5119 C C . ILE B 1 268 ? -22.281 32.406 11.43 1 95.5 268 ILE B C 1
ATOM 5121 O O . ILE B 1 268 ? -23.422 32.219 11.875 1 95.5 268 ILE B O 1
ATOM 5125 N N . VAL B 1 269 ? -22.078 32.406 10.117 1 95.94 269 VAL B N 1
ATOM 5126 C CA . VAL B 1 269 ? -23.172 32.688 9.18 1 95.94 269 VAL B CA 1
ATOM 5127 C C . VAL B 1 269 ? -23.688 31.375 8.594 1 95.94 269 VAL B C 1
ATOM 5129 O O . VAL B 1 269 ? -24.844 31.266 8.219 1 95.94 269 VAL B O 1
ATOM 5132 N N . ASP B 1 270 ? -22.844 30.406 8.414 1 95.62 270 ASP B N 1
ATOM 5133 C CA . ASP B 1 270 ? -23.281 29.156 7.809 1 95.62 270 ASP B CA 1
ATOM 5134 C C . ASP B 1 270 ? -24.375 28.5 8.641 1 95.62 270 ASP B C 1
ATOM 5136 O O . ASP B 1 270 ? -24.188 28.25 9.836 1 95.62 270 ASP B O 1
ATOM 5140 N N . PRO B 1 271 ? -25.484 28.219 8.094 1 93.38 271 PRO B N 1
ATOM 5141 C CA . PRO B 1 271 ? -26.594 27.672 8.867 1 93.38 271 PRO B CA 1
ATOM 5142 C C . PRO B 1 271 ? -26.516 26.156 9.039 1 93.38 271 PRO B C 1
ATOM 5144 O O . PRO B 1 271 ? -27.266 25.578 9.828 1 93.38 271 PRO B O 1
ATOM 5147 N N . THR B 1 272 ? -25.609 25.562 8.367 1 93.62 272 THR B N 1
ATOM 5148 C CA . THR B 1 272 ? -25.578 24.094 8.383 1 93.62 272 THR B CA 1
ATOM 5149 C C . THR B 1 272 ? -24.578 23.594 9.422 1 93.62 272 THR B C 1
ATOM 5151 O O . THR B 1 272 ? -23.531 24.234 9.641 1 93.62 272 THR B O 1
ATOM 5154 N N . GLN B 1 273 ? -24.844 22.5 10.008 1 92.38 273 GLN B N 1
ATOM 5155 C CA . GLN B 1 273 ? -23.953 21.828 10.961 1 92.38 273 GLN B CA 1
ATOM 5156 C C . GLN B 1 273 ? -22.625 21.469 10.32 1 92.38 273 GLN B C 1
ATOM 5158 O O . GLN B 1 273 ? -21.562 21.688 10.906 1 92.38 273 GLN B O 1
ATOM 5163 N N . THR B 1 274 ? -22.609 20.891 9.117 1 93.31 274 THR B N 1
ATOM 5164 C CA . THR B 1 274 ? -21.422 20.438 8.406 1 93.31 274 THR B CA 1
ATOM 5165 C C . THR B 1 274 ? -20.516 21.609 8.047 1 93.31 274 THR B C 1
ATOM 5167 O O . THR B 1 274 ? -19.297 21.562 8.219 1 93.31 274 THR B O 1
ATOM 5170 N N . GLY B 1 275 ? -21.141 22.594 7.496 1 96.06 275 GLY B N 1
ATOM 5171 C CA . GLY B 1 275 ? -20.375 23.781 7.137 1 96.06 275 GLY B CA 1
ATOM 5172 C C . GLY B 1 275 ? -19.656 24.406 8.312 1 96.06 275 GLY B C 1
ATOM 5173 O O . GLY B 1 275 ? -18.469 24.703 8.234 1 96.06 275 GLY B O 1
ATOM 5174 N N . LYS B 1 276 ? -20.359 24.609 9.398 1 96.25 276 LYS B N 1
ATOM 5175 C CA . LYS B 1 276 ? -19.781 25.188 10.602 1 96.25 276 LYS B CA 1
ATOM 5176 C C . LYS B 1 276 ? -18.625 24.328 11.117 1 96.25 276 LYS B C 1
ATOM 5178 O O . LYS B 1 276 ? -17.641 24.844 11.656 1 96.25 276 LYS B O 1
ATOM 5183 N N . SER B 1 277 ? -18.797 23.047 11.039 1 96.38 277 SER B N 1
ATOM 5184 C CA . SER B 1 277 ? -17.75 22.125 11.477 1 96.38 277 SER B CA 1
ATOM 5185 C C . SER B 1 277 ? -16.5 22.266 10.625 1 96.38 277 SER B C 1
ATOM 5187 O O . SER B 1 277 ? -15.383 22.25 11.156 1 96.38 277 SER B O 1
ATOM 5189 N N . ILE B 1 278 ? -16.594 22.391 9.336 1 97.69 278 ILE B N 1
ATOM 5190 C CA . ILE B 1 278 ? -15.469 22.516 8.43 1 97.69 278 ILE B CA 1
ATOM 5191 C C . ILE B 1 278 ? -14.742 23.828 8.664 1 97.69 278 ILE B C 1
ATOM 5193 O O . ILE B 1 278 ? -13.516 23.859 8.773 1 97.69 278 ILE B O 1
ATOM 5197 N N . TRP B 1 279 ? -15.562 24.891 8.766 1 98.06 279 TRP B N 1
ATOM 5198 C CA . TRP B 1 279 ? -14.953 26.188 9.039 1 98.06 279 TRP B CA 1
ATOM 5199 C C . TRP B 1 279 ? -14.164 26.172 10.336 1 98.06 279 TRP B C 1
ATOM 5201 O O . TRP B 1 279 ? -13.062 26.719 10.414 1 98.06 279 TRP B O 1
ATOM 5211 N N . MET B 1 280 ? -14.734 25.562 11.32 1 97.75 280 MET B N 1
ATOM 5212 C CA . MET B 1 280 ? -14.102 25.484 12.633 1 97.75 280 MET B CA 1
ATOM 5213 C C . MET B 1 280 ? -12.812 24.672 12.562 1 97.75 280 MET B C 1
ATOM 5215 O O . MET B 1 280 ? -11.812 25.031 13.188 1 97.75 280 MET B O 1
ATOM 5219 N N . ALA B 1 281 ? -12.82 23.578 11.828 1 98.38 281 ALA B N 1
ATOM 5220 C CA . ALA B 1 281 ? -11.633 22.734 11.672 1 98.38 281 ALA B CA 1
ATOM 5221 C C . ALA B 1 281 ? -10.477 23.516 11.07 1 98.38 281 ALA B C 1
ATOM 5223 O O . ALA B 1 281 ? -9.344 23.438 11.547 1 98.38 281 ALA B O 1
ATOM 5224 N N . VAL B 1 282 ? -10.766 24.281 10.078 1 98.56 282 VAL B N 1
ATOM 5225 C CA . VAL B 1 282 ? -9.727 25.047 9.391 1 98.56 282 VAL B CA 1
ATOM 5226 C C . VAL B 1 282 ? -9.156 26.109 10.336 1 98.56 282 VAL B C 1
ATOM 5228 O O . VAL B 1 282 ? -7.957 26.391 10.312 1 98.56 282 VAL B O 1
ATOM 5231 N N . LEU B 1 283 ? -10.008 26.656 11.164 1 98.31 283 LEU B N 1
ATOM 5232 C CA . LEU B 1 283 ? -9.586 27.688 12.109 1 98.31 283 LEU B CA 1
ATOM 5233 C C . LEU B 1 283 ? -8.656 27.109 13.172 1 98.31 283 LEU B C 1
ATOM 5235 O O . LEU B 1 283 ? -7.789 27.812 13.695 1 98.31 283 LEU B O 1
ATOM 5239 N N . PHE B 1 284 ? -8.805 25.828 13.461 1 98.5 284 PHE B N 1
ATOM 5240 C CA . PHE B 1 284 ? -8.008 25.203 14.508 1 98.5 284 PHE B CA 1
ATOM 5241 C C . PHE B 1 284 ? -6.711 24.641 13.938 1 98.5 284 PHE B C 1
ATOM 5243 O O . PHE B 1 284 ? -5.785 24.312 14.688 1 98.5 284 PHE B O 1
ATOM 5250 N N . ALA B 1 285 ? -6.57 24.531 12.633 1 98.75 285 ALA B N 1
ATOM 5251 C CA . ALA B 1 285 ? -5.461 23.875 11.945 1 98.75 285 ALA B CA 1
ATOM 5252 C C . ALA B 1 285 ? -4.133 24.547 12.289 1 98.75 285 ALA B C 1
ATOM 5254 O O . ALA B 1 285 ? -3.154 23.875 12.609 1 98.75 285 ALA B O 1
ATOM 5255 N N . PRO B 1 286 ? -4.074 25.938 12.305 1 98.62 286 PRO B N 1
ATOM 5256 C CA . PRO B 1 286 ? -2.793 26.594 12.562 1 98.62 286 PRO B CA 1
ATOM 5257 C C . PRO B 1 286 ? -2.219 26.25 13.938 1 98.62 286 PRO B C 1
ATOM 5259 O O . PRO B 1 286 ? -1 26.141 14.086 1 98.62 286 PRO B O 1
ATOM 5262 N N . PHE B 1 287 ? -3.023 26.047 14.875 1 98.38 287 PHE B N 1
ATOM 5263 C CA . PHE B 1 287 ? -2.549 25.781 16.219 1 98.38 287 PHE B CA 1
ATOM 5264 C C . PHE B 1 287 ? -1.88 24.422 16.312 1 98.38 287 PHE B C 1
ATOM 5266 O O . PHE B 1 287 ? -0.814 24.281 16.906 1 98.38 287 PHE B O 1
ATOM 5273 N N . GLY B 1 288 ? -2.484 23.422 15.703 1 98.69 288 GLY B N 1
ATOM 5274 C CA . GLY B 1 288 ? -1.866 22.109 15.672 1 98.69 288 GLY B CA 1
ATOM 5275 C C . GLY B 1 288 ? -0.545 22.078 14.93 1 98.69 288 GLY B C 1
ATOM 5276 O O . GLY B 1 288 ? 0.449 21.562 15.43 1 98.69 288 GLY B O 1
ATOM 5277 N N . ALA B 1 289 ? -0.544 22.719 13.82 1 98.62 289 ALA B N 1
ATOM 5278 C CA . ALA B 1 289 ? 0.638 22.719 12.961 1 98.62 289 ALA B CA 1
ATOM 5279 C C . ALA B 1 289 ? 1.797 23.453 13.625 1 98.62 289 ALA B C 1
ATOM 5281 O O . ALA B 1 289 ? 2.951 23.031 13.523 1 98.62 289 ALA B O 1
ATOM 5282 N N . CYS B 1 290 ? 1.499 24.578 14.273 1 98.06 290 CYS B N 1
ATOM 5283 C CA . CYS B 1 290 ? 2.543 25.375 14.906 1 98.06 290 CYS B CA 1
ATOM 5284 C C . CYS B 1 290 ? 3.141 24.641 16.094 1 98.06 290 CYS B C 1
ATOM 5286 O O . CYS B 1 290 ? 4.352 24.688 16.328 1 98.06 290 CYS B O 1
ATOM 5288 N N . ILE B 1 291 ? 2.344 23.984 16.859 1 97.94 291 ILE B N 1
ATOM 5289 C CA . ILE B 1 291 ? 2.854 23.188 17.969 1 97.94 291 ILE B CA 1
ATOM 5290 C C . ILE B 1 291 ? 3.73 22.062 17.453 1 97.94 291 ILE B C 1
ATOM 5292 O O . ILE B 1 291 ? 4.789 21.766 18.016 1 97.94 291 ILE B O 1
ATOM 5296 N N . ARG B 1 292 ? 3.279 21.422 16.391 1 97.62 292 ARG B N 1
ATOM 5297 C CA . ARG B 1 292 ? 4.086 20.375 15.766 1 97.62 292 ARG B CA 1
ATOM 5298 C C . ARG B 1 292 ? 5.449 20.922 15.344 1 97.62 292 ARG B C 1
ATOM 5300 O O . ARG B 1 292 ? 6.473 20.266 15.562 1 97.62 292 ARG B O 1
ATOM 5307 N N . ALA B 1 293 ? 5.414 22.094 14.711 1 96.06 293 ALA B N 1
ATOM 5308 C CA . ALA B 1 293 ? 6.66 22.719 14.281 1 96.06 293 ALA B CA 1
ATOM 5309 C C . ALA B 1 293 ? 7.57 23 15.469 1 96.06 293 ALA B C 1
ATOM 5311 O O . ALA B 1 293 ? 8.789 22.844 15.375 1 96.06 293 ALA B O 1
ATOM 5312 N N . TYR B 1 294 ? 6.961 23.453 16.5 1 94.81 294 TYR B N 1
ATOM 5313 C CA . TYR B 1 294 ? 7.719 23.719 17.719 1 94.81 294 TYR B CA 1
ATOM 5314 C C . TYR B 1 294 ? 8.328 22.438 18.281 1 94.81 294 TYR B C 1
ATOM 5316 O O . TYR B 1 294 ? 9.492 22.438 18.688 1 94.81 294 TYR B O 1
ATOM 5324 N N . LEU B 1 295 ? 7.621 21.359 18.312 1 94.25 295 LEU B N 1
ATOM 5325 C CA . LEU B 1 295 ? 8.07 20.078 18.859 1 94.25 295 LEU B CA 1
ATOM 5326 C C . LEU B 1 295 ? 9.164 19.484 17.984 1 94.25 295 LEU B C 1
ATOM 5328 O O . LEU B 1 295 ? 9.992 18.703 18.469 1 94.25 295 LEU B O 1
ATOM 5332 N N . ALA B 1 296 ? 9.156 19.844 16.734 1 90.12 296 ALA B N 1
ATOM 5333 C CA . ALA B 1 296 ? 10.086 19.266 15.773 1 90.12 296 ALA B CA 1
ATOM 5334 C C . ALA B 1 296 ? 11.531 19.625 16.125 1 90.12 296 ALA B C 1
ATOM 5336 O O . ALA B 1 296 ? 12.469 18.969 15.672 1 90.12 296 ALA B O 1
ATOM 5337 N N . LYS B 1 297 ? 11.727 20.625 16.953 1 84.5 297 LYS B N 1
ATOM 5338 C CA . LYS B 1 297 ? 13.055 21.078 17.344 1 84.5 297 LYS B CA 1
ATOM 5339 C C . LYS B 1 297 ? 13.703 20.078 18.312 1 84.5 297 LYS B C 1
ATOM 5341 O O . LYS B 1 297 ? 14.93 20.062 18.453 1 84.5 297 LYS B O 1
ATOM 5346 N N . TYR B 1 298 ? 12.875 19.344 18.875 1 82.06 298 TYR B N 1
ATOM 5347 C CA . TYR B 1 298 ? 13.383 18.422 19.875 1 82.06 298 TYR B CA 1
ATOM 5348 C C . TYR B 1 298 ? 13.766 17.078 19.234 1 82.06 298 TYR B C 1
ATOM 5350 O O . TYR B 1 298 ? 12.945 16.453 18.562 1 82.06 298 TYR B O 1
ATOM 5358 N N . LYS B 1 299 ? 15.117 16.781 19.25 1 75.88 299 LYS B N 1
ATOM 5359 C CA . LYS B 1 299 ? 15.648 15.508 18.766 1 75.88 299 LYS B CA 1
ATOM 5360 C C . LYS B 1 299 ? 16.438 14.797 19.859 1 75.88 299 LYS B C 1
ATOM 5362 O O . LYS B 1 299 ? 17.031 15.445 20.734 1 75.88 299 LYS B O 1
ATOM 5367 N N . TYR B 1 300 ? 16.125 13.57 19.953 1 65.12 300 TYR B N 1
ATOM 5368 C CA . TYR B 1 300 ? 16.953 12.828 20.891 1 65.12 300 TYR B CA 1
ATOM 5369 C C . TYR B 1 300 ? 18.266 12.391 20.234 1 65.12 300 TYR B C 1
ATOM 5371 O O . TYR B 1 300 ? 18.25 11.617 19.266 1 65.12 300 TYR B O 1
ATOM 5379 N N . GLU B 1 301 ? 19.344 13.016 20.562 1 63.66 301 GLU B N 1
ATOM 5380 C CA . GLU B 1 301 ? 20.672 12.938 19.953 1 63.66 301 GLU B CA 1
ATOM 5381 C C . GLU B 1 301 ? 21.188 11.5 19.938 1 63.66 301 GLU B C 1
ATOM 5383 O O . GLU B 1 301 ? 21.812 11.062 18.969 1 63.66 301 GLU B O 1
ATOM 5388 N N . ARG B 1 302 ? 21.016 10.82 21.062 1 54.31 302 ARG B N 1
ATOM 5389 C CA . ARG B 1 302 ? 21.719 9.547 21.172 1 54.31 302 ARG B CA 1
ATOM 5390 C C . ARG B 1 302 ? 21.25 8.578 20.078 1 54.31 302 ARG B C 1
ATOM 5392 O O . ARG B 1 302 ? 22.047 7.801 19.547 1 54.31 302 ARG B O 1
ATOM 5399 N N . PHE B 1 303 ? 19.984 8.734 19.703 1 58.72 303 PHE B N 1
ATOM 5400 C CA . PHE B 1 303 ? 19.531 7.746 18.719 1 58.72 303 PHE B CA 1
ATOM 5401 C C . PHE B 1 303 ? 18.906 8.43 17.516 1 58.72 303 PHE B C 1
ATOM 5403 O O . PHE B 1 303 ? 18.406 7.766 16.609 1 58.72 303 PHE B O 1
ATOM 5410 N N . MET B 1 304 ? 19.25 9.688 17.422 1 67.38 304 MET B N 1
ATOM 5411 C CA . MET B 1 304 ? 18.672 10.438 16.312 1 67.38 304 MET B CA 1
ATOM 5412 C C . MET B 1 304 ? 17.188 10.125 16.141 1 67.38 304 MET B C 1
ATOM 5414 O O . MET B 1 304 ? 16.703 10.023 15.023 1 67.38 304 MET B O 1
ATOM 5418 N N . LEU B 1 305 ? 16.594 9.727 17.266 1 79.69 305 LEU B N 1
ATOM 5419 C CA . LEU B 1 305 ? 15.164 9.469 17.266 1 79.69 305 LEU B CA 1
ATOM 5420 C C . LEU B 1 305 ? 14.375 10.766 17.109 1 79.69 305 LEU B C 1
ATOM 5422 O O . LEU B 1 305 ? 14.562 11.703 17.891 1 79.69 305 LEU B O 1
ATOM 5426 N N . PRO B 1 306 ? 13.57 10.82 16.062 1 89.06 306 PRO B N 1
ATOM 5427 C CA . PRO B 1 306 ? 12.742 12.016 15.898 1 89.06 306 PRO B CA 1
ATOM 5428 C C . PRO B 1 306 ? 11.656 12.133 16.969 1 89.06 306 PRO B C 1
ATOM 5430 O O . PRO B 1 306 ? 10.477 11.898 16.688 1 89.06 306 PRO B O 1
ATOM 5433 N N . LEU B 1 307 ? 12.031 12.617 18.125 1 90.69 307 LEU B N 1
ATOM 5434 C CA . LEU B 1 307 ? 11.164 12.672 19.297 1 90.69 307 LEU B CA 1
ATOM 5435 C C . LEU B 1 307 ? 10.016 13.656 19.078 1 90.69 307 LEU B C 1
ATOM 5437 O O . LEU B 1 307 ? 8.914 13.461 19.594 1 90.69 307 LEU B O 1
ATOM 5441 N N . GLY B 1 308 ? 10.305 14.695 18.391 1 93.81 308 GLY B N 1
ATOM 5442 C CA . GLY B 1 308 ? 9.289 15.695 18.141 1 93.81 308 GLY B CA 1
ATOM 5443 C C . GLY B 1 308 ? 8.062 15.133 17.422 1 93.81 308 GLY B C 1
ATOM 5444 O O . GLY B 1 308 ? 6.941 15.289 17.906 1 93.81 308 GLY B O 1
ATOM 5445 N N . THR B 1 309 ? 8.32 14.469 16.344 1 94.69 309 THR B N 1
ATOM 5446 C CA . THR B 1 309 ? 7.23 13.883 15.57 1 94.69 309 THR B CA 1
ATOM 5447 C C . THR B 1 309 ? 6.527 12.781 16.359 1 94.69 309 THR B C 1
ATOM 5449 O O . THR B 1 309 ? 5.305 12.656 16.312 1 94.69 309 THR B O 1
ATOM 5452 N N . LEU B 1 310 ? 7.277 12 17.094 1 95.88 310 LEU B N 1
ATOM 5453 C CA . LEU B 1 310 ? 6.711 10.938 17.922 1 95.88 310 LEU B CA 1
ATOM 5454 C C . LEU B 1 310 ? 5.746 11.508 18.953 1 95.88 310 LEU B C 1
ATOM 5456 O O . LEU B 1 310 ? 4.633 11 19.109 1 95.88 310 LEU B O 1
ATOM 5460 N N . LEU B 1 311 ? 6.16 12.531 19.562 1 96.19 311 LEU B N 1
ATOM 5461 C CA . LEU B 1 311 ? 5.34 13.148 20.594 1 96.19 311 LEU B CA 1
ATOM 5462 C C . LEU B 1 311 ? 4.098 13.789 20 1 96.19 311 LEU B C 1
ATOM 5464 O O . LEU B 1 311 ? 3.004 13.688 20.547 1 96.19 311 LEU B O 1
ATOM 5468 N N . ALA B 1 312 ? 4.262 14.492 18.922 1 97.75 312 ALA B N 1
ATOM 5469 C CA . ALA B 1 312 ? 3.129 15.125 18.25 1 97.75 312 ALA B CA 1
ATOM 5470 C C . ALA B 1 312 ? 2.088 14.086 17.828 1 97.75 312 ALA B C 1
ATOM 5472 O O . ALA B 1 312 ? 0.894 14.266 18.094 1 97.75 312 ALA B O 1
ATOM 5473 N N . ASN B 1 313 ? 2.52 13.008 17.234 1 98.06 313 ASN B N 1
ATOM 5474 C CA . ASN B 1 313 ? 1.621 11.945 16.781 1 98.06 313 ASN B CA 1
ATOM 5475 C C . ASN B 1 313 ? 0.943 11.25 17.953 1 98.06 313 ASN B C 1
ATOM 5477 O O . ASN B 1 313 ? -0.245 10.93 17.891 1 98.06 313 ASN B O 1
ATOM 5481 N N . LEU B 1 314 ? 1.67 11.062 18.969 1 97.69 314 LEU B N 1
ATOM 5482 C CA . LEU B 1 314 ? 1.114 10.406 20.141 1 97.69 314 LEU B CA 1
ATOM 5483 C C . LEU B 1 314 ? 0.068 11.289 20.812 1 97.69 314 LEU B C 1
ATOM 5485 O O . LEU B 1 314 ? -1.04 10.836 21.109 1 97.69 314 LEU B O 1
ATOM 5489 N N . LEU B 1 315 ? 0.408 12.531 21.031 1 98 315 LEU B N 1
ATOM 5490 C CA . LEU B 1 315 ? -0.486 13.461 21.719 1 98 315 LEU B CA 1
ATOM 5491 C C . LEU B 1 315 ? -1.765 13.672 20.906 1 98 315 LEU B C 1
ATOM 5493 O O . LEU B 1 315 ? -2.867 13.617 21.453 1 98 315 LEU B O 1
ATOM 5497 N N . GLY B 1 316 ? -1.573 13.883 19.656 1 98.44 316 GLY B N 1
ATOM 5498 C CA . GLY B 1 316 ? -2.74 14.078 18.797 1 98.44 316 GLY B CA 1
ATOM 5499 C C . GLY B 1 316 ? -3.643 12.859 18.75 1 98.44 316 GLY B C 1
ATOM 5500 O O . GLY B 1 316 ? -4.867 12.984 18.75 1 98.44 316 GLY B O 1
ATOM 5501 N N . ALA B 1 317 ? -3.057 11.703 18.703 1 98.25 317 ALA B N 1
ATOM 5502 C CA . ALA B 1 317 ? -3.828 10.461 18.656 1 98.25 317 ALA B CA 1
ATOM 5503 C C . ALA B 1 317 ? -4.625 10.273 19.938 1 98.25 317 ALA B C 1
ATOM 5505 O O . ALA B 1 317 ? -5.789 9.859 19.906 1 98.25 317 ALA B O 1
ATOM 5506 N N . LEU B 1 318 ? -4.043 10.578 21.062 1 97.69 318 LEU B N 1
ATOM 5507 C CA . LEU B 1 318 ? -4.691 10.398 22.359 1 97.69 318 LEU B CA 1
ATOM 5508 C C . LEU B 1 318 ? -5.848 11.375 22.531 1 97.69 318 LEU B C 1
ATOM 5510 O O . LEU B 1 318 ? -6.926 10.992 23 1 97.69 318 LEU B O 1
ATOM 5514 N N . VAL B 1 319 ? -5.594 12.594 22.156 1 97.81 319 VAL B N 1
ATOM 5515 C CA . VAL B 1 319 ? -6.641 13.602 22.281 1 97.81 319 VAL B CA 1
ATOM 5516 C C . VAL B 1 319 ? -7.816 13.242 21.375 1 97.81 319 VAL B C 1
ATOM 5518 O O . VAL B 1 319 ? -8.977 13.375 21.766 1 97.81 319 VAL B O 1
ATOM 5521 N N . LEU B 1 320 ? -7.527 12.781 20.188 1 97.12 320 LEU B N 1
ATOM 5522 C CA . LEU B 1 320 ? -8.594 12.422 19.266 1 97.12 320 LEU B CA 1
ATOM 5523 C C . LEU B 1 320 ? -9.406 11.25 19.812 1 97.12 320 LEU B C 1
ATOM 5525 O O . LEU B 1 320 ? -10.633 11.227 19.688 1 97.12 320 LEU B O 1
ATOM 5529 N N . ALA B 1 321 ? -8.742 10.258 20.344 1 96.06 321 ALA B N 1
ATOM 5530 C CA . ALA B 1 321 ? -9.445 9.125 20.938 1 96.06 321 ALA B CA 1
ATOM 5531 C C . ALA B 1 321 ? -10.367 9.586 22.062 1 96.06 321 ALA B C 1
ATOM 5533 O O . ALA B 1 321 ? -11.5 9.117 22.172 1 96.06 321 ALA B O 1
ATOM 5534 N N . ALA B 1 322 ? -9.898 10.5 22.906 1 94.88 322 ALA B N 1
ATOM 5535 C CA . ALA B 1 322 ? -10.695 11.031 24 1 94.88 322 ALA B CA 1
ATOM 5536 C C . ALA B 1 322 ? -11.922 11.781 23.484 1 94.88 322 ALA B C 1
ATOM 5538 O O . ALA B 1 322 ? -13.023 11.641 24.031 1 94.88 322 ALA B O 1
ATOM 5539 N N . ILE B 1 323 ? -11.68 12.555 22.484 1 94.25 323 ILE B N 1
ATOM 5540 C CA . ILE B 1 323 ? -12.766 13.32 21.891 1 94.25 323 ILE B CA 1
ATOM 5541 C C . ILE B 1 323 ? -13.812 12.375 21.312 1 94.25 323 ILE B C 1
ATOM 5543 O O . ILE B 1 323 ? -15.016 12.648 21.375 1 94.25 323 ILE B O 1
ATOM 5547 N N . HIS B 1 324 ? -13.383 11.32 20.688 1 90.62 324 HIS B N 1
ATOM 5548 C CA . HIS B 1 324 ? -14.305 10.328 20.141 1 90.62 324 HIS B CA 1
ATOM 5549 C C . HIS B 1 324 ? -15.203 9.75 21.219 1 90.62 324 HIS B C 1
ATOM 5551 O O . HIS B 1 324 ? -16.422 9.609 21.016 1 90.62 324 HIS B O 1
ATOM 5557 N N . VAL B 1 325 ? -14.672 9.461 22.344 1 88.88 325 VAL B N 1
ATOM 5558 C CA . VAL B 1 325 ? -15.438 8.93 23.469 1 88.88 325 VAL B CA 1
ATOM 5559 C C . VAL B 1 325 ? -16.438 9.977 23.953 1 88.88 325 VAL B C 1
ATOM 5561 O O . VAL B 1 325 ? -17.609 9.656 24.219 1 88.88 325 VAL B O 1
ATOM 5564 N N . ILE B 1 326 ? -15.984 11.234 24.016 1 87.75 326 ILE B N 1
ATOM 5565 C CA . ILE B 1 326 ? -16.859 12.328 24.438 1 87.75 326 ILE B CA 1
ATOM 5566 C C . ILE B 1 326 ? -18.031 12.453 23.484 1 87.75 326 ILE B C 1
ATOM 5568 O O . ILE B 1 326 ? -19.172 12.617 23.906 1 87.75 326 ILE B O 1
ATOM 5572 N N . ASN B 1 327 ? -17.797 12.336 22.219 1 87.81 327 ASN B N 1
ATOM 5573 C CA . ASN B 1 327 ? -18.844 12.5 21.219 1 87.81 327 ASN B CA 1
ATOM 5574 C C . ASN B 1 327 ? -19.828 11.344 21.25 1 87.81 327 ASN B C 1
ATOM 5576 O O . ASN B 1 327 ? -21.031 11.539 21.031 1 87.81 327 ASN B O 1
ATOM 5580 N N . VAL B 1 328 ? -19.375 10.18 21.438 1 83.94 328 VAL B N 1
ATOM 5581 C CA . VAL B 1 328 ? -20.234 9 21.453 1 83.94 328 VAL B CA 1
ATOM 5582 C C . VAL B 1 328 ? -21.109 9.008 22.703 1 83.94 328 VAL B C 1
ATOM 5584 O O . VAL B 1 328 ? -22.266 8.57 22.656 1 83.94 328 VAL B O 1
ATOM 5587 N N . ARG B 1 329 ? -20.641 9.625 23.703 1 84.19 329 ARG B N 1
ATOM 5588 C CA . ARG B 1 329 ? -21.359 9.609 24.969 1 84.19 329 ARG B CA 1
ATOM 5589 C C . ARG B 1 329 ? -22.219 10.867 25.125 1 84.19 329 ARG B C 1
ATOM 5591 O O . ARG B 1 329 ? -23.109 10.922 25.969 1 84.19 329 ARG B O 1
ATOM 5598 N N . ALA B 1 330 ? -21.828 11.781 24.406 1 78.5 330 ALA B N 1
ATOM 5599 C CA . ALA B 1 330 ? -22.562 13.039 24.5 1 78.5 330 ALA B CA 1
ATOM 5600 C C . ALA B 1 330 ? -23.969 12.883 23.953 1 78.5 330 ALA B C 1
ATOM 5602 O O . ALA B 1 330 ? -24.219 12.07 23.062 1 78.5 330 ALA B O 1
ATOM 5603 N N . VAL B 1 331 ? -24.922 13.578 24.562 1 66.31 331 VAL B N 1
ATOM 5604 C CA . VAL B 1 331 ? -26.328 13.57 24.156 1 66.31 331 VAL B CA 1
ATOM 5605 C C . VAL B 1 331 ? -26.484 14.297 22.828 1 66.31 331 VAL B C 1
ATOM 5607 O O . VAL B 1 331 ? -25.844 15.32 22.594 1 66.31 331 VAL B O 1
ATOM 5610 N N . THR B 1 332 ? -26.891 13.555 21.75 1 67.38 332 THR B N 1
ATOM 5611 C CA . THR B 1 332 ? -27.141 14.07 20.406 1 67.38 332 THR B CA 1
ATOM 5612 C C . THR B 1 332 ? -28.156 15.219 20.453 1 67.38 332 THR B C 1
ATOM 5614 O O . THR B 1 332 ? -29.125 15.172 21.219 1 67.38 332 THR B O 1
ATOM 5617 N N . CYS B 1 333 ? -27.625 16.359 20.031 1 72.12 333 CYS B N 1
ATOM 5618 C CA . CYS B 1 333 ? -28.547 17.484 19.906 1 72.12 333 CYS B CA 1
ATOM 5619 C C . CYS B 1 333 ? -29.719 17.141 18.984 1 72.12 333 CYS B C 1
ATOM 5621 O O . CYS B 1 333 ? -29.609 16.219 18.172 1 72.12 333 CYS B O 1
ATOM 5623 N N . GLY B 1 334 ? -30.938 17.562 19.312 1 63.91 334 GLY B N 1
ATOM 5624 C CA . GLY B 1 334 ? -32.156 17.328 18.531 1 63.91 334 GLY B CA 1
ATOM 5625 C C . GLY B 1 334 ? -32 17.703 17.062 1 63.91 334 GLY B C 1
ATOM 5626 O O . GLY B 1 334 ? -31.047 18.406 16.703 1 63.91 334 GLY B O 1
ATOM 5627 N N . SER B 1 335 ? -32.812 17.203 16.219 1 69.25 335 SER B N 1
ATOM 5628 C CA . SER B 1 335 ? -32.875 17.453 14.781 1 69.25 335 SER B CA 1
ATOM 5629 C C . SER B 1 335 ? -33.094 18.922 14.484 1 69.25 335 SER B C 1
ATOM 5631 O O . SER B 1 335 ? -33.906 19.594 15.148 1 69.25 335 SER B O 1
ATOM 5633 N N . GLY B 1 336 ? -32.281 19.609 13.648 1 69.88 336 GLY B N 1
ATOM 5634 C CA . GLY B 1 336 ? -32.531 20.953 13.133 1 69.88 336 GLY B CA 1
ATOM 5635 C C . GLY B 1 336 ? -31.719 22.016 13.844 1 69.88 336 GLY B C 1
ATOM 5636 O O . GLY B 1 336 ? -31.656 23.172 13.398 1 69.88 336 GLY B O 1
ATOM 5637 N N . THR B 1 337 ? -31.266 21.656 15.047 1 83.44 337 THR B N 1
ATOM 5638 C CA . THR B 1 337 ? -30.5 22.672 15.758 1 83.44 337 THR B CA 1
ATOM 5639 C C . THR B 1 337 ? -29 22.375 15.656 1 83.44 337 THR B C 1
ATOM 5641 O O . THR B 1 337 ? -28.594 21.234 15.469 1 83.44 337 THR B O 1
ATOM 5644 N N . ILE B 1 338 ? -28.281 23.5 15.664 1 89.19 338 ILE B N 1
ATOM 5645 C CA . ILE B 1 338 ? -26.828 23.375 15.609 1 89.19 338 ILE B CA 1
ATOM 5646 C C . ILE B 1 338 ? -26.312 22.812 16.938 1 89.19 338 ILE B C 1
ATOM 5648 O O . ILE B 1 338 ? -26.641 23.328 18 1 89.19 338 ILE B O 1
ATOM 5652 N N . CYS B 1 339 ? -25.625 21.75 16.875 1 89.88 339 CYS B N 1
ATOM 5653 C CA . CYS B 1 339 ? -24.953 21.172 18.031 1 89.88 339 CYS B CA 1
ATOM 5654 C C . CYS B 1 339 ? -23.516 21.703 18.156 1 89.88 339 CYS B C 1
ATOM 5656 O O . CYS B 1 339 ? -22.594 21.109 17.625 1 89.88 339 CYS B O 1
ATOM 5658 N N . TRP B 1 340 ? -23.344 22.703 18.938 1 91.62 340 TRP B N 1
ATOM 5659 C CA . TRP B 1 340 ? -22.047 23.391 19.016 1 91.62 340 TRP B CA 1
ATOM 5660 C C . TRP B 1 340 ? -20.984 22.469 19.594 1 91.62 340 TRP B C 1
ATOM 5662 O O . TRP B 1 340 ? -19.812 22.578 19.234 1 91.62 340 TRP B O 1
ATOM 5672 N N . GLY B 1 341 ? -21.391 21.594 20.516 1 90.44 341 GLY B N 1
ATOM 5673 C CA . GLY B 1 341 ? -20.453 20.609 21.016 1 90.44 341 GLY B CA 1
ATOM 5674 C C . GLY B 1 341 ? -19.797 19.781 19.922 1 90.44 341 GLY B C 1
ATOM 5675 O O . GLY B 1 341 ? -18.578 19.594 19.922 1 90.44 341 GLY B O 1
ATOM 5676 N N . SER B 1 342 ? -20.609 19.391 19 1 91.56 342 SER B N 1
ATOM 5677 C CA . SER B 1 342 ? -20.109 18.594 17.891 1 91.56 342 SER B CA 1
ATOM 5678 C C . SER B 1 342 ? -19.25 19.438 16.953 1 91.56 342 SER B C 1
ATOM 5680 O O . SER B 1 342 ? -18.297 18.922 16.359 1 91.56 342 SER B O 1
ATOM 5682 N N . VAL B 1 343 ? -19.594 20.688 16.75 1 93.75 343 VAL B N 1
ATOM 5683 C CA . VAL B 1 343 ? -18.844 21.594 15.883 1 93.75 343 VAL B CA 1
ATOM 5684 C C . VAL B 1 343 ? -17.438 21.797 16.453 1 93.75 343 VAL B C 1
ATOM 5686 O O . VAL B 1 343 ? -16.438 21.688 15.719 1 93.75 343 VAL B O 1
ATOM 5689 N N . VAL B 1 344 ? -17.375 21.984 17.734 1 94.62 344 VAL B N 1
ATOM 5690 C CA . VAL B 1 344 ? -16.109 22.266 18.391 1 94.62 344 VAL B CA 1
ATOM 5691 C C . VAL B 1 344 ? -15.258 21 18.422 1 94.62 344 VAL B C 1
ATOM 5693 O O . VAL B 1 344 ? -14.047 21.047 18.156 1 94.62 344 VAL B O 1
ATOM 5696 N N . THR B 1 345 ? -15.883 19.828 18.688 1 94.94 345 THR B N 1
ATOM 5697 C CA . THR B 1 345 ? -15.117 18.578 18.734 1 94.94 345 THR B CA 1
ATOM 5698 C C . THR B 1 345 ? -14.609 18.203 17.344 1 94.94 345 THR B C 1
ATOM 5700 O O . THR B 1 345 ? -13.531 17.641 17.203 1 94.94 345 THR B O 1
ATOM 5703 N N . TYR B 1 346 ? -15.367 18.531 16.344 1 95.44 346 TYR B N 1
ATOM 5704 C CA . TYR B 1 346 ? -14.891 18.328 14.984 1 95.44 346 TYR B CA 1
ATOM 5705 C C . TYR B 1 346 ? -13.703 19.234 14.68 1 95.44 346 TYR B C 1
ATOM 5707 O O . TYR B 1 346 ? -12.75 18.812 14.023 1 95.44 346 TYR B O 1
ATOM 5715 N N . GLY B 1 347 ? -13.797 20.484 15.141 1 97.5 347 GLY B N 1
ATOM 5716 C CA . GLY B 1 347 ? -12.688 21.422 15 1 97.5 347 GLY B CA 1
ATOM 5717 C C . GLY B 1 347 ? -11.422 20.953 15.688 1 97.5 347 GLY B C 1
ATOM 5718 O O . GLY B 1 347 ? -10.328 21.047 15.125 1 97.5 347 GLY B O 1
ATOM 5719 N N . ILE B 1 348 ? -11.578 20.391 16.828 1 97.44 348 ILE B N 1
ATOM 5720 C CA . ILE B 1 348 ? -10.422 19.906 17.578 1 97.44 348 ILE B CA 1
ATOM 5721 C C . ILE B 1 348 ? -9.875 18.641 16.922 1 97.44 348 ILE B C 1
ATOM 5723 O O . ILE B 1 348 ? -8.664 18.516 16.734 1 97.44 348 ILE B O 1
ATOM 5727 N N . GLY B 1 349 ? -10.703 17.75 16.531 1 97.5 349 GLY B N 1
ATOM 5728 C CA . GLY B 1 349 ? -10.281 16.484 15.953 1 97.5 349 GLY B CA 1
ATOM 5729 C C . GLY B 1 349 ? -9.711 16.625 14.555 1 97.5 349 GLY B C 1
ATOM 5730 O O . GLY B 1 349 ? -8.578 16.203 14.297 1 97.5 349 GLY B O 1
ATOM 5731 N N . THR B 1 350 ? -10.422 17.297 13.68 1 97 350 THR B N 1
ATOM 5732 C CA . THR B 1 350 ? -10.086 17.375 12.266 1 97 350 THR B CA 1
ATOM 5733 C C . THR B 1 350 ? -9.172 18.562 11.992 1 97 350 THR B C 1
ATOM 5735 O O . THR B 1 350 ? -8.438 18.578 11 1 97 350 THR B O 1
ATOM 5738 N N . GLY B 1 351 ? -9.266 19.531 12.859 1 98.31 351 GLY B N 1
ATOM 5739 C CA . GLY B 1 351 ? -8.43 20.719 12.703 1 98.31 351 GLY B CA 1
ATOM 5740 C C . GLY B 1 351 ? -7.168 20.672 13.547 1 98.31 351 GLY B C 1
ATOM 5741 O O . GLY B 1 351 ? -6.066 20.484 13.023 1 98.31 351 GLY B O 1
ATOM 5742 N N . PHE B 1 352 ? -7.316 20.641 14.805 1 98.5 352 PHE B N 1
ATOM 5743 C CA . PHE B 1 352 ? -6.184 20.734 15.719 1 98.5 352 PHE B CA 1
ATOM 5744 C C . PHE B 1 352 ? -5.398 19.422 15.75 1 98.5 352 PHE B C 1
ATOM 5746 O O . PHE B 1 352 ? -4.219 19.391 15.406 1 98.5 352 PHE B O 1
ATOM 5753 N N . CYS B 1 353 ? -6.004 18.312 16.094 1 98.5 353 CYS B N 1
ATOM 5754 C CA . CYS B 1 353 ? -5.312 17.031 16.25 1 98.5 353 CYS B CA 1
ATOM 5755 C C . CYS B 1 353 ? -4.742 16.547 14.93 1 98.5 353 CYS B C 1
ATOM 5757 O O . CYS B 1 353 ? -3.596 16.109 14.867 1 98.5 353 CYS B O 1
ATOM 5759 N N . ALA B 1 354 ? -5.535 16.656 13.898 1 98.31 354 ALA B N 1
ATOM 5760 C CA . ALA B 1 354 ? -5.109 16.172 12.594 1 98.31 354 ALA B CA 1
ATOM 5761 C C . ALA B 1 354 ? -3.951 17 12.047 1 98.31 354 ALA B C 1
ATOM 5763 O O . ALA B 1 354 ? -3.123 16.5 11.281 1 98.31 354 ALA B O 1
ATOM 5764 N N . CYS B 1 355 ? -3.881 18.234 12.438 1 98.62 355 CYS B N 1
ATOM 5765 C CA . CYS B 1 355 ? -2.797 19.094 11.961 1 98.62 355 CYS B CA 1
ATOM 5766 C C . CYS B 1 355 ? -1.618 19.062 12.922 1 98.62 355 CYS B C 1
ATOM 5768 O O . CYS B 1 355 ? -0.513 19.484 12.57 1 98.62 355 CYS B O 1
ATOM 5770 N N . LEU B 1 356 ? -1.836 18.625 14.078 1 98.62 356 LEU B N 1
ATOM 5771 C CA . LEU B 1 356 ? -0.758 18.359 15.031 1 98.62 356 LEU B CA 1
ATOM 5772 C C . LEU B 1 356 ? 0.02 17.109 14.633 1 98.62 356 LEU B C 1
ATOM 5774 O O . LEU B 1 356 ? 1.229 17.031 14.859 1 98.62 356 LEU B O 1
ATOM 5778 N N . THR B 1 357 ? -0.671 16.172 14.125 1 98.62 357 THR B N 1
ATOM 5779 C CA . THR B 1 357 ? -0.06 14.898 13.75 1 98.62 357 THR B CA 1
ATOM 5780 C C . THR B 1 357 ? 0.233 14.859 12.25 1 98.62 357 THR B C 1
ATOM 5782 O O . THR B 1 357 ? -0.32 15.648 11.484 1 98.62 357 THR B O 1
ATOM 5785 N N . THR B 1 358 ? 1.127 14.047 11.852 1 98.31 358 THR B N 1
ATOM 5786 C CA . THR B 1 358 ? 1.491 13.984 10.438 1 98.31 358 THR B CA 1
ATOM 5787 C C . THR B 1 358 ? 2.004 12.602 10.07 1 98.31 358 THR B C 1
ATOM 5789 O O . THR B 1 358 ? 2.596 11.906 10.898 1 98.31 358 THR B O 1
ATOM 5792 N N . VAL B 1 359 ? 1.734 12.195 8.844 1 98.25 359 VAL B N 1
ATOM 5793 C CA . VAL B 1 359 ? 2.266 10.961 8.289 1 98.25 359 VAL B CA 1
ATOM 5794 C C . VAL B 1 359 ? 3.426 11.273 7.344 1 98.25 359 VAL B C 1
ATOM 5796 O O . VAL B 1 359 ? 4.406 10.523 7.285 1 98.25 359 VAL B O 1
ATOM 5799 N N . SER B 1 360 ? 3.34 12.367 6.621 1 98 360 SER B N 1
ATOM 5800 C CA . SER B 1 360 ? 4.336 12.672 5.602 1 98 360 SER B CA 1
ATOM 5801 C C . SER B 1 360 ? 5.723 12.836 6.219 1 98 360 SER B C 1
ATOM 5803 O O . SER B 1 360 ? 6.688 12.227 5.754 1 98 360 SER B O 1
ATOM 5805 N N . THR B 1 361 ? 5.836 13.617 7.344 1 96.38 361 THR B N 1
ATOM 5806 C CA . THR B 1 361 ? 7.121 13.797 8.016 1 96.38 361 THR B CA 1
ATOM 5807 C C . THR B 1 361 ? 7.578 12.492 8.656 1 96.38 361 THR B C 1
ATOM 5809 O O . THR B 1 361 ? 8.758 12.148 8.602 1 96.38 361 THR B O 1
ATOM 5812 N N . PHE B 1 362 ? 6.684 11.805 9.258 1 96.88 362 PHE B N 1
ATOM 5813 C CA . PHE B 1 362 ? 6.984 10.523 9.867 1 96.88 362 PHE B CA 1
ATOM 5814 C C . PHE B 1 362 ? 7.594 9.562 8.844 1 96.88 362 PHE B C 1
ATOM 5816 O O . PHE B 1 362 ? 8.609 8.922 9.117 1 96.88 362 PHE B O 1
ATOM 5823 N N . MET B 1 363 ? 6.996 9.484 7.645 1 97.06 363 MET B N 1
ATOM 5824 C CA . MET B 1 363 ? 7.484 8.617 6.578 1 97.06 363 MET B CA 1
ATOM 5825 C C . MET B 1 363 ? 8.852 9.086 6.078 1 97.06 363 MET B C 1
ATOM 5827 O O . MET B 1 363 ? 9.727 8.266 5.801 1 97.06 363 MET B O 1
ATOM 5831 N N . SER B 1 364 ? 8.969 10.375 5.91 1 95.88 364 SER B N 1
ATOM 5832 C CA . SER B 1 364 ? 10.242 10.922 5.453 1 95.88 364 SER B CA 1
ATOM 5833 C C . SER B 1 364 ? 11.367 10.586 6.43 1 95.88 364 SER B C 1
ATOM 5835 O O . SER B 1 364 ? 12.492 10.305 6.012 1 95.88 364 SER B O 1
ATOM 5837 N N . GLU B 1 365 ? 11.078 10.672 7.707 1 94.38 365 GLU B N 1
ATOM 5838 C CA . GLU B 1 365 ? 12.07 10.344 8.727 1 94.38 365 GLU B CA 1
ATOM 5839 C C . GLU B 1 365 ? 12.469 8.867 8.664 1 94.38 365 GLU B C 1
ATOM 5841 O O . GLU B 1 365 ? 13.648 8.531 8.758 1 94.38 365 GLU B O 1
ATOM 5846 N N . ILE B 1 366 ? 11.492 8.016 8.5 1 95 366 ILE B N 1
ATOM 5847 C CA . ILE B 1 366 ? 11.766 6.586 8.383 1 95 366 ILE B CA 1
ATOM 5848 C C . ILE B 1 366 ? 12.602 6.316 7.133 1 95 366 ILE B C 1
ATOM 5850 O O . ILE B 1 366 ? 13.562 5.543 7.176 1 95 366 ILE B O 1
ATOM 5854 N N . TYR B 1 367 ? 12.195 6.918 6.07 1 94.56 367 TYR B N 1
ATOM 5855 C CA . TYR B 1 367 ? 12.906 6.758 4.812 1 94.56 367 TYR B CA 1
ATOM 5856 C C . TYR B 1 367 ? 14.375 7.148 4.961 1 94.56 367 TYR B C 1
ATOM 5858 O O . TYR B 1 367 ? 15.258 6.465 4.445 1 94.56 367 TYR B O 1
ATOM 5866 N N . LYS B 1 368 ? 14.648 8.211 5.656 1 92.62 368 LYS B N 1
ATOM 5867 C CA . LYS B 1 368 ? 16 8.742 5.793 1 92.62 368 LYS B CA 1
ATOM 5868 C C . LYS B 1 368 ? 16.812 7.926 6.793 1 92.62 368 LYS B C 1
ATOM 5870 O O . LYS B 1 368 ? 18.031 7.84 6.684 1 92.62 368 LYS B O 1
ATOM 5875 N N . LEU B 1 369 ? 16.172 7.309 7.73 1 91.31 369 LEU B N 1
ATOM 5876 C CA . LEU B 1 369 ? 16.844 6.523 8.758 1 91.31 369 LEU B CA 1
ATOM 5877 C C . LEU B 1 369 ? 17.203 5.141 8.227 1 91.31 369 LEU B C 1
ATOM 5879 O O . LEU B 1 369 ? 18.188 4.543 8.664 1 91.31 369 LEU B O 1
ATOM 5883 N N . ARG B 1 370 ? 16.516 4.598 7.246 1 91.69 370 ARG B N 1
ATOM 5884 C CA . ARG B 1 370 ? 16.578 3.207 6.812 1 91.69 370 ARG B CA 1
ATOM 5885 C C . ARG B 1 370 ? 17.969 2.881 6.254 1 91.69 370 ARG B C 1
ATOM 5887 O O . ARG B 1 370 ? 18.562 1.867 6.621 1 91.69 370 ARG B O 1
ATOM 5894 N N . PRO B 1 371 ? 18.484 3.758 5.371 1 88.25 371 PRO B N 1
ATOM 5895 C CA . PRO B 1 371 ? 19.781 3.422 4.801 1 88.25 371 PRO B CA 1
ATOM 5896 C C . PRO B 1 371 ? 20.891 3.348 5.855 1 88.25 371 PRO B C 1
ATOM 5898 O O . PRO B 1 371 ? 21.797 2.514 5.754 1 88.25 371 PRO B O 1
ATOM 5901 N N . ALA B 1 372 ? 20.766 4.148 6.867 1 86.44 372 ALA B N 1
ATOM 5902 C CA . ALA B 1 372 ? 21.781 4.184 7.91 1 86.44 372 ALA B CA 1
ATOM 5903 C C . ALA B 1 372 ? 21.594 3.047 8.906 1 86.44 372 ALA B C 1
ATOM 5905 O O . ALA B 1 372 ? 22.562 2.398 9.32 1 86.44 372 ALA B O 1
ATOM 5906 N N . ASN B 1 373 ? 20.438 2.82 9.273 1 90.62 373 ASN B N 1
ATOM 5907 C CA . ASN B 1 373 ? 20.125 1.807 10.273 1 90.62 373 ASN B CA 1
ATOM 5908 C C . ASN B 1 373 ? 18.688 1.288 10.109 1 90.62 373 ASN B C 1
ATOM 5910 O O . ASN B 1 373 ? 17.781 1.746 10.797 1 90.62 373 ASN B O 1
ATOM 5914 N N . PRO B 1 374 ? 18.562 0.233 9.336 1 91.56 374 PRO B N 1
ATOM 5915 C CA . PRO B 1 374 ? 17.219 -0.282 9.07 1 91.56 374 PRO B CA 1
ATOM 5916 C C . PRO B 1 374 ? 16.5 -0.766 10.336 1 91.56 374 PRO B C 1
ATOM 5918 O O . PRO B 1 374 ? 15.297 -0.576 10.484 1 91.56 374 PRO B O 1
ATOM 5921 N N . LYS B 1 375 ? 17.219 -1.428 11.234 1 91.06 375 LYS B N 1
ATOM 5922 C CA . LYS B 1 375 ? 16.594 -1.932 12.461 1 91.06 375 LYS B CA 1
ATOM 5923 C C . LYS B 1 375 ? 16.016 -0.792 13.289 1 91.06 375 LYS B C 1
ATOM 5925 O O . LYS B 1 375 ? 14.93 -0.927 13.859 1 91.06 375 LYS B O 1
ATOM 5930 N N . PHE B 1 376 ? 16.797 0.257 13.305 1 91.5 376 PHE B N 1
ATOM 5931 C CA . PHE B 1 376 ? 16.328 1.416 14.055 1 91.5 376 PHE B CA 1
ATOM 5932 C C . PHE B 1 376 ? 15.109 2.047 13.367 1 91.5 376 PHE B C 1
ATOM 5934 O O . PHE B 1 376 ? 14.164 2.471 14.039 1 91.5 376 PHE B O 1
ATOM 5941 N N . ALA B 1 377 ? 15.18 2.152 12.047 1 93.75 377 ALA B N 1
ATOM 5942 C CA . ALA B 1 377 ? 14.07 2.719 11.289 1 93.75 377 ALA B CA 1
ATOM 5943 C C . ALA B 1 377 ? 12.781 1.928 11.531 1 93.75 377 ALA B C 1
ATOM 5945 O O . ALA B 1 377 ? 11.734 2.508 11.82 1 93.75 377 ALA B O 1
ATOM 5946 N N . TYR B 1 378 ? 12.875 0.61 11.453 1 94.19 378 TYR B N 1
ATOM 5947 C CA . TYR B 1 378 ? 11.719 -0.253 11.672 1 94.19 378 TYR B CA 1
ATOM 5948 C C . TYR B 1 378 ? 11.258 -0.183 13.125 1 94.19 378 TYR B C 1
ATOM 5950 O O . TYR B 1 378 ? 10.062 -0.212 13.406 1 94.19 378 TYR B O 1
ATOM 5958 N N . GLY B 1 379 ? 12.203 -0.177 14.047 1 93.94 379 GLY B N 1
ATOM 5959 C CA . GLY B 1 379 ? 11.859 -0.034 15.453 1 93.94 379 GLY B CA 1
ATOM 5960 C C . GLY B 1 379 ? 11.094 1.238 15.75 1 93.94 379 GLY B C 1
ATOM 5961 O O . GLY B 1 379 ? 10.125 1.22 16.516 1 93.94 379 GLY B O 1
ATOM 5962 N N . TYR B 1 380 ? 11.547 2.375 15.172 1 94.12 380 TYR B N 1
ATOM 5963 C CA . TYR B 1 380 ? 10.883 3.662 15.328 1 94.12 380 TYR B CA 1
ATOM 5964 C C . TYR B 1 380 ? 9.445 3.6 14.82 1 94.12 380 TYR B C 1
ATOM 5966 O O . TYR B 1 380 ? 8.523 4.09 15.477 1 94.12 380 TYR B O 1
ATOM 5974 N N . ALA B 1 381 ? 9.266 2.947 13.68 1 96.12 381 ALA B N 1
ATOM 5975 C CA . ALA B 1 381 ? 7.938 2.793 13.094 1 96.12 381 ALA B CA 1
ATOM 5976 C C . ALA B 1 381 ? 7.039 1.942 13.992 1 96.12 381 ALA B C 1
ATOM 5978 O O . ALA B 1 381 ? 5.918 2.338 14.312 1 96.12 381 ALA B O 1
ATOM 5979 N N . ILE B 1 382 ? 7.535 0.795 14.43 1 95.94 382 ILE B N 1
ATOM 5980 C CA . ILE B 1 382 ? 6.773 -0.155 15.227 1 95.94 382 ILE B CA 1
ATOM 5981 C C . ILE B 1 382 ? 6.449 0.46 16.594 1 95.94 382 ILE B C 1
ATOM 5983 O O . ILE B 1 382 ? 5.336 0.307 17.094 1 95.94 382 ILE B O 1
ATOM 5987 N N . LEU B 1 383 ? 7.402 1.127 17.125 1 95.44 383 LEU B N 1
ATOM 5988 C CA . LEU B 1 383 ? 7.203 1.769 18.422 1 95.44 383 LEU B CA 1
ATOM 5989 C C . LEU B 1 383 ? 6.066 2.781 18.359 1 95.44 383 LEU B C 1
ATOM 5991 O O . LEU B 1 383 ? 5.211 2.818 19.25 1 95.44 383 LEU B O 1
ATOM 5995 N N . THR B 1 384 ? 6.078 3.645 17.375 1 96.62 384 THR B N 1
ATOM 5996 C CA . THR B 1 384 ? 5.043 4.66 17.219 1 96.62 384 THR B CA 1
ATOM 5997 C C . THR B 1 384 ? 3.664 4.016 17.094 1 96.62 384 THR B C 1
ATOM 5999 O O . THR B 1 384 ? 2.715 4.441 17.766 1 96.62 384 THR B O 1
ATOM 6002 N N . VAL B 1 385 ? 3.566 2.932 16.281 1 97.06 385 VAL B N 1
ATOM 6003 C CA . VAL B 1 385 ? 2.301 2.242 16.062 1 97.06 385 VAL B CA 1
ATOM 6004 C C . VAL B 1 385 ? 1.828 1.59 17.359 1 97.06 385 VAL B C 1
ATOM 6006 O O . VAL B 1 385 ? 0.674 1.757 17.75 1 97.06 385 VAL B O 1
ATOM 6009 N N . VAL B 1 386 ? 2.676 0.839 18 1 96.5 386 VAL B N 1
ATOM 6010 C CA . VAL B 1 386 ? 2.309 0.035 19.156 1 96.5 386 VAL B CA 1
ATOM 6011 C C . VAL B 1 386 ? 1.87 0.947 20.312 1 96.5 386 VAL B C 1
ATOM 6013 O O . VAL B 1 386 ? 0.827 0.719 20.922 1 96.5 386 VAL B O 1
ATOM 6016 N N . ILE B 1 387 ? 2.637 2.014 20.547 1 97 387 ILE B N 1
ATOM 6017 C CA . ILE B 1 387 ? 2.307 2.898 21.656 1 97 387 ILE B CA 1
ATOM 6018 C C . ILE B 1 387 ? 0.971 3.588 21.391 1 97 387 ILE B C 1
ATOM 6020 O O . ILE B 1 387 ? 0.125 3.684 22.281 1 97 387 ILE B O 1
ATOM 6024 N N . CYS B 1 388 ? 0.745 4.082 20.188 1 97.5 388 CYS B N 1
ATOM 6025 C CA . CYS B 1 388 ? -0.503 4.762 19.859 1 97.5 388 CYS B CA 1
ATOM 6026 C C . CYS B 1 388 ? -1.679 3.791 19.891 1 97.5 388 CYS B C 1
ATOM 6028 O O . CYS B 1 388 ? -2.738 4.117 20.438 1 97.5 388 CYS B O 1
ATOM 6030 N N . GLN B 1 389 ? -1.468 2.576 19.344 1 95.06 389 GLN B N 1
ATOM 6031 C CA . GLN B 1 389 ? -2.555 1.604 19.281 1 95.06 389 GLN B CA 1
ATOM 6032 C C . GLN B 1 389 ? -2.898 1.077 20.672 1 95.06 389 GLN B C 1
ATOM 6034 O O . GLN B 1 389 ? -4.066 0.823 20.969 1 95.06 389 GLN B O 1
ATOM 6039 N N . VAL B 1 390 ? -1.938 0.842 21.484 1 95.19 390 VAL B N 1
ATOM 6040 C CA . VAL B 1 390 ? -2.184 0.335 22.844 1 95.19 390 VAL B CA 1
ATOM 6041 C C . VAL B 1 390 ? -2.934 1.384 23.656 1 95.19 390 VAL B C 1
ATOM 6043 O O . VAL B 1 390 ? -3.971 1.09 24.25 1 95.19 390 VAL B O 1
ATOM 6046 N N . LEU B 1 391 ? -2.457 2.621 23.672 1 96.38 391 LEU B N 1
ATOM 6047 C CA . LEU B 1 391 ? -3.059 3.662 24.5 1 96.38 391 LEU B CA 1
ATOM 6048 C C . LEU B 1 391 ? -4.43 4.059 23.969 1 96.38 391 LEU B C 1
ATOM 6050 O O . LEU B 1 391 ? -5.387 4.199 24.719 1 96.38 391 LEU B O 1
ATOM 6054 N N . CYS B 1 392 ? -4.512 4.281 22.641 1 95.94 392 CYS B N 1
ATOM 6055 C CA . CYS B 1 392 ? -5.809 4.594 22.062 1 95.94 392 CYS B CA 1
ATOM 6056 C C . CYS B 1 392 ? -6.766 3.414 22.188 1 95.94 392 CYS B C 1
ATOM 6058 O O . CYS B 1 392 ? -7.969 3.6 22.375 1 95.94 392 CYS B O 1
ATOM 6060 N N . GLY B 1 393 ? -6.211 2.188 22.031 1 91.62 393 GLY B N 1
ATOM 6061 C CA . GLY B 1 393 ? -7.016 0.987 22.188 1 91.62 393 GLY B CA 1
ATOM 6062 C C . GLY B 1 393 ? -7.621 0.856 23.578 1 91.62 393 GLY B C 1
ATOM 6063 O O . GLY B 1 393 ? -8.758 0.396 23.719 1 91.62 393 GLY B O 1
ATOM 6064 N N . ILE B 1 394 ? -6.906 1.208 24.547 1 92.31 394 ILE B N 1
ATOM 6065 C CA . ILE B 1 394 ? -7.406 1.187 25.922 1 92.31 394 ILE B CA 1
ATOM 6066 C C . ILE B 1 394 ? -8.57 2.166 26.062 1 92.31 394 ILE B C 1
ATOM 6068 O O . ILE B 1 394 ? -9.617 1.819 26.609 1 92.31 394 ILE B O 1
ATOM 6072 N N . ILE B 1 395 ? -8.406 3.35 25.531 1 92.81 395 ILE B N 1
ATOM 6073 C CA . ILE B 1 395 ? -9.445 4.375 25.609 1 92.81 395 ILE B CA 1
ATOM 6074 C C . ILE B 1 395 ? -10.688 3.908 24.859 1 92.81 395 ILE B C 1
ATOM 6076 O O . ILE B 1 395 ? -11.789 3.916 25.422 1 92.81 395 ILE B O 1
ATOM 6080 N N . ASN B 1 396 ? -10.516 3.455 23.656 1 90.19 396 ASN B N 1
ATOM 6081 C CA . ASN B 1 396 ? -11.633 3.016 22.828 1 90.19 396 ASN B CA 1
ATOM 6082 C C . ASN B 1 396 ? -12.234 1.715 23.359 1 90.19 396 ASN B C 1
ATOM 6084 O O . ASN B 1 396 ? -13.445 1.505 23.25 1 90.19 396 ASN B O 1
ATOM 6088 N N . GLY B 1 397 ? -11.391 0.85 23.781 1 84.69 397 GLY B N 1
ATOM 6089 C CA . GLY B 1 397 ? -11.859 -0.417 24.328 1 84.69 397 GLY B CA 1
ATOM 6090 C C . GLY B 1 397 ? -12.727 -0.255 25.562 1 84.69 397 GLY B C 1
ATOM 6091 O O . GLY B 1 397 ? -13.75 -0.922 25.688 1 84.69 397 GLY B O 1
ATOM 6092 N N . ILE B 1 398 ? -12.336 0.614 26.438 1 81.25 398 ILE B N 1
ATOM 6093 C CA . ILE B 1 398 ? -13.109 0.895 27.641 1 81.25 398 ILE B CA 1
ATOM 6094 C C . ILE B 1 398 ? -14.477 1.447 27.266 1 81.25 398 ILE B C 1
ATOM 6096 O O . ILE B 1 398 ? -15.492 1.062 27.844 1 81.25 398 ILE B O 1
ATOM 6100 N N . ASN B 1 399 ? -14.5 2.26 26.281 1 79 399 ASN B N 1
ATOM 6101 C CA . ASN B 1 399 ? -15.75 2.846 25.828 1 79 399 ASN B CA 1
ATOM 6102 C C . ASN B 1 399 ? -16.656 1.797 25.188 1 79 399 ASN B C 1
ATOM 6104 O O . ASN B 1 399 ? -17.875 1.806 25.422 1 79 399 ASN B O 1
ATOM 6108 N N . TYR B 1 400 ? -16.078 0.958 24.344 1 75.25 400 TYR B N 1
ATOM 6109 C CA . TYR B 1 400 ? -16.844 -0.083 23.656 1 75.25 400 TYR B CA 1
ATOM 6110 C C . TYR B 1 400 ? -17.406 -1.08 24.656 1 75.25 400 TYR B C 1
ATOM 6112 O O . TYR B 1 400 ? -18.562 -1.5 24.531 1 75.25 400 TYR B O 1
ATOM 6120 N N . ASN B 1 401 ? -16.641 -1.51 25.578 1 69.62 401 ASN B N 1
ATOM 6121 C CA . ASN B 1 401 ? -17.078 -2.51 26.547 1 69.62 401 ASN B CA 1
ATOM 6122 C C . ASN B 1 401 ? -18.016 -1.909 27.594 1 69.62 401 ASN B C 1
ATOM 6124 O O . ASN B 1 401 ? -18.766 -2.635 28.25 1 69.62 401 ASN B O 1
ATOM 6128 N N . TYR B 1 402 ? -17.875 -0.621 27.734 1 62.19 402 TYR B N 1
ATOM 6129 C CA . TYR B 1 402 ? -18.812 0.004 28.672 1 62.19 402 TYR B CA 1
ATOM 6130 C C . TYR B 1 402 ? -20.25 -0.181 28.219 1 62.19 402 TYR B C 1
ATOM 6132 O O . TYR B 1 402 ? -21.156 -0.337 29.047 1 62.19 402 TYR B O 1
ATOM 6140 N N . ASP B 1 403 ? -20.391 -0.115 26.891 1 53.12 403 ASP B N 1
ATOM 6141 C CA . ASP B 1 403 ? -21.766 -0.298 26.422 1 53.12 403 ASP B CA 1
ATOM 6142 C C . ASP B 1 403 ? -22.188 -1.757 26.547 1 53.12 403 ASP B C 1
ATOM 6144 O O . ASP B 1 403 ? -23.391 -2.057 26.547 1 53.12 403 ASP B O 1
ATOM 6148 N N . THR B 1 404 ? -21.25 -2.684 26.469 1 46.03 404 THR B N 1
ATOM 6149 C CA . THR B 1 404 ? -21.625 -4.086 26.594 1 46.03 404 THR B CA 1
ATOM 6150 C C . THR B 1 404 ? -21.906 -4.441 28.047 1 46.03 404 THR B C 1
ATOM 6152 O O . THR B 1 404 ? -22.5 -5.477 28.344 1 46.03 404 THR B O 1
ATOM 6155 N N . TYR B 1 405 ? -21.328 -3.648 29.047 1 36.5 405 TYR B N 1
ATOM 6156 C CA . TYR B 1 405 ? -21.719 -3.898 30.422 1 36.5 405 TYR B CA 1
ATOM 6157 C C . TYR B 1 405 ? -22.953 -3.084 30.797 1 36.5 405 TYR B C 1
ATOM 6159 O O . TYR B 1 405 ? -23.094 -1.925 30.406 1 36.5 405 TYR B O 1
#

Foldseek 3Di:
DDDDDPCPDDDDYDDDDDDDDPDDDDDDDDDDDDPPDDPPPDDPPPVPPVVPPVPPPPPPVVVVVVVVVVVVVPVPPDPPDPPPPPPPPPPPQQDDDDPVLLLLLLLLLLLVLLLLLVVVQVVCCVVVVAPALLALDHRLLVLLLVLLLQLLLLVLACACRANQPSNSSSVNLRRSLNSHFLQVVLLSLLCLCLPVHHHNVSSNVSSVSSLVVSLCSNLVSSVNSNVNNNVVNVVVDHDDDPCRNVVVSVVSNVSSVVLLVVLVVQLVPPQDQVSNLSSLQSNQQSQLSSQLVVLQPDADPVLSQRVSQLVLNQVLNLLLLVLVLCVVPDDDDDPRDHDVSVSNSSNCNSRRSRNNHGSSVLSVVLVVCCVVPVVSSVVSSVVSSCSSSVNSSVSSNCSVVVVVD/DDDDDDDPDDDDDDDDDDDDDDDDPPDDPPPDPPPPCPDDPPPPPVPPVVPDVPPPPPPPVVVVVVVVVVVVVPVPPDDDDPPPPPPPPPPPQQDDDDPVLLLLLLLLLLLVLLLLLVVVQVVCCVVVVAPALLALDHRLLVLLLVLLLQLLLLVLACACRANQPSNSSSVNLRRSLNSHFLQVVLLSLLCLCLPVHHHNVSSNVSSVSSLVVSLCSNLVSSVNSNVNNNVVNVVVDHDDDPCRNVVVSVVSNVSSVVLLVVLVVQLVPPQDQVSNLSSLQSNQQSQLSSQLVVLQPDADPVLSQRVSQLVLNQVLNLVLLVLVLCVVPDDDDDPRDHDVSVSNSSNCNSRRSRNNHGSSVLSVVLVVCCVVPVVSSVVSSVVSSCSSSVNSSVSSNCSVVVVVD